Protein AF-0000000086508430 (afdb_homodimer)

pLDDT: mean 85.25, std 16.96, range [27.61, 98.75]

Organism: NCBI:txid100452

Nearest PDB structures (foldseek):
  7bp3-assembly1_B  TM=2.097E-01  e=1.192E+00  Homo sapiens
  8xb3-assembly1_A  TM=1.435E-01  e=2.704E-01  Homo sapiens
  8fef-assembly1_J  TM=2.565E-01  e=6.456E+00  Mycolicibacterium smegmatis MC2 155
  8dl7-assembly1_A  TM=1.609E-01  e=4.455E+00  Homo sapiens
  8xb3-assembly1_A  TM=1.435E-01  e=3.016E-01  Homo sapiens

Foldseek 3Di:
DVVQVLLPCVLVVVPVPPPPDPAQPQRVQQVVLSVCVVVVNPLSVLQSQQKFHDDDCVVLLQAETLGHFPSQQPRKDPDDPVGHIFGKWKKKWKKAFLVDPQDQFLLCNVSRIHIIIHIGTPSDDFVNVQVVSVVSCVVVVVPNTIHTDGMGIFDPDFDQDPLQVVLVVVVVVLVVLQVQLQVLVVVVVVVVPDVPVVVVVVPDDDPDPPVVCPVVVLVVVLPPPCVPDPPVNNLSNLQHLVSLVCVLQDLDDDPLDQLLVLLLLLVLLLLLLLLVLQVCLSNAFFRSNSVCVVVCQPPLVNLLSNVSLLSLLLVLLQLLQVLLLVCLVVCLVQQPPPLVVLLLVVVLLQAQQLLLSLLSNLLNCLSVLFDASRLPSVDCLLVQLCVVAVVVLSVLCQCPPPLQLSSHNLSLCLSVSLSSVLSVCCSQLRNLVSVPVVRNVVSLVVLLVQLLVVLLVVCVVVVDFLAPSRPHSVCSRPARRHNSNSNNSSSVSSVLSVVCVVVPNADDDDPVRLVVLLVLLVVLCSCLSSPHSGPPDSDPVVSNCSSCNSVSSSSSSSSCSRCLRNPNNPVSNVSSSPSVSNSSSLLSSVLSSCLVSLLSSVSSHPNHRDHDDPVSSVVSSVVSSVVSSVVSSVCCSSPNSSSSSCCCVPSVVSVPPD/DVVQVLLPPCLVVVPVPPPDDPDQPQRVQQVVLSVCVVVVNPLSVLQSQQKFHDDDCVVLLQAETLGHFPSQQPRKDPQDPVGHIFGKWKKKWKKAFLVDPQDQFLLCNVSRIHIIIHIGTPSADFVNVQVVSVVSCVVVVVVNTIHTDGMGIFDPDFDQDPLQVVLVVVVVVLVVLQVQLQVLVVVVVVVVPDVVVVVVVVPDDDPDPPVVCPVVVLVVVLVPPCVPDPPVNNLSNLQHLVSLVCVLQDLDDDPLDQLLVLLLLLVLLLLLLLLVLQVCLSNAFFRSNSVCVVVCQPPLVNLLSNVSLLSLLLVLLQLLQVLLLVCLVVCLVQQPPRLVVLLLVVVLLQAQQLLLSLLSNLLNCLSVLFDASRLVSPPPLLNQLCVVAVVCLSVLCQCPPPLQLSSHNLSLCLSVSLSSVLSVCCSQLRNLVNVPVVRNVVSLVVLLVQLLVVLLVVCVVVVDFQAPSRPHSVCSRPARSHNSNSNNSSSVSSVLSVVCVVVPNADDDDPVVLVVLLVLLVVLCSCLSSPHSGPPDSDPVVSNCSSCNSVSSSSSSSSCSRCLRNPNNPVSNVSSSPSVSNSSSLLSSVLSSCLVSLLSSVSSHPNHRDHDDPVSSVVSSVVSSVVSSVVSSVCCSSPNSSSSSCCCVPSVVSVPPD

Sequence (1316 aa):
MSLQLLVSTWNDVGTWPKRTQASSSCELDVERAIIGYQSDELWALQLFDAWATPGPSLLQGRSMFAGSYSQCKETRAPDTADRAGFKGNYCVVVLLNLTHPVPRTMILMTTHLINVGVCLPDTCTGEDITRLFQERIQSLIFSSIFAVASVDCRSEEKEYDIFTKLAIAISAVILILTAAGSTLDVCMVDCASSPHQAQQNNKLTPVTHQESNQTQKANSITAVSAKENGVLITFLLSFSAWTNGKRLLSTSQTRDNIAVISGIRFLSMAWIVTGHTLSFLLMSFSDNVEQALPDIYNWHAYRIILNLHYAVDTFFTLSGFLVAHKWLKPVMEKGWAFNWRYFFLHRYWRLTPPLMIAVVLVQGYQGLLVSGAIAATMQPSDKFSCQKNWWQLPLYVNNIVTTDILQQCMGQTWSLAVDMQFYLLSPLMLIPFYYHRLAGVFSCLLFVVAQWTYVGWLYHHYQWTDDFLSITTEWMAYYYIHCYTRVAPFAMGILTAYILSAKGGRVKMSRNQVIIGWTLATVAVYTVACSHPGHGTNSSLTTLYSVTERSIWAAAVLWIIVACVSGYGGPVNAILSWTPFTVLSRITYMGYLVHICIMNVIFANLERYVYINLWSTAAFAAASLFYTCVVAGVLAVLVEFPLLSLEKIFVGQTKKVKMSLQLLVSTWNDVGTWPKRTQASSSCELDVERAIIGYQSDELWALQLFDAWATPGPSLLQGRSMFAGSYSQCKETRAPDTADRAGFKGNYCVVVLLNLTHPVPRTMILMTTHLINVGVCLPDTCTGEDITRLFQERIQSLIFSSIFAVASVDCRSEEKEYDIFTKLAIAISAVILILTAAGSTLDVCMVDCASSPHQAQQNNKLTPVTHQESNQTQKANSITAVSAKENGVLITFLLSFSAWTNGKRLLSTSQTRDNIAVISGIRFLSMAWIVTGHTLSFLLMSFSDNVEQALPDIYNWHAYRIILNLHYAVDTFFTLSGFLVAHKWLKPVMEKGWAFNWRYFFLHRYWRLTPPLMIAVVLVQGYQGLLVSGAIAATMQPSDKFSCQKNWWQLPLYVNNIVTTDILQQCMGQTWSLAVDMQFYLLSPLMLIPFYYHRLAGVFSCLLFVVAQWTYVGWLYHHYQWTDDFLSITTEWMAYYYIHCYTRVAPFAMGILTAYILSAKGGRVKMSRNQVIIGWTLATVAVYTVACSHPGHGTNSSLTTLYSVTERSIWAAAVLWIIVACVSGYGGPVNAILSWTPFTVLSRITYMGYLVHICIMNVIFANLERYVYINLWSTAAFAAASLFYTCVVAGVLAVLVEFPLLSLEKIFVGQTKKVK

Secondary structure (DSSP, 8-state):
-HHHHHHS-GGGGGGS----SS--HHHHHHHHHHHHHHTT-HHHHHHHHTS----S-TTTT--EE---HHHHHH-BPPP-SSS---BEEEEEEEEEETTS---SSTTTHHHHEEEEEEEEETT--HHHHHHHHHHHHHHTT-TTTEEEEEEEE--SPPP--HHHHHHHHHHHHHHHHHHHHHHHHHHHHHHHTSHHHHHHHTTSS-----GGGHHHHHHHHSSS-TTTS-HHHHHHHTT-HHHHHHHHH--PPPTT--HHHHHHHHHHHHHHHHHHHHHHIIIIIBS-HHHHHHHHHH-HHHHHHHTTHHHHHHHHHHHHHHHHHHHHHHHHHHGGGS-HHHHHHHHHHHHHHHHHHHHHHHHHHHHHH--SSSGGGS-THHHHHHHHHTTHHHHT-HHHH---GGGSTTGGGHHHHHHHHHHHHHHHHHTHHHH-HHHHHHHHHHHHHHHHHHHHHHHHHH-----GGG--HHHIIIIIS-GGGTHHHHHHHHHHHHHHHHTTT-----HHHHHHHHHHHHHHHHHHHT--TT--S--HHHHHHHHHHHHHHHHHHHHHHHHHHTT--HHHHHHHT-THHHHHHHTHHHHHHHHHHHHHHHHHTSSSPBPPSHHHHHHHHHHHHHHHHHHHHHHIIIIIHHHHHHHHHHTHHHHS--/-HHHHHHS-GGGGGGS----SS--HHHHHHHHHHHHHHTT-HHHHHHHHTS----S-TTTT--EE---HHHHHH-BPPP-SSS---BEEEEEEEEEETTS---SSTTTHHHHEEEEEEEEETT--HHHHHHHHHHHHHHTT-TTTEEEEEEEE--SPPP--HHHHHHHHHHHHHHHHHHHHHHHHHHHHHHHTSHHHHHHHTTSS-----GGGHHHHHHHHHSS-TTTS-HHHHHHHTT-HHHHHHHHH--PPPTT--HHHHHHHHHHHHHHHHHHHHHHIIIIIBS-HHHHHHHHHH-HHHHHHHTTHHHHHHHHHHHHHHHHHHHHHHHHHHGGGS-HHHHHHHHHHHHHHHHHHHHHHHHHHHHHH--SSSGGGS-HHHHHHHHHHTTHHHHT-HHHH---GGGSTTGGGHHHHHHHHHHHHHHHHHTHHHH-HHHHHHHHHHHHHHHHHHHHHHHHHH-----GGG--HHHIIIIIS-GGGTHHHHHHHHHHHHHHHHTTT-----HHHHHHHHHHHHHHHHHHHT--TT-----HHHHHHHHHHHHHHHHHHHHHHHHHHTT--HHHHHHHT-THHHHHHHTHHHHHHHHHHHHHHHHHTSSSPBPPSHHHHHHHHHHHHHHHHHHHHHHIIIIIHHHHHHHHHHTHHHHS--

Solvent-accessible surface area (backbone atoms only — not comparable to full-atom values): 67486 Å² total; per-residue (Å²): 106,68,64,43,59,70,60,39,71,67,68,60,43,75,64,48,65,83,75,73,71,96,64,52,72,30,53,53,48,48,52,48,39,50,52,30,38,76,67,66,33,64,47,30,44,44,26,57,33,10,20,25,44,74,51,39,36,51,90,48,49,38,30,59,31,51,33,30,43,68,53,6,60,70,25,54,47,69,69,51,100,90,41,79,45,47,39,33,28,31,28,35,41,30,29,34,43,62,79,52,82,82,50,90,22,72,64,47,42,54,62,42,37,31,37,37,18,38,36,41,49,54,67,42,47,52,66,50,51,49,50,54,51,48,50,49,32,51,74,69,67,32,62,74,42,44,44,80,70,49,55,50,66,62,69,88,77,72,83,80,48,72,42,27,53,48,26,53,50,51,50,51,51,47,51,50,41,24,51,53,5,31,51,51,52,53,50,52,54,55,61,62,66,37,67,76,63,50,61,67,63,59,73,57,79,84,81,69,80,71,73,77,52,63,72,58,46,60,67,45,58,71,60,50,55,66,79,77,52,53,67,62,55,58,55,35,47,36,28,9,47,62,63,32,43,50,59,48,69,42,61,80,76,57,93,84,57,63,50,49,54,25,22,52,50,33,55,29,49,50,38,37,46,37,16,49,44,49,50,44,35,55,63,62,42,37,35,37,52,65,63,34,45,64,54,45,71,68,36,55,70,46,27,38,36,68,44,26,65,56,36,54,42,46,51,39,17,49,50,21,21,49,52,31,63,70,42,40,65,60,26,39,73,43,32,87,74,38,66,56,67,45,57,52,49,50,55,48,58,69,49,40,60,54,48,54,52,46,49,32,41,48,64,21,43,52,68,70,65,36,49,56,53,39,31,70,63,57,58,58,42,43,54,58,15,30,74,73,39,46,76,30,57,83,67,40,39,39,40,73,74,38,45,51,53,76,53,21,41,57,51,76,48,27,60,55,20,31,51,52,50,48,60,71,48,39,57,71,41,46,39,37,36,35,78,34,68,65,48,16,54,48,41,29,48,48,49,34,51,49,20,33,52,49,43,42,47,50,42,67,70,68,61,62,52,46,27,74,67,54,57,41,71,61,51,44,44,69,46,65,47,38,47,70,58,55,43,31,20,22,34,51,16,28,52,50,31,48,54,34,54,75,52,73,57,38,64,90,70,52,72,66,55,50,52,52,50,54,50,51,30,50,51,46,50,50,52,63,38,46,40,68,45,32,71,70,63,82,36,75,62,53,46,53,42,68,38,39,49,60,47,51,49,30,50,30,54,50,46,54,51,50,32,33,65,40,70,68,28,66,70,58,32,56,60,24,39,33,52,64,27,51,35,49,33,69,25,41,65,52,20,64,73,42,34,65,57,51,41,48,40,52,57,14,45,37,48,55,69,43,60,69,46,72,57,42,45,50,34,52,20,41,18,39,48,51,54,21,50,52,54,10,47,53,42,34,30,66,45,45,48,22,54,57,52,46,39,55,69,72,52,44,65,56,68,67,71,123,105,68,63,44,60,69,56,36,74,67,68,69,35,79,63,50,65,82,75,71,89,91,59,53,71,31,53,52,48,48,50,47,39,51,51,30,39,76,67,65,32,64,46,30,43,44,26,57,33,8,20,24,41,76,52,39,36,51,90,49,49,37,30,58,32,51,33,30,43,71,53,5,60,70,23,53,48,70,68,50,100,89,41,78,45,46,39,36,29,31,27,34,41,30,29,35,43,62,80,53,80,81,51,90,22,71,62,47,42,53,64,42,37,31,37,37,16,36,35,42,46,54,67,43,47,51,67,51,50,50,51,54,50,49,51,49,32,53,75,68,67,31,63,75,44,45,44,80,70,48,54,50,65,60,68,88,75,71,83,80,49,70,42,28,53,48,26,52,51,51,50,50,51,46,52,52,41,25,52,54,6,31,51,52,52,52,49,52,53,53,60,62,66,36,69,75,64,49,62,68,64,60,72,58,78,85,80,68,81,71,73,76,51,63,71,60,47,61,68,45,58,71,61,49,54,66,78,79,53,54,68,63,55,58,55,33,48,36,28,10,46,62,64,33,44,50,58,50,71,42,63,80,75,57,92,84,57,62,49,49,54,24,22,52,51,34,54,28,50,50,40,38,45,36,16,48,44,48,51,44,34,53,62,64,42,37,33,37,53,63,64,33,45,63,55,46,72,68,35,54,68,46,26,39,37,68,44,27,66,57,36,54,43,46,52,40,16,48,50,21,21,48,51,32,62,71,43,40,65,59,26,41,73,43,31,86,74,38,67,56,67,46,57,54,50,50,53,48,58,70,49,39,59,54,49,53,52,48,50,33,42,48,63,22,43,51,68,71,66,35,50,55,55,38,30,72,71,47,62,62,44,40,54,56,14,30,73,74,40,46,76,30,58,84,66,40,39,40,41,71,75,38,45,51,54,75,53,22,40,58,50,76,49,27,59,56,20,32,52,51,50,49,58,71,48,38,58,70,40,46,40,36,37,34,78,34,68,64,48,15,54,48,41,28,48,49,50,34,51,49,21,32,51,51,42,41,47,51,44,65,72,68,60,62,51,46,25,74,66,54,57,40,71,61,52,42,43,69,45,65,45,36,48,70,59,55,44,31,20,22,32,50,16,27,52,49,30,49,52,34,54,74,51,73,58,37,63,89,73,55,71,64,55,49,52,50,49,52,51,51,28,51,51,44,49,51,51,64,36,47,42,69,46,30,74,68,64,81,37,77,61,53,46,53,42,69,40,40,49,60,46,50,49,31,51,32,54,50,47,53,51,51,32,34,65,39,71,68,27,64,71,59,32,56,59,25,39,32,51,63,27,50,34,50,32,68,25,42,65,51,20,64,73,42,34,64,58,49,40,49,39,50,56,14,43,36,48,54,68,43,59,68,46,72,56,42,45,50,34,52,21,41,17,39,47,52,54,22,51,54,54,11,48,53,42,34,30,67,44,44,48,20,53,58,52,44,38,54,70,72,51,43,64,57,66,69,71,123

Structure (mmCIF, N/CA/C/O backbone):
data_AF-0000000086508430-model_v1
#
loop_
_entity.id
_entity.type
_entity.pdbx_description
1 polymer 'Nose resistant-to-fluoxetine protein N-terminal domain-containing protein'
#
loop_
_atom_site.group_PDB
_atom_site.id
_atom_site.type_symbol
_atom_site.label_atom_id
_atom_site.label_alt_id
_atom_site.label_comp_id
_atom_site.label_asym_id
_atom_site.label_entity_id
_atom_site.label_seq_id
_atom_site.pdbx_PDB_ins_code
_atom_site.Cartn_x
_atom_site.Cartn_y
_atom_site.Cartn_z
_atom_site.occupancy
_atom_site.B_iso_or_equiv
_atom_site.auth_seq_id
_atom_site.auth_comp_id
_atom_site.auth_asym_id
_atom_site.auth_atom_id
_atom_site.pdbx_PDB_model_num
ATOM 1 N N . MET A 1 1 ? -5.941 -36.5 -9.078 1 67.5 1 MET A N 1
ATOM 2 C CA . MET A 1 1 ? -5.449 -37.188 -10.258 1 67.5 1 MET A CA 1
ATOM 3 C C . MET A 1 1 ? -6.418 -37.031 -11.422 1 67.5 1 MET A C 1
ATOM 5 O O . MET A 1 1 ? -6.004 -36.75 -12.547 1 67.5 1 MET A O 1
ATOM 9 N N . SER A 1 2 ? -7.676 -37.125 -11.094 1 71.5 2 SER A N 1
ATOM 10 C CA . SER A 1 2 ? -8.68 -37.031 -12.148 1 71.5 2 SER A CA 1
ATOM 11 C C . SER A 1 2 ? -8.656 -35.625 -12.781 1 71.5 2 SER A C 1
ATOM 13 O O . SER A 1 2 ? -8.797 -35.5 -14 1 71.5 2 SER A O 1
ATOM 15 N N . LEU A 1 3 ? -8.422 -34.688 -11.977 1 75 3 LEU A N 1
ATOM 16 C CA . LEU A 1 3 ? -8.391 -33.344 -12.5 1 75 3 LEU A CA 1
ATOM 17 C C . LEU A 1 3 ? -7.176 -33.125 -13.398 1 75 3 LEU A C 1
ATOM 19 O O . LEU A 1 3 ? -7.277 -32.5 -14.461 1 75 3 LEU A O 1
ATOM 23 N N . GLN A 1 4 ? -6.066 -33.594 -12.969 1 74.12 4 GLN A N 1
ATOM 24 C CA . GLN A 1 4 ? -4.84 -33.5 -13.75 1 74.12 4 GLN A CA 1
ATOM 25 C C . GLN A 1 4 ? -4.977 -34.219 -15.094 1 74.12 4 GLN A C 1
ATOM 27 O O . GLN A 1 4 ? -4.531 -33.688 -16.125 1 74.12 4 GLN A O 1
ATOM 32 N N . LEU A 1 5 ? -5.625 -35.344 -15 1 70.19 5 LEU A N 1
ATOM 33 C CA . LEU A 1 5 ? -5.836 -36.094 -16.234 1 70.19 5 LEU A CA 1
ATOM 34 C C . LEU A 1 5 ? -6.812 -35.375 -17.156 1 70.19 5 LEU A C 1
ATOM 36 O O . LEU A 1 5 ? -6.656 -35.406 -18.375 1 70.19 5 LEU A O 1
ATOM 40 N N . LEU A 1 6 ? -7.762 -34.781 -16.531 1 74.06 6 LEU A N 1
ATOM 41 C CA . LEU A 1 6 ? -8.781 -34.094 -17.297 1 74.06 6 LEU A CA 1
ATOM 42 C C . LEU A 1 6 ? -8.188 -32.906 -18.047 1 74.06 6 LEU A C 1
ATOM 44 O O . LEU A 1 6 ? -8.594 -32.625 -19.188 1 74.06 6 LEU A O 1
ATOM 48 N N . VAL A 1 7 ? -7.16 -32.25 -17.375 1 68.31 7 VAL A N 1
ATOM 49 C CA . VAL A 1 7 ? -6.641 -31.016 -17.969 1 68.31 7 VAL A CA 1
ATOM 50 C C . VAL A 1 7 ? -5.332 -31.312 -18.703 1 68.31 7 VAL A C 1
ATOM 52 O O . VAL A 1 7 ? -4.832 -30.469 -19.453 1 68.31 7 VAL A O 1
ATOM 55 N N . SER A 1 8 ? -4.664 -32.344 -18.234 1 59.78 8 SER A N 1
ATOM 56 C CA . SER A 1 8 ? -3.4 -32.656 -18.891 1 59.78 8 SER A CA 1
ATOM 57 C C . SER A 1 8 ? -3.6 -32.906 -20.375 1 59.78 8 SER A C 1
ATOM 59 O O . SER A 1 8 ? -4.711 -32.781 -20.891 1 59.78 8 SER A O 1
ATOM 61 N N . THR A 1 9 ? -2.707 -33.938 -20.969 1 52.62 9 THR A N 1
ATOM 62 C CA . THR A 1 9 ? -2.379 -34.094 -22.375 1 52.62 9 THR A CA 1
ATOM 63 C C . THR A 1 9 ? -3.641 -34.312 -23.203 1 52.62 9 THR A C 1
ATOM 65 O O . THR A 1 9 ? -4.301 -35.375 -23.062 1 52.62 9 THR A O 1
ATOM 68 N N . TRP A 1 10 ? -4.434 -33.25 -23.344 1 45.69 10 TRP A N 1
ATOM 69 C CA . TRP A 1 10 ? -5.32 -33.344 -24.5 1 45.69 10 TRP A CA 1
ATOM 70 C C . TRP A 1 10 ? -4.605 -33.969 -25.688 1 45.69 10 TRP A C 1
ATOM 72 O O . TRP A 1 10 ? -5.105 -33.938 -26.812 1 45.69 10 TRP A O 1
ATOM 82 N N . ASN A 1 11 ? -3.369 -34.156 -25.469 1 44.28 11 ASN A N 1
ATOM 83 C CA . ASN A 1 11 ? -2.645 -34.875 -26.531 1 44.28 11 ASN A CA 1
ATOM 84 C C . ASN A 1 11 ? -3.141 -36.281 -26.703 1 44.28 11 ASN A C 1
ATOM 86 O O . ASN A 1 11 ? -2.754 -36.969 -27.641 1 44.28 11 ASN A O 1
ATOM 90 N N . ASP A 1 12 ? -3.52 -36.812 -25.562 1 42.44 12 ASP A N 1
ATOM 91 C CA . ASP A 1 12 ? -4.078 -38.125 -25.859 1 42.44 12 ASP A CA 1
ATOM 92 C C . ASP A 1 12 ? -5.27 -38 -26.812 1 42.44 12 ASP A C 1
ATOM 94 O O . ASP A 1 12 ? -6.055 -38.938 -26.938 1 42.44 12 ASP A O 1
ATOM 98 N N . VAL A 1 13 ? -5.602 -36.969 -27.047 1 40 13 VAL A N 1
ATOM 99 C CA . VAL A 1 13 ? -6.703 -36.688 -27.953 1 40 13 VAL A CA 1
ATOM 100 C C . VAL A 1 13 ? -6.543 -37.469 -29.234 1 40 13 VAL A C 1
ATOM 102 O O . VAL A 1 13 ? -7.133 -37.156 -30.266 1 40 13 VAL A O 1
ATOM 105 N N . GLY A 1 14 ? -5.457 -38 -29.391 1 39.78 14 GLY A N 1
ATOM 106 C CA . GLY A 1 14 ? -5.715 -39 -30.406 1 39.78 14 GLY A CA 1
ATOM 107 C C . GLY A 1 14 ? -7.062 -39.688 -30.234 1 39.78 14 GLY A C 1
ATOM 108 O O . GLY A 1 14 ? -7.512 -40.406 -31.125 1 39.78 14 GLY A O 1
ATOM 109 N N . THR A 1 15 ? -7.328 -39.781 -29.047 1 41.06 15 THR A N 1
ATOM 110 C CA . THR A 1 15 ? -8.562 -40.531 -28.844 1 41.06 15 THR A CA 1
ATOM 111 C C . THR A 1 15 ? -9.781 -39.688 -29.141 1 41.06 15 THR A C 1
ATOM 113 O O . THR A 1 15 ? -10.898 -40.031 -28.75 1 41.06 15 THR A O 1
ATOM 116 N N . TRP A 1 16 ? -9.469 -38.375 -29.375 1 44.66 16 TRP A N 1
ATOM 117 C CA . TRP A 1 16 ? -10.727 -37.75 -29.734 1 44.66 16 TRP A CA 1
ATOM 118 C C . TRP A 1 16 ? -11.367 -38.438 -30.938 1 44.66 16 TRP A C 1
ATOM 120 O O . TRP A 1 16 ? -10.695 -38.719 -31.938 1 44.66 16 TRP A O 1
ATOM 130 N N . PRO A 1 17 ? -12.312 -39.156 -30.766 1 44.34 17 PRO A N 1
ATOM 131 C CA . PRO A 1 17 ? -12.945 -39.875 -31.875 1 44.34 17 PRO A CA 1
ATOM 132 C C . PRO A 1 17 ? -12.82 -39.156 -33.219 1 44.34 17 PRO A C 1
ATOM 134 O O . PRO A 1 17 ? -12.82 -37.906 -33.25 1 44.34 17 PRO A O 1
ATOM 137 N N . LYS A 1 18 ? -12.086 -39.781 -34.094 1 45.88 18 LYS A N 1
ATOM 138 C CA . LYS A 1 18 ? -12.164 -39.344 -35.5 1 45.88 18 LYS A CA 1
ATOM 139 C C . LYS A 1 18 ? -13.5 -38.656 -35.781 1 45.88 18 LYS A C 1
ATOM 141 O O . LYS A 1 18 ? -14.539 -39.312 -35.812 1 45.88 18 LYS A O 1
ATOM 146 N N . ARG A 1 19 ? -13.711 -37.469 -35.312 1 46.03 19 ARG A N 1
ATOM 147 C CA . ARG A 1 19 ? -14.914 -36.688 -35.562 1 46.03 19 ARG A CA 1
ATOM 148 C C . ARG A 1 19 ? -15.281 -36.688 -37.062 1 46.03 19 ARG A C 1
ATOM 150 O O . ARG A 1 19 ? -14.688 -35.938 -37.844 1 46.03 19 ARG A O 1
ATOM 157 N N . THR A 1 20 ? -15.492 -37.75 -37.656 1 40.94 20 THR A N 1
ATOM 158 C CA . THR A 1 20 ? -15.906 -37.875 -39.031 1 40.94 20 THR A CA 1
ATOM 159 C C . THR A 1 20 ? -16.891 -36.781 -39.438 1 40.94 20 THR A C 1
ATOM 161 O O . THR A 1 20 ? -16.875 -36.312 -40.562 1 40.94 20 THR A O 1
ATOM 164 N N . GLN A 1 21 ? -18.266 -36.781 -38.969 1 41.81 21 GLN A N 1
ATOM 165 C CA . GLN A 1 21 ? -19.359 -36.125 -39.688 1 41.81 21 GLN A CA 1
ATOM 166 C C . GLN A 1 21 ? -19.203 -34.625 -39.625 1 41.81 21 GLN A C 1
ATOM 168 O O . GLN A 1 21 ? -18.297 -34.094 -38.969 1 41.81 21 GLN A O 1
ATOM 173 N N . ALA A 1 22 ? -20.516 -33.625 -39.625 1 47.09 22 ALA A N 1
ATOM 174 C CA . ALA A 1 22 ? -20.844 -32.219 -39.812 1 47.09 22 ALA A CA 1
ATOM 175 C C . ALA A 1 22 ? -20.109 -31.344 -38.781 1 47.09 22 ALA A C 1
ATOM 177 O O . ALA A 1 22 ? -20.672 -31 -37.75 1 47.09 22 ALA A O 1
ATOM 178 N N . SER A 1 23 ? -18.812 -31.25 -38.688 1 60.31 23 SER A N 1
ATOM 179 C CA . SER A 1 23 ? -17.984 -30.75 -37.594 1 60.31 23 SER A CA 1
ATOM 180 C C . SER A 1 23 ? -17.969 -29.219 -37.594 1 60.31 23 SER A C 1
ATOM 182 O O . SER A 1 23 ? -17.906 -28.594 -38.656 1 60.31 23 SER A O 1
ATOM 184 N N . SER A 1 24 ? -18.578 -28.5 -36.5 1 81.44 24 SER A N 1
ATOM 185 C CA . SER A 1 24 ? -18.562 -27.047 -36.281 1 81.44 24 SER A CA 1
ATOM 186 C C . SER A 1 24 ? -17.156 -26.484 -36.5 1 81.44 24 SER A C 1
ATOM 188 O O . SER A 1 24 ? -16.188 -27.234 -36.594 1 81.44 24 SER A O 1
ATOM 190 N N . SER A 1 25 ? -17.141 -25.281 -37.031 1 88.88 25 SER A N 1
ATOM 191 C CA . SER A 1 25 ? -15.867 -24.594 -37.219 1 88.88 25 SER A CA 1
ATOM 192 C C . SER A 1 25 ? -14.969 -24.766 -36 1 88.88 25 SER A C 1
ATOM 194 O O . SER A 1 25 ? -13.75 -24.906 -36.125 1 88.88 25 SER A O 1
ATOM 196 N N . CYS A 1 26 ? -15.562 -24.891 -34.906 1 91.69 26 CYS A N 1
ATOM 197 C CA . CYS A 1 26 ? -14.812 -25.078 -33.656 1 91.69 26 CYS A CA 1
ATOM 198 C C . CYS A 1 26 ? -14.125 -26.438 -33.656 1 91.69 26 CYS A C 1
ATOM 200 O O . CYS A 1 26 ? -12.93 -26.531 -33.375 1 91.69 26 CYS A O 1
ATOM 202 N N . GLU A 1 27 ? -14.828 -27.438 -33.969 1 87.06 27 GLU A N 1
ATOM 203 C CA . GLU A 1 27 ? -14.289 -28.797 -33.938 1 87.06 27 GLU A CA 1
ATOM 204 C C . GLU A 1 27 ? -13.141 -28.969 -34.938 1 87.06 27 GLU A C 1
ATOM 206 O O . GLU A 1 27 ? -12.141 -29.625 -34.625 1 87.06 27 GLU A O 1
ATOM 211 N N . LEU A 1 28 ? -13.375 -28.359 -36.062 1 87.44 28 LEU A N 1
ATOM 212 C CA . LEU A 1 28 ? -12.328 -28.438 -37.094 1 87.44 28 LEU A CA 1
ATOM 213 C C . LEU A 1 28 ? -11.062 -27.719 -36.625 1 87.44 28 LEU A C 1
ATOM 215 O O . LEU A 1 28 ? -9.953 -28.219 -36.844 1 87.44 28 LEU A O 1
ATOM 219 N N . ASP A 1 29 ? -11.219 -26.625 -36.031 1 91.38 29 ASP A N 1
ATOM 220 C CA . ASP A 1 29 ? -10.07 -25.844 -35.562 1 91.38 29 ASP A CA 1
ATOM 221 C C . ASP A 1 29 ? -9.391 -26.516 -34.375 1 91.38 29 ASP A C 1
ATOM 223 O O . ASP A 1 29 ? -8.164 -26.438 -34.25 1 91.38 29 ASP A O 1
ATOM 227 N N . VAL A 1 30 ? -10.18 -27.125 -33.531 1 89.94 30 VAL A N 1
ATOM 228 C CA . VAL A 1 30 ? -9.609 -27.859 -32.438 1 89.94 30 VAL A CA 1
ATOM 229 C C . VAL A 1 30 ? -8.805 -29.047 -32.938 1 89.94 30 VAL A C 1
ATOM 231 O O . VAL A 1 30 ? -7.715 -29.328 -32.438 1 89.94 30 VAL A O 1
ATOM 234 N N . GLU A 1 31 ? -9.352 -29.734 -33.875 1 84.69 31 GLU A N 1
ATOM 235 C CA . GLU A 1 31 ? -8.617 -30.828 -34.5 1 84.69 31 GLU A CA 1
ATOM 236 C C . GLU A 1 31 ? -7.309 -30.344 -35.125 1 84.69 31 GLU A C 1
ATOM 238 O O . GLU A 1 31 ? -6.273 -31 -34.969 1 84.69 31 GLU A O 1
ATOM 243 N N . ARG A 1 32 ? -7.453 -29.266 -35.781 1 87.94 32 ARG A N 1
ATOM 244 C CA . ARG A 1 32 ? -6.246 -28.688 -36.344 1 87.94 32 ARG A CA 1
ATOM 245 C C . ARG A 1 32 ? -5.219 -28.391 -35.25 1 87.94 32 ARG A C 1
ATOM 247 O O . ARG A 1 32 ? -4.02 -28.594 -35.469 1 87.94 32 ARG A O 1
ATOM 254 N N . ALA A 1 33 ? -5.648 -27.812 -34.188 1 89.88 33 ALA A N 1
ATOM 255 C CA . ALA A 1 33 ? -4.754 -27.5 -33.094 1 89.88 33 ALA A CA 1
ATOM 256 C C . ALA A 1 33 ? -4.105 -28.766 -32.531 1 89.88 33 ALA A C 1
ATOM 258 O O . ALA A 1 33 ? -2.92 -28.766 -32.188 1 89.88 33 ALA A O 1
ATOM 259 N N . ILE A 1 34 ? -4.863 -29.812 -32.469 1 85.06 34 ILE A N 1
ATOM 260 C CA . ILE A 1 34 ? -4.352 -31.078 -31.953 1 85.06 34 ILE A CA 1
ATOM 261 C C . ILE A 1 34 ? -3.303 -31.641 -32.906 1 85.06 34 ILE A C 1
ATOM 263 O O . ILE A 1 34 ? -2.244 -32.094 -32.469 1 85.06 34 ILE A O 1
ATOM 267 N N . ILE A 1 35 ? -3.605 -31.594 -34.156 1 83.94 35 ILE A N 1
ATOM 268 C CA . ILE A 1 35 ? -2.66 -32.062 -35.156 1 83.94 35 ILE A CA 1
ATOM 269 C C . ILE A 1 35 ? -1.389 -31.219 -35.125 1 83.94 35 ILE A C 1
ATOM 271 O O . ILE A 1 35 ? -0.279 -31.766 -35.188 1 83.94 35 ILE A O 1
ATOM 275 N N . GLY A 1 36 ? -1.581 -29.938 -35.062 1 86 36 GLY A N 1
ATOM 276 C CA . GLY A 1 36 ? -0.433 -29.062 -34.938 1 86 36 GLY A CA 1
ATOM 277 C C . GLY A 1 36 ? 0.411 -29.344 -33.719 1 86 36 GLY A C 1
ATOM 278 O O . GLY A 1 36 ? 1.64 -29.266 -33.75 1 86 36 GLY A O 1
ATOM 279 N N . TYR A 1 37 ? -0.194 -29.641 -32.594 1 86.5 37 TYR A N 1
ATOM 280 C CA . TYR A 1 37 ? 0.507 -29.969 -31.359 1 86.5 37 TYR A CA 1
ATOM 281 C C . TYR A 1 37 ? 1.324 -31.25 -31.531 1 86.5 37 TYR A C 1
ATOM 283 O O . TYR A 1 37 ? 2.477 -31.312 -31.094 1 86.5 37 TYR A O 1
ATOM 291 N N . GLN A 1 38 ? 0.757 -32.219 -32.156 1 81.31 38 GLN A N 1
ATOM 292 C CA . GLN A 1 38 ? 1.423 -33.5 -32.375 1 81.31 38 GLN A CA 1
ATOM 293 C C . GLN A 1 38 ? 2.6 -33.375 -33.344 1 81.31 38 GLN A C 1
ATOM 295 O O . GLN A 1 38 ? 3.578 -34.125 -33.25 1 81.31 38 GLN A O 1
ATOM 300 N N . SER A 1 39 ? 2.477 -32.375 -34.219 1 84.81 39 SER A N 1
ATOM 301 C CA . SER A 1 39 ? 3.537 -32.156 -35.188 1 84.81 39 SER A CA 1
ATOM 302 C C . SER A 1 39 ? 4.555 -31.141 -34.656 1 84.81 39 SER A C 1
ATOM 304 O O . SER A 1 39 ? 5.406 -30.656 -35.406 1 84.81 39 SER A O 1
ATOM 306 N N . ASP A 1 40 ? 4.371 -30.672 -33.469 1 86.88 40 ASP A N 1
ATOM 307 C CA . ASP A 1 40 ? 5.293 -29.766 -32.781 1 86.88 40 ASP A CA 1
ATOM 308 C C . ASP A 1 40 ? 5.32 -28.391 -33.469 1 86.88 40 ASP A C 1
ATOM 310 O O . ASP A 1 40 ? 6.387 -27.797 -33.625 1 86.88 40 ASP A O 1
ATOM 314 N N . GLU A 1 41 ? 4.156 -28.078 -33.938 1 89.62 41 GLU A N 1
ATOM 315 C CA . GLU A 1 41 ? 4.066 -26.719 -34.438 1 89.62 41 GLU A CA 1
ATOM 316 C C . GLU A 1 41 ? 4.039 -25.703 -33.312 1 89.62 41 GLU A C 1
ATOM 318 O O . GLU A 1 41 ? 3.291 -25.875 -32.344 1 89.62 41 GLU A O 1
ATOM 323 N N . LEU A 1 42 ? 4.781 -24.672 -33.438 1 91 42 LEU A N 1
ATOM 324 C CA . LEU A 1 42 ? 4.992 -23.734 -32.344 1 91 42 LEU A CA 1
ATOM 325 C C . LEU A 1 42 ? 3.674 -23.109 -31.891 1 91 42 LEU A C 1
ATOM 327 O O . LEU A 1 42 ? 3.4 -23 -30.703 1 91 42 LEU A O 1
ATOM 331 N N . TRP A 1 43 ? 2.85 -22.609 -32.844 1 92.81 43 TRP A N 1
ATOM 332 C CA . TRP A 1 43 ? 1.594 -21.953 -32.5 1 92.81 43 TRP A CA 1
ATOM 333 C C . TRP A 1 43 ? 0.684 -22.891 -31.719 1 92.81 43 TRP A C 1
ATOM 335 O O . TRP A 1 43 ? -0.002 -22.469 -30.781 1 92.81 43 TRP A O 1
ATOM 345 N N . ALA A 1 44 ? 0.65 -24.141 -32.062 1 90.62 44 ALA A N 1
ATOM 346 C CA . ALA A 1 44 ? -0.189 -25.125 -31.391 1 90.62 44 ALA A CA 1
ATOM 347 C C . ALA A 1 44 ? 0.352 -25.453 -30 1 90.62 44 ALA A C 1
ATOM 349 O O . ALA A 1 44 ? -0.417 -25.625 -29.047 1 90.62 44 ALA A O 1
ATOM 350 N N . LEU A 1 45 ? 1.679 -25.516 -29.922 1 89 45 LEU A N 1
ATOM 351 C CA . LEU A 1 45 ? 2.299 -25.734 -28.625 1 89 45 LEU A CA 1
ATOM 352 C C . LEU A 1 45 ? 1.986 -24.562 -27.672 1 89 45 LEU A C 1
ATOM 354 O O . LEU A 1 45 ? 1.707 -24.781 -26.5 1 89 45 LEU A O 1
ATOM 358 N N . GLN A 1 46 ? 2.057 -23.375 -28.219 1 91.31 46 GLN A N 1
ATOM 359 C CA . GLN A 1 46 ? 1.786 -22.188 -27.422 1 91.31 46 GLN A CA 1
ATOM 360 C C . GLN A 1 46 ? 0.329 -22.141 -26.969 1 91.31 46 GLN A C 1
ATOM 362 O O . GLN A 1 46 ? 0.03 -21.703 -25.859 1 91.31 46 GLN A O 1
ATOM 367 N N . LEU A 1 47 ? -0.542 -22.531 -27.828 1 92.38 47 LEU A N 1
ATOM 368 C CA . LEU A 1 47 ? -1.965 -22.562 -27.516 1 92.38 47 LEU A CA 1
ATOM 369 C C . LEU A 1 47 ? -2.227 -23.438 -26.281 1 92.38 47 LEU A C 1
ATOM 371 O O . LEU A 1 47 ? -2.916 -23.016 -25.359 1 92.38 47 LEU A O 1
ATOM 375 N N . PHE A 1 48 ? -1.618 -24.609 -26.25 1 89 48 PHE A N 1
ATOM 376 C CA . PHE A 1 48 ? -1.859 -25.531 -25.156 1 89 48 PHE A CA 1
ATOM 377 C C . PHE A 1 48 ? -0.999 -25.188 -23.938 1 89 48 PHE A C 1
ATOM 379 O O . PHE A 1 48 ? -1.364 -25.5 -22.812 1 89 48 PHE A O 1
ATOM 386 N N . ASP A 1 49 ? 0.152 -24.547 -24.188 1 89.94 49 ASP A N 1
ATOM 387 C CA . ASP A 1 49 ? 1.014 -24.094 -23.109 1 89.94 49 ASP A CA 1
ATOM 388 C C . ASP A 1 49 ? 0.314 -23.047 -22.266 1 89.94 49 ASP A C 1
ATOM 390 O O . ASP A 1 49 ? 0.7 -22.797 -21.109 1 89.94 49 ASP A O 1
ATOM 394 N N . ALA A 1 50 ? -0.736 -22.422 -22.781 1 92.56 50 ALA A N 1
ATOM 395 C CA . ALA A 1 50 ? -1.478 -21.375 -22.078 1 92.56 50 ALA A CA 1
ATOM 396 C C . ALA A 1 50 ? -2.506 -21.984 -21.125 1 92.56 50 ALA A C 1
ATOM 398 O O . ALA A 1 50 ? -3.053 -21.281 -20.266 1 92.56 50 ALA A O 1
ATOM 399 N N . TRP A 1 51 ? -2.764 -23.281 -21.203 1 91.31 51 TRP A N 1
ATOM 400 C CA . TRP A 1 51 ? -3.762 -23.922 -20.359 1 91.31 51 TRP A CA 1
ATOM 401 C C . TRP A 1 51 ? -3.316 -23.953 -18.891 1 91.31 51 TRP A C 1
ATOM 403 O O . TRP A 1 51 ? -2.117 -24 -18.609 1 91.31 51 TRP A O 1
ATOM 413 N N . ALA A 1 52 ? -4.309 -23.922 -18.047 1 91.75 52 ALA A N 1
ATOM 414 C CA . ALA A 1 52 ? -4.031 -24.078 -16.625 1 91.75 52 ALA A CA 1
ATOM 415 C C . ALA A 1 52 ? -3.406 -25.453 -16.344 1 91.75 52 ALA A C 1
ATOM 417 O O . ALA A 1 52 ? -3.764 -26.438 -16.969 1 91.75 52 ALA A O 1
ATOM 418 N N . THR A 1 53 ? -2.441 -25.453 -15.492 1 87.44 53 THR A N 1
ATOM 419 C CA . THR A 1 53 ? -1.826 -26.688 -15.008 1 87.44 53 THR A CA 1
ATOM 420 C C . THR A 1 53 ? -2.211 -26.938 -13.547 1 87.44 53 THR A C 1
ATOM 422 O O . THR A 1 53 ? -1.717 -26.266 -12.641 1 87.44 53 THR A O 1
ATOM 425 N N . PRO A 1 54 ? -3.092 -27.953 -13.383 1 87.25 54 PRO A N 1
ATOM 426 C CA . PRO A 1 54 ? -3.543 -28.188 -12.008 1 87.25 54 PRO A CA 1
ATOM 427 C C . PRO A 1 54 ? -2.402 -28.594 -11.078 1 87.25 54 PRO A C 1
ATOM 429 O O . PRO A 1 54 ? -1.531 -29.375 -11.461 1 87.25 54 PRO A O 1
ATOM 432 N N . GLY A 1 55 ? -2.408 -28.141 -9.82 1 82.75 55 GLY A N 1
ATOM 433 C CA . GLY A 1 55 ? -1.391 -28.328 -8.797 1 82.75 55 GLY A CA 1
ATOM 434 C C . GLY A 1 55 ? -0.469 -27.125 -8.641 1 82.75 55 GLY A C 1
ATOM 435 O O . GLY A 1 55 ? -0.496 -26.203 -9.461 1 82.75 55 GLY A O 1
ATOM 436 N N . PRO A 1 56 ? 0.284 -27.109 -7.609 1 89.06 56 PRO A N 1
ATOM 437 C CA . PRO A 1 56 ? 0.298 -28.031 -6.465 1 89.06 56 PRO A CA 1
ATOM 438 C C . PRO A 1 56 ? -0.882 -27.797 -5.52 1 89.06 56 PRO A C 1
ATOM 440 O O . PRO A 1 56 ? -1.73 -26.953 -5.777 1 89.06 56 PRO A O 1
ATOM 443 N N . SER A 1 57 ? -1.005 -28.641 -4.402 1 90.12 57 SER A N 1
ATOM 444 C CA . SER A 1 57 ? -1.893 -28.469 -3.258 1 90.12 57 SER A CA 1
ATOM 445 C C . SER A 1 57 ? -3.338 -28.781 -3.627 1 90.12 57 SER A C 1
ATOM 447 O O . SER A 1 57 ? -4.262 -28.094 -3.195 1 90.12 57 SER A O 1
ATOM 449 N N . LEU A 1 58 ? -3.492 -29.766 -4.496 1 87.5 58 LEU A N 1
ATOM 450 C CA . LEU A 1 58 ? -4.84 -30.219 -4.828 1 87.5 58 LEU A CA 1
ATOM 451 C C . LEU A 1 58 ? -5.527 -30.812 -3.611 1 87.5 58 LEU A C 1
ATOM 453 O O . LEU A 1 58 ? -6.719 -30.594 -3.391 1 87.5 58 LEU A O 1
ATOM 457 N N . LEU A 1 59 ? -4.758 -31.484 -2.844 1 87.56 59 LEU A N 1
ATOM 458 C CA . LEU A 1 59 ? -5.312 -32.188 -1.692 1 87.56 59 LEU A CA 1
ATOM 459 C C . LEU A 1 59 ? -5.598 -31.219 -0.548 1 87.56 59 LEU A C 1
ATOM 461 O O . LEU A 1 59 ? -6.277 -31.578 0.416 1 87.56 59 LEU A O 1
ATOM 465 N N . GLN A 1 60 ? -5.133 -30.047 -0.73 1 88 60 GLN A N 1
ATOM 466 C CA . GLN A 1 60 ? -5.438 -29.016 0.268 1 88 60 GLN A CA 1
ATOM 467 C C . GLN A 1 60 ? -6.586 -28.125 -0.192 1 88 60 GLN A C 1
ATOM 469 O O . GLN A 1 60 ? -6.812 -27.062 0.371 1 88 60 GLN A O 1
ATOM 474 N N . GLY A 1 61 ? -7.199 -28.5 -1.231 1 82.62 61 GLY A N 1
ATOM 475 C CA . GLY A 1 61 ? -8.43 -27.844 -1.636 1 82.62 61 GLY A CA 1
ATOM 476 C C . GLY A 1 61 ? -8.219 -26.75 -2.678 1 82.62 61 GLY A C 1
ATOM 477 O O . GLY A 1 61 ? -9.109 -25.938 -2.926 1 82.62 61 GLY A O 1
ATOM 478 N N . ARG A 1 62 ? -7.035 -26.672 -3.246 1 88.06 62 ARG A N 1
ATOM 479 C CA . ARG A 1 62 ? -6.84 -25.703 -4.324 1 88.06 62 ARG A CA 1
ATOM 480 C C . ARG A 1 62 ? -7.719 -26.031 -5.527 1 88.06 62 ARG A C 1
ATOM 482 O O . ARG A 1 62 ? -7.703 -27.172 -6.016 1 88.06 62 ARG A O 1
ATOM 489 N N . SER A 1 63 ? -8.508 -25.047 -5.988 1 85.56 63 SER A N 1
ATOM 490 C CA . SER A 1 63 ? -9.5 -25.391 -7.004 1 85.56 63 SER A CA 1
ATOM 491 C C . SER A 1 63 ? -9.531 -24.359 -8.125 1 85.56 63 SER A C 1
ATOM 493 O O . SER A 1 63 ? -10.312 -24.484 -9.07 1 85.56 63 SER A O 1
ATOM 495 N N . MET A 1 64 ? -8.75 -23.406 -8.086 1 89.69 64 MET A N 1
ATOM 496 C CA . MET A 1 64 ? -8.742 -22.375 -9.125 1 89.69 64 MET A CA 1
ATOM 497 C C . MET A 1 64 ? -7.395 -22.312 -9.828 1 89.69 64 MET A C 1
ATOM 499 O O . MET A 1 64 ? -6.359 -22.141 -9.18 1 89.69 64 MET A O 1
ATOM 503 N N . PHE A 1 65 ? -7.441 -22.453 -11.102 1 91.5 65 PHE A N 1
ATOM 504 C CA . PHE A 1 65 ? -6.238 -22.453 -11.922 1 91.5 65 PHE A CA 1
ATOM 505 C C . PHE A 1 65 ? -6.406 -21.531 -13.133 1 91.5 65 PHE A C 1
ATOM 507 O O . PHE A 1 65 ? -7.141 -21.875 -14.07 1 91.5 65 PHE A O 1
ATOM 514 N N . ALA A 1 66 ? -5.746 -20.469 -13.203 1 91.25 66 ALA A N 1
ATOM 515 C CA . ALA A 1 66 ? -6.02 -19.406 -14.164 1 91.25 66 ALA A CA 1
ATOM 516 C C . ALA A 1 66 ? -5.387 -19.703 -15.516 1 91.25 66 ALA A C 1
ATOM 518 O O . ALA A 1 66 ? -5.895 -19.281 -16.562 1 91.25 66 ALA A O 1
ATOM 519 N N . GLY A 1 67 ? -4.324 -20.5 -15.57 1 92.06 67 GLY A N 1
ATOM 520 C CA . GLY A 1 67 ? -3.582 -20.578 -16.828 1 92.06 67 GLY A CA 1
ATOM 521 C C . GLY A 1 67 ? -2.943 -19.266 -17.219 1 92.06 67 GLY A C 1
ATOM 522 O O . GLY A 1 67 ? -2.479 -18.516 -16.359 1 92.06 67 GLY A O 1
ATOM 523 N N . SER A 1 68 ? -2.797 -19.062 -18.625 1 92.88 68 SER A N 1
ATOM 524 C CA . SER A 1 68 ? -2.172 -17.828 -19.094 1 92.88 68 SER A CA 1
ATOM 525 C C . SER A 1 68 ? -3.057 -17.094 -20.094 1 92.88 68 SER A C 1
ATOM 527 O O . SER A 1 68 ? -3.049 -17.422 -21.281 1 92.88 68 SER A O 1
ATOM 529 N N . TYR A 1 69 ? -3.715 -16.078 -19.641 1 92.69 69 TYR A N 1
ATOM 530 C CA . TYR A 1 69 ? -4.586 -15.281 -20.5 1 92.69 69 TYR A CA 1
ATOM 531 C C . TYR A 1 69 ? -3.781 -14.555 -21.562 1 92.69 69 TYR A C 1
ATOM 533 O O . TYR A 1 69 ? -4.156 -14.555 -22.75 1 92.69 69 TYR A O 1
ATOM 541 N N . SER A 1 70 ? -2.668 -13.969 -21.203 1 90.38 70 SER A N 1
ATOM 542 C CA . SER A 1 70 ? -1.858 -13.164 -22.109 1 90.38 70 SER A CA 1
ATOM 543 C C . SER A 1 70 ? -1.258 -14.016 -23.219 1 90.38 70 SER A C 1
ATOM 545 O O . SER A 1 70 ? -1.247 -13.609 -24.375 1 90.38 70 SER A O 1
ATOM 547 N N . GLN A 1 71 ? -0.779 -15.195 -22.859 1 92.31 71 GLN A N 1
ATOM 548 C CA . GLN A 1 71 ? -0.225 -16.094 -23.875 1 92.31 71 GLN A CA 1
ATOM 549 C C . GLN A 1 71 ? -1.301 -16.547 -24.859 1 92.31 71 GLN A C 1
ATOM 551 O O . GLN A 1 71 ? -1.049 -16.641 -26.062 1 92.31 71 GLN A O 1
ATOM 556 N N . CYS A 1 72 ? -2.438 -16.844 -24.344 1 94.06 72 CYS A N 1
ATOM 557 C CA . CYS A 1 72 ? -3.551 -17.281 -25.172 1 94.06 72 CYS A CA 1
ATOM 558 C C . CYS A 1 72 ? -3.914 -16.219 -26.203 1 94.06 72 CYS A C 1
ATOM 560 O O . CYS A 1 72 ? -4.102 -16.516 -27.375 1 94.06 72 CYS A O 1
ATOM 562 N N . LYS A 1 73 ? -3.953 -15.039 -25.812 1 91.69 73 LYS A N 1
ATOM 563 C CA . LYS A 1 73 ? -4.355 -13.93 -26.672 1 91.69 73 LYS A CA 1
ATOM 564 C C . LYS A 1 73 ? -3.334 -13.695 -27.781 1 91.69 73 LYS A C 1
ATOM 566 O O . LYS A 1 73 ? -3.684 -13.242 -28.875 1 91.69 73 LYS A O 1
ATOM 571 N N . GLU A 1 74 ? -2.141 -14.008 -27.531 1 91.38 74 GLU A N 1
ATOM 572 C CA . GLU A 1 74 ? -1.067 -13.75 -28.484 1 91.38 74 GLU A CA 1
ATOM 573 C C . GLU A 1 74 ? -0.931 -14.898 -29.484 1 91.38 74 GLU A C 1
ATOM 575 O O . GLU A 1 74 ? -0.285 -14.75 -30.531 1 91.38 74 GLU A O 1
ATOM 580 N N . THR A 1 75 ? -1.558 -16.016 -29.219 1 94.19 75 THR A N 1
ATOM 581 C CA . THR A 1 75 ? -1.412 -17.203 -30.062 1 94.19 75 THR A CA 1
ATOM 582 C C . THR A 1 75 ? -2.303 -17.094 -31.297 1 94.19 75 THR A C 1
ATOM 584 O O . THR A 1 75 ? -3.479 -16.734 -31.203 1 94.19 75 THR A O 1
ATOM 587 N N . ARG A 1 76 ? -1.721 -17.375 -32.531 1 95.5 76 ARG A N 1
ATOM 588 C CA . ARG A 1 76 ? -2.432 -17.328 -33.781 1 95.5 76 ARG A CA 1
ATOM 589 C C . ARG A 1 76 ? -2.021 -18.5 -34.688 1 95.5 76 ARG A C 1
ATOM 591 O O . ARG A 1 76 ? -0.83 -18.766 -34.875 1 95.5 76 ARG A O 1
ATOM 598 N N . ALA A 1 77 ? -3.035 -19.234 -35.125 1 95.56 77 ALA A N 1
ATOM 599 C CA . ALA A 1 77 ? -2.787 -20.266 -36.125 1 95.56 77 ALA A CA 1
ATOM 600 C C . ALA A 1 77 ? -2.693 -19.672 -37.531 1 95.56 77 ALA A C 1
ATOM 602 O O . ALA A 1 77 ? -3.475 -18.781 -37.875 1 95.56 77 ALA A O 1
ATOM 603 N N . PRO A 1 78 ? -1.741 -20.125 -38.25 1 94.81 78 PRO A N 1
ATOM 604 C CA . PRO A 1 78 ? -1.571 -19.578 -39.594 1 94.81 78 PRO A CA 1
ATOM 605 C C . PRO A 1 78 ? -2.701 -19.969 -40.531 1 94.81 78 PRO A C 1
ATOM 607 O O . PRO A 1 78 ? -3.41 -20.938 -40.281 1 94.81 78 PRO A O 1
ATOM 610 N N . ASP A 1 79 ? -2.791 -19.172 -41.625 1 93.56 79 ASP A N 1
ATOM 611 C CA . ASP A 1 79 ? -3.727 -19.5 -42.688 1 93.56 79 ASP A CA 1
ATOM 612 C C . ASP A 1 79 ? -3.238 -20.703 -43.5 1 93.56 79 ASP A C 1
ATOM 614 O O . ASP A 1 79 ? -2.037 -20.875 -43.719 1 93.56 79 ASP A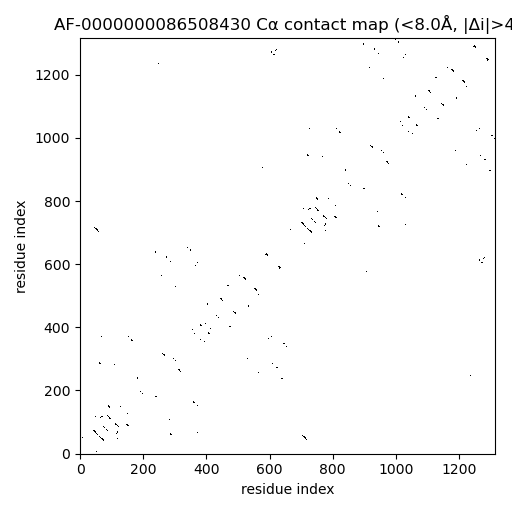 O 1
ATOM 618 N N . THR A 1 80 ? -4.191 -21.609 -43.719 1 88.62 80 THR A N 1
ATOM 619 C CA . THR A 1 80 ? -3.891 -22.688 -44.656 1 88.62 80 THR A CA 1
ATOM 620 C C . THR A 1 80 ? -4.602 -22.469 -45.969 1 88.62 80 THR A C 1
ATOM 622 O O . THR A 1 80 ? -5.387 -21.531 -46.125 1 88.62 80 THR A O 1
ATOM 625 N N . ALA A 1 81 ? -4.234 -23.25 -47 1 85.75 81 ALA A N 1
ATOM 626 C CA . ALA A 1 81 ? -4.828 -23.141 -48.344 1 85.75 81 ALA A CA 1
ATOM 627 C C . ALA A 1 81 ? -6.348 -23.281 -48.281 1 85.75 81 ALA A C 1
ATOM 629 O O . ALA A 1 81 ? -7.066 -22.609 -49.031 1 85.75 81 ALA A O 1
ATOM 630 N N . ASP A 1 82 ? -6.852 -24.031 -47.312 1 84.69 82 ASP A N 1
ATOM 631 C CA . ASP A 1 82 ? -8.266 -24.406 -47.312 1 84.69 82 ASP A CA 1
ATOM 632 C C . ASP A 1 82 ? -9.023 -23.688 -46.219 1 84.69 82 ASP A C 1
ATOM 634 O O . ASP A 1 82 ? -10.25 -23.672 -46.188 1 84.69 82 ASP A O 1
ATOM 638 N N . ARG A 1 83 ? -8.172 -23.078 -45.25 1 87.88 83 ARG A N 1
ATOM 639 C CA . ARG A 1 83 ? -8.891 -22.531 -44.094 1 87.88 83 ARG A CA 1
ATOM 640 C C . ARG A 1 83 ? -8.148 -21.359 -43.5 1 87.88 83 ARG A C 1
ATOM 642 O O . ARG A 1 83 ? -6.918 -21.375 -43.406 1 87.88 83 ARG A O 1
ATOM 649 N N . ALA A 1 84 ? -8.961 -20.391 -43.156 1 92.75 84 ALA A N 1
ATOM 650 C CA . ALA A 1 84 ? -8.391 -19.219 -42.469 1 92.75 84 ALA A CA 1
ATOM 651 C C . ALA A 1 84 ? -7.852 -19.578 -41.094 1 92.75 84 ALA A C 1
ATOM 653 O O . ALA A 1 84 ? -8.367 -20.484 -40.438 1 92.75 84 ALA A O 1
ATOM 654 N N . GLY A 1 85 ? -6.836 -18.953 -40.656 1 94.5 85 GLY A N 1
ATOM 655 C CA . GLY A 1 85 ? -6.305 -19.141 -39.312 1 94.5 85 GLY A CA 1
ATOM 656 C C . GLY A 1 85 ? -7.25 -18.672 -38.219 1 94.5 85 GLY A C 1
ATOM 657 O O . GLY A 1 85 ? -8.305 -18.094 -38.531 1 94.5 85 GLY A O 1
ATOM 658 N N . PHE A 1 86 ? -6.945 -19.031 -37 1 95.25 86 PHE A N 1
ATOM 659 C CA . PHE A 1 86 ? -7.742 -18.594 -35.875 1 95.25 86 PHE A CA 1
ATOM 660 C C . PHE A 1 86 ? -6.852 -18.047 -34.75 1 95.25 86 PHE A C 1
ATOM 662 O O . PHE A 1 86 ? -5.633 -18.219 -34.781 1 95.25 86 PHE A O 1
ATOM 669 N N . LYS A 1 87 ? -7.461 -17.297 -33.875 1 95 87 LYS A N 1
ATOM 670 C CA . LYS A 1 87 ? -6.777 -16.766 -32.688 1 95 87 LYS A CA 1
ATOM 671 C C . LYS A 1 87 ? -7.164 -17.547 -31.453 1 95 87 LYS A C 1
ATOM 673 O O . LYS A 1 87 ? -8.172 -18.25 -31.438 1 95 87 LYS A O 1
ATOM 678 N N . GLY A 1 88 ? -6.266 -17.484 -30.438 1 95.06 88 GLY A N 1
ATOM 679 C CA . GLY A 1 88 ? -6.598 -18.078 -29.156 1 95.06 88 GLY A CA 1
ATOM 680 C C . GLY A 1 88 ? -7.742 -17.375 -28.453 1 95.06 88 GLY A C 1
ATOM 681 O O . GLY A 1 88 ? -7.844 -16.156 -28.5 1 95.06 88 GLY A O 1
ATOM 682 N N . ASN A 1 89 ? -8.602 -18.172 -27.891 1 94.25 89 ASN A N 1
ATOM 683 C CA . ASN A 1 89 ? -9.711 -17.719 -27.062 1 94.25 89 ASN A CA 1
ATOM 684 C C . ASN A 1 89 ? -9.602 -18.25 -25.625 1 94.25 89 ASN A C 1
ATOM 686 O O . ASN A 1 89 ? -9.727 -19.453 -25.406 1 94.25 89 ASN A O 1
ATOM 690 N N . TYR A 1 90 ? -9.328 -17.297 -24.766 1 94.12 90 TYR A N 1
ATOM 691 C CA . TYR A 1 90 ? -9.18 -17.703 -23.375 1 94.12 90 TYR A CA 1
ATOM 692 C C . TYR A 1 90 ? -10.539 -17.859 -22.703 1 94.12 90 TYR A C 1
ATOM 694 O O . TYR A 1 90 ? -11.344 -16.922 -22.688 1 94.12 90 TYR A O 1
ATOM 702 N N . CYS A 1 91 ? -10.812 -19.031 -22.125 1 93.19 91 CYS A N 1
ATOM 703 C CA . CYS A 1 91 ? -12.055 -19.312 -21.422 1 93.19 91 CYS A CA 1
ATOM 704 C C . CYS A 1 91 ? -11.789 -20 -20.094 1 93.19 91 CYS A C 1
ATOM 706 O O . CYS A 1 91 ? -10.758 -20.656 -19.922 1 93.19 91 CYS A O 1
ATOM 708 N N . VAL A 1 92 ? -12.656 -19.812 -19.125 1 92.38 92 VAL A N 1
ATOM 709 C CA . VAL A 1 92 ? -12.602 -20.516 -17.859 1 92.38 92 VAL A CA 1
ATOM 710 C C . VAL A 1 92 ? -13.719 -21.547 -17.781 1 92.38 92 VAL A C 1
ATOM 712 O O . VAL A 1 92 ? -14.906 -21.203 -17.875 1 92.38 92 VAL A O 1
ATOM 715 N N . VAL A 1 93 ? -13.336 -22.766 -17.672 1 91.94 93 VAL A N 1
ATOM 716 C CA . VAL A 1 93 ? -14.297 -23.859 -17.5 1 91.94 93 VAL A CA 1
ATOM 717 C C . VAL A 1 93 ? -14.523 -24.125 -16.016 1 91.94 93 VAL A C 1
ATOM 719 O O . VAL A 1 93 ? -13.578 -24.422 -15.281 1 91.94 93 VAL A O 1
ATOM 722 N N . VAL A 1 94 ? -15.727 -23.984 -15.641 1 90.38 94 VAL A N 1
ATOM 723 C CA . VAL A 1 94 ? -16.094 -24.219 -14.25 1 90.38 94 VAL A CA 1
ATOM 724 C C . VAL A 1 94 ? -16.656 -25.641 -14.102 1 90.38 94 VAL A C 1
ATOM 726 O O . VAL A 1 94 ? -17.672 -25.969 -14.695 1 90.38 94 VAL A O 1
ATOM 729 N N . LEU A 1 95 ? -15.938 -26.438 -13.305 1 89.75 95 LEU A N 1
ATOM 730 C CA . LEU A 1 95 ? -16.328 -27.828 -13.086 1 89.75 95 LEU A CA 1
ATOM 731 C C . LEU A 1 95 ? -16.938 -28 -11.703 1 89.75 95 LEU A C 1
ATOM 733 O O . LEU A 1 95 ? -16.484 -27.406 -10.727 1 89.75 95 LEU A O 1
ATOM 737 N N . LEU A 1 96 ? -17.984 -28.688 -11.703 1 87.25 96 LEU A N 1
ATOM 738 C CA . LEU A 1 96 ? -18.594 -29.094 -10.438 1 87.25 96 LEU A CA 1
ATOM 739 C C . LEU A 1 96 ? -17.953 -30.391 -9.93 1 87.25 96 LEU A C 1
ATOM 741 O O . LEU A 1 96 ? -17.812 -31.359 -10.68 1 87.25 96 LEU A O 1
ATOM 745 N N . ASN A 1 97 ? -17.469 -30.281 -8.734 1 83.31 97 ASN A N 1
ATOM 746 C CA . ASN A 1 97 ? -17.016 -31.516 -8.086 1 83.31 97 ASN A CA 1
ATOM 747 C C . ASN A 1 97 ? -18.172 -32.281 -7.438 1 83.31 97 ASN A C 1
ATOM 749 O O . ASN A 1 97 ? -18.672 -31.859 -6.383 1 83.31 97 ASN A O 1
ATOM 753 N N . LEU A 1 98 ? -18.547 -33.375 -7.941 1 80.38 98 LEU A N 1
ATOM 754 C CA . LEU A 1 98 ? -19.75 -34.094 -7.543 1 80.38 98 LEU A CA 1
ATOM 755 C C . LEU A 1 98 ? -19.469 -35 -6.348 1 80.38 98 LEU A C 1
ATOM 757 O O . LEU A 1 98 ? -20.391 -35.531 -5.738 1 80.38 98 LEU A O 1
ATOM 761 N N . THR A 1 99 ? -18.219 -35.094 -5.953 1 75 99 THR A N 1
ATOM 762 C CA . THR A 1 99 ? -17.859 -35.969 -4.855 1 75 99 THR A CA 1
ATOM 763 C C . THR A 1 99 ? -18.047 -35.281 -3.512 1 75 99 THR A C 1
ATOM 765 O O . THR A 1 99 ? -18.062 -35.938 -2.465 1 75 99 THR A O 1
ATOM 768 N N . HIS A 1 100 ? -18.125 -34.031 -3.506 1 68.38 100 HIS A N 1
ATOM 769 C CA . HIS A 1 100 ? -18.234 -33.281 -2.262 1 68.38 100 HIS A CA 1
ATOM 770 C C . HIS A 1 100 ? -19.609 -32.594 -2.146 1 68.38 100 HIS A C 1
ATOM 772 O O . HIS A 1 100 ? -20.172 -32.156 -3.146 1 68.38 100 HIS A O 1
ATOM 778 N N . PRO A 1 101 ? -20.203 -32.812 -0.95 1 63.03 101 PRO A N 1
ATOM 779 C CA . PRO A 1 101 ? -21.484 -32.094 -0.793 1 63.03 101 PRO A CA 1
ATOM 780 C C . PRO A 1 101 ? -21.344 -30.594 -0.923 1 63.03 101 PRO A C 1
ATOM 782 O O . PRO A 1 101 ? -20.297 -30.031 -0.594 1 63.03 101 PRO A O 1
ATOM 785 N N . VAL A 1 102 ? -22.375 -29.938 -1.526 1 60.56 102 VAL A N 1
ATOM 786 C CA . VAL A 1 102 ? -22.391 -28.484 -1.727 1 60.56 102 VAL A CA 1
ATOM 787 C C . VAL A 1 102 ? -22.422 -27.781 -0.375 1 60.56 102 VAL A C 1
ATOM 789 O O . VAL A 1 102 ? -23.328 -28 0.427 1 60.56 102 VAL A O 1
ATOM 792 N N . PRO A 1 103 ? -21.266 -27.062 -0.136 1 61.56 103 PRO A N 1
ATOM 793 C CA . PRO A 1 103 ? -21.266 -26.359 1.155 1 61.56 103 PRO A CA 1
ATOM 794 C C . PRO A 1 103 ? -22.328 -25.281 1.241 1 61.56 103 PRO A C 1
ATOM 796 O O . PRO A 1 103 ? -22.703 -24.688 0.222 1 61.56 103 PRO A O 1
ATOM 799 N N . ARG A 1 104 ? -22.953 -25.109 2.428 1 53.88 104 ARG A N 1
ATOM 800 C CA . ARG A 1 104 ? -24.016 -24.141 2.699 1 53.88 104 ARG A CA 1
ATOM 801 C C . ARG A 1 104 ? -23.422 -22.766 3.023 1 53.88 104 ARG A C 1
ATOM 803 O O . ARG A 1 104 ? -24.156 -21.781 3.102 1 53.88 104 ARG A O 1
ATOM 810 N N . THR A 1 105 ? -22.078 -22.672 3.191 1 58.97 105 THR A N 1
ATOM 811 C CA . THR A 1 105 ? -21.531 -21.375 3.562 1 58.97 105 THR A CA 1
ATOM 812 C C . THR A 1 105 ? -20.969 -20.656 2.342 1 58.97 105 THR A C 1
ATOM 814 O O . THR A 1 105 ? -20.469 -21.297 1.415 1 58.97 105 THR A O 1
ATOM 817 N N . MET A 1 106 ? -21.172 -19.375 2.258 1 55.44 106 MET A N 1
ATOM 818 C CA . MET A 1 106 ? -20.75 -18.531 1.137 1 55.44 106 MET A CA 1
ATOM 819 C C . MET A 1 106 ? -19.266 -18.75 0.836 1 55.44 106 MET A C 1
ATOM 821 O O . MET A 1 106 ? -18.875 -18.812 -0.329 1 55.44 106 MET A O 1
ATOM 825 N N . ILE A 1 107 ? -18.5 -18.875 1.822 1 58.25 107 ILE A N 1
ATOM 826 C CA . ILE A 1 107 ? -17.047 -18.969 1.644 1 58.25 107 ILE A CA 1
ATOM 827 C C . ILE A 1 107 ? -16.688 -20.359 1.099 1 58.25 107 ILE A C 1
ATOM 829 O O . ILE A 1 107 ? -15.812 -20.484 0.243 1 58.25 107 ILE A O 1
ATOM 833 N N . LEU A 1 108 ? -17.391 -21.375 1.482 1 60.69 108 LEU A N 1
ATOM 834 C CA . LEU A 1 108 ? -17.031 -22.734 1.104 1 60.69 108 LEU A CA 1
ATOM 835 C C . LEU A 1 108 ? -17.656 -23.109 -0.237 1 60.69 108 LEU A C 1
ATOM 837 O O . LEU A 1 108 ? -17.281 -24.109 -0.847 1 60.69 108 LEU A O 1
ATOM 841 N N . MET A 1 109 ? -18.578 -22.344 -0.693 1 59 109 MET A N 1
ATOM 842 C CA . MET A 1 109 ? -19.156 -22.594 -2.008 1 59 109 MET A CA 1
ATOM 843 C C . MET A 1 109 ? -18.078 -22.562 -3.092 1 59 109 MET A C 1
ATOM 845 O O . MET A 1 109 ? -18.188 -23.281 -4.094 1 59 109 MET A O 1
ATOM 849 N N . THR A 1 110 ? -17.078 -21.859 -2.807 1 59.84 110 THR A N 1
ATOM 850 C CA . THR A 1 110 ? -16.047 -21.688 -3.822 1 59.84 110 THR A CA 1
ATOM 851 C C . THR A 1 110 ? -15.156 -22.922 -3.896 1 59.84 110 THR A C 1
ATOM 853 O O . THR A 1 110 ? -14.555 -23.188 -4.934 1 59.84 110 THR A O 1
ATOM 856 N N . THR A 1 111 ? -15.25 -23.719 -2.873 1 61.78 111 THR A N 1
ATOM 857 C CA . THR A 1 111 ? -14.367 -24.875 -2.875 1 61.78 111 THR A CA 1
ATOM 858 C C . THR A 1 111 ? -14.992 -26.031 -3.648 1 61.78 111 THR A C 1
ATOM 860 O O . THR A 1 111 ? -14.305 -26.969 -4.031 1 61.78 111 THR A O 1
ATOM 863 N N . HIS A 1 112 ? -16.234 -25.812 -4.031 1 73.81 112 HIS A N 1
ATOM 864 C CA . HIS A 1 112 ? -16.938 -26.859 -4.77 1 73.81 112 HIS A CA 1
ATOM 865 C C . HIS A 1 112 ? -16.781 -26.672 -6.277 1 73.81 112 HIS A C 1
ATOM 867 O O . HIS A 1 112 ? -17 -27.594 -7.051 1 73.81 112 HIS A O 1
ATOM 873 N N . LEU A 1 113 ? -16.359 -25.578 -6.586 1 81.94 113 LEU A N 1
ATOM 874 C CA . LEU A 1 113 ? -16.172 -25.25 -7.996 1 81.94 113 LEU A CA 1
ATOM 875 C C . LEU A 1 113 ? -14.695 -25.234 -8.367 1 81.94 113 LEU A C 1
ATOM 877 O O . LEU A 1 113 ? -13.875 -24.703 -7.621 1 81.94 113 LEU A O 1
ATOM 881 N N . ILE A 1 114 ? -14.406 -25.969 -9.367 1 87.5 114 ILE A N 1
ATOM 882 C CA . ILE A 1 114 ? -13.047 -25.984 -9.883 1 87.5 114 ILE A CA 1
ATOM 883 C C . ILE A 1 114 ? -12.969 -25.125 -11.148 1 87.5 114 ILE A C 1
ATOM 885 O O . ILE A 1 114 ? -13.695 -25.359 -12.109 1 87.5 114 ILE A O 1
ATOM 889 N N . ASN A 1 115 ? -12.234 -24.109 -11.125 1 89.5 115 ASN A N 1
ATOM 890 C CA . ASN A 1 115 ? -12.047 -23.234 -12.273 1 89.5 115 ASN A CA 1
ATOM 891 C C . ASN A 1 115 ? -10.75 -23.562 -13.016 1 89.5 115 ASN A C 1
ATOM 893 O O . ASN A 1 115 ? -9.68 -23.609 -12.414 1 89.5 115 ASN A O 1
ATOM 897 N N . VAL A 1 116 ? -10.844 -23.797 -14.289 1 91.62 116 VAL A N 1
ATOM 898 C CA . VAL A 1 116 ? -9.68 -24.109 -15.109 1 91.62 116 VAL A CA 1
ATOM 899 C C . VAL A 1 116 ? -9.625 -23.203 -16.328 1 91.62 116 VAL A C 1
ATOM 901 O O . VAL A 1 116 ? -10.547 -23.188 -17.141 1 91.62 116 VAL A O 1
ATOM 904 N N . GLY A 1 117 ? -8.523 -22.438 -16.406 1 92.31 117 GLY A N 1
ATOM 905 C CA . GLY A 1 117 ? -8.328 -21.609 -17.594 1 92.31 117 GLY A CA 1
ATOM 906 C C . GLY A 1 117 ? -7.828 -22.406 -18.781 1 92.31 117 GLY A C 1
ATOM 907 O O . GLY A 1 117 ? -6.891 -23.188 -18.672 1 92.31 117 GLY A O 1
ATOM 908 N N . VAL A 1 118 ? -8.523 -22.234 -19.953 1 92.56 118 VAL A N 1
ATOM 909 C CA . VAL A 1 118 ? -8.141 -22.953 -21.172 1 92.56 118 VAL A CA 1
ATOM 910 C C . VAL A 1 118 ? -8.023 -21.969 -22.328 1 92.56 118 VAL A C 1
ATOM 912 O O . VAL A 1 118 ? -8.562 -20.859 -22.281 1 92.56 118 VAL A O 1
ATOM 915 N N . CYS A 1 119 ? -7.262 -22.359 -23.281 1 93.94 119 CYS A N 1
ATOM 916 C CA . CYS A 1 119 ? -7.086 -21.609 -24.5 1 93.94 119 CYS A CA 1
ATOM 917 C C . CYS A 1 119 ? -7.492 -22.422 -25.719 1 93.94 119 CYS A C 1
ATOM 919 O O . CYS A 1 119 ? -6.863 -23.438 -26.031 1 93.94 119 CYS A O 1
ATOM 921 N N . LEU A 1 120 ? -8.562 -22.047 -26.375 1 93.12 120 LEU A N 1
ATOM 922 C CA . LEU A 1 120 ? -9.086 -22.719 -27.562 1 93.12 120 LEU A CA 1
ATOM 923 C C . LEU A 1 120 ? -9.273 -21.734 -28.703 1 93.12 120 LEU A C 1
ATOM 925 O O . LEU A 1 120 ? -9.141 -20.531 -28.516 1 93.12 120 LEU A O 1
ATOM 929 N N . PRO A 1 121 ? -9.508 -22.281 -29.891 1 93.81 121 PRO A N 1
ATOM 930 C CA . PRO A 1 121 ? -9.711 -21.375 -31.016 1 93.81 121 PRO A CA 1
ATOM 931 C C . PRO A 1 121 ? -10.883 -20.422 -30.812 1 93.81 121 PRO A C 1
ATOM 933 O O . PRO A 1 121 ? -11.883 -20.797 -30.203 1 93.81 121 PRO A O 1
ATOM 936 N N . ASP A 1 122 ? -10.727 -19.25 -31.328 1 94.62 122 ASP A N 1
ATOM 937 C CA . ASP A 1 122 ? -11.75 -18.219 -31.109 1 94.62 122 ASP A CA 1
ATOM 938 C C . ASP A 1 122 ? -13.023 -18.547 -31.891 1 94.62 122 ASP A C 1
ATOM 940 O O . ASP A 1 122 ? -14.055 -17.906 -31.688 1 94.62 122 ASP A O 1
ATOM 944 N N . THR A 1 123 ? -13 -19.609 -32.688 1 93.56 123 THR A N 1
ATOM 945 C CA . THR A 1 123 ? -14.203 -20.094 -33.344 1 93.56 123 THR A CA 1
ATOM 946 C C . THR A 1 123 ? -15.078 -20.875 -32.375 1 93.56 123 THR A C 1
ATOM 948 O O . THR A 1 123 ? -16.25 -21.156 -32.688 1 93.56 123 THR A O 1
ATOM 951 N N . CYS A 1 124 ? -14.484 -21.219 -31.328 1 92.69 124 CYS A N 1
ATOM 952 C CA . CYS A 1 124 ? -15.234 -21.984 -30.344 1 92.69 124 CYS A CA 1
ATOM 953 C C . CYS A 1 124 ? -16.047 -21.078 -29.422 1 92.69 124 CYS A C 1
ATOM 955 O O . CYS A 1 124 ? -15.484 -20.219 -28.75 1 92.69 124 CYS A O 1
ATOM 957 N N . THR A 1 125 ? -17.297 -21.391 -29.391 1 91.5 125 THR A N 1
ATOM 958 C CA . THR A 1 125 ? -18.172 -20.672 -28.469 1 91.5 125 THR A CA 1
ATOM 959 C C . THR A 1 125 ? -18.203 -21.375 -27.109 1 91.5 125 THR A C 1
ATOM 961 O O . THR A 1 125 ? -17.672 -22.484 -26.953 1 91.5 125 THR A O 1
ATOM 964 N N . GLY A 1 126 ? -18.812 -20.75 -26.172 1 91.12 126 GLY A N 1
ATOM 965 C CA . GLY A 1 126 ? -18.969 -21.359 -24.859 1 91.12 126 GLY A CA 1
ATOM 966 C C . GLY A 1 126 ? -19.688 -22.688 -24.891 1 91.12 126 GLY A C 1
ATOM 967 O O . GLY A 1 126 ? -19.344 -23.609 -24.141 1 91.12 126 GLY A O 1
ATOM 968 N N . GLU A 1 127 ? -20.656 -22.719 -25.734 1 91.38 127 GLU A N 1
ATOM 969 C CA . GLU A 1 127 ? -21.422 -23.953 -25.875 1 91.38 127 GLU A CA 1
ATOM 970 C C . GLU A 1 127 ? -20.578 -25.062 -26.484 1 91.38 127 GLU A C 1
ATOM 972 O O . GLU A 1 127 ? -20.688 -26.234 -26.078 1 91.38 127 GLU A O 1
ATOM 977 N N . ASP A 1 128 ? -19.781 -24.641 -27.359 1 91.25 128 ASP A N 1
ATOM 978 C CA . ASP A 1 128 ? -18.891 -25.625 -27.984 1 91.25 128 ASP A CA 1
ATOM 979 C C . ASP A 1 128 ? -17.938 -26.219 -26.953 1 91.25 128 ASP A C 1
ATOM 981 O O . ASP A 1 128 ? -17.719 -27.438 -26.922 1 91.25 128 ASP A O 1
ATOM 985 N N . ILE A 1 129 ? -17.438 -25.359 -26.203 1 91.75 129 ILE A N 1
ATOM 986 C CA . ILE A 1 129 ? -16.438 -25.781 -25.219 1 91.75 129 ILE A CA 1
ATOM 987 C C . ILE A 1 129 ? -17.109 -26.656 -24.156 1 91.75 129 ILE A C 1
ATOM 989 O O . ILE A 1 129 ? -16.516 -27.641 -23.703 1 91.75 129 ILE A O 1
ATOM 993 N N . THR A 1 130 ? -18.297 -26.266 -23.766 1 92.12 130 THR A N 1
ATOM 994 C CA . THR A 1 130 ? -19.047 -27.094 -22.828 1 92.12 130 THR A CA 1
ATOM 995 C C . THR A 1 130 ? -19.219 -28.516 -23.375 1 92.12 130 THR A C 1
ATOM 997 O O . THR A 1 130 ? -19 -29.484 -22.656 1 92.12 130 THR A O 1
ATOM 1000 N N . ARG A 1 131 ? -19.562 -28.578 -24.594 1 88.81 131 ARG A N 1
ATOM 1001 C CA . ARG A 1 131 ? -19.781 -29.875 -25.234 1 88.81 131 ARG A CA 1
ATOM 1002 C C . ARG A 1 131 ? -18.484 -30.672 -25.312 1 88.81 131 ARG A C 1
ATOM 1004 O O . ARG A 1 131 ? -18.453 -31.859 -25.031 1 88.81 131 ARG A O 1
ATOM 1011 N N . LEU A 1 132 ? -17.469 -30 -25.703 1 86 132 LEU A N 1
ATOM 1012 C CA . LEU A 1 132 ? -16.172 -30.641 -25.828 1 86 132 LEU A CA 1
ATOM 1013 C C . LEU A 1 132 ? -15.727 -31.219 -24.484 1 86 132 LEU A C 1
ATOM 1015 O O . LEU A 1 132 ? -15.234 -32.344 -24.422 1 86 132 LEU A O 1
ATOM 1019 N N . PHE A 1 133 ? -15.883 -30.531 -23.422 1 89.06 133 PHE A N 1
ATOM 1020 C CA . PHE A 1 133 ? -15.445 -30.969 -22.109 1 89.06 133 PHE A CA 1
ATOM 1021 C C . PHE A 1 133 ? -16.344 -32.062 -21.578 1 89.06 133 PHE A C 1
ATOM 1023 O O . PHE A 1 133 ? -15.891 -33 -20.891 1 89.06 133 PHE A O 1
ATOM 1030 N N . GLN A 1 134 ? -17.625 -31.969 -21.906 1 87.44 134 GLN A N 1
ATOM 1031 C CA . GLN A 1 134 ? -18.531 -33.031 -21.5 1 87.44 134 GLN A CA 1
ATOM 1032 C C . GLN A 1 134 ? -18.188 -34.344 -22.172 1 87.44 134 GLN A C 1
ATOM 1034 O O . GLN A 1 134 ? -18.234 -35.406 -21.547 1 87.44 134 GLN A O 1
ATOM 1039 N N . GLU A 1 135 ? -17.875 -34.219 -23.375 1 83.5 135 GLU A N 1
ATOM 1040 C CA . GLU A 1 135 ? -17.469 -35.406 -24.109 1 83.5 135 GLU A CA 1
ATOM 1041 C C . GLU A 1 135 ? -16.188 -36 -23.531 1 83.5 135 GLU A C 1
ATOM 1043 O O . GLU A 1 135 ? -16.047 -37.219 -23.453 1 83.5 135 GLU A O 1
ATOM 1048 N N . ARG A 1 136 ? -15.328 -35.156 -23.172 1 83.62 136 ARG A N 1
ATOM 1049 C CA . ARG A 1 136 ? -14.078 -35.625 -22.578 1 83.62 136 ARG A CA 1
ATOM 1050 C C . ARG A 1 136 ? -14.32 -36.281 -21.219 1 83.62 136 ARG A C 1
ATOM 1052 O O . ARG A 1 136 ? -13.734 -37.312 -20.906 1 83.62 136 ARG A O 1
ATOM 1059 N N . ILE A 1 137 ? -15.164 -35.75 -20.453 1 86.88 137 ILE A N 1
ATOM 1060 C CA . ILE A 1 137 ? -15.5 -36.281 -19.141 1 86.88 137 ILE A CA 1
ATOM 1061 C C . ILE A 1 137 ? -16.141 -37.656 -19.281 1 86.88 137 ILE A C 1
ATOM 1063 O O . ILE A 1 137 ? -15.828 -38.562 -18.531 1 86.88 137 ILE A O 1
ATOM 1067 N N . GLN A 1 138 ? -16.938 -37.75 -20.297 1 83.38 138 GLN A N 1
ATOM 1068 C CA . GLN A 1 138 ? -17.594 -39.031 -20.547 1 83.38 138 GLN A CA 1
ATOM 1069 C C . GLN A 1 138 ? -16.609 -40.094 -21.047 1 83.38 138 GLN A C 1
ATOM 1071 O O . GLN A 1 138 ? -16.641 -41.25 -20.625 1 83.38 138 GLN A O 1
ATOM 1076 N N . SER A 1 139 ? -15.727 -39.656 -21.859 1 79.56 139 SER A N 1
ATOM 1077 C CA . SER A 1 139 ? -14.758 -40.594 -22.438 1 79.56 139 SER A CA 1
ATOM 1078 C C . SER A 1 139 ? -13.789 -41.125 -21.391 1 79.56 139 SER A C 1
ATOM 1080 O O . SER A 1 139 ? -13.312 -42.25 -21.484 1 79.56 139 SER A O 1
ATOM 1082 N N . LEU A 1 140 ? -13.539 -40.281 -20.375 1 81.06 140 LEU A N 1
ATOM 1083 C CA . LEU A 1 140 ? -12.602 -40.688 -19.328 1 81.06 140 LEU A CA 1
ATOM 1084 C C . LEU A 1 140 ? -13.336 -41.344 -18.172 1 81.06 140 LEU A C 1
ATOM 1086 O O . LEU A 1 140 ? -12.711 -41.719 -17.172 1 81.06 140 LEU A O 1
ATOM 1090 N N . ILE A 1 141 ? -14.664 -41.438 -18.266 1 80.25 141 ILE A N 1
ATOM 1091 C CA . ILE A 1 141 ? -15.523 -42.062 -17.266 1 80.25 141 ILE A CA 1
ATOM 1092 C C . ILE A 1 141 ? -15.453 -41.281 -15.961 1 80.25 141 ILE A C 1
ATOM 1094 O O . ILE A 1 141 ? -15.336 -41.875 -14.883 1 80.25 141 ILE A O 1
ATOM 1098 N N . PHE A 1 142 ? -15.422 -40 -16.156 1 84.75 142 PHE A N 1
ATOM 1099 C CA . PHE A 1 142 ? -15.367 -39.125 -14.992 1 84.75 142 PHE A CA 1
ATOM 1100 C C . PHE A 1 142 ? -16.719 -38.469 -14.727 1 84.75 142 PHE A C 1
ATOM 1102 O O . PHE A 1 142 ? -16.812 -37.5 -13.984 1 84.75 142 PHE A O 1
ATOM 1109 N N . SER A 1 143 ? -17.766 -39 -15.242 1 84.69 143 SER A N 1
ATOM 1110 C CA . SER A 1 143 ? -19.078 -38.375 -15.141 1 84.69 143 SER A CA 1
ATOM 1111 C C . SER A 1 143 ? -19.594 -38.406 -13.703 1 84.69 143 SER A C 1
ATOM 1113 O O . SER A 1 143 ? -20.469 -37.625 -13.344 1 84.69 143 SER A O 1
ATOM 1115 N N . SER A 1 144 ? -18.984 -39.25 -12.961 1 83.38 144 SER A N 1
ATOM 1116 C CA . SER A 1 144 ? -19.391 -39.344 -11.562 1 83.38 144 SER A CA 1
ATOM 1117 C C . SER A 1 144 ? -18.594 -38.375 -10.695 1 83.38 144 SER A C 1
ATOM 1119 O O . SER A 1 144 ? -18.938 -38.125 -9.539 1 83.38 144 SER A O 1
ATOM 1121 N N . ILE A 1 145 ? -17.625 -37.812 -11.297 1 85 145 ILE A N 1
ATOM 1122 C CA . ILE A 1 145 ? -16.719 -37 -10.516 1 85 145 ILE A CA 1
ATOM 1123 C C . ILE A 1 145 ? -16.906 -35.531 -10.867 1 85 145 ILE A C 1
ATOM 1125 O O . ILE A 1 145 ? -16.969 -34.656 -9.984 1 85 145 ILE A O 1
ATOM 1129 N N . PHE A 1 146 ? -17 -35.312 -12.188 1 87.94 146 PHE A N 1
ATOM 1130 C CA . PHE A 1 146 ? -17.047 -33.938 -12.625 1 87.94 146 PHE A CA 1
ATOM 1131 C C . PHE A 1 146 ? -18.25 -33.688 -13.531 1 87.94 146 PHE A C 1
ATOM 1133 O O . PHE A 1 146 ? -18.703 -34.594 -14.219 1 87.94 146 PHE A O 1
ATOM 1140 N N . ALA A 1 147 ? -18.75 -32.469 -13.508 1 87.88 147 ALA A N 1
ATOM 1141 C CA . ALA A 1 147 ? -19.703 -31.953 -14.477 1 87.88 147 ALA A CA 1
ATOM 1142 C C . ALA A 1 147 ? -19.375 -30.5 -14.836 1 87.88 147 ALA A C 1
ATOM 1144 O O . ALA A 1 147 ? -18.844 -29.75 -14.008 1 87.88 147 ALA A O 1
ATOM 1145 N N . VAL A 1 148 ? -19.578 -30.234 -16.078 1 90.69 148 VAL A N 1
ATOM 1146 C CA . VAL A 1 148 ? -19.344 -28.844 -16.484 1 90.69 148 VAL A CA 1
ATOM 1147 C C . VAL A 1 148 ? -20.484 -27.953 -16.016 1 90.69 148 VAL A C 1
ATOM 1149 O O . VAL A 1 148 ? -21.641 -28.172 -16.406 1 90.69 148 VAL A O 1
ATOM 1152 N N . ALA A 1 149 ? -20.156 -27.047 -15.195 1 87.19 149 ALA A N 1
ATOM 1153 C CA . ALA A 1 149 ? -21.172 -26.125 -14.68 1 87.19 149 ALA A CA 1
ATOM 1154 C C . ALA A 1 149 ? -21.359 -24.953 -15.617 1 87.19 149 ALA A C 1
ATOM 1156 O O . ALA A 1 149 ? -22.5 -24.594 -15.953 1 87.19 149 ALA A O 1
ATOM 1157 N N . SER A 1 150 ? -20.297 -24.328 -16.016 1 89.69 150 SER A N 1
ATOM 1158 C CA . SER A 1 150 ? -20.375 -23.172 -16.922 1 89.69 150 SER A CA 1
ATOM 1159 C C . SER A 1 150 ? -19.031 -22.922 -17.594 1 89.69 150 SER A C 1
ATOM 1161 O O . SER A 1 150 ? -18 -23.422 -17.156 1 89.69 150 SER A O 1
ATOM 1163 N N . VAL A 1 151 ? -19.078 -22.25 -18.688 1 92 151 VAL A N 1
ATOM 1164 C CA . VAL A 1 151 ? -17.891 -21.781 -19.406 1 92 151 VAL A CA 1
ATOM 1165 C C . VAL A 1 151 ? -17.984 -20.281 -19.625 1 92 151 VAL A C 1
ATOM 1167 O O . VAL A 1 151 ? -19 -19.766 -20.109 1 92 151 VAL A O 1
ATOM 1170 N N . ASP A 1 152 ? -16.953 -19.594 -19.188 1 89 152 ASP A N 1
ATOM 1171 C CA . ASP A 1 152 ? -16.891 -18.141 -19.328 1 89 152 ASP A CA 1
ATOM 1172 C C . ASP A 1 152 ? -15.695 -17.703 -20.172 1 89 152 ASP A C 1
ATOM 1174 O O . ASP A 1 152 ? -14.555 -17.766 -19.703 1 89 152 ASP A O 1
ATOM 1178 N N . CYS A 1 153 ? -15.953 -17.297 -21.359 1 90.44 153 CYS A N 1
ATOM 1179 C CA . CYS A 1 153 ? -14.883 -16.859 -22.234 1 90.44 153 CYS A CA 1
ATOM 1180 C C . CYS A 1 153 ? -14.625 -15.359 -22.062 1 90.44 153 CYS A C 1
ATOM 1182 O O . CYS A 1 153 ? -15.562 -14.578 -21.953 1 90.44 153 CYS A O 1
ATOM 1184 N N . ARG A 1 154 ? -13.375 -15.047 -21.953 1 86.12 154 ARG A N 1
ATOM 1185 C CA . ARG A 1 154 ? -12.984 -13.664 -21.719 1 86.12 154 ARG A CA 1
ATOM 1186 C C . ARG A 1 154 ? -12.656 -12.945 -23.016 1 86.12 154 ARG A C 1
ATOM 1188 O O . ARG A 1 154 ? -11.852 -13.43 -23.812 1 86.12 154 ARG A O 1
ATOM 1195 N N . SER A 1 155 ? -13.414 -12 -23.312 1 77.12 155 SER A N 1
ATOM 1196 C CA . SER A 1 155 ? -13.148 -11.219 -24.516 1 77.12 155 SER A CA 1
ATOM 1197 C C . SER A 1 155 ? -12.469 -9.898 -24.188 1 77.12 155 SER A C 1
ATOM 1199 O O . SER A 1 155 ? -12.648 -9.359 -23.094 1 77.12 155 SER A O 1
ATOM 1201 N N . GLU A 1 156 ? -11.648 -9.414 -25.062 1 76.12 156 GLU A N 1
ATOM 1202 C CA . GLU A 1 156 ? -10.984 -8.125 -24.906 1 76.12 156 GLU A CA 1
ATOM 1203 C C . GLU A 1 156 ? -11.938 -6.973 -25.219 1 76.12 156 GLU A C 1
ATOM 1205 O O . GLU A 1 156 ? -11.688 -5.828 -24.828 1 76.12 156 GLU A O 1
ATOM 1210 N N . GLU A 1 157 ? -12.977 -7.324 -25.797 1 78.81 157 GLU A N 1
ATOM 1211 C CA . GLU A 1 157 ? -13.891 -6.262 -26.219 1 78.81 157 GLU A CA 1
ATOM 1212 C C . GLU A 1 157 ? -14.641 -5.688 -25.016 1 78.81 157 GLU A C 1
ATOM 1214 O O . GLU A 1 157 ? -15.188 -6.438 -24.203 1 78.81 157 GLU A O 1
ATOM 1219 N N . LYS A 1 158 ? -14.516 -4.398 -24.891 1 83.25 158 LYS A N 1
ATOM 1220 C CA . LYS A 1 158 ? -15.172 -3.689 -23.797 1 83.25 158 LYS A CA 1
ATOM 1221 C C . LYS A 1 158 ? -16.531 -3.145 -24.234 1 83.25 158 LYS A C 1
ATOM 1223 O O . LYS A 1 158 ? -16.672 -2.66 -25.359 1 83.25 158 LYS A O 1
ATOM 1228 N N . GLU A 1 159 ? -17.516 -3.463 -23.484 1 79.12 159 GLU A N 1
ATOM 1229 C CA . GLU A 1 159 ? -18.859 -2.988 -23.766 1 79.12 159 GLU A CA 1
ATOM 1230 C C . GLU A 1 159 ? -19.078 -1.573 -23.25 1 79.12 159 GLU A C 1
ATOM 1232 O O . GLU A 1 159 ? -18.703 -1.264 -22.109 1 79.12 159 GLU A O 1
ATOM 1237 N N . TYR A 1 160 ? -19.594 -0.705 -24.094 1 88.94 160 TYR A N 1
ATOM 1238 C CA . TYR A 1 160 ? -19.969 0.646 -23.688 1 88.94 160 TYR A CA 1
ATOM 1239 C C . TYR A 1 160 ? -21.469 0.739 -23.406 1 88.94 160 TYR A C 1
ATOM 1241 O O . TYR A 1 160 ? -22.234 1.188 -24.266 1 88.94 160 TYR A O 1
ATOM 1249 N N . ASP A 1 161 ? -21.891 0.421 -22.203 1 88.5 161 ASP A N 1
ATOM 1250 C CA . ASP A 1 161 ? -23.297 0.443 -21.812 1 88.5 161 ASP A CA 1
ATOM 1251 C C . ASP A 1 161 ? -23.719 1.849 -21.391 1 88.5 161 ASP A C 1
ATOM 1253 O O . ASP A 1 161 ? -22.984 2.814 -21.594 1 88.5 161 ASP A O 1
ATOM 1257 N N . ILE A 1 162 ? -24.906 1.955 -20.906 1 91.56 162 ILE A N 1
ATOM 1258 C CA . ILE A 1 162 ? -25.484 3.252 -20.562 1 91.56 162 ILE A CA 1
ATOM 1259 C C . ILE A 1 162 ? -24.656 3.9 -19.453 1 91.56 162 ILE A C 1
ATOM 1261 O O . ILE A 1 162 ? -24.438 5.113 -19.469 1 91.56 162 ILE A O 1
ATOM 1265 N N . PHE A 1 163 ? -24.219 3.113 -18.5 1 92.75 163 PHE A N 1
ATOM 1266 C CA . PHE A 1 163 ? -23.422 3.662 -17.406 1 92.75 163 PHE A CA 1
ATOM 1267 C C . PHE A 1 163 ? -22.094 4.195 -17.922 1 92.75 163 PHE A C 1
ATOM 1269 O O . PHE A 1 163 ? -21.609 5.227 -17.453 1 92.75 163 PHE A O 1
ATOM 1276 N N . THR A 1 164 ? -21.516 3.502 -18.844 1 94.25 164 THR A N 1
ATOM 1277 C CA . THR A 1 164 ? -20.234 3.928 -19.406 1 94.25 164 THR A CA 1
ATOM 1278 C C . THR A 1 164 ? -20.391 5.246 -20.156 1 94.25 164 THR A C 1
ATOM 1280 O O . THR A 1 164 ? -19.578 6.156 -20 1 94.25 164 THR A O 1
ATOM 1283 N N . LYS A 1 165 ? -21.453 5.32 -20.953 1 96.31 165 LYS A N 1
ATOM 1284 C CA . LYS A 1 165 ? -21.703 6.543 -21.719 1 96.31 165 LYS A CA 1
ATOM 1285 C C . LYS A 1 165 ? -21.969 7.723 -20.781 1 96.31 165 LYS A C 1
ATOM 1287 O O . LYS A 1 165 ? -21.453 8.82 -21 1 96.31 165 LYS A O 1
ATOM 1292 N N . LEU A 1 166 ? -22.734 7.453 -19.812 1 96.56 166 LEU A N 1
ATOM 1293 C CA . LEU A 1 166 ? -23.031 8.5 -18.828 1 96.56 166 LEU A CA 1
ATOM 1294 C C . LEU A 1 166 ? -21.781 8.906 -18.078 1 96.56 166 LEU A C 1
ATOM 1296 O O . LEU A 1 166 ? -21.578 10.086 -17.781 1 96.56 166 LEU A O 1
ATOM 1300 N N . ALA A 1 167 ? -21.016 7.914 -17.703 1 96.62 167 ALA A N 1
ATOM 1301 C CA . ALA A 1 167 ? -19.766 8.203 -16.984 1 96.62 167 ALA A CA 1
ATOM 1302 C C . ALA A 1 167 ? -18.844 9.094 -17.812 1 96.62 167 ALA A C 1
ATOM 1304 O O . ALA A 1 167 ? -18.266 10.055 -17.281 1 96.62 167 ALA A O 1
ATOM 1305 N N . ILE A 1 168 ? -18.688 8.828 -19.047 1 97.38 168 ILE A N 1
ATOM 1306 C CA . ILE A 1 168 ? -17.844 9.609 -19.938 1 97.38 168 ILE A CA 1
ATOM 1307 C C . ILE A 1 168 ? -18.406 11.023 -20.062 1 97.38 168 ILE A C 1
ATOM 1309 O O . ILE A 1 168 ? -17.672 12.008 -19.984 1 97.38 168 ILE A O 1
ATOM 1313 N N . ALA A 1 169 ? -19.719 11.109 -20.219 1 97.88 169 ALA A N 1
ATOM 1314 C CA . ALA A 1 169 ? -20.375 12.414 -20.359 1 97.88 169 ALA A CA 1
ATOM 1315 C C . ALA A 1 169 ? -20.203 13.25 -19.094 1 97.88 169 ALA A C 1
ATOM 1317 O O . ALA A 1 169 ? -19.828 14.422 -19.172 1 97.88 169 ALA A O 1
ATOM 1318 N N . ILE A 1 170 ? -20.453 12.656 -18 1 97.75 170 ILE A N 1
ATOM 1319 C CA . ILE A 1 170 ? -20.375 13.352 -16.719 1 97.75 170 ILE A CA 1
ATOM 1320 C C . ILE A 1 170 ? -18.938 13.766 -16.453 1 97.75 170 ILE A C 1
ATOM 1322 O O . ILE A 1 170 ? -18.672 14.867 -15.969 1 97.75 170 ILE A O 1
ATOM 1326 N N . SER A 1 171 ? -18.016 12.844 -16.719 1 97.94 171 SER A N 1
ATOM 1327 C CA . SER A 1 171 ? -16.594 13.172 -16.547 1 97.94 171 SER A CA 1
ATOM 1328 C C . SER A 1 171 ? -16.188 14.352 -17.422 1 97.94 171 SER A C 1
ATOM 1330 O O . SER A 1 171 ? -15.453 15.234 -16.984 1 97.94 171 SER A O 1
ATOM 1332 N N . ALA A 1 172 ? -16.672 14.383 -18.625 1 98 172 ALA A N 1
ATOM 1333 C CA . ALA A 1 172 ? -16.359 15.477 -19.547 1 98 172 ALA A CA 1
ATOM 1334 C C . ALA A 1 172 ? -16.906 16.797 -19.031 1 98 172 ALA A C 1
ATOM 1336 O O . ALA A 1 172 ? -16.219 17.828 -19.062 1 98 172 ALA A O 1
ATOM 1337 N N . VAL A 1 173 ? -18.094 16.75 -18.562 1 97.75 173 VAL A N 1
ATOM 1338 C CA . VAL A 1 173 ? -18.734 17.953 -18.047 1 97.75 173 VAL A CA 1
ATOM 1339 C C . VAL A 1 173 ? -17.969 18.469 -16.828 1 97.75 173 VAL A C 1
ATOM 1341 O O . VAL A 1 173 ? -17.688 19.656 -16.719 1 97.75 173 VAL A O 1
ATOM 1344 N N . ILE A 1 174 ? -17.625 17.594 -15.938 1 97.75 174 ILE A N 1
ATOM 1345 C CA . ILE A 1 174 ? -16.922 17.953 -14.719 1 97.75 174 ILE A CA 1
ATOM 1346 C C . ILE A 1 174 ? -15.555 18.547 -15.078 1 97.75 174 ILE A C 1
ATOM 1348 O O . ILE A 1 174 ? -15.133 19.547 -14.508 1 97.75 174 ILE A O 1
ATOM 1352 N N . LEU A 1 175 ? -14.883 17.922 -16.047 1 97.62 175 LEU A N 1
ATOM 1353 C CA . LEU A 1 175 ? -13.555 18.391 -16.422 1 97.62 175 LEU A CA 1
ATOM 1354 C C . LEU A 1 175 ? -13.633 19.766 -17.109 1 97.62 175 LEU A C 1
ATOM 1356 O O . LEU A 1 175 ? -12.773 20.609 -16.891 1 97.62 175 LEU A O 1
ATOM 1360 N N . ILE A 1 176 ? -14.656 20 -17.906 1 97.5 176 ILE A N 1
ATOM 1361 C CA . ILE A 1 176 ? -14.852 21.297 -18.562 1 97.5 176 ILE A CA 1
ATOM 1362 C C . ILE A 1 176 ? -15.148 22.375 -17.516 1 97.5 176 ILE A C 1
ATOM 1364 O O . ILE A 1 176 ? -14.586 23.469 -17.562 1 97.5 176 ILE A O 1
ATOM 1368 N N . LEU A 1 177 ? -16 22.016 -16.578 1 97.31 177 LEU A N 1
ATOM 1369 C CA . LEU A 1 177 ? -16.344 22.969 -15.523 1 97.31 177 LEU A CA 1
ATOM 1370 C C . LEU A 1 177 ? -15.133 23.266 -14.648 1 97.31 177 LEU A C 1
ATOM 1372 O O . LEU A 1 177 ? -14.922 24.406 -14.234 1 97.31 177 LEU A O 1
ATOM 1376 N N . THR A 1 178 ? -14.383 22.25 -14.344 1 97.31 178 THR A N 1
ATOM 1377 C CA . THR A 1 178 ? -13.188 22.406 -13.523 1 97.31 178 THR A CA 1
ATOM 1378 C C . THR A 1 178 ? -12.164 23.281 -14.234 1 97.31 178 THR A C 1
ATOM 1380 O O . THR A 1 178 ? -11.547 24.156 -13.609 1 97.31 178 THR A O 1
ATOM 1383 N N . ALA A 1 179 ? -12 23.062 -15.555 1 96.31 179 ALA A N 1
ATOM 1384 C CA . ALA A 1 179 ? -11.078 23.875 -16.328 1 96.31 179 ALA A CA 1
ATOM 1385 C C . ALA A 1 179 ? -11.539 25.328 -16.391 1 96.31 179 ALA A C 1
ATOM 1387 O O . ALA A 1 179 ? -10.742 26.25 -16.203 1 96.31 179 ALA A O 1
ATOM 1388 N N . ALA A 1 180 ? -12.797 25.547 -16.641 1 96.06 180 ALA A N 1
ATOM 1389 C CA . ALA A 1 180 ? -13.367 26.891 -16.703 1 96.06 180 ALA A CA 1
ATOM 1390 C C . ALA A 1 180 ? -13.281 27.594 -15.352 1 96.06 180 ALA A C 1
ATOM 1392 O O . ALA A 1 180 ? -12.891 28.766 -15.281 1 96.06 180 ALA A O 1
ATOM 1393 N N . GLY A 1 181 ? -13.641 26.812 -14.32 1 95.56 181 GLY A N 1
ATOM 1394 C CA . GLY A 1 181 ? -13.57 27.391 -12.984 1 95.56 181 GLY A CA 1
ATOM 1395 C C . GLY A 1 181 ? -12.156 27.719 -12.555 1 95.56 181 GLY A C 1
ATOM 1396 O O . GLY A 1 181 ? -11.914 28.75 -11.93 1 95.56 181 GLY A O 1
ATOM 1397 N N . SER A 1 182 ? -11.234 26.891 -12.836 1 94.12 182 SER A N 1
ATOM 1398 C CA . SER A 1 182 ? -9.836 27.109 -12.461 1 94.12 182 SER A CA 1
ATOM 1399 C C . SER A 1 182 ? -9.234 28.281 -13.227 1 94.12 182 SER A C 1
ATOM 1401 O O . SER A 1 182 ? -8.469 29.062 -12.664 1 94.12 182 SER A O 1
ATOM 1403 N N . THR A 1 183 ? -9.547 28.422 -14.516 1 92.19 183 THR A N 1
ATOM 1404 C CA . THR A 1 183 ? -9.062 29.531 -15.328 1 92.19 183 THR A CA 1
ATOM 1405 C C . THR A 1 183 ? -9.617 30.859 -14.812 1 92.19 183 THR A C 1
ATOM 1407 O O . THR A 1 183 ? -8.891 31.844 -14.703 1 92.19 183 THR A O 1
ATOM 1410 N N . LEU A 1 184 ? -10.875 30.859 -14.508 1 91.44 184 LEU A N 1
ATOM 1411 C CA . LEU A 1 184 ? -11.508 32.062 -13.961 1 91.44 184 LEU A CA 1
ATOM 1412 C C . LEU A 1 184 ? -10.867 32.469 -12.641 1 91.44 184 LEU A C 1
ATOM 1414 O O . LEU A 1 184 ? -10.648 33.656 -12.375 1 91.44 184 LEU A O 1
ATOM 1418 N N . ASP A 1 185 ? -10.633 31.438 -11.812 1 90 185 ASP A N 1
ATOM 1419 C CA . ASP A 1 185 ? -10.008 31.656 -10.508 1 90 185 ASP A CA 1
ATOM 1420 C C . ASP A 1 185 ? -8.633 32.312 -10.656 1 90 185 ASP A C 1
ATOM 1422 O O . ASP A 1 185 ? -8.312 33.281 -9.961 1 90 185 ASP A O 1
ATOM 1426 N N . VAL A 1 186 ? -7.797 31.859 -11.555 1 82.56 186 VAL A N 1
ATOM 1427 C CA . VAL A 1 186 ? -6.449 32.375 -11.781 1 82.56 186 VAL A CA 1
ATOM 1428 C C . VAL A 1 186 ? -6.523 33.781 -12.367 1 82.56 186 VAL A C 1
ATOM 1430 O O . VAL A 1 186 ? -5.73 34.656 -12.008 1 82.56 186 VAL A O 1
ATOM 1433 N N . CYS A 1 187 ? -7.469 34.031 -13.234 1 83.44 187 CYS A N 1
ATOM 1434 C CA . CYS A 1 187 ? -7.629 35.344 -13.867 1 83.44 187 CYS A CA 1
ATOM 1435 C C . CYS A 1 187 ? -8.078 36.375 -12.852 1 83.44 187 CYS A C 1
ATOM 1437 O O . CYS A 1 187 ? -7.656 37.531 -12.914 1 83.44 187 CYS A O 1
ATOM 1439 N N . MET A 1 188 ? -8.836 35.969 -12.008 1 83.38 188 MET A N 1
ATOM 1440 C CA . MET A 1 188 ? -9.328 36.875 -10.992 1 83.38 188 MET A CA 1
ATOM 1441 C C . MET A 1 188 ? -8.219 37.25 -10.016 1 83.38 188 MET A C 1
ATOM 1443 O O . MET A 1 188 ? -8.156 38.406 -9.539 1 83.38 188 MET A O 1
ATOM 1447 N N . VAL A 1 189 ? -7.391 36.344 -9.711 1 73.19 189 VAL A N 1
ATOM 1448 C CA . VAL A 1 189 ? -6.266 36.625 -8.828 1 73.19 189 VAL A CA 1
ATOM 1449 C C . VAL A 1 189 ? -5.262 37.531 -9.531 1 73.19 189 VAL A C 1
ATOM 1451 O O . VAL A 1 189 ? -4.715 38.438 -8.922 1 73.19 189 VAL A O 1
ATOM 1454 N N . ASP A 1 190 ? -4.973 37.312 -10.781 1 64.5 190 ASP A N 1
ATOM 1455 C CA . ASP A 1 190 ? -4.047 38.125 -11.57 1 64.5 190 ASP A CA 1
ATOM 1456 C C . ASP A 1 190 ? -4.598 39.531 -11.797 1 64.5 190 ASP A C 1
ATOM 1458 O O . ASP A 1 190 ? -3.844 40.5 -11.789 1 64.5 190 ASP A O 1
ATOM 1462 N N . CYS A 1 191 ? -5.848 39.625 -12.055 1 55.59 191 CYS A N 1
ATOM 1463 C CA . CYS A 1 191 ? -6.449 40.938 -12.266 1 55.59 191 CYS A CA 1
ATOM 1464 C C . CYS A 1 191 ? -6.438 41.75 -10.9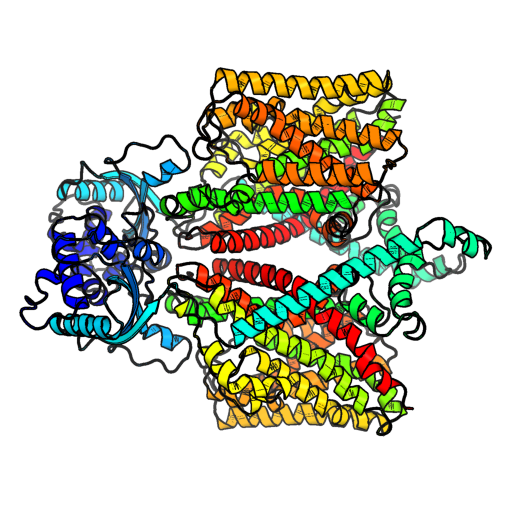77 1 55.59 191 CYS A C 1
ATOM 1466 O O . CYS A 1 191 ? -6.281 42.969 -11.008 1 55.59 191 CYS A O 1
ATOM 1468 N N . ALA A 1 192 ? -6.566 41.094 -9.867 1 53.81 192 ALA A N 1
ATOM 1469 C CA . ALA A 1 192 ? -6.527 41.812 -8.594 1 53.81 192 ALA A CA 1
ATOM 1470 C C . ALA A 1 192 ? -5.121 42.312 -8.289 1 53.81 192 ALA A C 1
ATOM 1472 O O . ALA A 1 192 ? -4.953 43.344 -7.605 1 53.81 192 ALA A O 1
ATOM 1473 N N . SER A 1 193 ? -4.117 41.656 -8.695 1 51.12 193 SER A N 1
ATOM 1474 C CA . SER A 1 193 ? -2.744 42.094 -8.422 1 51.12 193 SER A CA 1
ATOM 1475 C C . SER A 1 193 ? -2.26 43.094 -9.445 1 51.12 193 SER A C 1
ATOM 1477 O O . SER A 1 193 ? -1.115 43.562 -9.391 1 51.12 193 SER A O 1
ATOM 1479 N N . SER A 1 194 ? -3.07 43.5 -10.359 1 45.78 194 SER A N 1
ATOM 1480 C CA . SER A 1 194 ? -2.609 44.531 -11.281 1 45.78 194 SER A CA 1
ATOM 1481 C C . SER A 1 194 ? -2.482 45.875 -10.586 1 45.78 194 SER A C 1
ATOM 1483 O O . SER A 1 194 ? -3.309 46.219 -9.742 1 45.78 194 SER A O 1
ATOM 1485 N N . PRO A 1 195 ? -1.305 46.562 -10.609 1 43.38 195 PRO A N 1
ATOM 1486 C CA . PRO A 1 195 ? -0.971 47.812 -9.953 1 43.38 195 PRO A CA 1
ATOM 1487 C C . PRO A 1 195 ? -2.088 48.844 -10.062 1 43.38 195 PRO A C 1
ATOM 1489 O O . PRO A 1 195 ? -2.104 49.844 -9.312 1 43.38 195 PRO A O 1
ATOM 1492 N N . HIS A 1 196 ? -2.844 48.875 -11.039 1 41.53 196 HIS A N 1
ATOM 1493 C CA . HIS A 1 196 ? -3.758 50.031 -11.156 1 41.53 196 HIS A CA 1
ATOM 1494 C C . HIS A 1 196 ? -4.793 50 -10.039 1 41.53 196 HIS A C 1
ATOM 1496 O O . HIS A 1 196 ? -5.219 51.062 -9.578 1 41.53 196 HIS A O 1
ATOM 1502 N N . GLN A 1 197 ? -5.309 48.875 -9.625 1 39.06 197 GLN A N 1
ATOM 1503 C CA . GLN A 1 197 ? -6.316 48.938 -8.57 1 39.06 197 GLN A CA 1
ATOM 1504 C C . GLN A 1 197 ? -5.668 48.906 -7.191 1 39.06 197 GLN A C 1
ATOM 1506 O O . GLN A 1 197 ? -6.328 49.156 -6.184 1 39.06 197 GLN A O 1
ATOM 1511 N N . ALA A 1 198 ? -4.445 48.562 -6.949 1 41.19 198 ALA A N 1
ATOM 1512 C CA . ALA A 1 198 ? -3.725 48.656 -5.684 1 41.19 198 ALA A CA 1
ATOM 1513 C C . ALA A 1 198 ? -3.568 50.125 -5.27 1 41.19 198 ALA A C 1
ATOM 1515 O O . ALA A 1 198 ? -3.447 50.438 -4.082 1 41.19 198 ALA A O 1
ATOM 1516 N N . GLN A 1 199 ? -3.461 51.031 -6.199 1 37.53 199 GLN A N 1
ATOM 1517 C CA . GLN A 1 199 ? -3.342 52.438 -5.84 1 37.53 199 GLN A CA 1
ATOM 1518 C C . GLN A 1 199 ? -4.609 52.938 -5.152 1 37.53 199 GLN A C 1
ATOM 1520 O O . GLN A 1 199 ? -4.566 53.906 -4.395 1 37.53 199 GLN A O 1
ATOM 1525 N N . GLN A 1 200 ? -5.766 52.469 -5.641 1 37 200 GLN A N 1
ATOM 1526 C CA . GLN A 1 200 ? -6.918 53.094 -5.02 1 37 200 GLN A CA 1
ATOM 1527 C C . GLN A 1 200 ? -7.105 52.625 -3.58 1 37 200 GLN A C 1
ATOM 1529 O O . GLN A 1 200 ? -7.68 53.344 -2.756 1 37 200 GLN A O 1
ATOM 1534 N N . ASN A 1 201 ? -6.805 51.344 -3.307 1 35.91 201 ASN A N 1
ATOM 1535 C CA . ASN A 1 201 ? -7.113 50.875 -1.957 1 35.91 201 ASN A CA 1
ATOM 1536 C C . ASN A 1 201 ? -6 51.25 -0.976 1 35.91 201 ASN A C 1
ATOM 1538 O O . ASN A 1 201 ? -6.027 50.812 0.181 1 35.91 201 ASN A O 1
ATOM 1542 N N . ASN A 1 202 ? -4.82 51.625 -1.428 1 35.34 202 ASN A N 1
ATOM 1543 C CA . ASN A 1 202 ? -3.738 51.938 -0.5 1 35.34 202 ASN A CA 1
ATOM 1544 C C . ASN A 1 202 ? -4.059 53.188 0.33 1 35.34 202 ASN A C 1
ATOM 1546 O O . ASN A 1 202 ? -3.207 53.688 1.07 1 35.34 202 ASN A O 1
ATOM 1550 N N . LYS A 1 203 ? -4.984 54.031 -0.111 1 37.12 203 LYS A N 1
ATOM 1551 C CA . LYS A 1 203 ? -5.043 55.156 0.792 1 37.12 203 LYS A CA 1
ATOM 1552 C C . LYS A 1 203 ? -5.566 54.75 2.166 1 37.12 203 LYS A C 1
ATOM 1554 O O . LYS A 1 203 ? -5.805 55.625 3.023 1 37.12 203 LYS A O 1
ATOM 1559 N N . LEU A 1 204 ? -6.371 53.531 2.213 1 32.22 204 LEU A N 1
ATOM 1560 C CA . LEU A 1 204 ? -6.852 53.5 3.59 1 32.22 204 LEU A CA 1
ATOM 1561 C C . LEU A 1 204 ? -5.719 53.125 4.547 1 32.22 204 LEU A C 1
ATOM 1563 O O . LEU A 1 204 ? -4.648 52.688 4.117 1 32.22 204 LEU A O 1
ATOM 1567 N N . THR A 1 205 ? -6.074 52.5 5.844 1 30.25 205 THR A N 1
ATOM 1568 C CA . THR A 1 205 ? -5.395 52.5 7.137 1 30.25 205 THR A CA 1
ATOM 1569 C C . THR A 1 205 ? -4.113 51.688 7.066 1 30.25 205 THR A C 1
ATOM 1571 O O . THR A 1 205 ? -4.031 50.719 6.293 1 30.25 205 THR A O 1
ATOM 1574 N N . PRO A 1 206 ? -2.963 52.125 7.699 1 29.91 206 PRO A N 1
ATOM 1575 C CA . PRO A 1 206 ? -1.664 51.469 7.887 1 29.91 206 PRO A CA 1
ATOM 1576 C C . PRO A 1 206 ? -1.791 49.969 8.188 1 29.91 206 PRO A C 1
ATOM 1578 O O . PRO A 1 206 ? -2.572 49.594 9.055 1 29.91 206 PRO A O 1
ATOM 1581 N N . VAL A 1 207 ? -1.588 49.094 7.164 1 30 207 VAL A N 1
ATOM 1582 C CA . VAL A 1 207 ? -1.6 47.625 7.215 1 30 207 VAL A CA 1
ATOM 1583 C C . VAL A 1 207 ? -0.755 47.125 8.391 1 30 207 VAL A C 1
ATOM 1585 O O . VAL A 1 207 ? 0.463 47.344 8.406 1 30 207 VAL A O 1
ATOM 1588 N N . THR A 1 208 ? -1.235 47.312 9.672 1 27.61 208 THR A N 1
ATOM 1589 C CA . THR A 1 208 ? -0.582 46.531 10.711 1 27.61 208 THR A CA 1
ATOM 1590 C C . THR A 1 208 ? -0.382 45.062 10.242 1 27.61 208 THR A C 1
ATOM 1592 O O . THR A 1 208 ? -1.206 44.531 9.508 1 27.61 208 THR A O 1
ATOM 1595 N N . HIS A 1 209 ? 0.874 44.469 10.453 1 28.2 209 HIS A N 1
ATOM 1596 C CA . HIS A 1 209 ? 1.53 43.188 10.18 1 28.2 209 HIS A CA 1
ATOM 1597 C C . HIS A 1 209 ? 0.604 42 10.484 1 28.2 209 HIS A C 1
ATOM 1599 O O . HIS A 1 209 ? 1.062 40.875 10.641 1 28.2 209 HIS A O 1
ATOM 1605 N N . GLN A 1 210 ? -0.75 42.188 10.75 1 27.77 210 GLN A N 1
ATOM 1606 C CA . GLN A 1 210 ? -1.313 40.906 11.156 1 27.77 210 GLN A CA 1
ATOM 1607 C C . GLN A 1 210 ? -1.342 39.938 9.992 1 27.77 210 GLN A C 1
ATOM 1609 O O . GLN A 1 210 ? -2.098 40.094 9.031 1 27.77 210 GLN A O 1
ATOM 1614 N N . GLU A 1 211 ? -0.198 39.219 9.609 1 31.78 211 GLU A N 1
ATOM 1615 C CA . GLU A 1 211 ? 0.025 38.094 8.719 1 31.78 211 GLU A CA 1
ATOM 1616 C C . GLU A 1 211 ? -1.085 37.031 8.859 1 31.78 211 GLU A C 1
ATOM 1618 O O . GLU A 1 211 ? -1.213 36.156 8.023 1 31.78 211 GLU A O 1
ATOM 1623 N N . SER A 1 212 ? -1.738 36.906 10.062 1 32.94 212 SER A N 1
ATOM 1624 C CA . SER A 1 212 ? -2.617 35.781 10.281 1 32.94 212 SER A CA 1
ATOM 1625 C C . SER A 1 212 ? -3.814 35.812 9.336 1 32.94 212 SER A C 1
ATOM 1627 O O . SER A 1 212 ? -4.57 34.844 9.25 1 32.94 212 SER A O 1
ATOM 1629 N N . ASN A 1 213 ? -4.141 36.938 8.688 1 30.7 213 ASN A N 1
ATOM 1630 C CA . ASN A 1 213 ? -5.469 37.125 8.117 1 30.7 213 ASN A CA 1
ATOM 1631 C C . ASN A 1 213 ? -5.547 36.562 6.695 1 30.7 213 ASN A C 1
ATOM 1633 O O . ASN A 1 213 ? -6.547 36.75 6 1 30.7 213 ASN A O 1
ATOM 1637 N N . GLN A 1 214 ? -4.422 36.156 6.168 1 32.22 214 GLN A N 1
ATOM 1638 C CA . GLN A 1 214 ? -4.578 35.781 4.762 1 32.22 214 GLN A CA 1
ATOM 1639 C C . GLN A 1 214 ? -5.406 34.531 4.617 1 32.22 214 GLN A C 1
ATOM 1641 O O . GLN A 1 214 ? -6.043 34.312 3.582 1 32.22 214 GLN A O 1
ATOM 1646 N N . THR A 1 215 ? -5.266 33.531 5.555 1 34.5 215 THR A N 1
ATOM 1647 C CA . THR A 1 215 ? -6.047 32.312 5.406 1 34.5 215 THR A CA 1
ATOM 1648 C C . THR A 1 215 ? -7.535 32.625 5.586 1 34.5 215 THR A C 1
ATOM 1650 O O . THR A 1 215 ? -8.383 31.875 5.066 1 34.5 215 THR A O 1
ATOM 1653 N N . GLN A 1 216 ? -7.973 33.625 6.477 1 34.09 216 GLN A N 1
ATOM 1654 C CA . GLN A 1 216 ? -9.375 33.969 6.684 1 34.09 216 GLN A CA 1
ATOM 1655 C C . GLN A 1 216 ? -9.969 34.625 5.445 1 34.09 216 GLN A C 1
ATOM 1657 O O . GLN A 1 216 ? -11.188 34.688 5.289 1 34.09 216 GLN A O 1
ATOM 1662 N N . LYS A 1 217 ? -9.234 35.312 4.613 1 35.81 217 LYS A N 1
ATOM 1663 C CA . LYS A 1 217 ? -9.781 36.031 3.453 1 35.81 217 LYS A CA 1
ATOM 1664 C C . LYS A 1 217 ? -10.227 35.031 2.373 1 35.81 217 LYS A C 1
ATOM 1666 O O . LYS A 1 217 ? -11.07 35.375 1.538 1 35.81 217 LYS A O 1
ATOM 1671 N N . ALA A 1 218 ? -9.656 33.906 2.346 1 36.34 218 ALA A N 1
ATOM 1672 C CA . ALA A 1 218 ? -10.062 32.938 1.322 1 36.34 218 ALA A CA 1
ATOM 1673 C C . ALA A 1 218 ? -11.469 32.406 1.592 1 36.34 218 ALA A C 1
ATOM 1675 O O . ALA A 1 218 ? -12.234 32.156 0.659 1 36.34 218 ALA A O 1
ATOM 1676 N N . ASN A 1 219 ? -11.828 32.062 2.865 1 35.66 219 ASN A N 1
ATOM 1677 C CA . ASN A 1 219 ? -13.219 31.734 3.148 1 35.66 219 ASN A CA 1
ATOM 1678 C C . ASN A 1 219 ? -14.148 32.906 2.887 1 35.66 219 ASN A C 1
ATOM 1680 O O . ASN A 1 219 ? -15.359 32.719 2.721 1 35.66 219 ASN A O 1
ATOM 1684 N N . SER A 1 220 ? -13.734 34.25 3.166 1 33.31 220 SER A N 1
ATOM 1685 C CA . SER A 1 220 ? -14.547 35.438 3.02 1 33.31 220 SER A CA 1
ATOM 1686 C C . SER A 1 220 ? -14.758 35.781 1.552 1 33.31 220 SER A C 1
ATOM 1688 O O . SER A 1 220 ? -15.68 36.531 1.211 1 33.31 220 SER A O 1
ATOM 1690 N N . ILE A 1 221 ? -13.828 35.5 0.71 1 35.5 221 ILE A N 1
ATOM 1691 C CA . ILE A 1 221 ? -14.047 35.875 -0.677 1 35.5 221 ILE A CA 1
ATOM 1692 C C . ILE A 1 221 ? -15.242 35.125 -1.245 1 35.5 221 ILE A C 1
ATOM 1694 O O . ILE A 1 221 ? -15.938 35.594 -2.137 1 35.5 221 ILE A O 1
ATOM 1698 N N . THR A 1 222 ? -15.367 33.875 -0.787 1 37.88 222 THR A N 1
ATOM 1699 C CA . THR A 1 222 ? -16.562 33.188 -1.308 1 37.88 222 THR A CA 1
ATOM 1700 C C . THR A 1 222 ? -17.828 33.844 -0.757 1 37.88 222 THR A C 1
ATOM 1702 O O . THR A 1 222 ? -18.922 33.625 -1.287 1 37.88 222 THR A O 1
ATOM 1705 N N . ALA A 1 223 ? -17.797 34.312 0.584 1 35.84 223 ALA A N 1
ATOM 1706 C CA . ALA A 1 223 ? -19 35.031 1.029 1 35.84 223 ALA A CA 1
ATOM 1707 C C . ALA A 1 223 ? -19.047 36.438 0.421 1 35.84 223 ALA A C 1
ATOM 1709 O O . ALA A 1 223 ? -19.797 37.312 0.886 1 35.84 223 ALA A O 1
ATOM 1710 N N . VAL A 1 224 ? -18.078 36.969 -0.095 1 36.62 224 VAL A N 1
ATOM 1711 C CA . VAL A 1 224 ? -18.453 38.188 -0.79 1 36.62 224 VAL A CA 1
ATOM 1712 C C . VAL A 1 224 ? -19.734 37.969 -1.585 1 36.62 224 VAL A C 1
ATOM 1714 O O . VAL A 1 224 ? -19.859 36.969 -2.316 1 36.62 224 VAL A O 1
ATOM 1717 N N . SER A 1 225 ? -20.859 38.562 -1.268 1 38.41 225 SER A N 1
ATOM 1718 C CA . SER A 1 225 ? -22.281 38.469 -1.613 1 38.41 225 SER A CA 1
ATOM 1719 C C . SER A 1 225 ? -22.469 38.094 -3.076 1 38.41 225 SER A C 1
ATOM 1721 O O . SER A 1 225 ? -21.812 38.656 -3.959 1 38.41 225 SER A O 1
ATOM 1723 N N . ALA A 1 226 ? -22.906 37 -3.484 1 43.69 226 ALA A N 1
ATOM 1724 C CA . ALA A 1 226 ? -23.672 36.719 -4.691 1 43.69 226 ALA A CA 1
ATOM 1725 C C . ALA A 1 226 ? -24.219 38 -5.32 1 43.69 226 ALA A C 1
ATOM 1727 O O . ALA A 1 226 ? -24.781 37.969 -6.41 1 43.69 226 ALA A O 1
ATOM 1728 N N . LYS A 1 227 ? -24.422 39 -4.562 1 45.25 227 LYS A N 1
ATOM 1729 C CA . LYS A 1 227 ? -25.031 40.188 -5.129 1 45.25 227 LYS A CA 1
ATOM 1730 C C . LYS A 1 227 ? -24.109 40.844 -6.168 1 45.25 227 LYS A C 1
ATOM 1732 O O . LYS A 1 227 ? -24.594 41.344 -7.191 1 45.25 227 LYS A O 1
ATOM 1737 N N . GLU A 1 228 ? -22.734 40.844 -5.797 1 51.41 228 GLU A N 1
ATOM 1738 C CA . GLU A 1 228 ? -22 41.625 -6.781 1 51.41 228 GLU A CA 1
ATOM 1739 C C . GLU A 1 228 ? -21.453 40.75 -7.898 1 51.41 228 GLU A C 1
ATOM 1741 O O . GLU A 1 228 ? -21.312 41.219 -9.039 1 51.41 228 GLU A O 1
ATOM 1746 N N . ASN A 1 229 ? -20.891 39.469 -7.59 1 60.72 229 ASN A N 1
ATOM 1747 C CA . ASN A 1 229 ? -20.516 38.688 -8.75 1 60.72 229 ASN A CA 1
ATOM 1748 C C . ASN A 1 229 ? -21.641 37.75 -9.172 1 60.72 229 ASN A C 1
ATOM 1750 O O . ASN A 1 229 ? -22.375 37.219 -8.328 1 60.72 229 ASN A O 1
ATOM 1754 N N . GLY A 1 230 ? -22.219 37.875 -10.281 1 75.62 230 GLY A N 1
ATOM 1755 C CA . GLY A 1 230 ? -23.25 37.125 -10.969 1 75.62 230 GLY A CA 1
ATOM 1756 C C . GLY A 1 230 ? -23.266 35.656 -10.586 1 75.62 230 GLY A C 1
ATOM 1757 O O . GLY A 1 230 ? -22.25 35.125 -10.18 1 75.62 230 GLY A O 1
ATOM 1758 N N . VAL A 1 231 ? -24.375 34.938 -10.266 1 82.5 231 VAL A N 1
ATOM 1759 C CA . VAL A 1 231 ? -24.672 33.562 -9.953 1 82.5 231 VAL A CA 1
ATOM 1760 C C . VAL A 1 231 ? -23.812 32.625 -10.82 1 82.5 231 VAL A C 1
ATOM 1762 O O . VAL A 1 231 ? -23.328 31.609 -10.352 1 82.5 231 VAL A O 1
ATOM 1765 N N . LEU A 1 232 ? -23.484 33.062 -11.914 1 87.75 232 LEU A N 1
ATOM 1766 C CA . LEU A 1 232 ? -22.719 32.219 -12.852 1 87.75 232 LEU A CA 1
ATOM 1767 C C . LEU A 1 232 ? -21.25 32.156 -12.445 1 87.75 232 LEU A C 1
ATOM 1769 O O . LEU A 1 232 ? -20.625 31.109 -12.555 1 87.75 232 LEU A O 1
ATOM 1773 N N . ILE A 1 233 ? -20.812 33.219 -11.969 1 89.5 233 ILE A N 1
ATOM 1774 C CA . ILE A 1 233 ? -19.422 33.25 -11.57 1 89.5 233 ILE A CA 1
ATOM 1775 C C . ILE A 1 233 ? -19.203 32.406 -10.328 1 89.5 233 ILE A C 1
ATOM 1777 O O . ILE A 1 233 ? -18.219 31.672 -10.234 1 89.5 233 ILE A O 1
ATOM 1781 N N . THR A 1 234 ? -20.125 32.5 -9.469 1 89.06 234 THR A N 1
ATOM 1782 C CA . THR A 1 234 ? -20.031 31.703 -8.25 1 89.06 234 THR A CA 1
ATOM 1783 C C . THR A 1 234 ? -20.141 30.219 -8.555 1 89.06 234 THR A C 1
ATOM 1785 O O . THR A 1 234 ? -19.469 29.391 -7.93 1 89.06 234 THR A O 1
ATOM 1788 N N . PHE A 1 235 ? -20.938 29.984 -9.484 1 93.12 235 PHE A N 1
ATOM 1789 C CA . PHE A 1 235 ? -21.141 28.609 -9.93 1 93.12 235 PHE A CA 1
ATOM 1790 C C . PHE A 1 235 ? -19.844 28.047 -10.516 1 93.12 235 PHE A C 1
ATOM 1792 O O . PHE A 1 235 ? -19.406 26.953 -10.141 1 93.12 235 PHE A O 1
ATOM 1799 N N . LEU A 1 236 ? -19.234 28.75 -11.328 1 93.44 236 LEU A N 1
ATOM 1800 C CA . LEU A 1 236 ? -18.031 28.281 -11.984 1 93.44 236 LEU A CA 1
ATOM 1801 C C . LEU A 1 236 ? -16.859 28.188 -11 1 93.44 236 LEU A C 1
ATOM 1803 O O . LEU A 1 236 ? -16.047 27.281 -11.07 1 93.44 236 LEU A O 1
ATOM 1807 N N . LEU A 1 237 ? -16.828 29.094 -10.094 1 93 237 LEU A N 1
ATOM 1808 C CA . LEU A 1 237 ? -15.742 29.125 -9.125 1 93 237 LEU A CA 1
ATOM 1809 C C . LEU A 1 237 ? -15.836 27.938 -8.164 1 93 237 LEU A C 1
ATOM 1811 O O . LEU A 1 237 ? -14.82 27.516 -7.598 1 93 237 LEU A O 1
ATOM 1815 N N . SER A 1 238 ? -17.016 27.453 -7.992 1 94.88 238 SER A N 1
ATOM 1816 C CA . SER A 1 238 ? -17.203 26.297 -7.121 1 94.88 238 SER A CA 1
ATOM 1817 C C . SER A 1 238 ? -16.453 25.078 -7.66 1 94.88 238 SER A C 1
ATOM 1819 O O . SER A 1 238 ? -16.109 24.172 -6.902 1 94.88 238 SER A O 1
ATOM 1821 N N . PHE A 1 239 ? -16.125 25.109 -8.961 1 96.62 239 PHE A N 1
ATOM 1822 C CA . PHE A 1 239 ? -15.492 23.953 -9.594 1 96.62 239 PHE A CA 1
ATOM 1823 C C . PHE A 1 239 ? -14 24.188 -9.766 1 96.62 239 PHE A C 1
ATOM 1825 O O . PHE A 1 239 ? -13.305 23.375 -10.391 1 96.62 239 PHE A O 1
ATOM 1832 N N . SER A 1 240 ? -13.5 25.281 -9.219 1 95.88 240 SER A N 1
ATOM 1833 C CA . SER A 1 240 ? -12.078 25.578 -9.359 1 95.88 240 SER A CA 1
ATOM 1834 C C . SER A 1 240 ? -11.227 24.547 -8.633 1 95.88 240 SER A C 1
ATOM 1836 O O . SER A 1 240 ? -11.344 24.375 -7.418 1 95.88 240 SER A O 1
ATOM 1838 N N . ALA A 1 241 ? -10.32 23.891 -9.352 1 94 241 ALA A N 1
ATOM 1839 C CA . ALA A 1 241 ? -9.43 22.891 -8.766 1 94 241 ALA A CA 1
ATOM 1840 C C . ALA A 1 241 ? -8.414 23.547 -7.828 1 94 241 ALA A C 1
ATOM 1842 O O . ALA A 1 241 ? -7.949 22.906 -6.871 1 94 241 ALA A O 1
ATOM 1843 N N . TRP A 1 242 ? -8.141 24.734 -8.062 1 90.38 242 TRP A N 1
ATOM 1844 C CA . TRP A 1 242 ? -7.184 25.453 -7.227 1 90.38 242 TRP A CA 1
ATOM 1845 C C . TRP A 1 242 ? -7.75 25.703 -5.832 1 90.38 242 TRP A C 1
ATOM 1847 O O . TRP A 1 242 ? -7.121 25.359 -4.832 1 90.38 242 TRP A O 1
ATOM 1857 N N . THR A 1 243 ? -8.867 26.266 -5.797 1 91.75 243 THR A N 1
ATOM 1858 C CA . THR A 1 243 ? -9.508 26.578 -4.527 1 91.75 243 THR A CA 1
ATOM 1859 C C . THR A 1 243 ? -9.859 25.297 -3.77 1 91.75 243 THR A C 1
ATOM 1861 O O . THR A 1 243 ? -9.617 25.203 -2.564 1 91.75 243 THR A O 1
ATOM 1864 N N . ASN A 1 244 ? -10.367 24.344 -4.508 1 95.06 244 ASN A N 1
ATOM 1865 C CA . ASN A 1 244 ? -10.758 23.094 -3.873 1 95.06 244 ASN A CA 1
ATOM 1866 C C . ASN A 1 244 ? -9.539 22.281 -3.432 1 95.06 244 ASN A C 1
ATOM 1868 O O . ASN A 1 244 ? -9.594 21.562 -2.434 1 95.06 244 ASN A O 1
ATOM 1872 N N . GLY A 1 245 ? -8.531 22.344 -4.242 1 93.06 245 GLY A N 1
ATOM 1873 C CA . GLY A 1 245 ? -7.297 21.688 -3.846 1 93.06 245 GLY A CA 1
ATOM 1874 C C . GLY A 1 245 ? -6.707 22.25 -2.564 1 93.06 245 GLY A C 1
ATOM 1875 O O . GLY A 1 245 ? -6.258 21.484 -1.7 1 93.06 245 GLY A O 1
ATOM 1876 N N . LYS A 1 246 ? -6.742 23.562 -2.441 1 89.12 246 LYS A N 1
ATOM 1877 C CA . LYS A 1 246 ? -6.27 24.219 -1.227 1 89.12 246 LYS A CA 1
ATOM 1878 C C . LYS A 1 246 ? -7.137 23.844 -0.028 1 89.12 246 LYS A C 1
ATOM 1880 O O . LYS A 1 246 ? -6.629 23.656 1.079 1 89.12 246 LYS A O 1
ATOM 1885 N N . ARG A 1 247 ? -8.352 23.766 -0.337 1 90.94 247 ARG A N 1
ATOM 1886 C CA . ARG A 1 247 ? -9.289 23.359 0.707 1 90.94 247 ARG A CA 1
ATOM 1887 C C . ARG A 1 247 ? -8.984 21.953 1.195 1 90.94 247 ARG A C 1
ATOM 1889 O O . ARG A 1 247 ? -9.031 21.688 2.398 1 90.94 247 ARG A O 1
ATOM 1896 N N . LEU A 1 248 ? -8.727 21.094 0.309 1 93.19 248 LEU A N 1
ATOM 1897 C CA . LEU A 1 248 ? -8.438 19.703 0.651 1 93.19 248 LEU A CA 1
ATOM 1898 C C . LEU A 1 248 ? -7.176 19.609 1.496 1 93.19 248 LEU A C 1
ATOM 1900 O O . LEU A 1 248 ? -7.141 18.859 2.482 1 93.19 248 LEU A O 1
ATOM 1904 N N . LEU A 1 249 ? -6.152 20.359 1.132 1 89.12 249 LEU A N 1
ATOM 1905 C CA . LEU A 1 249 ? -4.832 20.203 1.734 1 89.12 249 LEU A CA 1
ATOM 1906 C C . LEU A 1 249 ? -4.699 21.062 2.986 1 89.12 249 LEU A C 1
ATOM 1908 O O . LEU A 1 249 ? -3.713 20.953 3.719 1 89.12 249 LEU A O 1
ATOM 1912 N N . SER A 1 250 ? -5.727 21.797 3.287 1 87.62 250 SER A N 1
ATOM 1913 C CA . SER A 1 250 ? -5.672 22.656 4.457 1 87.62 250 SER A CA 1
ATOM 1914 C C . SER A 1 250 ? -5.711 21.859 5.75 1 87.62 250 SER A C 1
ATOM 1916 O O . SER A 1 250 ? -6.465 20.875 5.859 1 87.62 250 SER A O 1
ATOM 1918 N N . THR A 1 251 ? -4.883 22.188 6.684 1 84.25 251 THR A N 1
ATOM 1919 C CA . THR A 1 251 ? -4.848 21.5 7.969 1 84.25 251 THR A CA 1
ATOM 1920 C C . THR A 1 251 ? -5.379 22.406 9.078 1 84.25 251 THR A C 1
ATOM 1922 O O . THR A 1 251 ? -5.27 22.078 10.258 1 84.25 251 THR A O 1
ATOM 1925 N N . SER A 1 252 ? -6.016 23.5 8.672 1 79.94 252 SER A N 1
ATOM 1926 C CA . SER A 1 252 ? -6.578 24.422 9.648 1 79.94 252 SER A CA 1
ATOM 1927 C C . SER A 1 252 ? -7.855 23.859 10.266 1 79.94 252 SER A C 1
ATOM 1929 O O . SER A 1 252 ? -8.648 23.219 9.578 1 79.94 252 SER A O 1
ATOM 1931 N N . GLN A 1 253 ? -7.883 23.844 11.586 1 73.88 253 GLN A N 1
ATOM 1932 C CA . GLN A 1 253 ? -9.062 23.344 12.273 1 73.88 253 GLN A CA 1
ATOM 1933 C C . GLN A 1 253 ? -9.945 24.484 12.758 1 73.88 253 GLN A C 1
ATOM 1935 O O . GLN A 1 253 ? -9.445 25.516 13.211 1 73.88 253 GLN A O 1
ATOM 1940 N N . THR A 1 254 ? -11.156 24.375 12.32 1 68.62 254 THR A N 1
ATOM 1941 C CA . THR A 1 254 ? -12.102 25.359 12.836 1 68.62 254 THR A CA 1
ATOM 1942 C C . THR A 1 254 ? -12.438 25.062 14.297 1 68.62 254 THR A C 1
ATOM 1944 O O . THR A 1 254 ? -12.219 23.938 14.781 1 68.62 254 THR A O 1
ATOM 1947 N N . ARG A 1 255 ? -12.852 26.062 15.031 1 61.03 255 ARG A N 1
ATOM 1948 C CA . ARG A 1 255 ? -13.18 25.984 16.453 1 61.03 255 ARG A CA 1
ATOM 1949 C C . ARG A 1 255 ? -14.211 24.891 16.719 1 61.03 255 ARG A C 1
ATOM 1951 O O . ARG A 1 255 ? -14.195 24.25 17.781 1 61.03 255 ARG A O 1
ATOM 1958 N N . ASP A 1 256 ? -14.977 24.578 15.781 1 67.44 256 ASP A N 1
ATOM 1959 C CA . ASP A 1 256 ? -16.078 23.656 16.016 1 67.44 256 ASP A CA 1
ATOM 1960 C C . ASP A 1 256 ? -15.68 22.219 15.703 1 67.44 256 ASP A C 1
ATOM 1962 O O . ASP A 1 256 ? -16.391 21.281 16.047 1 67.44 256 ASP A O 1
ATOM 1966 N N . ASN A 1 257 ? -14.539 22.062 15.227 1 78.69 257 ASN A N 1
ATOM 1967 C CA . ASN A 1 257 ? -14.148 20.719 14.812 1 78.69 257 ASN A CA 1
ATOM 1968 C C . ASN A 1 257 ? -13.438 19.969 15.938 1 78.69 257 ASN A C 1
ATOM 1970 O O . ASN A 1 257 ? -12.578 20.531 16.609 1 78.69 257 ASN A O 1
ATOM 1974 N N . ILE A 1 258 ? -14 18.891 16.25 1 89.38 258 ILE A N 1
ATOM 1975 C CA . ILE A 1 258 ? -13.367 18 17.219 1 89.38 258 ILE A CA 1
ATOM 1976 C C . ILE A 1 258 ? -12.281 17.172 16.531 1 89.38 258 ILE A C 1
ATOM 1978 O O . ILE A 1 258 ? -12.578 16.203 15.836 1 89.38 258 ILE A O 1
ATOM 1982 N N . ALA A 1 259 ? -11.141 17.469 16.766 1 91.06 259 ALA A N 1
ATOM 1983 C CA . ALA A 1 259 ? -9.977 16.953 16.031 1 91.06 259 ALA A CA 1
ATOM 1984 C C . ALA A 1 259 ? -9.875 15.438 16.172 1 91.06 259 ALA A C 1
ATOM 1986 O O . ALA A 1 259 ? -9.531 14.742 15.211 1 91.06 259 ALA A O 1
ATOM 1987 N N . VAL A 1 260 ? -10.203 14.898 17.328 1 95.69 260 VAL A N 1
ATOM 1988 C CA . VAL A 1 260 ? -10.062 13.477 17.609 1 95.69 260 VAL A CA 1
ATOM 1989 C C . VAL A 1 260 ? -10.953 12.664 16.672 1 95.69 260 VAL A C 1
ATOM 1991 O O . VAL A 1 260 ? -10.602 11.547 16.297 1 95.69 260 VAL A O 1
ATOM 1994 N N . ILE A 1 261 ? -12.016 13.195 16.234 1 96.69 261 ILE A N 1
ATOM 1995 C CA . ILE A 1 261 ? -12.984 12.492 15.391 1 96.69 261 ILE A CA 1
ATOM 1996 C C . ILE A 1 261 ? -12.383 12.25 14.008 1 96.69 261 ILE A C 1
ATOM 1998 O O . ILE A 1 261 ? -12.664 11.234 13.367 1 96.69 261 ILE A O 1
ATOM 2002 N N . SER A 1 262 ? -11.492 13.164 13.562 1 95.75 262 SER A N 1
ATOM 2003 C CA . SER A 1 262 ? -10.852 12.992 12.266 1 95.75 262 SER A CA 1
ATOM 2004 C C . SER A 1 262 ? -10 11.727 12.234 1 95.75 262 SER A C 1
ATOM 2006 O O . SER A 1 262 ? -10.023 10.984 11.258 1 95.75 262 SER A O 1
ATOM 2008 N N . GLY A 1 263 ? -9.312 11.523 13.297 1 97.12 263 GLY A N 1
ATOM 2009 C CA . GLY A 1 263 ? -8.516 10.312 13.383 1 97.12 263 GLY A CA 1
ATOM 2010 C C . GLY A 1 263 ? -9.359 9.047 13.445 1 97.12 263 GLY A C 1
ATOM 2011 O O . GLY A 1 263 ? -9.047 8.055 12.789 1 97.12 263 GLY A O 1
ATOM 2012 N N . ILE A 1 264 ? -10.422 9.062 14.188 1 98.06 264 ILE A N 1
ATOM 2013 C CA . ILE A 1 264 ? -11.305 7.91 14.336 1 98.06 264 ILE A CA 1
ATOM 2014 C C . ILE A 1 264 ? -11.938 7.562 12.992 1 98.06 264 ILE A C 1
ATOM 2016 O O . ILE A 1 264 ? -12.008 6.391 12.617 1 98.06 264 ILE A O 1
ATOM 2020 N N . ARG A 1 265 ? -12.336 8.57 12.273 1 97.44 265 ARG A N 1
ATOM 2021 C CA . ARG A 1 265 ? -12.969 8.367 10.977 1 97.44 265 ARG A CA 1
ATOM 2022 C C . ARG A 1 265 ? -12.016 7.664 10.008 1 97.44 265 ARG A C 1
ATOM 2024 O O . ARG A 1 265 ? -12.383 6.664 9.391 1 97.44 265 ARG A O 1
ATOM 2031 N N . PHE A 1 266 ? -10.82 8.219 9.914 1 97.62 266 PHE A N 1
ATOM 2032 C CA . PHE A 1 266 ? -9.906 7.668 8.922 1 97.62 266 PHE A CA 1
ATOM 2033 C C . PHE A 1 266 ? -9.477 6.258 9.297 1 97.62 266 PHE A C 1
ATOM 2035 O O . PHE A 1 266 ? -9.391 5.375 8.438 1 97.62 266 PHE A O 1
ATOM 2042 N N . LEU A 1 267 ? -9.148 6.023 10.57 1 97.81 267 LEU A N 1
ATOM 2043 C CA . LEU A 1 267 ? -8.703 4.699 11 1 97.81 267 LEU A CA 1
ATOM 2044 C C . LEU A 1 267 ? -9.82 3.674 10.836 1 97.81 267 LEU A C 1
ATOM 2046 O O . LEU A 1 267 ? -9.562 2.506 10.539 1 97.81 267 LEU A O 1
ATOM 2050 N N . SER A 1 268 ? -11.047 4.109 11.023 1 98.06 268 SER A N 1
ATOM 2051 C CA . SER A 1 268 ? -12.18 3.225 10.773 1 98.06 268 SER A CA 1
ATOM 2052 C C . SER A 1 268 ? -12.305 2.893 9.289 1 98.06 268 SER A C 1
ATOM 2054 O O . SER A 1 268 ? -12.594 1.749 8.93 1 98.06 268 SER A O 1
ATOM 2056 N N . MET A 1 269 ? -12.109 3.877 8.461 1 97.88 269 MET A N 1
ATOM 2057 C CA . MET A 1 269 ? -12.133 3.635 7.02 1 97.88 269 MET A CA 1
ATOM 2058 C C . MET A 1 269 ? -11.008 2.68 6.613 1 97.88 269 MET A C 1
ATOM 2060 O O . MET A 1 269 ? -11.219 1.785 5.793 1 97.88 269 MET A O 1
ATOM 2064 N N . ALA A 1 270 ? -9.867 2.889 7.176 1 98.06 270 ALA A N 1
ATOM 2065 C CA . ALA A 1 270 ? -8.742 1.999 6.906 1 98.06 270 ALA A CA 1
ATOM 2066 C C . ALA A 1 270 ? -9.07 0.563 7.305 1 98.06 270 ALA A C 1
ATOM 2068 O O . ALA A 1 270 ? -8.688 -0.383 6.609 1 98.06 270 ALA A O 1
ATOM 2069 N N . TRP A 1 271 ? -9.742 0.448 8.398 1 97.94 271 TRP A N 1
ATOM 2070 C CA . TRP A 1 271 ? -10.172 -0.867 8.875 1 97.94 271 TRP A CA 1
ATOM 2071 C C . TRP A 1 271 ? -11.164 -1.495 7.902 1 97.94 271 TRP A C 1
ATOM 2073 O O . TRP A 1 271 ? -11.07 -2.686 7.59 1 97.94 271 TRP A O 1
ATOM 2083 N N . ILE A 1 272 ? -12.047 -0.738 7.398 1 97.88 272 ILE A N 1
ATOM 2084 C CA . ILE A 1 272 ? -13.039 -1.211 6.434 1 97.88 272 ILE A CA 1
ATOM 2085 C C . ILE A 1 272 ? -12.336 -1.69 5.168 1 97.88 272 ILE A C 1
ATOM 2087 O O . ILE A 1 272 ? -12.617 -2.783 4.668 1 97.88 272 ILE A O 1
ATOM 2091 N N . VAL A 1 273 ? -11.406 -0.945 4.684 1 98.12 273 VAL A N 1
ATOM 2092 C CA . VAL A 1 273 ? -10.68 -1.31 3.471 1 98.12 273 VAL A CA 1
ATOM 2093 C C . VAL A 1 273 ? -9.891 -2.592 3.709 1 98.12 273 VAL A C 1
ATOM 2095 O O . VAL A 1 273 ? -9.875 -3.486 2.859 1 98.12 273 VAL A O 1
ATOM 2098 N N . THR A 1 274 ? -9.289 -2.703 4.875 1 97.88 274 THR A N 1
ATOM 2099 C CA . THR A 1 274 ? -8.5 -3.883 5.219 1 97.88 274 THR A CA 1
ATOM 2100 C C . THR A 1 274 ? -9.391 -5.117 5.324 1 97.88 274 THR A C 1
ATOM 2102 O O . THR A 1 274 ? -9.055 -6.18 4.793 1 97.88 274 THR A O 1
ATOM 2105 N N . GLY A 1 275 ? -10.477 -4.926 6.012 1 96.25 275 GLY A N 1
ATOM 2106 C CA . GLY A 1 275 ? -11.414 -6.027 6.145 1 96.25 275 GLY A CA 1
ATOM 2107 C C . GLY A 1 275 ? -11.992 -6.488 4.82 1 96.25 275 GLY A C 1
ATOM 2108 O O . GLY A 1 275 ? -12.086 -7.691 4.562 1 96.25 275 GLY A O 1
ATOM 2109 N N . HIS A 1 276 ? -12.344 -5.574 3.977 1 95.88 276 HIS A N 1
ATOM 2110 C CA . HIS A 1 276 ? -12.875 -5.926 2.668 1 95.88 276 HIS A CA 1
ATOM 2111 C C . HIS A 1 276 ? -11.812 -6.566 1.788 1 95.88 276 HIS A C 1
ATOM 2113 O O . HIS A 1 276 ? -12.109 -7.445 0.976 1 95.88 276 HIS A O 1
ATOM 2119 N N . THR A 1 277 ? -10.617 -6.125 1.945 1 96.44 277 THR A N 1
ATOM 2120 C CA . THR A 1 277 ? -9.531 -6.762 1.205 1 96.44 277 THR A CA 1
ATOM 2121 C C . THR A 1 277 ? -9.469 -8.25 1.526 1 96.44 277 THR A C 1
ATOM 2123 O O . THR A 1 277 ? -9.438 -9.086 0.619 1 96.44 277 THR A O 1
ATOM 2126 N N . LEU A 1 278 ? -9.469 -8.555 2.795 1 94.75 278 LEU A N 1
ATOM 2127 C CA . LEU A 1 278 ? -9.414 -9.953 3.197 1 94.75 278 LEU A CA 1
ATOM 2128 C C . LEU A 1 278 ? -10.68 -10.688 2.777 1 94.75 278 LEU A C 1
ATOM 2130 O O . LEU A 1 278 ? -10.617 -11.82 2.289 1 94.75 278 LEU A O 1
ATOM 2134 N N . SER A 1 279 ? -11.812 -10.062 2.889 1 90.44 279 SER A N 1
ATOM 2135 C CA . SER A 1 279 ? -13.078 -10.695 2.529 1 90.44 279 SER A CA 1
ATOM 2136 C C . SER A 1 279 ? -13.133 -11.023 1.041 1 90.44 279 SER A C 1
ATOM 2138 O O . SER A 1 279 ? -13.57 -12.109 0.655 1 90.44 279 SER A O 1
ATOM 2140 N N . PHE A 1 280 ? -12.68 -10.148 0.251 1 89.75 280 PHE A N 1
ATOM 2141 C CA . PHE A 1 280 ? -12.734 -10.367 -1.189 1 89.75 280 PHE A CA 1
ATOM 2142 C C . PHE A 1 280 ? -11.695 -11.391 -1.621 1 89.75 280 PHE A C 1
ATOM 2144 O O . PHE A 1 280 ? -11.922 -12.164 -2.559 1 89.75 280 PHE A O 1
ATOM 2151 N N . LEU A 1 281 ? -10.594 -11.391 -0.962 1 91.12 281 LEU A N 1
ATOM 2152 C CA . LEU A 1 281 ? -9.625 -12.453 -1.223 1 91.12 281 LEU A CA 1
ATOM 2153 C C . LEU A 1 281 ? -10.227 -13.82 -0.908 1 91.12 281 LEU A C 1
ATOM 2155 O O . LEU A 1 281 ? -10.086 -14.766 -1.695 1 91.12 281 LEU A O 1
ATOM 2159 N N . LEU A 1 282 ? -10.93 -13.898 0.145 1 87.12 282 LEU A N 1
ATOM 2160 C CA . LEU A 1 282 ? -11.516 -15.156 0.581 1 87.12 282 LEU A CA 1
ATOM 2161 C C . LEU A 1 282 ? -12.648 -15.578 -0.348 1 87.12 282 LEU A C 1
ATOM 2163 O O . LEU A 1 282 ? -12.844 -16.766 -0.599 1 87.12 282 LEU A O 1
ATOM 2167 N N . MET A 1 283 ? -13.25 -14.609 -0.919 1 82.38 283 MET A N 1
ATOM 2168 C CA . MET A 1 283 ? -14.461 -14.922 -1.671 1 82.38 283 MET A CA 1
ATOM 2169 C C . MET A 1 283 ? -14.148 -15.141 -3.146 1 82.38 283 MET A C 1
ATOM 2171 O O . MET A 1 283 ? -14.781 -15.961 -3.807 1 82.38 283 MET A O 1
ATOM 2175 N N . SER A 1 284 ? -13.133 -14.375 -3.631 1 83.75 284 SER A N 1
ATOM 2176 C CA . SER A 1 284 ? -13.141 -14.359 -5.09 1 83.75 284 SER A CA 1
ATOM 2177 C C . SER A 1 284 ? -11.719 -14.398 -5.648 1 83.75 284 SER A C 1
ATOM 2179 O O . SER A 1 284 ? -11.516 -14.758 -6.812 1 83.75 284 SER A O 1
ATOM 2181 N N . PHE A 1 285 ? -10.734 -14.016 -4.93 1 90.19 285 PHE A N 1
ATOM 2182 C CA . PHE A 1 285 ? -9.492 -13.703 -5.617 1 90.19 285 PHE A CA 1
ATOM 2183 C C . PHE A 1 285 ? -8.352 -14.578 -5.102 1 90.19 285 PHE A C 1
ATOM 2185 O O . PHE A 1 285 ? -7.184 -14.297 -5.355 1 90.19 285 PHE A O 1
ATOM 2192 N N . SER A 1 286 ? -8.688 -15.602 -4.375 1 90.75 286 SER A N 1
ATOM 2193 C CA . SER A 1 286 ? -7.656 -16.516 -3.887 1 90.75 286 SER A CA 1
ATOM 2194 C C . SER A 1 286 ? -8.008 -17.969 -4.199 1 90.75 286 SER A C 1
ATOM 2196 O O . SER A 1 286 ? -9.18 -18.297 -4.391 1 90.75 286 SER A O 1
ATOM 2198 N N . ASP A 1 287 ? -7.016 -18.781 -4.27 1 89.88 287 ASP A N 1
ATOM 2199 C CA . ASP A 1 287 ? -7.238 -20.188 -4.621 1 89.88 287 ASP A CA 1
ATOM 2200 C C . ASP A 1 287 ? -6.805 -21.109 -3.488 1 89.88 287 ASP A C 1
ATOM 2202 O O . ASP A 1 287 ? -6.762 -22.328 -3.658 1 89.88 287 ASP A O 1
ATOM 2206 N N . ASN A 1 288 ? -6.414 -20.578 -2.309 1 90.25 288 ASN A N 1
ATOM 2207 C CA . ASN A 1 288 ? -5.984 -21.406 -1.182 1 90.25 288 ASN A CA 1
ATOM 2208 C C . ASN A 1 288 ? -6.836 -21.141 0.057 1 90.25 288 ASN A C 1
ATOM 2210 O O . ASN A 1 288 ? -6.328 -21.141 1.179 1 90.25 288 ASN A O 1
ATOM 2214 N N . VAL A 1 289 ? -8.062 -20.875 -0.098 1 87.56 289 VAL A N 1
ATOM 2215 C CA . VAL A 1 289 ? -8.961 -20.484 0.985 1 87.56 289 VAL A CA 1
ATOM 2216 C C . VAL A 1 289 ? -9 -21.594 2.041 1 87.56 289 VAL A C 1
ATOM 2218 O O . VAL A 1 289 ? -8.859 -21.312 3.236 1 87.56 289 VAL A O 1
ATOM 2221 N N . GLU A 1 290 ? -9.148 -22.812 1.615 1 84.25 290 GLU A N 1
ATOM 2222 C CA . GLU A 1 290 ? -9.234 -23.922 2.557 1 84.25 290 GLU A CA 1
ATOM 2223 C C . GLU A 1 290 ? -7.953 -24.047 3.377 1 84.25 290 GLU A C 1
ATOM 2225 O O . GLU A 1 290 ? -8 -24.375 4.566 1 84.25 290 GLU A O 1
ATOM 2230 N N . GLN A 1 291 ? -6.902 -23.828 2.738 1 85.62 291 GLN A N 1
ATOM 2231 C CA . GLN A 1 291 ? -5.609 -23.922 3.412 1 85.62 291 GLN A CA 1
ATOM 2232 C C . GLN A 1 291 ? -5.445 -22.797 4.438 1 85.62 291 GLN A C 1
ATOM 2234 O O . GLN A 1 291 ? -4.754 -22.984 5.445 1 85.62 291 GLN A O 1
ATOM 2239 N N . ALA A 1 292 ? -6.086 -21.734 4.223 1 88.44 292 ALA A N 1
ATOM 2240 C CA . ALA A 1 292 ? -5.898 -20.547 5.051 1 88.44 292 ALA A CA 1
ATOM 2241 C C . ALA A 1 292 ? -6.855 -20.547 6.242 1 88.44 292 ALA A C 1
ATOM 2243 O O . ALA A 1 292 ? -6.648 -19.812 7.215 1 88.44 292 ALA A O 1
ATOM 2244 N N . LEU A 1 293 ? -7.902 -21.328 6.242 1 85.5 293 LEU A N 1
ATOM 2245 C CA . LEU A 1 293 ? -8.992 -21.281 7.203 1 85.5 293 LEU A CA 1
ATOM 2246 C C . LEU A 1 293 ? -8.484 -21.547 8.617 1 85.5 293 LEU A C 1
ATOM 2248 O O . LEU A 1 293 ? -8.859 -20.844 9.562 1 85.5 293 LEU A O 1
ATOM 2252 N N . PRO A 1 294 ? -7.578 -22.531 8.805 1 84.31 294 PRO A N 1
ATOM 2253 C CA . PRO A 1 294 ? -7.105 -22.766 10.172 1 84.31 294 PRO A CA 1
ATOM 2254 C C . PRO A 1 294 ? -6.406 -21.547 10.773 1 84.31 294 PRO A C 1
ATOM 2256 O O . PRO A 1 294 ? -6.617 -21.219 11.945 1 84.31 294 PRO A O 1
ATOM 2259 N N . ASP A 1 295 ? -5.613 -20.906 10.016 1 86.25 295 ASP A N 1
ATOM 2260 C CA . ASP A 1 295 ? -4.938 -19.703 10.5 1 86.25 295 ASP A CA 1
ATOM 2261 C C . ASP A 1 295 ? -5.938 -18.578 10.766 1 86.25 295 ASP A C 1
ATOM 2263 O O . ASP A 1 295 ? -5.789 -17.828 11.727 1 86.25 295 ASP A O 1
ATOM 2267 N N . ILE A 1 296 ? -6.883 -18.5 9.938 1 84.56 296 ILE A N 1
ATOM 2268 C CA . ILE A 1 296 ? -7.895 -17.469 10.062 1 84.56 296 ILE A CA 1
ATOM 2269 C C . ILE A 1 296 ? -8.68 -17.656 11.359 1 84.56 296 ILE A C 1
ATOM 2271 O O . ILE A 1 296 ? -8.992 -16.688 12.047 1 84.56 296 ILE A O 1
ATOM 2275 N N . TYR A 1 297 ? -8.828 -18.859 11.742 1 80.62 297 TYR A N 1
ATOM 2276 C CA . TYR A 1 297 ? -9.57 -19.172 12.961 1 80.62 297 TYR A CA 1
ATOM 2277 C C . TYR A 1 297 ? -8.703 -18.969 14.195 1 80.62 297 TYR A C 1
ATOM 2279 O O . TYR A 1 297 ? -9.203 -18.578 15.258 1 80.62 297 TYR A O 1
ATOM 2287 N N . ASN A 1 298 ? -7.488 -19.125 14.031 1 84 298 ASN A N 1
ATOM 2288 C CA . ASN A 1 298 ? -6.656 -19.234 15.219 1 84 298 ASN A CA 1
ATOM 2289 C C . ASN A 1 298 ? -5.93 -17.938 15.523 1 84 298 ASN A C 1
ATOM 2291 O O . ASN A 1 298 ? -5.609 -17.641 16.672 1 84 298 ASN A O 1
ATOM 2295 N N . TRP A 1 299 ? -5.727 -17.219 14.547 1 84.81 299 TRP A N 1
ATOM 2296 C CA . TRP A 1 299 ? -4.934 -16.016 14.773 1 84.81 299 TRP A CA 1
ATOM 2297 C C . TRP A 1 299 ? -5.828 -14.797 14.977 1 84.81 299 TRP A C 1
ATOM 2299 O O . TRP A 1 299 ? -6.691 -14.5 14.148 1 84.81 299 TRP A O 1
ATOM 2309 N N . HIS A 1 300 ? -5.535 -14.062 15.992 1 87.06 300 HIS A N 1
ATOM 2310 C CA . HIS A 1 300 ? -6.328 -12.898 16.391 1 87.06 300 HIS A CA 1
ATOM 2311 C C . HIS A 1 300 ? -6.254 -11.797 15.336 1 87.06 300 HIS A C 1
ATOM 2313 O O . HIS A 1 300 ? -7.219 -11.055 15.141 1 87.06 300 HIS A O 1
ATOM 2319 N N . ALA A 1 301 ? -5.172 -11.75 14.688 1 89.94 301 ALA A N 1
ATOM 2320 C CA . ALA A 1 301 ? -5.004 -10.711 13.68 1 89.94 301 ALA A CA 1
ATOM 2321 C C . ALA A 1 301 ? -6.07 -10.828 12.594 1 89.94 301 ALA A C 1
ATOM 2323 O O . ALA A 1 301 ? -6.633 -9.82 12.156 1 89.94 301 ALA A O 1
ATOM 2324 N N . TYR A 1 302 ? -6.371 -12.047 12.148 1 90.75 302 TYR A N 1
ATOM 2325 C CA . TYR A 1 302 ? -7.395 -12.258 11.133 1 90.75 302 TYR A CA 1
ATOM 2326 C C . TYR A 1 302 ? -8.773 -11.906 11.664 1 90.75 302 TYR A C 1
ATOM 2328 O O . TYR A 1 302 ? -9.602 -11.344 10.945 1 90.75 302 TYR A O 1
ATOM 2336 N N . ARG A 1 303 ? -8.961 -12.188 12.93 1 88.56 303 ARG A N 1
ATOM 2337 C CA . ARG A 1 303 ? -10.258 -11.898 13.539 1 88.56 303 ARG A CA 1
ATOM 2338 C C . ARG A 1 303 ? -10.5 -10.391 13.609 1 88.56 303 ARG A C 1
ATOM 2340 O O . ARG A 1 303 ? -11.602 -9.922 13.328 1 88.56 303 ARG A O 1
ATOM 2347 N N . ILE A 1 304 ? -9.531 -9.727 13.992 1 92.62 304 ILE A N 1
ATOM 2348 C CA . ILE A 1 304 ? -9.633 -8.273 14.062 1 92.62 304 ILE A CA 1
ATOM 2349 C C . ILE A 1 304 ? -9.945 -7.707 12.68 1 92.62 304 ILE A C 1
ATOM 2351 O O . ILE A 1 304 ? -10.82 -6.852 12.531 1 92.62 304 ILE A O 1
ATOM 2355 N N . ILE A 1 305 ? -9.266 -8.219 11.703 1 93.5 305 ILE A N 1
ATOM 2356 C CA . ILE A 1 305 ? -9.461 -7.734 10.336 1 93.5 305 ILE A CA 1
ATOM 2357 C C . ILE A 1 305 ? -10.883 -8.031 9.883 1 93.5 305 ILE A C 1
ATOM 2359 O O . ILE A 1 305 ? -11.547 -7.168 9.305 1 93.5 305 ILE A O 1
ATOM 2363 N N . LEU A 1 306 ? -11.406 -9.188 10.195 1 90.12 306 LEU A N 1
ATOM 2364 C CA . LEU A 1 306 ? -12.688 -9.648 9.664 1 90.12 306 LEU A CA 1
ATOM 2365 C C . LEU A 1 306 ? -13.844 -9.047 10.461 1 90.12 306 LEU A C 1
ATOM 2367 O O . LEU A 1 306 ? -14.992 -9.094 10.023 1 90.12 306 LEU A O 1
ATOM 2371 N N . ASN A 1 307 ? -13.539 -8.445 11.609 1 90.5 307 ASN A N 1
ATOM 2372 C CA . ASN A 1 307 ? -14.57 -7.766 12.383 1 90.5 307 ASN A CA 1
ATOM 2373 C C . ASN A 1 307 ? -14.68 -6.293 11.992 1 90.5 307 ASN A C 1
ATOM 2375 O O . ASN A 1 307 ? -14.883 -5.434 12.852 1 90.5 307 ASN A O 1
ATOM 2379 N N . LEU A 1 308 ? -14.586 -6.035 10.742 1 90.88 308 LEU A N 1
ATOM 2380 C CA . LEU A 1 308 ? -14.633 -4.691 10.18 1 90.88 308 LEU A CA 1
ATOM 2381 C C . LEU A 1 308 ? -16 -4.062 10.391 1 90.88 308 LEU A C 1
ATOM 2383 O O . LEU A 1 308 ? -16.172 -2.85 10.227 1 90.88 308 LEU A O 1
ATOM 2387 N N . HIS A 1 309 ? -17.047 -4.812 10.727 1 90.44 309 HIS A N 1
ATOM 2388 C CA . HIS A 1 309 ? -18.391 -4.266 10.898 1 90.44 309 HIS A CA 1
ATOM 2389 C C . HIS A 1 309 ? -18.453 -3.297 12.07 1 90.44 309 HIS A C 1
ATOM 2391 O O . HIS A 1 309 ? -19.297 -2.393 12.094 1 90.44 309 HIS A O 1
ATOM 2397 N N . TYR A 1 310 ? -17.547 -3.412 13.008 1 94.75 310 TYR A N 1
ATOM 2398 C CA . TYR A 1 310 ? -17.5 -2.463 14.117 1 94.75 310 TYR A CA 1
ATOM 2399 C C . TYR A 1 310 ? -17.047 -1.088 13.641 1 94.75 310 TYR A C 1
ATOM 2401 O O . TYR A 1 310 ? -17.375 -0.072 14.258 1 94.75 310 TYR A O 1
ATOM 2409 N N . ALA A 1 311 ? -16.281 -1.104 12.602 1 96.94 311 ALA A N 1
ATOM 2410 C CA . ALA A 1 311 ? -15.938 0.183 12 1 96.94 311 ALA A CA 1
ATOM 2411 C C . ALA A 1 311 ? -17.188 0.9 11.492 1 96.94 311 ALA A C 1
ATOM 2413 O O . ALA A 1 311 ? -17.281 2.125 11.586 1 96.94 311 ALA A O 1
ATOM 2414 N N . VAL A 1 312 ? -18.125 0.184 10.945 1 96.88 312 VAL A N 1
ATOM 2415 C CA . VAL A 1 312 ? -19.375 0.754 10.484 1 96.88 312 VAL A CA 1
ATOM 2416 C C . VAL A 1 312 ? -20.156 1.303 11.68 1 96.88 312 VAL A C 1
ATOM 2418 O O . VAL A 1 312 ? -20.703 2.41 11.617 1 96.88 312 VAL A O 1
ATOM 2421 N N . ASP A 1 313 ? -20.172 0.575 12.727 1 97.5 313 ASP A N 1
ATOM 2422 C CA . ASP A 1 313 ? -20.875 1.021 13.938 1 97.5 313 ASP A CA 1
ATOM 2423 C C . ASP A 1 313 ? -20.203 2.266 14.523 1 97.5 313 ASP A C 1
ATOM 2425 O O . ASP A 1 313 ? -20.875 3.096 15.141 1 97.5 313 ASP A O 1
ATOM 2429 N N . THR A 1 314 ? -18.922 2.307 14.336 1 98.44 314 THR A N 1
ATOM 2430 C CA . THR A 1 314 ? -18.234 3.535 14.727 1 98.44 314 THR A CA 1
ATOM 2431 C C . THR A 1 314 ? -18.797 4.734 13.969 1 98.44 314 THR A C 1
ATOM 2433 O O . THR A 1 314 ? -19.031 5.789 14.555 1 98.44 314 THR A O 1
ATOM 2436 N N . PHE A 1 315 ? -19.031 4.59 12.727 1 98.25 315 PHE A N 1
ATOM 2437 C CA . PHE A 1 315 ? -19.562 5.684 11.922 1 98.25 315 PHE A CA 1
ATOM 2438 C C . PHE A 1 315 ? -20.984 6.031 12.359 1 98.25 315 PHE A C 1
ATOM 2440 O O . PHE A 1 315 ? -21.375 7.203 12.352 1 98.25 315 PHE A O 1
ATOM 2447 N N . PHE A 1 316 ? -21.797 5.035 12.734 1 98.5 316 PHE A N 1
ATOM 2448 C CA . PHE A 1 316 ? -23.141 5.309 13.266 1 98.5 316 PHE A CA 1
ATOM 2449 C C . PHE A 1 316 ? -23.047 6.082 14.57 1 98.5 316 PHE A C 1
ATOM 2451 O O . PHE A 1 316 ? -23.828 7.012 14.797 1 98.5 316 PHE A O 1
ATOM 2458 N N . THR A 1 317 ? -22.125 5.648 15.375 1 98.62 317 THR A N 1
ATOM 2459 C CA . THR A 1 317 ? -21.906 6.32 16.656 1 98.62 317 THR A CA 1
ATOM 2460 C C . THR A 1 317 ? -21.531 7.785 16.438 1 98.62 317 THR A C 1
ATOM 2462 O O . THR A 1 317 ? -22.094 8.672 17.078 1 98.62 317 THR A O 1
ATOM 2465 N N . LEU A 1 318 ? -20.641 8 15.5 1 98.19 318 LEU A N 1
ATOM 2466 C CA . LEU A 1 318 ? -20.203 9.352 15.188 1 98.19 318 LEU A CA 1
ATOM 2467 C C . LEU A 1 318 ? -21.344 10.18 14.602 1 98.19 318 LEU A C 1
ATOM 2469 O O . LEU A 1 318 ? -21.453 11.375 14.891 1 98.19 318 LEU A O 1
ATOM 2473 N N . SER A 1 319 ? -22.141 9.594 13.766 1 97.94 319 SER A N 1
ATOM 2474 C CA . SER A 1 319 ? -23.281 10.281 13.172 1 97.94 319 SER A CA 1
ATOM 2475 C C . SER A 1 319 ? -24.234 10.781 14.242 1 97.94 319 SER A C 1
ATOM 2477 O O . SER A 1 319 ? -24.703 11.914 14.188 1 97.94 319 SER A O 1
ATOM 2479 N N . GLY A 1 320 ? -24.531 9.93 15.219 1 98.38 320 GLY A N 1
ATOM 2480 C CA . GLY A 1 320 ? -25.375 10.344 16.328 1 98.38 320 GLY A CA 1
ATOM 2481 C C . GLY A 1 320 ? -24.766 11.469 17.141 1 98.38 320 GLY A C 1
ATOM 2482 O O . GLY A 1 320 ? -25.438 12.453 17.453 1 98.38 320 GLY A O 1
ATOM 2483 N N . PHE A 1 321 ? -23.531 11.297 17.438 1 97.94 321 PHE A N 1
ATOM 2484 C CA . PHE A 1 321 ? -22.828 12.297 18.234 1 97.94 321 PHE A CA 1
ATOM 2485 C C . PHE A 1 321 ? -22.828 13.648 17.516 1 97.94 321 PHE A C 1
ATOM 2487 O O . PHE A 1 321 ? -23.109 14.68 18.125 1 97.94 321 PHE A O 1
ATOM 2494 N N . LEU A 1 322 ? -22.547 13.68 16.25 1 96.06 322 LEU A N 1
ATOM 2495 C CA . LEU A 1 322 ? -22.359 14.906 15.484 1 96.06 322 LEU A CA 1
ATOM 2496 C C . LEU A 1 322 ? -23.703 15.586 15.211 1 96.06 322 LEU A C 1
ATOM 2498 O O . LEU A 1 322 ? -23.781 16.812 15.172 1 96.06 322 LEU A O 1
ATOM 2502 N N . VAL A 1 323 ? -24.719 14.828 14.953 1 96.81 323 VAL A N 1
ATOM 2503 C CA . VAL A 1 323 ? -26.031 15.422 14.742 1 96.81 323 VAL A CA 1
ATOM 2504 C C . VAL A 1 323 ? -26.484 16.172 16 1 96.81 323 VAL A C 1
ATOM 2506 O O . VAL A 1 323 ? -26.969 17.297 15.93 1 96.81 323 VAL A O 1
ATOM 2509 N N . ALA A 1 324 ? -26.266 15.539 17.109 1 96.56 324 ALA A N 1
ATOM 2510 C CA . ALA A 1 324 ? -26.609 16.188 18.375 1 96.56 324 ALA A CA 1
ATOM 2511 C C . ALA A 1 324 ? -25.688 17.359 18.672 1 96.56 324 ALA A C 1
ATOM 2513 O O . ALA A 1 324 ? -26.141 18.406 19.141 1 96.56 324 ALA A O 1
ATOM 2514 N N . HIS A 1 325 ? -24.469 17.188 18.406 1 93.38 325 HIS A N 1
ATOM 2515 C CA . HIS A 1 325 ? -23.484 18.234 18.656 1 93.38 325 HIS A CA 1
ATOM 2516 C C . HIS A 1 325 ? -23.812 19.484 17.859 1 93.38 325 HIS A C 1
ATOM 2518 O O . HIS A 1 325 ? -23.625 20.609 18.359 1 93.38 325 HIS A O 1
ATOM 2524 N N . LYS A 1 326 ? -24.297 19.328 16.734 1 91.5 326 LYS A N 1
ATOM 2525 C CA . LYS A 1 326 ? -24.547 20.438 15.828 1 91.5 326 LYS A CA 1
ATOM 2526 C C . LYS A 1 326 ? -25.938 21.031 16.047 1 91.5 326 LYS A C 1
ATOM 2528 O O . LYS A 1 326 ? -26.109 22.25 16 1 91.5 326 LYS A O 1
ATOM 2533 N N . TRP A 1 327 ? -26.969 20.203 16.344 1 93.88 327 TRP A N 1
ATOM 2534 C CA . TRP A 1 327 ? -28.328 20.688 16.188 1 93.88 327 TRP A CA 1
ATOM 2535 C C . TRP A 1 327 ? -29.078 20.641 17.516 1 93.88 327 TRP A C 1
ATOM 2537 O O . TRP A 1 327 ? -30.188 21.172 17.625 1 93.88 327 TRP A O 1
ATOM 2547 N N . LEU A 1 328 ? -28.531 20.047 18.531 1 93 328 LEU A N 1
ATOM 2548 C CA . LEU A 1 328 ? -29.281 19.844 19.766 1 93 328 LEU A CA 1
ATOM 2549 C C . LEU A 1 328 ? -29.656 21.172 20.391 1 93 328 LEU A C 1
ATOM 2551 O O . LEU A 1 328 ? -30.797 21.359 20.844 1 93 328 LEU A O 1
ATOM 2555 N N . LYS A 1 329 ? -28.781 22.109 20.406 1 90.62 329 LYS A N 1
ATOM 2556 C CA . LYS A 1 329 ? -29.031 23.391 21.047 1 90.62 329 LYS A CA 1
ATOM 2557 C C . LYS A 1 329 ? -30.172 24.141 20.328 1 90.62 329 LYS A C 1
ATOM 2559 O O . LYS A 1 329 ? -31.141 24.531 20.969 1 90.62 329 LYS A O 1
ATOM 2564 N N . PRO A 1 330 ? -30.031 24.297 19.062 1 93.25 330 PRO A N 1
ATOM 2565 C CA . PRO A 1 330 ? -31.141 24.953 18.359 1 93.25 330 PRO A CA 1
ATOM 2566 C C . PRO A 1 330 ? -32.469 24.203 18.531 1 93.25 330 PRO A C 1
ATOM 2568 O O . PRO A 1 330 ? -33.531 24.828 18.609 1 93.25 330 PRO A O 1
ATOM 2571 N N . VAL A 1 331 ? -32.469 22.969 18.594 1 94.5 331 VAL A N 1
ATOM 2572 C CA . VAL A 1 331 ? -33.688 22.172 18.734 1 94.5 331 VAL A CA 1
ATOM 2573 C C . VAL A 1 331 ? -34.281 22.328 20.141 1 94.5 331 VAL A C 1
ATOM 2575 O O . VAL A 1 331 ? -35.5 22.391 20.328 1 94.5 331 VAL A O 1
ATOM 2578 N N . MET A 1 332 ? -33.438 22.359 21.109 1 92.81 332 MET A N 1
ATOM 2579 C CA . MET A 1 332 ? -33.875 22.547 22.484 1 92.81 332 MET A CA 1
ATOM 2580 C C . MET A 1 332 ? -34.531 23.922 22.672 1 92.81 332 MET A C 1
ATOM 2582 O O . MET A 1 332 ? -35.375 24.094 23.547 1 92.81 332 MET A O 1
ATOM 2586 N N . GLU A 1 333 ? -34.188 24.875 21.859 1 92.56 333 GLU A N 1
ATOM 2587 C CA . GLU A 1 333 ? -34.719 26.234 21.938 1 92.56 333 GLU A CA 1
ATOM 2588 C C . GLU A 1 333 ? -36.031 26.375 21.188 1 92.56 333 GLU A C 1
ATOM 2590 O O . GLU A 1 333 ? -36.969 27.047 21.641 1 92.56 333 GLU A O 1
ATOM 2595 N N . LYS A 1 334 ? -36.156 25.703 20.078 1 93.25 334 LYS A N 1
ATOM 2596 C CA . LYS A 1 334 ? -37.25 25.969 19.172 1 93.25 334 LYS A CA 1
ATOM 2597 C C . LYS A 1 334 ? -38.219 24.797 19.125 1 93.25 334 LYS A C 1
ATOM 2599 O O . LYS A 1 334 ? -39.375 24.922 18.688 1 93.25 334 LYS A O 1
ATOM 2604 N N . GLY A 1 335 ? -37.688 23.656 19.5 1 89.5 335 GLY A N 1
ATOM 2605 C CA . GLY A 1 335 ? -38.531 22.469 19.469 1 89.5 335 GLY A CA 1
ATOM 2606 C C . GLY A 1 335 ? -39 22.125 18.062 1 89.5 335 GLY A C 1
ATOM 2607 O O . GLY A 1 335 ? -38.188 22.016 17.141 1 89.5 335 GLY A O 1
ATOM 2608 N N . TRP A 1 336 ? -40.281 22.047 17.859 1 88.94 336 TRP A N 1
ATOM 2609 C CA . TRP A 1 336 ? -40.875 21.672 16.594 1 88.94 336 TRP A CA 1
ATOM 2610 C C . TRP A 1 336 ? -40.812 22.828 15.602 1 88.94 336 TRP A C 1
ATOM 2612 O O . TRP A 1 336 ? -41 22.641 14.398 1 88.94 336 TRP A O 1
ATOM 2622 N N . ALA A 1 337 ? -40.531 24.062 16.047 1 90.44 337 ALA A N 1
ATOM 2623 C CA . ALA A 1 337 ? -40.438 25.25 15.195 1 90.44 337 ALA A CA 1
ATOM 2624 C C . ALA A 1 337 ? -39.062 25.312 14.523 1 90.44 337 ALA A C 1
ATOM 2626 O O . ALA A 1 337 ? -38.812 26.188 13.68 1 90.44 337 ALA A O 1
ATOM 2627 N N . PHE A 1 338 ? -38.281 24.328 14.961 1 93.06 338 PHE A N 1
ATOM 2628 C CA . PHE A 1 338 ? -36.969 24.203 14.328 1 93.06 338 PHE A CA 1
ATOM 2629 C C . PHE A 1 338 ? -37.125 24 12.82 1 93.06 338 PHE A C 1
ATOM 2631 O O . PHE A 1 338 ? -38.125 23.453 12.359 1 93.06 338 PHE A O 1
ATOM 2638 N N . ASN A 1 339 ? -36.25 24.516 11.969 1 93.25 339 ASN A N 1
ATOM 2639 C CA . ASN A 1 339 ? -36.312 24.375 10.516 1 93.25 339 ASN A CA 1
ATOM 2640 C C . ASN A 1 339 ? -35.938 22.969 10.062 1 93.25 339 ASN A C 1
ATOM 2642 O O . ASN A 1 339 ? -34.844 22.75 9.508 1 93.25 339 ASN A O 1
ATOM 2646 N N . TRP A 1 340 ? -36.812 22.094 10.125 1 94.31 340 TRP A N 1
ATOM 2647 C CA . TRP A 1 340 ? -36.594 20.688 9.797 1 94.31 340 TRP A CA 1
ATOM 2648 C C . TRP A 1 340 ? -36.406 20.5 8.297 1 94.31 340 TRP A C 1
ATOM 2650 O O . TRP A 1 340 ? -35.75 19.562 7.863 1 94.31 340 TRP A O 1
ATOM 2660 N N . ARG A 1 341 ? -37 21.359 7.484 1 93.38 341 ARG A N 1
ATOM 2661 C CA . ARG A 1 341 ? -36.812 21.281 6.039 1 93.38 341 ARG A CA 1
ATOM 2662 C C . ARG A 1 341 ? -35.344 21.438 5.676 1 93.38 341 ARG A C 1
ATOM 2664 O O . ARG A 1 341 ? -34.812 20.656 4.895 1 93.38 341 ARG A O 1
ATOM 2671 N N . TYR A 1 342 ? -34.75 22.422 6.223 1 93.06 342 TYR A N 1
ATOM 2672 C CA . TYR A 1 342 ? -33.312 22.625 5.98 1 93.06 342 TYR A CA 1
ATOM 2673 C C . TYR A 1 342 ? -32.5 21.469 6.547 1 93.06 342 TYR A C 1
ATOM 2675 O O . TYR A 1 342 ? -31.547 21.016 5.926 1 93.06 342 TYR A O 1
ATOM 2683 N N . PHE A 1 343 ? -32.969 21.047 7.742 1 94.62 343 PHE A N 1
ATOM 2684 C CA . PHE A 1 343 ? -32.312 19.953 8.422 1 94.62 343 PHE A CA 1
ATOM 2685 C C . PHE A 1 343 ? -32.188 18.734 7.516 1 94.62 343 PHE A C 1
ATOM 2687 O O . PHE A 1 343 ? -31.109 18.188 7.324 1 94.62 343 PHE A O 1
ATOM 2694 N N . PHE A 1 344 ? -33.219 18.312 6.867 1 95.81 344 PHE A N 1
ATOM 2695 C CA . PHE A 1 344 ? -33.281 17.109 6.043 1 95.81 344 PHE A CA 1
ATOM 2696 C C . PHE A 1 344 ? -32.656 17.375 4.672 1 95.81 344 PHE A C 1
ATOM 2698 O O . PHE A 1 344 ? -31.953 16.516 4.137 1 95.81 344 PHE A O 1
ATOM 2705 N N . LEU A 1 345 ? -32.875 18.5 4.105 1 94.62 345 LEU A N 1
ATOM 2706 C CA . LEU A 1 345 ? -32.375 18.812 2.77 1 94.62 345 LEU A CA 1
ATOM 2707 C C . LEU A 1 345 ? -30.859 18.969 2.779 1 94.62 345 LEU A C 1
ATOM 2709 O O . LEU A 1 345 ? -30.188 18.609 1.809 1 94.62 345 LEU A O 1
ATOM 2713 N N . HIS A 1 346 ? -30.375 19.516 3.812 1 92.69 346 HIS A N 1
ATOM 2714 C CA . HIS A 1 346 ? -28.938 19.688 3.967 1 92.69 346 HIS A CA 1
ATOM 2715 C C . HIS A 1 346 ? -28.219 18.344 3.938 1 92.69 346 HIS A C 1
ATOM 2717 O O . HIS A 1 346 ? -27.266 18.156 3.191 1 92.69 346 HIS A O 1
ATOM 2723 N N . ARG A 1 347 ? -28.703 17.453 4.691 1 94.56 347 ARG A N 1
ATOM 2724 C CA . ARG A 1 347 ? -28.109 16.125 4.762 1 94.56 347 ARG A CA 1
ATOM 2725 C C . ARG A 1 347 ? -28.25 15.391 3.436 1 94.56 347 ARG A C 1
ATOM 2727 O O . ARG A 1 347 ? -27.312 14.734 2.977 1 94.56 347 ARG A O 1
ATOM 2734 N N . TYR A 1 348 ? -29.422 15.469 2.879 1 96.38 348 TYR A N 1
ATOM 2735 C CA . TYR A 1 348 ? -29.688 14.812 1.604 1 96.38 348 TYR A CA 1
ATOM 2736 C C . TYR A 1 348 ? -28.75 15.32 0.52 1 96.38 348 TYR A C 1
ATOM 2738 O O . TYR A 1 348 ? -28.203 14.531 -0.253 1 96.38 348 TYR A O 1
ATOM 2746 N N . TRP A 1 349 ? -28.531 16.609 0.472 1 95.81 349 TRP A N 1
ATOM 2747 C CA . TRP A 1 349 ? -27.672 17.203 -0.532 1 95.81 349 TRP A CA 1
ATOM 2748 C C . TRP A 1 349 ? -26.219 16.797 -0.312 1 95.81 349 TRP A C 1
ATOM 2750 O O . TRP A 1 349 ? -25.469 16.578 -1.272 1 95.81 349 TRP A O 1
ATOM 2760 N N . ARG A 1 350 ? -25.875 16.719 0.893 1 94 350 ARG A N 1
ATOM 2761 C CA . ARG A 1 350 ? -24.5 16.406 1.239 1 94 350 ARG A CA 1
ATOM 2762 C C . ARG A 1 350 ? -24.141 14.984 0.809 1 94 350 ARG A C 1
ATOM 2764 O O . ARG A 1 350 ? -23 14.719 0.415 1 94 350 ARG A O 1
ATOM 2771 N N . LEU A 1 351 ? -25.047 14.086 0.741 1 97 351 LEU A N 1
ATOM 2772 C CA . LEU A 1 351 ? -24.719 12.672 0.562 1 97 351 LEU A CA 1
ATOM 2773 C C . LEU A 1 351 ? -25.109 12.195 -0.833 1 97 351 LEU A C 1
ATOM 2775 O O . LEU A 1 351 ? -24.391 11.43 -1.462 1 97 351 LEU A O 1
ATOM 2779 N N . THR A 1 352 ? -26.203 12.664 -1.369 1 97.75 352 THR A N 1
ATOM 2780 C CA . THR A 1 352 ? -26.875 12 -2.482 1 97.75 352 THR A CA 1
ATOM 2781 C C . THR A 1 352 ? -26.188 12.336 -3.803 1 97.75 352 THR A C 1
ATOM 2783 O O . THR A 1 352 ? -25.891 11.438 -4.602 1 97.75 352 THR A O 1
ATOM 2786 N N . PRO A 1 353 ? -25.938 13.602 -4.105 1 97 353 PRO A N 1
ATOM 2787 C CA . PRO A 1 353 ? -25.312 13.875 -5.406 1 97 353 PRO A CA 1
ATOM 2788 C C . PRO A 1 353 ? -23.953 13.195 -5.566 1 97 353 PRO A C 1
ATOM 2790 O O . PRO A 1 353 ? -23.703 12.539 -6.582 1 97 353 PRO A O 1
ATOM 2793 N N . PRO A 1 354 ? -23.078 13.258 -4.578 1 97.62 354 PRO A N 1
ATOM 2794 C CA . PRO A 1 354 ? -21.812 12.523 -4.723 1 97.62 354 PRO A CA 1
ATOM 2795 C C . PRO A 1 354 ? -22.016 11.016 -4.863 1 97.62 354 PRO A C 1
ATOM 2797 O O . PRO A 1 354 ? -21.297 10.359 -5.613 1 97.62 354 PRO A O 1
ATOM 2800 N N . LEU A 1 355 ? -22.969 10.492 -4.172 1 98.12 355 LEU A N 1
ATOM 2801 C CA . LEU A 1 355 ? -23.281 9.07 -4.258 1 98.12 355 LEU A CA 1
ATOM 2802 C C . LEU A 1 355 ? -23.688 8.688 -5.676 1 98.12 355 LEU A C 1
ATOM 2804 O O . LEU A 1 355 ? -23.156 7.723 -6.234 1 98.12 355 LEU A O 1
ATOM 2808 N N . MET A 1 356 ? -24.531 9.445 -6.23 1 97.81 356 MET A N 1
ATOM 2809 C CA . MET A 1 356 ? -25.062 9.117 -7.555 1 97.81 356 MET A CA 1
ATOM 2810 C C . MET A 1 356 ? -23.969 9.266 -8.617 1 97.81 356 MET A C 1
ATOM 2812 O O . MET A 1 356 ? -23.906 8.461 -9.547 1 97.81 356 MET A O 1
ATOM 2816 N N . ILE A 1 357 ? -23.203 10.258 -8.508 1 97.81 357 ILE A N 1
ATOM 2817 C CA . ILE A 1 357 ? -22.094 10.43 -9.445 1 97.81 357 ILE A CA 1
ATOM 2818 C C . ILE A 1 357 ? -21.109 9.273 -9.289 1 97.81 357 ILE A C 1
ATOM 2820 O O . ILE A 1 357 ? -20.609 8.742 -10.281 1 97.81 357 ILE A O 1
ATOM 2824 N N . ALA A 1 358 ? -20.828 8.883 -8.078 1 96.88 358 ALA A N 1
ATOM 2825 C CA . ALA A 1 358 ? -19.906 7.77 -7.828 1 96.88 358 ALA A CA 1
ATOM 2826 C C . ALA A 1 358 ? -20.438 6.473 -8.43 1 96.88 358 ALA A C 1
ATOM 2828 O O . ALA A 1 358 ? -19.672 5.676 -8.977 1 96.88 358 ALA A O 1
ATOM 2829 N N . VAL A 1 359 ? -21.75 6.266 -8.312 1 95.88 359 VAL A N 1
ATOM 2830 C CA . VAL A 1 359 ? -22.359 5.059 -8.867 1 95.88 359 VAL A CA 1
ATOM 2831 C C . VAL A 1 359 ? -22.141 5.012 -10.375 1 95.88 359 VAL A C 1
ATOM 2833 O O . VAL A 1 359 ? -21.734 3.979 -10.914 1 95.88 359 VAL A O 1
ATOM 2836 N N . VAL A 1 360 ? -22.344 6.113 -10.992 1 96.12 360 VAL A N 1
ATOM 2837 C CA . VAL A 1 360 ? -22.203 6.184 -12.445 1 96.12 360 VAL A CA 1
ATOM 2838 C C . VAL A 1 360 ? -20.734 5.977 -12.82 1 96.12 360 VAL A C 1
ATOM 2840 O O . VAL A 1 360 ? -20.422 5.227 -13.758 1 96.12 360 VAL A O 1
ATOM 2843 N N . LEU A 1 361 ? -19.844 6.562 -12.141 1 96.19 361 LEU A N 1
ATOM 2844 C CA . LEU A 1 361 ? -18.422 6.449 -12.453 1 96.19 361 LEU A CA 1
ATOM 2845 C C . LEU A 1 361 ? -17.922 5.031 -12.203 1 96.19 361 LEU A C 1
ATOM 2847 O O . LEU A 1 361 ? -17.172 4.48 -13.008 1 96.19 361 LEU A O 1
ATOM 2851 N N . VAL A 1 362 ? -18.312 4.461 -11.055 1 95.19 362 VAL A N 1
ATOM 2852 C CA . VAL A 1 362 ? -17.875 3.123 -10.68 1 95.19 362 VAL A CA 1
ATOM 2853 C C . VAL A 1 362 ? -18.406 2.102 -11.688 1 95.19 362 VAL A C 1
ATOM 2855 O O . VAL A 1 362 ? -17.641 1.297 -12.227 1 95.19 362 VAL A O 1
ATOM 2858 N N . GLN A 1 363 ? -19.688 2.172 -11.969 1 93.12 363 GLN A N 1
ATOM 2859 C CA . GLN A 1 363 ? -20.297 1.21 -12.875 1 93.12 363 GLN A CA 1
ATOM 2860 C C . GLN A 1 363 ? -19.844 1.448 -14.312 1 93.12 363 GLN A C 1
ATOM 2862 O O . GLN A 1 363 ? -19.75 0.508 -15.102 1 93.12 363 GLN A O 1
ATOM 2867 N N . GLY A 1 364 ? -19.578 2.645 -14.625 1 93.5 364 GLY A N 1
ATOM 2868 C CA . GLY A 1 364 ? -19.188 2.982 -15.984 1 93.5 364 GLY A CA 1
ATOM 2869 C C . GLY A 1 364 ? -17.75 2.637 -16.297 1 93.5 364 GLY A C 1
ATOM 2870 O O . GLY A 1 364 ? -17.438 2.188 -17.406 1 93.5 364 GLY A O 1
ATOM 2871 N N . TYR A 1 365 ? -16.828 2.791 -15.32 1 93.19 365 TYR A N 1
ATOM 2872 C CA . TYR A 1 365 ? -15.406 2.686 -15.641 1 93.19 365 TYR A CA 1
ATOM 2873 C C . TYR A 1 365 ? -14.836 1.356 -15.164 1 93.19 365 TYR A C 1
ATOM 2875 O O . TYR A 1 365 ? -13.789 0.915 -15.641 1 93.19 365 TYR A O 1
ATOM 2883 N N . GLN A 1 366 ? -15.352 0.738 -14.188 1 91 366 GLN A N 1
ATOM 2884 C CA . GLN A 1 366 ? -14.781 -0.472 -13.609 1 91 366 GLN A CA 1
ATOM 2885 C C . GLN A 1 366 ? -14.523 -1.528 -14.68 1 91 366 GLN A C 1
ATOM 2887 O O . GLN A 1 366 ? -13.438 -2.113 -14.734 1 91 366 GLN A O 1
ATOM 2892 N N . GLY A 1 367 ? -15.547 -1.799 -15.594 1 86.94 367 GLY A N 1
ATOM 2893 C CA . GLY A 1 367 ? -15.406 -2.797 -16.641 1 86.94 367 GLY A CA 1
ATOM 2894 C C . GLY A 1 367 ? -14.344 -2.438 -17.672 1 86.94 367 GLY A C 1
ATOM 2895 O O . GLY A 1 367 ? -13.727 -3.322 -18.266 1 86.94 367 GLY A O 1
ATOM 2896 N N . LEU A 1 368 ? -14.086 -1.139 -17.812 1 89.19 368 LEU A N 1
ATOM 2897 C CA . LEU A 1 368 ? -13.109 -0.673 -18.797 1 89.19 368 LEU A CA 1
ATOM 2898 C C . LEU A 1 368 ? -11.688 -0.808 -18.266 1 89.19 368 LEU A C 1
ATOM 2900 O O . LEU A 1 368 ? -10.734 -0.911 -19.031 1 89.19 368 LEU A O 1
ATOM 2904 N N . LEU A 1 369 ? -11.578 -0.884 -17 1 90.19 369 LEU A N 1
ATOM 2905 C CA . LEU A 1 369 ? -10.258 -0.836 -16.391 1 90.19 369 LEU A CA 1
ATOM 2906 C C . LEU A 1 369 ? -9.758 -2.24 -16.062 1 90.19 369 LEU A C 1
ATOM 2908 O O . LEU A 1 369 ? -8.617 -2.412 -15.617 1 90.19 369 LEU A O 1
ATOM 2912 N N . VAL A 1 370 ? -10.508 -3.26 -16.25 1 89 370 VAL A N 1
ATOM 2913 C CA . VAL A 1 370 ? -10.109 -4.609 -15.875 1 89 370 VAL A CA 1
ATOM 2914 C C . VAL A 1 370 ? -9.945 -5.473 -17.125 1 89 370 VAL A C 1
ATOM 2916 O O . VAL A 1 370 ? -10.656 -5.289 -18.109 1 89 370 VAL A O 1
ATOM 2919 N N . SER A 1 371 ? -8.969 -6.309 -17.062 1 85.62 371 SER A N 1
ATOM 2920 C CA . SER A 1 371 ? -8.695 -7.289 -18.109 1 85.62 371 SER A CA 1
ATOM 2921 C C . SER A 1 371 ? -7.902 -8.469 -17.578 1 85.62 371 SER A C 1
ATOM 2923 O O . SER A 1 371 ? -7.234 -8.359 -16.547 1 85.62 371 SER A O 1
ATOM 2925 N N . GLY A 1 372 ? -8.141 -9.602 -18.234 1 86.38 372 GLY A N 1
ATOM 2926 C CA . GLY A 1 372 ? -7.305 -10.734 -17.875 1 86.38 372 GLY A CA 1
ATOM 2927 C C . GLY A 1 372 ? -8.094 -11.914 -17.344 1 86.38 372 GLY A C 1
ATOM 2928 O O . GLY A 1 372 ? -9.328 -11.93 -17.438 1 86.38 372 GLY A O 1
ATOM 2929 N N . ALA A 1 373 ? -7.375 -12.875 -16.859 1 86.25 373 ALA A N 1
ATOM 2930 C CA . ALA A 1 373 ? -7.918 -14.18 -16.484 1 86.25 373 ALA A CA 1
ATOM 2931 C C . ALA A 1 373 ? -8.891 -14.055 -15.312 1 86.25 373 ALA A C 1
ATOM 2933 O O . ALA A 1 373 ? -9.898 -14.766 -15.258 1 86.25 373 ALA A O 1
ATOM 2934 N N . ILE A 1 374 ? -8.656 -13.078 -14.453 1 84.75 374 ILE A N 1
ATOM 2935 C CA . ILE A 1 374 ? -9.398 -13.016 -13.203 1 84.75 374 ILE A CA 1
ATOM 2936 C C . ILE A 1 374 ? -10.531 -12 -13.328 1 84.75 374 ILE A C 1
ATOM 2938 O O . ILE A 1 374 ? -11.414 -11.938 -12.469 1 84.75 374 ILE A O 1
ATOM 2942 N N . ALA A 1 375 ? -10.57 -11.203 -14.312 1 76 375 ALA A N 1
ATOM 2943 C CA . ALA A 1 375 ? -11.492 -10.086 -14.469 1 76 375 ALA A CA 1
ATOM 2944 C C . ALA A 1 375 ? -12.945 -10.562 -14.414 1 76 375 ALA A C 1
ATOM 2946 O O . ALA A 1 375 ? -13.82 -9.867 -13.898 1 76 375 ALA A O 1
ATOM 2947 N N . ALA A 1 376 ? -13.125 -11.75 -14.906 1 62.88 376 ALA A N 1
ATOM 2948 C CA . ALA A 1 376 ? -14.508 -12.211 -15 1 62.88 376 ALA A CA 1
ATOM 2949 C C . ALA A 1 376 ? -15.047 -12.617 -13.633 1 62.88 376 ALA A C 1
ATOM 2951 O O . ALA A 1 376 ? -16.266 -12.734 -13.445 1 62.88 376 ALA A O 1
ATOM 2952 N N . THR A 1 377 ? -14.062 -12.922 -12.742 1 57.41 377 THR A N 1
ATOM 2953 C CA . THR A 1 377 ? -14.516 -13.352 -11.422 1 57.41 377 THR A CA 1
ATOM 2954 C C . THR A 1 377 ? -15.203 -12.203 -10.688 1 57.41 377 THR A C 1
ATOM 2956 O O . THR A 1 377 ? -15.883 -12.422 -9.68 1 57.41 377 THR A O 1
ATOM 2959 N N . MET A 1 378 ? -14.828 -11 -11.094 1 57.47 378 MET A N 1
ATOM 2960 C CA . MET A 1 378 ? -15.438 -9.82 -10.492 1 57.47 378 MET A CA 1
ATOM 2961 C C . MET A 1 378 ? -16.906 -9.695 -10.898 1 57.47 378 MET A C 1
ATOM 2963 O O . MET A 1 378 ? -17.219 -9.625 -12.086 1 57.47 378 MET A O 1
ATOM 2967 N N . GLN A 1 379 ? -17.672 -10.547 -10.461 1 52.06 379 GLN A N 1
ATOM 2968 C CA . GLN A 1 379 ? -19.062 -10.688 -10.898 1 52.06 379 GLN A CA 1
ATOM 2969 C C . GLN A 1 379 ? -19.672 -9.328 -11.219 1 52.06 379 GLN A C 1
ATOM 2971 O O . GLN A 1 379 ? -19.547 -8.383 -10.438 1 52.06 379 GLN A O 1
ATOM 2976 N N . PRO A 1 380 ? -19.984 -9.148 -12.523 1 54.38 380 PRO A N 1
ATOM 2977 C CA . PRO A 1 380 ? -21.094 -8.469 -13.18 1 54.38 380 PRO A CA 1
ATOM 2978 C C . PRO A 1 380 ? -22.297 -8.289 -12.25 1 54.38 380 PRO A C 1
ATOM 2980 O O . PRO A 1 380 ? -23.203 -7.5 -12.547 1 54.38 380 PRO A O 1
ATOM 2983 N N . SER A 1 381 ? -22.016 -8.914 -11.102 1 55.69 381 SER A N 1
ATOM 2984 C CA . SER A 1 381 ? -23.234 -8.898 -10.305 1 55.69 381 SER A CA 1
ATOM 2985 C C . SER A 1 381 ? -23.594 -7.48 -9.875 1 55.69 381 SER A C 1
ATOM 2987 O O . SER A 1 381 ? -24.766 -7.09 -9.906 1 55.69 381 SER A O 1
ATOM 2989 N N . ASP A 1 382 ? -22.469 -6.77 -9.703 1 74.94 382 ASP A N 1
ATOM 2990 C CA . ASP A 1 382 ? -22.781 -5.41 -9.281 1 74.94 382 ASP A CA 1
ATOM 2991 C C . ASP A 1 382 ? -23.344 -4.594 -10.445 1 74.94 382 ASP A C 1
ATOM 2993 O O . ASP A 1 382 ? -24.25 -3.777 -10.258 1 74.94 382 ASP A O 1
ATOM 2997 N N . LYS A 1 383 ? -22.828 -5.047 -11.625 1 78 383 LYS A N 1
ATOM 2998 C CA . LYS A 1 383 ? -23.344 -4.332 -12.789 1 78 383 LYS A CA 1
ATOM 2999 C C . LYS A 1 383 ? -24.828 -4.641 -13.016 1 78 383 LYS A C 1
ATOM 3001 O O . LYS A 1 383 ? -25.641 -3.727 -13.172 1 78 383 LYS A O 1
ATOM 3006 N N . PHE A 1 384 ? -25.156 -5.898 -12.938 1 82.31 384 PHE A N 1
ATOM 3007 C CA . PHE A 1 384 ? -26.547 -6.301 -13.133 1 82.31 384 PHE A CA 1
ATOM 3008 C C . PHE A 1 384 ? -27.422 -5.762 -12.016 1 82.31 384 PHE A C 1
ATOM 3010 O O . PHE A 1 384 ? -28.531 -5.277 -12.273 1 82.31 384 PHE A O 1
ATOM 3017 N N . SER A 1 385 ? -26.922 -5.816 -10.875 1 88.88 385 SER A N 1
ATOM 3018 C CA . SER A 1 385 ? -27.672 -5.336 -9.727 1 88.88 385 SER A CA 1
ATOM 3019 C C . SER A 1 385 ? -27.891 -3.83 -9.797 1 88.88 385 SER A C 1
ATOM 3021 O O . SER A 1 385 ? -28.969 -3.336 -9.438 1 88.88 385 SER A O 1
ATOM 3023 N N . CYS A 1 386 ? -26.969 -3.123 -10.273 1 91.25 386 CYS A N 1
ATOM 3024 C CA . CYS A 1 386 ? -27.094 -1.671 -10.32 1 91.25 386 CYS A CA 1
ATOM 3025 C C . CYS A 1 386 ? -27.984 -1.239 -11.484 1 91.25 386 CYS A C 1
ATOM 3027 O O . CYS A 1 386 ? -28.672 -0.223 -11.398 1 91.25 386 CYS A O 1
ATOM 3029 N N . GLN A 1 387 ? -27.984 -1.979 -12.539 1 89.81 387 GLN A N 1
ATOM 3030 C CA . GLN A 1 387 ? -28.891 -1.679 -13.641 1 89.81 387 GLN A CA 1
ATOM 3031 C C . GLN A 1 387 ? -30.344 -1.835 -13.211 1 89.81 387 GLN A C 1
ATOM 3033 O O . GLN A 1 387 ? -31.203 -1.041 -13.609 1 89.81 387 GLN A O 1
ATOM 3038 N N . LYS A 1 388 ? -30.531 -2.75 -12.398 1 91.94 388 LYS A N 1
ATOM 3039 C CA . LYS A 1 388 ? -31.906 -3.066 -11.977 1 91.94 388 LYS A CA 1
ATOM 3040 C C . LYS A 1 388 ? -32.312 -2.223 -10.781 1 91.94 388 LYS A C 1
ATOM 3042 O O . LYS A 1 388 ? -33.469 -1.794 -10.688 1 91.94 388 LYS A O 1
ATOM 3047 N N . ASN A 1 389 ? -31.375 -1.933 -9.867 1 94.75 389 ASN A N 1
ATOM 3048 C CA . ASN A 1 389 ? -31.812 -1.475 -8.555 1 94.75 389 ASN A CA 1
ATOM 3049 C C . ASN A 1 389 ? -31.188 -0.134 -8.188 1 94.75 389 ASN A C 1
ATOM 3051 O O . ASN A 1 389 ? -31.266 0.308 -7.039 1 94.75 389 ASN A O 1
ATOM 3055 N N . TRP A 1 390 ? -30.578 0.594 -9.102 1 94.5 390 TRP A N 1
ATOM 3056 C CA . TRP A 1 390 ? -29.891 1.846 -8.797 1 94.5 390 TRP A CA 1
ATOM 3057 C C . TRP A 1 390 ? -30.859 2.863 -8.195 1 94.5 390 TRP A C 1
ATOM 3059 O O . TRP A 1 390 ? -30.453 3.721 -7.41 1 94.5 390 TRP A O 1
ATOM 3069 N N . TRP A 1 391 ? -32.188 2.838 -8.523 1 95.88 391 TRP A N 1
ATOM 3070 C CA . TRP A 1 391 ? -33.188 3.824 -8.125 1 95.88 391 TRP A CA 1
ATOM 3071 C C . TRP A 1 391 ? -33.406 3.801 -6.617 1 95.88 391 TRP A C 1
ATOM 3073 O O . TRP A 1 391 ? -33.938 4.762 -6.043 1 95.88 391 TRP A O 1
ATOM 3083 N N . GLN A 1 392 ? -33.031 2.752 -5.957 1 97.81 392 GLN A N 1
ATOM 3084 C CA . GLN A 1 392 ? -33.219 2.615 -4.516 1 97.81 392 GLN A CA 1
ATOM 3085 C C . GLN A 1 392 ? -32.188 3.471 -3.748 1 97.81 392 GLN A C 1
ATOM 3087 O O . GLN A 1 392 ? -32.438 3.818 -2.588 1 97.81 392 GLN A O 1
ATOM 3092 N N . LEU A 1 393 ? -31.078 3.805 -4.391 1 97.62 393 LEU A N 1
ATOM 3093 C CA . LEU A 1 393 ? -29.969 4.449 -3.701 1 97.62 393 LEU A CA 1
ATOM 3094 C C . LEU A 1 393 ? -30.328 5.883 -3.311 1 97.62 393 LEU A C 1
ATOM 3096 O O . LEU A 1 393 ? -30.172 6.273 -2.152 1 97.62 393 LEU A O 1
ATOM 3100 N N . PRO A 1 394 ? -30.875 6.699 -4.242 1 97.69 394 PRO A N 1
ATOM 3101 C CA . PRO A 1 394 ? -31.219 8.062 -3.836 1 97.69 394 PRO A CA 1
ATOM 3102 C C . PRO A 1 394 ? -32.375 8.102 -2.824 1 97.69 394 PRO A C 1
ATOM 3104 O O . PRO A 1 394 ? -32.531 9.102 -2.117 1 97.69 394 PRO A O 1
ATOM 3107 N N . LEU A 1 395 ? -33.062 7.047 -2.701 1 97.81 395 LEU A N 1
ATOM 3108 C CA . LEU A 1 395 ? -34.156 6.969 -1.744 1 97.81 395 LEU A CA 1
ATOM 3109 C C . LEU A 1 395 ? -33.688 6.352 -0.43 1 97.81 395 LEU A C 1
ATOM 3111 O O . LEU A 1 395 ? -34.406 6.406 0.575 1 97.81 395 LEU A O 1
ATOM 3115 N N . TYR A 1 396 ? -32.562 5.809 -0.43 1 97.81 396 TYR A N 1
ATOM 3116 C CA . TYR A 1 396 ? -31.938 5.191 0.741 1 97.81 396 TYR A CA 1
ATOM 3117 C C . TYR A 1 396 ? -32.812 4.078 1.293 1 97.81 396 TYR A C 1
ATOM 3119 O O . TYR A 1 396 ? -33.094 4.02 2.498 1 97.81 396 TYR A O 1
ATOM 3127 N N . VAL A 1 397 ? -33.312 3.174 0.374 1 97.38 397 VAL A N 1
ATOM 3128 C CA . VAL A 1 397 ? -34.188 2.082 0.791 1 97.38 397 VAL A CA 1
ATOM 3129 C C . VAL A 1 397 ? -33.625 0.754 0.272 1 97.38 397 VAL A C 1
ATOM 3131 O O . VAL A 1 397 ? -34.312 -0.261 0.282 1 97.38 397 VAL A O 1
ATOM 3134 N N . ASN A 1 398 ? -32.375 0.726 -0.225 1 95.31 398 ASN A N 1
ATOM 3135 C CA . ASN A 1 398 ? -31.812 -0.479 -0.82 1 95.31 398 ASN A CA 1
ATOM 3136 C C . ASN A 1 398 ? -31.719 -1.612 0.197 1 95.31 398 ASN A C 1
ATOM 3138 O O . ASN A 1 398 ? -31.875 -2.783 -0.154 1 95.31 398 ASN A O 1
ATOM 3142 N N . ASN A 1 399 ? -31.484 -1.327 1.489 1 94.56 399 ASN A N 1
ATOM 3143 C CA . ASN A 1 399 ? -31.359 -2.352 2.52 1 94.56 399 ASN A CA 1
ATOM 3144 C C . ASN A 1 399 ? -32.719 -2.906 2.93 1 94.56 399 ASN A C 1
ATOM 3146 O O . ASN A 1 399 ? -32.812 -3.971 3.543 1 94.56 399 ASN A O 1
ATOM 3150 N N . ILE A 1 400 ? -33.812 -2.166 2.602 1 94.38 400 ILE A N 1
ATOM 3151 C CA . ILE A 1 400 ? -35.156 -2.572 2.986 1 94.38 400 ILE A CA 1
ATOM 3152 C C . ILE A 1 400 ? -35.844 -3.266 1.811 1 94.38 400 ILE A C 1
ATOM 3154 O O . ILE A 1 400 ? -36.5 -4.285 1.989 1 94.38 400 ILE A O 1
ATOM 3158 N N . VAL A 1 401 ? -35.594 -2.787 0.629 1 94.69 401 VAL A N 1
ATOM 3159 C CA . VAL A 1 401 ? -36.312 -3.285 -0.552 1 94.69 401 VAL A CA 1
ATOM 3160 C C . VAL A 1 401 ? -35.594 -4.52 -1.095 1 94.69 401 VAL A C 1
ATOM 3162 O O . VAL A 1 401 ? -36.219 -5.488 -1.502 1 94.69 401 VAL A O 1
ATOM 3165 N N . THR A 1 402 ? -34.312 -4.508 -1.167 1 92.62 402 THR A N 1
ATOM 3166 C CA . THR A 1 402 ? -33.469 -5.617 -1.612 1 92.62 402 THR A CA 1
ATOM 3167 C C . THR A 1 402 ? -32.625 -6.172 -0.454 1 92.62 402 THR A C 1
ATOM 3169 O O . THR A 1 402 ? -31.5 -5.746 -0.231 1 92.62 402 THR A O 1
ATOM 3172 N N . THR A 1 403 ? -33.156 -7.203 0.132 1 88.19 403 THR A N 1
ATOM 3173 C CA . THR A 1 403 ? -32.562 -7.699 1.369 1 88.19 403 THR A CA 1
ATOM 3174 C C . THR A 1 403 ? -31.359 -8.586 1.074 1 88.19 403 THR A C 1
ATOM 3176 O O . THR A 1 403 ? -30.547 -8.852 1.962 1 88.19 403 THR A O 1
ATOM 3179 N N . ASP A 1 404 ? -31.281 -9.055 -0.176 1 85.75 404 ASP A N 1
ATOM 3180 C CA . ASP A 1 404 ? -30.078 -9.781 -0.583 1 85.75 404 ASP A CA 1
ATOM 3181 C C . ASP A 1 404 ? -28.953 -8.82 -0.956 1 85.75 404 ASP A C 1
ATOM 3183 O O . ASP A 1 404 ? -29 -8.18 -2.004 1 85.75 404 ASP A O 1
ATOM 3187 N N . ILE A 1 405 ? -27.969 -8.805 -0.137 1 83.69 405 ILE A N 1
ATOM 3188 C CA . ILE A 1 405 ? -26.875 -7.848 -0.283 1 83.69 405 ILE A CA 1
ATOM 3189 C C . ILE A 1 405 ? -26.219 -8.023 -1.649 1 83.69 405 ILE A C 1
ATOM 3191 O O . ILE A 1 405 ? -25.734 -7.055 -2.244 1 83.69 405 ILE A O 1
ATOM 3195 N N . LEU A 1 406 ? -26.188 -9.219 -2.221 1 79.44 406 LEU A N 1
ATOM 3196 C CA . LEU A 1 406 ? -25.562 -9.508 -3.5 1 79.44 406 LEU A CA 1
ATOM 3197 C C . LEU A 1 406 ? -26.375 -8.93 -4.656 1 79.44 406 LEU A C 1
ATOM 3199 O O . LEU A 1 406 ? -25.859 -8.789 -5.77 1 79.44 406 LEU A O 1
ATOM 3203 N N . GLN A 1 407 ? -27.594 -8.547 -4.32 1 87.75 407 GLN A N 1
ATOM 3204 C CA . GLN A 1 407 ? -28.469 -8 -5.355 1 87.75 407 GLN A CA 1
ATOM 3205 C C . GLN A 1 407 ? -28.594 -6.484 -5.223 1 87.75 407 GLN A C 1
ATOM 3207 O O . GLN A 1 407 ? -29.25 -5.836 -6.031 1 87.75 407 GLN A O 1
ATOM 3212 N N . GLN A 1 408 ? -27.922 -6.004 -4.27 1 91.44 408 GLN A N 1
ATOM 3213 C CA . GLN A 1 408 ? -27.953 -4.555 -4.098 1 91.44 408 GLN A CA 1
ATOM 3214 C C . GLN A 1 408 ? -26.938 -3.873 -5.008 1 91.44 408 GLN A C 1
ATOM 3216 O O . GLN A 1 408 ? -25.891 -4.445 -5.324 1 91.44 408 GLN A O 1
ATOM 3221 N N . CYS A 1 409 ? -27.344 -2.701 -5.453 1 93.31 409 CYS A N 1
ATOM 3222 C CA . CYS A 1 409 ? -26.375 -1.884 -6.184 1 93.31 409 CYS A CA 1
ATOM 3223 C C . CYS A 1 409 ? -25.312 -1.324 -5.242 1 93.31 409 CYS A C 1
ATOM 3225 O O . CYS A 1 409 ? -25.625 -0.555 -4.332 1 93.31 409 CYS A O 1
ATOM 3227 N N . MET A 1 410 ? -24.047 -1.679 -5.531 1 92.44 410 MET A N 1
ATOM 3228 C CA . MET A 1 410 ? -22.969 -1.277 -4.629 1 92.44 410 MET A CA 1
ATOM 3229 C C . MET A 1 410 ? -23.266 -1.72 -3.199 1 92.44 410 MET A C 1
ATOM 3231 O O . MET A 1 410 ? -23.531 -0.889 -2.33 1 92.44 410 MET A O 1
ATOM 3235 N N . GLY A 1 411 ? -23.141 -2.971 -2.947 1 90.5 411 GLY A N 1
ATOM 3236 C CA . GLY A 1 411 ? -23.578 -3.664 -1.74 1 90.5 411 GLY A CA 1
ATOM 3237 C C . GLY A 1 411 ? -23.141 -2.957 -0.467 1 90.5 411 GLY A C 1
ATOM 3238 O O . GLY A 1 411 ? -23.844 -3.018 0.545 1 90.5 411 GLY A O 1
ATOM 3239 N N . GLN A 1 412 ? -22.078 -2.178 -0.453 1 92.31 412 GLN A N 1
ATOM 3240 C CA . GLN A 1 412 ? -21.594 -1.523 0.76 1 92.31 412 GLN A CA 1
ATOM 3241 C C . GLN A 1 412 ? -22.484 -0.348 1.142 1 92.31 412 GLN A C 1
ATOM 3243 O O . GLN A 1 412 ? -22.438 0.137 2.273 1 92.31 412 GLN A O 1
ATOM 3248 N N . THR A 1 413 ? -23.359 0.099 0.282 1 95.44 413 THR A N 1
ATOM 3249 C CA . THR A 1 413 ? -24.156 1.305 0.51 1 95.44 413 THR A CA 1
ATOM 3250 C C . THR A 1 413 ? -25.328 1.016 1.441 1 95.44 413 THR A C 1
ATOM 3252 O O . THR A 1 413 ? -26.062 1.927 1.815 1 95.44 413 THR A O 1
ATOM 3255 N N . TRP A 1 414 ? -25.516 -0.243 1.839 1 95.69 414 TRP A N 1
ATOM 3256 C CA . TRP A 1 414 ? -26.531 -0.51 2.857 1 95.69 414 TRP A CA 1
ATOM 3257 C C . TRP A 1 414 ? -26.297 0.356 4.094 1 95.69 414 TRP A C 1
ATOM 3259 O O . TRP A 1 414 ? -27.25 0.819 4.719 1 95.69 414 TRP A O 1
ATOM 3269 N N . SER A 1 415 ? -25.062 0.528 4.465 1 96.44 415 SER A N 1
ATOM 3270 C CA . SER A 1 415 ? -24.75 1.295 5.664 1 96.44 415 SER A CA 1
ATOM 3271 C C . SER A 1 415 ? -25.109 2.766 5.496 1 96.44 415 SER A C 1
ATOM 3273 O O . SER A 1 415 ? -25.469 3.438 6.465 1 96.44 415 SER A O 1
ATOM 3275 N N . LEU A 1 416 ? -24.969 3.277 4.285 1 96.88 416 LEU A N 1
ATOM 3276 C CA . LEU A 1 416 ? -25.391 4.648 4.004 1 96.88 416 LEU A CA 1
ATOM 3277 C C . LEU A 1 416 ? -26.906 4.793 4.141 1 96.88 416 LEU A C 1
ATOM 3279 O O . LEU A 1 416 ? -27.391 5.824 4.613 1 96.88 416 LEU A O 1
ATOM 3283 N N . ALA A 1 417 ? -27.625 3.797 3.641 1 97.81 417 ALA A N 1
ATOM 3284 C CA . ALA A 1 417 ? -29.078 3.789 3.805 1 97.81 417 ALA A CA 1
ATOM 3285 C C . ALA A 1 417 ? -29.453 3.82 5.281 1 97.81 417 ALA A C 1
ATOM 3287 O O . ALA A 1 417 ? -30.328 4.598 5.688 1 97.81 417 ALA A O 1
ATOM 3288 N N . VAL A 1 418 ? -28.828 3.074 6.055 1 97.62 418 VAL A N 1
ATOM 3289 C CA . VAL A 1 418 ? -29.094 3.01 7.488 1 97.62 418 VAL A CA 1
ATOM 3290 C C . VAL A 1 418 ? -28.781 4.359 8.133 1 97.62 418 VAL A C 1
ATOM 3292 O O . VAL A 1 418 ? -29.547 4.844 8.969 1 97.62 418 VAL A O 1
ATOM 3295 N N . ASP A 1 419 ? -27.688 4.926 7.773 1 97.56 419 ASP A N 1
ATOM 3296 C CA . ASP A 1 419 ? -27.297 6.223 8.312 1 97.56 419 ASP A CA 1
ATOM 3297 C C . ASP A 1 419 ? -28.344 7.285 8.023 1 97.56 419 ASP A C 1
ATOM 3299 O O . ASP A 1 419 ? -28.703 8.07 8.906 1 97.56 419 ASP A O 1
ATOM 3303 N N . MET A 1 420 ? -28.797 7.336 6.801 1 97.81 420 MET A N 1
ATOM 3304 C CA . MET A 1 420 ? -29.844 8.289 6.43 1 97.81 420 MET A CA 1
ATOM 3305 C C . MET A 1 420 ? -31.125 8.008 7.195 1 97.81 420 MET A C 1
ATOM 3307 O O . MET A 1 420 ? -31.812 8.938 7.621 1 97.81 420 MET A O 1
ATOM 3311 N N . GLN A 1 421 ? -31.453 6.793 7.34 1 97.88 421 GLN A N 1
ATOM 3312 C CA . GLN A 1 421 ? -32.625 6.414 8.094 1 97.88 421 GLN A CA 1
ATOM 3313 C C . GLN A 1 421 ? -32.531 6.859 9.555 1 97.88 421 GLN A C 1
ATOM 3315 O O . GLN A 1 421 ? -33.5 7.352 10.133 1 97.88 421 GLN A O 1
ATOM 3320 N N . PHE A 1 422 ? -31.375 6.68 10.156 1 97.94 422 PHE A N 1
ATOM 3321 C CA . PHE A 1 422 ? -31.141 7.188 11.5 1 97.94 422 PHE A CA 1
ATOM 3322 C C . PHE A 1 422 ? -31.312 8.703 11.547 1 97.94 422 PHE A C 1
ATOM 3324 O O . PHE A 1 422 ? -31.922 9.227 12.484 1 97.94 422 PHE A O 1
ATOM 3331 N N . TYR A 1 423 ? -30.766 9.344 10.562 1 97.19 423 TYR A N 1
ATOM 3332 C CA . TYR A 1 423 ? -30.875 10.797 10.508 1 97.19 423 TYR A CA 1
ATOM 3333 C C . TYR A 1 423 ? -32.344 11.242 10.406 1 97.19 423 TYR A C 1
ATOM 3335 O O . TYR A 1 423 ? -32.75 12.203 11.055 1 97.19 423 TYR A O 1
ATOM 3343 N N . LEU A 1 424 ? -33.094 10.531 9.641 1 96.62 424 LEU A N 1
ATOM 3344 C CA . LEU A 1 424 ? -34.5 10.82 9.477 1 96.62 424 LEU A CA 1
ATOM 3345 C C . LEU A 1 424 ? -35.25 10.57 10.781 1 96.62 424 LEU A C 1
ATOM 3347 O O . LEU A 1 424 ? -36.25 11.258 11.078 1 96.62 424 LEU A O 1
ATOM 3351 N N . LEU A 1 425 ? -34.781 9.688 11.562 1 95.44 425 LEU A N 1
ATOM 3352 C CA . LEU A 1 425 ? -35.406 9.328 12.82 1 95.44 425 LEU A CA 1
ATOM 3353 C C . LEU A 1 425 ? -34.906 10.203 13.961 1 95.44 425 LEU A C 1
ATOM 3355 O O . LEU A 1 425 ? -35.531 10.242 15.031 1 95.44 425 LEU A O 1
ATOM 3359 N N . SER A 1 426 ? -33.938 10.945 13.758 1 96.88 426 SER A N 1
ATOM 3360 C CA . SER A 1 426 ? -33.219 11.656 14.82 1 96.88 426 SER A CA 1
ATOM 3361 C C . SER A 1 426 ? -34.156 12.664 15.508 1 96.88 426 SER A C 1
ATOM 3363 O O . SER A 1 426 ? -34 12.938 16.703 1 96.88 426 SER A O 1
ATOM 3365 N N . PRO A 1 427 ? -35.188 13.312 14.828 1 96.38 427 PRO A N 1
ATOM 3366 C CA . PRO A 1 427 ? -36.094 14.227 15.531 1 96.38 427 PRO A CA 1
ATOM 3367 C C . PRO A 1 427 ? -36.812 13.57 16.703 1 96.38 427 PRO A C 1
ATOM 3369 O O . PRO A 1 427 ? -37.062 14.227 17.719 1 96.38 427 PRO A O 1
ATOM 3372 N N . LEU A 1 428 ? -37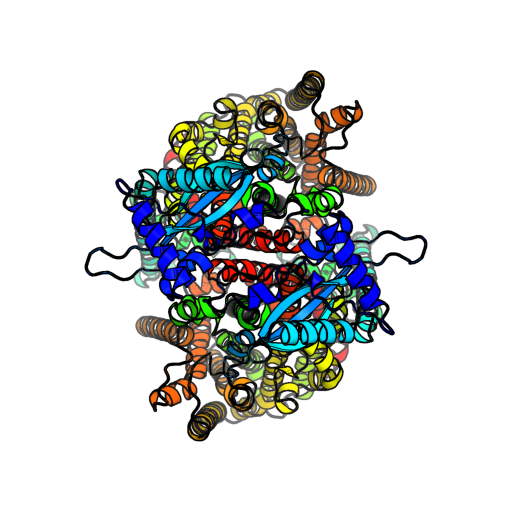.062 12.305 16.594 1 96.25 428 LEU A N 1
ATOM 3373 C CA . LEU A 1 428 ? -37.719 11.578 17.656 1 96.25 428 LEU A CA 1
ATOM 3374 C C . LEU A 1 428 ? -36.844 11.492 18.891 1 96.25 428 LEU A C 1
ATOM 3376 O O . LEU A 1 428 ? -37.344 11.312 20.016 1 96.25 428 LEU A O 1
ATOM 3380 N N . MET A 1 429 ? -35.594 11.656 18.75 1 97.31 429 MET A N 1
ATOM 3381 C CA . MET A 1 429 ? -34.656 11.586 19.859 1 97.31 429 MET A CA 1
ATOM 3382 C C . MET A 1 429 ? -34.219 12.984 20.312 1 97.31 429 MET A C 1
ATOM 3384 O O . MET A 1 429 ? -33.906 13.195 21.484 1 97.31 429 MET A O 1
ATOM 3388 N N . LEU A 1 430 ? -34.281 13.977 19.438 1 97.38 430 LEU A N 1
ATOM 3389 C CA . LEU A 1 430 ? -33.812 15.32 19.719 1 97.38 430 LEU A CA 1
ATOM 3390 C C . LEU A 1 430 ? -34.906 16.188 20.328 1 97.38 430 LEU A C 1
ATOM 3392 O O . LEU A 1 430 ? -34.688 16.922 21.281 1 97.38 430 LEU A O 1
ATOM 3396 N N . ILE A 1 431 ? -36.156 16.078 19.828 1 96.31 431 ILE A N 1
ATOM 3397 C CA . ILE A 1 431 ? -37.25 16.953 20.203 1 96.31 431 ILE A CA 1
ATOM 3398 C C . ILE A 1 431 ? -37.594 16.781 21.688 1 96.31 431 ILE A C 1
ATOM 3400 O O . ILE A 1 431 ? -37.875 17.75 22.391 1 96.31 431 ILE A O 1
ATOM 3404 N N . PRO A 1 432 ? -37.562 15.547 22.156 1 96.94 432 PRO A N 1
ATOM 3405 C CA . PRO A 1 432 ? -37.906 15.359 23.562 1 96.94 432 PRO A CA 1
ATOM 3406 C C . PRO A 1 432 ? -37.031 16.188 24.5 1 96.94 432 PRO A C 1
ATOM 3408 O O . PRO A 1 432 ? -37.438 16.531 25.594 1 96.94 432 PRO A O 1
ATOM 3411 N N . PHE A 1 433 ? -35.812 16.5 24.141 1 96.12 433 PHE A N 1
ATOM 3412 C CA . PHE A 1 433 ? -34.938 17.312 24.953 1 96.12 433 PHE A CA 1
ATOM 3413 C C . PHE A 1 433 ? -35.5 18.734 25.094 1 96.12 433 PHE A C 1
ATOM 3415 O O . PHE A 1 433 ? -35.094 19.469 26 1 96.12 433 PHE A O 1
ATOM 3422 N N . TYR A 1 434 ? -36.281 19.172 24.062 1 94.5 434 TYR A N 1
ATOM 3423 C CA . TYR A 1 434 ? -36.969 20.469 24.109 1 94.5 434 TYR A CA 1
ATOM 3424 C C . TYR A 1 434 ? -37.906 20.547 25.312 1 94.5 434 TYR A C 1
ATOM 3426 O O . TYR A 1 434 ? -38 21.609 25.953 1 94.5 434 TYR A O 1
ATOM 3434 N N . TYR A 1 435 ? -38.562 19.5 25.578 1 95.56 435 TYR A N 1
ATOM 3435 C CA . TYR A 1 435 ? -39.562 19.5 26.641 1 95.56 435 TYR A CA 1
ATOM 3436 C C . TYR A 1 435 ? -38.906 19.312 28 1 95.56 435 TYR A C 1
ATOM 3438 O O . TYR A 1 435 ? -39.344 19.938 28.984 1 95.56 435 TYR A O 1
ATOM 3446 N N . HIS A 1 436 ? -38.062 18.328 28.109 1 95.06 436 HIS A N 1
ATOM 3447 C CA . HIS A 1 436 ? -37.375 18.062 29.375 1 95.06 436 HIS A CA 1
ATOM 3448 C C . HIS A 1 436 ? -36.094 17.25 29.141 1 95.06 436 HIS A C 1
ATOM 3450 O O . HIS A 1 436 ? -36.062 16.391 28.266 1 95.06 436 HIS A O 1
ATOM 3456 N N . ARG A 1 437 ? -35.125 17.547 29.922 1 93.62 437 ARG A N 1
ATOM 3457 C CA . ARG A 1 437 ? -33.844 16.844 29.797 1 93.62 437 ARG A CA 1
ATOM 3458 C C . ARG A 1 437 ? -34.031 15.336 29.953 1 93.62 437 ARG A C 1
ATOM 3460 O O . ARG A 1 437 ? -33.438 14.555 29.219 1 93.62 437 ARG A O 1
ATOM 3467 N N . LEU A 1 438 ? -34.812 14.891 30.875 1 96.69 438 LEU A N 1
ATOM 3468 C CA . LEU A 1 438 ? -35.031 13.469 31.141 1 96.69 438 LEU A CA 1
ATOM 3469 C C . LEU A 1 438 ? -35.844 12.82 30.031 1 96.69 438 LEU A C 1
ATOM 3471 O O . LEU A 1 438 ? -35.656 11.633 29.75 1 96.69 438 LEU A O 1
ATOM 3475 N N . ALA A 1 439 ? -36.719 13.539 29.453 1 96.94 439 ALA A N 1
ATOM 3476 C CA . ALA A 1 439 ? -37.5 13.016 28.328 1 96.94 439 ALA A CA 1
ATOM 3477 C C . ALA A 1 439 ? -36.562 12.648 27.156 1 96.94 439 ALA A C 1
ATOM 3479 O O . ALA A 1 439 ? -36.781 11.633 26.484 1 96.94 439 ALA A O 1
ATOM 3480 N N . GLY A 1 440 ? -35.656 13.562 26.891 1 96.94 440 GLY A N 1
ATOM 3481 C CA . GLY A 1 440 ? -34.688 13.273 25.859 1 96.94 440 GLY A CA 1
ATOM 3482 C C . GLY A 1 440 ? -33.844 12.039 26.156 1 96.94 440 GLY A C 1
ATOM 3483 O O . GLY A 1 440 ? -33.656 11.188 25.281 1 96.94 440 GLY A O 1
ATOM 3484 N N . VAL A 1 441 ? -33.344 11.906 27.359 1 97.56 441 VAL A N 1
ATOM 3485 C CA . VAL A 1 441 ? -32.531 10.766 27.781 1 97.56 441 VAL A CA 1
ATOM 3486 C C . VAL A 1 441 ? -33.344 9.484 27.656 1 97.56 441 VAL A C 1
ATOM 3488 O O . VAL A 1 441 ? -32.875 8.477 27.141 1 97.56 441 VAL A O 1
ATOM 3491 N N . PHE A 1 442 ? -34.562 9.539 28.094 1 97.62 442 PHE A N 1
ATOM 3492 C CA . PHE A 1 442 ? -35.438 8.375 28.062 1 97.62 442 PHE A CA 1
ATOM 3493 C C . PHE A 1 442 ? -35.719 7.945 26.625 1 97.62 442 PHE A C 1
ATOM 3495 O O . PHE A 1 442 ? -35.812 6.754 26.328 1 97.62 442 PHE A O 1
ATOM 3502 N N . SER A 1 443 ? -35.969 8.875 25.812 1 97.69 443 SER A N 1
ATOM 3503 C 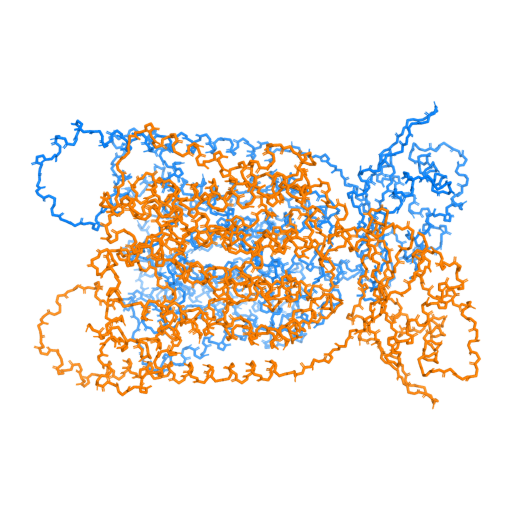CA . SER A 1 443 ? -36.219 8.555 24.406 1 97.69 443 SER A CA 1
ATOM 3504 C C . SER A 1 443 ? -35.031 7.812 23.797 1 97.69 443 SER A C 1
ATOM 3506 O O . SER A 1 443 ? -35.219 6.809 23.109 1 97.69 443 SER A O 1
ATOM 3508 N N . CYS A 1 444 ? -33.844 8.305 23.953 1 98 444 CYS A N 1
ATOM 3509 C CA . CYS A 1 444 ? -32.656 7.641 23.438 1 98 444 CYS A CA 1
ATOM 3510 C C . CYS A 1 444 ? -32.5 6.234 24.016 1 98 444 CYS A C 1
ATOM 3512 O O . CYS A 1 444 ? -32.188 5.289 23.297 1 98 444 CYS A O 1
ATOM 3514 N N . LEU A 1 445 ? -32.719 6.082 25.312 1 97.94 445 LEU A N 1
ATOM 3515 C CA . LEU A 1 445 ? -32.625 4.785 25.969 1 97.94 445 LEU A CA 1
ATOM 3516 C C . LEU A 1 445 ? -33.656 3.812 25.438 1 97.94 445 LEU A C 1
ATOM 3518 O O . LEU A 1 445 ? -33.406 2.609 25.344 1 97.94 445 LEU A O 1
ATOM 3522 N N . LEU A 1 446 ? -34.781 4.316 25.125 1 97.69 446 LEU A N 1
ATOM 3523 C CA . LEU A 1 446 ? -35.844 3.484 24.547 1 97.69 446 LEU A CA 1
ATOM 3524 C C . LEU A 1 446 ? -35.375 2.863 23.234 1 97.69 446 LEU A C 1
ATOM 3526 O O . LEU A 1 446 ? -35.656 1.696 22.969 1 97.69 446 LEU A O 1
ATOM 3530 N N . PHE A 1 447 ? -34.75 3.646 22.391 1 97.69 447 PHE A N 1
ATOM 3531 C CA . PHE A 1 447 ? -34.219 3.119 21.141 1 97.69 447 PHE A CA 1
ATOM 3532 C C . PHE A 1 447 ? -33.156 2.053 21.406 1 97.69 447 PHE A C 1
ATOM 3534 O O . PHE A 1 447 ? -33.094 1.041 20.703 1 97.69 447 PHE A O 1
ATOM 3541 N N . VAL A 1 448 ? -32.25 2.23 22.406 1 97.81 448 VAL A N 1
ATOM 3542 C CA . VAL A 1 448 ? -31.219 1.266 22.75 1 97.81 448 VAL A CA 1
ATOM 3543 C C . VAL A 1 448 ? -31.859 -0.039 23.219 1 97.81 448 VAL A C 1
ATOM 3545 O O . VAL A 1 448 ? -31.516 -1.118 22.734 1 97.81 448 VAL A O 1
ATOM 3548 N N . VAL A 1 449 ? -32.812 0.077 24.109 1 97.19 449 VAL A N 1
ATOM 3549 C CA . VAL A 1 449 ? -33.469 -1.099 24.672 1 97.19 449 VAL A CA 1
ATOM 3550 C C . VAL A 1 449 ? -34.281 -1.803 23.594 1 97.19 449 VAL A C 1
ATOM 3552 O O . VAL A 1 449 ? -34.375 -3.033 23.562 1 97.19 449 VAL A O 1
ATOM 3555 N N . ALA A 1 450 ? -34.938 -1.021 22.781 1 96.62 450 ALA A N 1
ATOM 3556 C CA . ALA A 1 450 ? -35.688 -1.607 21.672 1 96.62 450 ALA A CA 1
ATOM 3557 C C . ALA A 1 450 ? -34.781 -2.445 20.781 1 96.62 450 ALA A C 1
ATOM 3559 O O . ALA A 1 450 ? -35.156 -3.531 20.344 1 96.62 450 ALA A O 1
ATOM 3560 N N . GLN A 1 451 ? -33.625 -1.96 20.406 1 96.38 451 GLN A N 1
ATOM 3561 C CA . GLN A 1 451 ? -32.656 -2.719 19.609 1 96.38 451 GLN A CA 1
ATOM 3562 C C . GLN A 1 451 ? -32.25 -3.998 20.328 1 96.38 451 GLN A C 1
ATOM 3564 O O . GLN A 1 451 ? -32.188 -5.066 19.719 1 96.38 451 GLN A O 1
ATOM 3569 N N . TRP A 1 452 ? -31.922 -3.871 21.656 1 96.44 452 TRP A N 1
ATOM 3570 C CA . TRP A 1 452 ? -31.5 -5.023 22.438 1 96.44 452 TRP A CA 1
ATOM 3571 C C . TRP A 1 452 ? -32.562 -6.109 22.453 1 96.44 452 TRP A C 1
ATOM 3573 O O . TRP A 1 452 ? -32.25 -7.289 22.266 1 96.44 452 TRP A O 1
ATOM 3583 N N . THR A 1 453 ? -33.75 -5.652 22.625 1 95.75 453 THR A N 1
ATOM 3584 C CA . THR A 1 453 ? -34.875 -6.586 22.703 1 95.75 453 THR A CA 1
ATOM 3585 C C . THR A 1 453 ? -35.125 -7.262 21.359 1 95.75 453 THR A C 1
ATOM 3587 O O . THR A 1 453 ? -35.344 -8.469 21.297 1 95.75 453 THR A O 1
ATOM 3590 N N . TYR A 1 454 ? -35.094 -6.52 20.344 1 95.06 454 TYR A N 1
ATOM 3591 C CA . TYR A 1 454 ? -35.312 -7.07 19.016 1 95.06 454 TYR A CA 1
ATOM 3592 C C . TYR A 1 454 ? -34.219 -8.039 18.625 1 95.06 454 TYR A C 1
ATOM 3594 O O . TYR A 1 454 ? -34.5 -9.117 18.078 1 95.06 454 TYR A O 1
ATOM 3602 N N . VAL A 1 455 ? -32.969 -7.715 18.812 1 93.12 455 VAL A N 1
ATOM 3603 C CA . VAL A 1 455 ? -31.844 -8.578 18.5 1 93.12 455 VAL A CA 1
ATOM 3604 C C . VAL A 1 455 ? -31.906 -9.852 19.328 1 93.12 455 VAL A C 1
ATOM 3606 O O . VAL A 1 455 ? -31.641 -10.945 18.828 1 93.12 455 VAL A O 1
ATOM 3609 N N . GLY A 1 456 ? -32.219 -9.656 20.641 1 91.31 456 GLY A N 1
ATOM 3610 C CA . GLY A 1 456 ? -32.438 -10.828 21.484 1 91.31 456 GLY A CA 1
ATOM 3611 C C . GLY A 1 456 ? -33.469 -11.773 20.938 1 91.31 456 GLY A C 1
ATOM 3612 O O . GLY A 1 456 ? -33.281 -12.992 20.953 1 91.31 456 GLY A O 1
ATOM 3613 N N . TRP A 1 457 ? -34.5 -11.188 20.5 1 92 457 TRP A N 1
ATOM 3614 C CA . TRP A 1 457 ? -35.594 -11.984 19.922 1 92 457 TRP A CA 1
ATOM 3615 C C . TRP A 1 457 ? -35.094 -12.703 18.656 1 92 457 TRP A C 1
ATOM 3617 O O . TRP A 1 457 ? -35.406 -13.883 18.453 1 92 457 TRP A O 1
ATOM 3627 N N . LEU A 1 458 ? -34.438 -12.07 17.734 1 89.25 458 LEU A N 1
ATOM 3628 C CA . LEU A 1 458 ? -33.906 -12.656 16.5 1 89.25 458 LEU A CA 1
ATOM 3629 C C . LEU A 1 458 ? -33.031 -13.859 16.797 1 89.25 458 LEU A C 1
ATOM 3631 O O . LEU A 1 458 ? -33.156 -14.906 16.172 1 89.25 458 LEU A O 1
ATOM 3635 N N . TYR A 1 459 ? -32.094 -13.688 17.719 1 85.5 459 TYR A N 1
ATOM 3636 C CA . TYR A 1 459 ? -31.141 -14.758 18.062 1 85.5 459 TYR A CA 1
ATOM 3637 C C . TYR A 1 459 ? -31.859 -15.938 18.703 1 85.5 459 TYR A C 1
ATOM 3639 O O . TYR A 1 459 ? -31.484 -17.094 18.516 1 85.5 459 TYR A O 1
ATOM 3647 N N . HIS A 1 460 ? -32.875 -15.594 19.5 1 84.62 460 HIS A N 1
ATOM 3648 C CA . HIS A 1 460 ? -33.656 -16.656 20.109 1 84.62 460 HIS A CA 1
ATOM 3649 C C . HIS A 1 460 ? -34.469 -17.391 19.047 1 84.62 460 HIS A C 1
ATOM 3651 O O . HIS A 1 460 ? -34.594 -18.625 19.094 1 84.62 460 HIS A O 1
ATOM 3657 N N . HIS A 1 461 ? -34.969 -16.688 18.156 1 86.5 461 HIS A N 1
ATOM 3658 C CA . HIS A 1 461 ? -35.844 -17.25 17.156 1 86.5 461 HIS A CA 1
ATOM 3659 C C . HIS A 1 461 ? -35.094 -18.062 16.125 1 86.5 461 HIS A C 1
ATOM 3661 O O . HIS A 1 461 ? -35.5 -19.172 15.766 1 86.5 461 HIS A O 1
ATOM 3667 N N . TYR A 1 462 ? -34.031 -17.578 15.555 1 82.38 462 TYR A N 1
ATOM 3668 C CA . TYR A 1 462 ? -33.312 -18.203 14.445 1 82.38 462 TYR A CA 1
ATOM 3669 C C . TYR A 1 462 ? -32.156 -19.078 14.961 1 82.38 462 TYR A C 1
ATOM 3671 O O . TYR A 1 462 ? -31.578 -19.859 14.203 1 82.38 462 TYR A O 1
ATOM 3679 N N . GLN A 1 463 ? -31.797 -19 16.188 1 80.5 463 GLN A N 1
ATOM 3680 C CA . GLN A 1 463 ? -30.734 -19.797 16.797 1 80.5 463 GLN A CA 1
ATOM 3681 C C . GLN A 1 463 ? -29.438 -19.688 16.031 1 80.5 463 GLN A C 1
ATOM 3683 O O . GLN A 1 463 ? -28.828 -20.703 15.68 1 80.5 463 GLN A O 1
ATOM 3688 N N . TRP A 1 464 ? -29.109 -18.484 15.672 1 75.75 464 TRP A N 1
ATOM 3689 C CA . TRP A 1 464 ? -27.875 -18.234 14.922 1 75.75 464 TRP A CA 1
ATOM 3690 C C . TRP A 1 464 ? -26.656 -18.547 15.766 1 75.75 464 TRP A C 1
ATOM 3692 O O . TRP A 1 464 ? -26.672 -18.406 16.984 1 75.75 464 TRP A O 1
ATOM 3702 N N . THR A 1 465 ? -25.625 -19.219 14.945 1 67.06 465 THR A N 1
ATOM 3703 C CA . THR A 1 465 ? -24.328 -19.422 15.594 1 67.06 465 THR A CA 1
ATOM 3704 C C . THR A 1 465 ? -23.344 -18.344 15.156 1 67.06 465 THR A C 1
ATOM 3706 O O . THR A 1 465 ? -23.5 -17.75 14.094 1 67.06 465 THR A O 1
ATOM 3709 N N . ASP A 1 466 ? -22.5 -17.844 15.992 1 60.78 466 ASP A N 1
ATOM 3710 C CA . ASP A 1 466 ? -21.578 -16.734 15.719 1 60.78 466 ASP A CA 1
ATOM 3711 C C . ASP A 1 466 ? -20.359 -17.219 14.93 1 60.78 466 ASP A C 1
ATOM 3713 O O . ASP A 1 466 ? -19.234 -16.844 15.242 1 60.78 466 ASP A O 1
ATOM 3717 N N . ASP A 1 467 ? -20.484 -18.109 14 1 61.56 467 ASP A N 1
ATOM 3718 C CA . ASP A 1 467 ? -19.344 -18.547 13.195 1 61.56 467 ASP A CA 1
ATOM 3719 C C . ASP A 1 467 ? -19.266 -17.766 11.883 1 61.56 467 ASP A C 1
ATOM 3721 O O . ASP A 1 467 ? -20.281 -17.609 11.195 1 61.56 467 ASP A O 1
ATOM 3725 N N . PHE A 1 468 ? -18.078 -17.234 11.641 1 62.75 468 PHE A N 1
ATOM 3726 C CA . PHE A 1 468 ? -17.891 -16.438 10.43 1 62.75 468 PHE A CA 1
ATOM 3727 C C . PHE A 1 468 ? -18.234 -17.25 9.188 1 62.75 468 PHE A C 1
ATOM 3729 O O . PHE A 1 468 ? -18.672 -16.688 8.18 1 62.75 468 PHE A O 1
ATOM 3736 N N . LEU A 1 469 ? -18.094 -18.547 9.352 1 61.56 469 LEU A N 1
ATOM 3737 C CA . LEU A 1 469 ? -18.391 -19.422 8.219 1 61.56 469 LEU A CA 1
ATOM 3738 C C . LEU A 1 469 ? -19.891 -19.672 8.117 1 61.56 469 LEU A C 1
ATOM 3740 O O . LEU A 1 469 ? -20.375 -20.125 7.074 1 61.56 469 LEU A O 1
ATOM 3744 N N . SER A 1 470 ? -20.547 -19.141 9.172 1 61.69 470 SER A N 1
ATOM 3745 C CA . SER A 1 470 ? -21.984 -19.438 9.195 1 61.69 470 SER A CA 1
ATOM 3746 C C . SER A 1 470 ?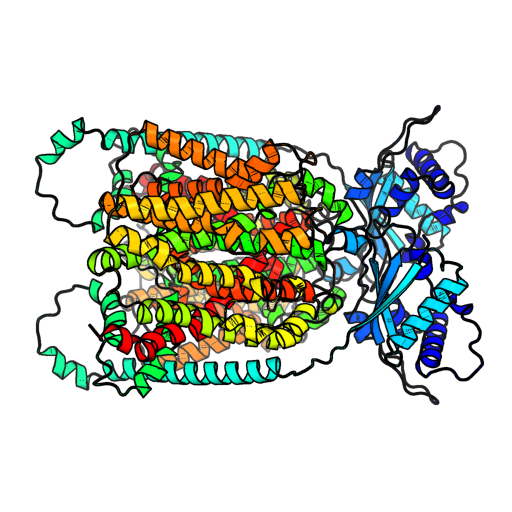 -22.797 -18.219 8.773 1 61.69 470 SER A C 1
ATOM 3748 O O . SER A 1 470 ? -24.016 -18.172 9.023 1 61.69 470 SER A O 1
ATOM 3750 N N . ILE A 1 471 ? -22.078 -17.281 8.312 1 65.44 471 ILE A N 1
ATOM 3751 C CA . ILE A 1 471 ? -22.844 -16.141 7.832 1 65.44 471 ILE A CA 1
ATOM 3752 C C . ILE A 1 471 ? -23.781 -16.578 6.703 1 65.44 471 ILE A C 1
ATOM 3754 O O . ILE A 1 471 ? -23.328 -17 5.645 1 65.44 471 ILE A O 1
ATOM 3758 N N . THR A 1 472 ? -25.078 -16.656 7.152 1 66.06 472 THR A N 1
ATOM 3759 C CA . THR A 1 472 ? -26.125 -17.078 6.219 1 66.06 472 THR A CA 1
ATOM 3760 C C . THR A 1 472 ? -26.766 -15.875 5.539 1 66.06 472 THR A C 1
ATOM 3762 O O . THR A 1 472 ? -26.562 -14.734 5.977 1 66.06 472 THR A O 1
ATOM 3765 N N . THR A 1 473 ? -27.406 -16.141 4.555 1 72.06 473 THR A N 1
ATOM 3766 C CA . THR A 1 473 ? -28.172 -15.109 3.854 1 72.06 473 THR A CA 1
ATOM 3767 C C . THR A 1 473 ? -29.234 -14.508 4.766 1 72.06 473 THR A C 1
ATOM 3769 O O . THR A 1 473 ? -29.516 -13.312 4.695 1 72.06 473 THR A O 1
ATOM 3772 N N . GLU A 1 474 ? -29.75 -15.312 5.672 1 77.12 474 GLU A N 1
ATOM 3773 C CA . GLU A 1 474 ? -30.781 -14.859 6.602 1 77.12 474 GLU A CA 1
ATOM 3774 C C . GLU A 1 474 ? -30.203 -13.922 7.652 1 77.12 474 GLU A C 1
ATOM 3776 O O . GLU A 1 474 ? -30.828 -12.922 8.008 1 77.12 474 GLU A O 1
ATOM 3781 N N . TRP A 1 475 ? -29.094 -14.289 8.125 1 81.81 475 TRP A N 1
ATOM 3782 C CA . TRP A 1 475 ? -28.422 -13.445 9.109 1 81.81 475 TRP A CA 1
ATOM 3783 C C . TRP A 1 475 ? -28.109 -12.07 8.531 1 81.81 475 TRP A C 1
ATOM 3785 O O . TRP A 1 475 ? -28.328 -11.047 9.195 1 81.81 475 TRP A O 1
ATOM 3795 N N . MET A 1 476 ? -27.734 -12.094 7.297 1 83.31 476 MET A N 1
ATOM 3796 C CA . MET A 1 476 ? -27.422 -10.836 6.629 1 83.31 476 MET A CA 1
ATOM 3797 C C . MET A 1 476 ? -28.703 -10.023 6.387 1 83.31 476 MET A C 1
ATOM 3799 O O . MET A 1 476 ? -28.719 -8.812 6.613 1 83.31 476 MET A O 1
ATOM 3803 N N . ALA A 1 477 ? -29.734 -10.68 6.082 1 83.5 477 ALA A N 1
ATOM 3804 C CA . ALA A 1 477 ? -30.984 -10.039 5.656 1 83.5 477 ALA A CA 1
ATOM 3805 C C . ALA A 1 477 ? -31.75 -9.484 6.852 1 83.5 477 ALA A C 1
ATOM 3807 O O . ALA A 1 477 ? -32.406 -8.453 6.746 1 83.5 477 ALA A O 1
ATOM 3808 N N . TYR A 1 478 ? -31.578 -10.102 8.023 1 85.44 478 TYR A N 1
ATOM 3809 C CA . TYR A 1 478 ? -32.469 -9.719 9.117 1 85.44 478 TYR A CA 1
ATOM 3810 C C . TYR A 1 478 ? -31.688 -9.023 10.227 1 85.44 478 TYR A C 1
ATOM 3812 O O . TYR A 1 478 ? -32.25 -8.258 11.016 1 85.44 478 TYR A O 1
ATOM 3820 N N . TYR A 1 479 ? -30.484 -9.234 10.203 1 87.12 479 TYR A N 1
ATOM 3821 C CA . TYR A 1 479 ? -29.719 -8.734 11.352 1 87.12 479 TYR A CA 1
ATOM 3822 C C . TYR A 1 479 ? -28.688 -7.711 10.906 1 87.12 479 TYR A C 1
ATOM 3824 O O . TYR A 1 479 ? -28.609 -6.617 11.477 1 87.12 479 TYR A O 1
ATOM 3832 N N . TYR A 1 480 ? -28.047 -7.945 9.883 1 89 480 TYR A N 1
ATOM 3833 C CA . TYR A 1 480 ? -26.812 -7.223 9.609 1 89 480 TYR A CA 1
ATOM 3834 C C . TYR A 1 480 ? -27.094 -5.898 8.906 1 89 480 TYR A C 1
ATOM 3836 O O . TYR A 1 480 ? -26.516 -4.867 9.266 1 89 480 TYR A O 1
ATOM 3844 N N . ILE A 1 481 ? -27.984 -5.793 7.953 1 92.62 481 ILE A N 1
ATOM 3845 C CA . ILE A 1 481 ? -28.016 -4.645 7.055 1 92.62 481 ILE A CA 1
ATOM 3846 C C . ILE A 1 481 ? -29.188 -3.738 7.422 1 92.62 481 ILE A C 1
ATOM 3848 O O . ILE A 1 481 ? -29.516 -2.809 6.68 1 92.62 481 ILE A O 1
ATOM 3852 N N . HIS A 1 482 ? -29.844 -3.881 8.578 1 92.12 482 HIS A N 1
ATOM 3853 C CA . HIS A 1 482 ? -31.047 -3.104 8.867 1 92.12 482 HIS A CA 1
ATOM 3854 C C . HIS A 1 482 ? -30.797 -2.104 9.992 1 92.12 482 HIS A C 1
ATOM 3856 O O . HIS A 1 482 ? -29.969 -2.352 10.883 1 92.12 482 HIS A O 1
ATOM 3862 N N . CYS A 1 483 ? -31.578 -1.074 9.953 1 92.81 483 CYS A N 1
ATOM 3863 C CA . CYS A 1 483 ? -31.406 0.024 10.906 1 92.81 483 CYS A CA 1
ATOM 3864 C C . CYS A 1 483 ? -31.906 -0.374 12.289 1 92.81 483 CYS A C 1
ATOM 3866 O O . CYS A 1 483 ? -31.344 0.06 13.297 1 92.81 483 CYS A O 1
ATOM 3868 N N . TYR A 1 484 ? -32.906 -1.281 12.398 1 92.19 484 TYR A N 1
ATOM 3869 C CA . TYR A 1 484 ? -33.531 -1.596 13.688 1 92.19 484 TYR A CA 1
ATOM 3870 C C . TYR A 1 484 ? -32.594 -2.486 14.516 1 92.19 484 TYR A C 1
ATOM 3872 O O . TYR A 1 484 ? -32.812 -2.65 15.719 1 92.19 484 TYR A O 1
ATOM 3880 N N . THR A 1 485 ? -31.562 -3.016 13.938 1 94.06 485 THR A N 1
ATOM 3881 C CA . THR A 1 485 ? -30.641 -3.836 14.703 1 94.06 485 THR A CA 1
ATOM 3882 C C . THR A 1 485 ? -29.344 -3.068 14.984 1 94.06 485 THR A C 1
ATOM 3884 O O . THR A 1 485 ? -28.406 -3.613 15.57 1 94.06 485 THR A O 1
ATOM 3887 N N . ARG A 1 486 ? -29.266 -1.786 14.578 1 95.88 486 ARG A N 1
ATOM 3888 C CA . ARG A 1 486 ? -28 -1.069 14.711 1 95.88 486 ARG A CA 1
ATOM 3889 C C . ARG A 1 486 ? -28.219 0.35 15.219 1 95.88 486 ARG A C 1
ATOM 3891 O O . ARG A 1 486 ? -27.328 1.189 15.156 1 95.88 486 ARG A O 1
ATOM 3898 N N . VAL A 1 487 ? -29.359 0.691 15.758 1 97.5 487 VAL A N 1
ATOM 3899 C CA . VAL A 1 487 ? -29.719 2.061 16.109 1 97.5 487 VAL A CA 1
ATOM 3900 C C . VAL A 1 487 ? -29.062 2.438 17.438 1 97.5 487 VAL A C 1
ATOM 3902 O O . VAL A 1 487 ? -28.859 3.621 17.734 1 97.5 487 VAL A O 1
ATOM 3905 N N . ALA A 1 488 ? -28.672 1.467 18.266 1 97.75 488 ALA A N 1
ATOM 3906 C CA . ALA A 1 488 ? -28.156 1.729 19.609 1 97.75 488 ALA A CA 1
ATOM 3907 C C . ALA A 1 488 ? -26.906 2.609 19.562 1 97.75 488 ALA A C 1
ATOM 3909 O O . ALA A 1 488 ? -26.828 3.605 20.281 1 97.75 488 ALA A O 1
ATOM 3910 N N . PRO A 1 489 ? -25.922 2.307 18.719 1 98.38 489 PRO A N 1
ATOM 3911 C CA . PRO A 1 489 ? -24.75 3.176 18.641 1 98.38 489 PRO A CA 1
ATOM 3912 C C . PRO A 1 489 ? -25.094 4.621 18.297 1 98.38 489 PRO A C 1
ATOM 3914 O O . PRO A 1 489 ? -24.531 5.555 18.875 1 98.38 489 PRO A O 1
ATOM 3917 N N . PHE A 1 490 ? -26.047 4.836 17.438 1 98.5 490 PHE A N 1
ATOM 3918 C CA . PHE A 1 490 ? -26.484 6.168 17.047 1 98.5 490 PHE A CA 1
ATOM 3919 C C . PHE A 1 490 ? -27.109 6.906 18.234 1 98.5 490 PHE A C 1
ATOM 3921 O O . PHE A 1 490 ? -26.766 8.055 18.5 1 98.5 490 PHE A O 1
ATOM 3928 N N . ALA A 1 491 ? -27.984 6.23 18.938 1 98.62 491 ALA A N 1
ATOM 3929 C CA . ALA A 1 491 ? -28.656 6.816 20.094 1 98.62 491 ALA A CA 1
ATOM 3930 C C . ALA A 1 491 ? -27.641 7.145 21.188 1 98.62 491 ALA A C 1
ATOM 3932 O O . ALA A 1 491 ? -27.75 8.18 21.859 1 98.62 491 ALA A O 1
ATOM 3933 N N . MET A 1 492 ? -26.734 6.281 21.391 1 98.62 492 MET A N 1
ATOM 3934 C CA . MET A 1 492 ? -25.703 6.512 22.391 1 98.62 492 MET A CA 1
ATOM 3935 C C . MET A 1 492 ? -24.844 7.715 22.016 1 98.62 492 MET A C 1
ATOM 3937 O O . MET A 1 492 ? -24.375 8.445 22.891 1 98.62 492 MET A O 1
ATOM 3941 N N . GLY A 1 493 ? -24.562 7.891 20.75 1 98.75 493 GLY A N 1
ATOM 3942 C CA . GLY A 1 493 ? -23.859 9.078 20.281 1 98.75 493 GLY A CA 1
ATOM 3943 C C . GLY A 1 493 ? -24.578 10.367 20.625 1 98.75 493 GLY A C 1
ATOM 3944 O O . GLY A 1 493 ? -23.969 11.305 21.141 1 98.75 493 GLY A O 1
ATOM 3945 N N . ILE A 1 494 ? -25.875 10.422 20.438 1 98.44 494 ILE A N 1
ATOM 3946 C CA . ILE A 1 494 ? -26.688 11.586 20.766 1 98.44 494 ILE A CA 1
ATOM 3947 C C . ILE A 1 494 ? -26.625 11.867 22.266 1 98.44 494 ILE A C 1
ATOM 3949 O O . ILE A 1 494 ? -26.406 13.008 22.672 1 98.44 494 ILE A O 1
ATOM 3953 N N . LEU A 1 495 ? -26.797 10.812 23.016 1 97.94 495 LEU A N 1
ATOM 3954 C CA . LEU A 1 495 ? -26.797 10.945 24.469 1 97.94 495 LEU A CA 1
ATOM 3955 C C . LEU A 1 495 ? -25.469 11.5 24.969 1 97.94 495 LEU A C 1
ATOM 3957 O O . LEU A 1 495 ? -25.438 12.359 25.859 1 97.94 495 LEU A O 1
ATOM 3961 N N . THR A 1 496 ? -24.438 11.016 24.453 1 97.75 496 THR A N 1
ATOM 3962 C CA . THR A 1 496 ? -23.109 11.453 24.875 1 97.75 496 THR A CA 1
ATOM 3963 C C . THR A 1 496 ? -22.875 12.914 24.516 1 97.75 496 THR A C 1
ATOM 3965 O O . THR A 1 496 ? -22.312 13.68 25.297 1 97.75 496 THR A O 1
ATOM 3968 N N . ALA A 1 497 ? -23.25 13.273 23.297 1 97.25 497 ALA A N 1
ATOM 3969 C CA . ALA A 1 497 ? -23.125 14.672 22.891 1 97.25 497 ALA A CA 1
ATOM 3970 C C . ALA A 1 497 ? -23.922 15.578 23.828 1 97.25 497 ALA A C 1
ATOM 3972 O O . ALA A 1 497 ? -23.484 16.688 24.156 1 97.25 497 ALA A O 1
ATOM 3973 N N . TYR A 1 498 ? -25.109 15.164 24.234 1 96.31 498 TYR A N 1
ATOM 3974 C CA . TYR A 1 498 ? -25.938 15.914 25.172 1 96.31 498 TYR A CA 1
ATOM 3975 C C . TYR A 1 498 ? -25.219 16.078 26.516 1 96.31 498 TYR A C 1
ATOM 3977 O O . TYR A 1 498 ? -25.172 17.188 27.062 1 96.31 498 TYR A O 1
ATOM 3985 N N . ILE A 1 499 ? -24.688 15.031 27 1 94.88 499 ILE A N 1
ATOM 3986 C CA . ILE A 1 499 ? -24.016 15.055 28.297 1 94.88 499 ILE A CA 1
ATOM 3987 C C . ILE A 1 499 ? -22.812 16.016 28.234 1 94.88 499 ILE A C 1
ATOM 3989 O O . ILE A 1 499 ? -22.609 16.812 29.141 1 94.88 499 ILE A O 1
ATOM 3993 N N . LEU A 1 500 ? -22.031 15.938 27.219 1 94.38 500 LEU A N 1
ATOM 3994 C CA . LEU A 1 500 ? -20.875 16.812 27.047 1 94.38 500 LEU A CA 1
ATOM 3995 C C . LEU A 1 500 ? -21.312 18.266 26.969 1 94.38 500 LEU A C 1
ATOM 3997 O O . LEU A 1 500 ? -20.672 19.141 27.594 1 94.38 500 LEU A O 1
ATOM 4001 N N . SER A 1 501 ? -22.328 18.469 26.266 1 92.25 501 SER A N 1
ATOM 4002 C CA . SER A 1 501 ? -22.844 19.844 26.125 1 92.25 501 SER A CA 1
ATOM 4003 C C . SER A 1 501 ? -23.359 20.359 27.469 1 92.25 501 SER A C 1
ATOM 4005 O O . SER A 1 501 ? -23.109 21.516 27.828 1 92.25 501 SER A O 1
ATOM 4007 N N . ALA A 1 502 ? -24.078 19.547 28.156 1 91.44 502 ALA A N 1
ATOM 4008 C CA . ALA A 1 502 ? -24.641 19.922 29.453 1 91.44 502 ALA A CA 1
ATOM 4009 C C . ALA A 1 502 ? -23.547 20.219 30.469 1 91.44 502 ALA A C 1
ATOM 4011 O O . ALA A 1 502 ? -23.734 21.031 31.375 1 91.44 502 ALA A O 1
ATOM 4012 N N . LYS A 1 503 ? -22.453 19.656 30.297 1 93 503 LYS A N 1
ATOM 4013 C CA . LYS A 1 503 ? -21.359 19.828 31.234 1 93 503 LYS A CA 1
ATOM 4014 C C . LYS A 1 503 ? -20.375 20.906 30.766 1 93 503 LYS A C 1
ATOM 4016 O O . LYS A 1 503 ? -19.25 21 31.266 1 93 503 LYS A O 1
ATOM 4021 N N . GLY A 1 504 ? -20.672 21.641 29.734 1 90.25 504 GLY A N 1
ATOM 4022 C CA . GLY A 1 504 ? -19.875 22.75 29.266 1 90.25 504 GLY A CA 1
ATOM 4023 C C . GLY A 1 504 ? -18.766 22.344 28.312 1 90.25 504 GLY A C 1
ATOM 4024 O O . GLY A 1 504 ? -17.75 23.016 28.203 1 90.25 504 GLY A O 1
ATOM 4025 N N . GLY A 1 505 ? -18.906 21.188 27.781 1 90.56 505 GLY A N 1
ATOM 4026 C CA . GLY A 1 505 ? -17.984 20.766 26.734 1 90.56 505 GLY A CA 1
ATOM 4027 C C . GLY A 1 505 ? -16.875 19.875 27.25 1 90.56 505 GLY A C 1
ATOM 4028 O O . GLY A 1 505 ? -16.141 19.266 26.453 1 90.56 505 GLY A O 1
ATOM 4029 N N . ARG A 1 506 ? -16.656 19.812 28.562 1 93.12 506 ARG A N 1
ATOM 4030 C CA . ARG A 1 506 ? -15.656 18.953 29.203 1 93.12 506 ARG A CA 1
ATOM 4031 C C . ARG A 1 506 ? -16.219 18.312 30.453 1 93.12 506 ARG A C 1
ATOM 4033 O O . ARG A 1 506 ? -17 18.922 31.188 1 93.12 506 ARG A O 1
ATOM 4040 N N . VAL A 1 507 ? -15.812 17.125 30.625 1 95.38 507 VAL A N 1
ATOM 4041 C CA . VAL A 1 507 ? -16.219 16.422 31.828 1 95.38 507 VAL A CA 1
ATOM 4042 C C . VAL A 1 507 ? -15.031 16.297 32.781 1 95.38 507 VAL A C 1
ATOM 4044 O O . VAL A 1 507 ? -13.977 15.781 32.406 1 95.38 507 VAL A O 1
ATOM 4047 N N . LYS A 1 508 ? -15.164 16.781 33.938 1 96.06 508 LYS A N 1
ATOM 4048 C CA . LYS A 1 508 ? -14.125 16.656 34.938 1 96.06 508 LYS A CA 1
ATOM 4049 C C . LYS A 1 508 ? -14.148 15.266 35.594 1 96.06 508 LYS A C 1
ATOM 4051 O O . LYS A 1 508 ? -15.18 14.828 36.094 1 96.06 508 LYS A O 1
ATOM 4056 N N . MET A 1 509 ? -13.008 14.656 35.531 1 96.25 509 MET A N 1
ATOM 4057 C CA . MET A 1 509 ? -12.938 13.305 36.062 1 96.25 509 MET A CA 1
ATOM 4058 C C . MET A 1 509 ? -11.742 13.164 37 1 96.25 509 MET A C 1
ATOM 4060 O O . MET A 1 509 ? -10.719 13.812 36.812 1 96.25 509 MET A O 1
ATOM 4064 N N . SER A 1 510 ? -11.898 12.305 38.031 1 95.94 510 SER A N 1
ATOM 4065 C CA . SER A 1 510 ? -10.797 11.969 38.938 1 95.94 510 SER A CA 1
ATOM 4066 C C . SER A 1 510 ? -9.805 11.031 38.25 1 95.94 510 SER A C 1
ATOM 4068 O O . SER A 1 510 ? -10.109 10.438 37.219 1 95.94 510 SER A O 1
ATOM 4070 N N . ARG A 1 511 ? -8.672 10.914 38.812 1 92 511 ARG A N 1
ATOM 4071 C CA . ARG A 1 511 ? -7.629 10.047 38.25 1 92 511 ARG A CA 1
ATOM 4072 C C . ARG A 1 511 ? -8.102 8.602 38.188 1 92 511 ARG A C 1
ATOM 4074 O O . ARG A 1 511 ? -7.82 7.898 37.219 1 92 511 ARG A O 1
ATOM 4081 N N . ASN A 1 512 ? -8.742 8.18 39.188 1 96.12 512 ASN A N 1
ATOM 4082 C CA . ASN A 1 512 ? -9.242 6.809 39.219 1 96.12 512 ASN A CA 1
ATOM 4083 C C . ASN A 1 512 ? -10.297 6.57 38.156 1 96.12 512 ASN A C 1
ATOM 4085 O O . ASN A 1 512 ? -10.336 5.5 37.531 1 96.12 512 ASN A O 1
ATOM 4089 N N . GLN A 1 513 ? -11.125 7.539 38 1 96.69 513 GLN A N 1
ATOM 4090 C CA . GLN A 1 513 ? -12.148 7.426 36.969 1 96.69 513 GLN A CA 1
ATOM 4091 C C . GLN A 1 513 ? -11.516 7.312 35.562 1 96.69 513 GLN A C 1
ATOM 4093 O O . GLN A 1 513 ? -12 6.555 34.719 1 96.69 513 GLN A O 1
ATOM 4098 N N . VAL A 1 514 ? -10.516 8.07 35.375 1 96.88 514 VAL A N 1
ATOM 4099 C CA . VAL A 1 514 ? -9.828 8.062 34.094 1 96.88 514 VAL A CA 1
ATOM 4100 C C . VAL A 1 514 ? -9.172 6.707 33.875 1 96.88 514 VAL A C 1
ATOM 4102 O O . VAL A 1 514 ? -9.289 6.129 32.781 1 96.88 514 VAL A O 1
ATOM 4105 N N . ILE A 1 515 ? -8.516 6.176 34.875 1 96.19 515 ILE A N 1
ATOM 4106 C CA . ILE A 1 515 ? -7.828 4.891 34.75 1 96.19 515 ILE A CA 1
ATOM 4107 C C . ILE A 1 515 ? -8.852 3.783 34.5 1 96.19 515 ILE A C 1
ATOM 4109 O O . ILE A 1 515 ? -8.641 2.93 33.625 1 96.19 515 ILE A O 1
ATOM 4113 N N . ILE A 1 516 ? -9.875 3.809 35.25 1 97.56 516 ILE A N 1
ATOM 4114 C CA . ILE A 1 516 ? -10.922 2.797 35.094 1 97.56 516 ILE A CA 1
ATOM 4115 C C . ILE A 1 516 ? -11.539 2.906 33.688 1 97.56 516 ILE A C 1
ATOM 4117 O O . ILE A 1 516 ? -11.773 1.893 33.031 1 97.56 516 ILE A O 1
ATOM 4121 N N . GLY A 1 517 ? -11.844 4.09 33.281 1 97.81 517 GLY A N 1
ATOM 4122 C CA . GLY A 1 517 ? -12.414 4.301 31.938 1 97.81 517 GLY A CA 1
ATOM 4123 C C . GLY A 1 517 ? -11.539 3.766 30.828 1 97.81 517 GLY A C 1
ATOM 4124 O O . GLY A 1 517 ? -12.016 3.047 29.953 1 97.81 517 GLY A O 1
ATOM 4125 N N . TRP A 1 518 ? -10.289 4.078 30.859 1 97.62 518 TRP A N 1
ATOM 4126 C CA . TRP A 1 518 ? -9.375 3.623 29.828 1 97.62 518 TRP A CA 1
ATOM 4127 C C . TRP A 1 518 ? -9.188 2.109 29.875 1 97.62 518 TRP A C 1
ATOM 4129 O O . TRP A 1 518 ? -9.07 1.453 28.844 1 97.62 518 TRP A O 1
ATOM 4139 N N . THR A 1 519 ? -9.117 1.553 31.078 1 97.75 519 THR A N 1
ATOM 4140 C CA . THR A 1 519 ? -8.984 0.106 31.219 1 97.75 519 THR A CA 1
ATOM 4141 C C . THR A 1 519 ? -10.203 -0.607 30.641 1 97.75 519 THR A C 1
ATOM 4143 O O . THR A 1 519 ? -10.062 -1.557 29.859 1 97.75 519 THR A O 1
ATOM 4146 N N . LEU A 1 520 ? -11.359 -0.118 31 1 97.25 520 LEU A N 1
ATOM 4147 C CA . LEU A 1 520 ? -12.594 -0.721 30.5 1 97.25 520 LEU A CA 1
ATOM 4148 C C . LEU A 1 520 ? -12.688 -0.581 28.984 1 97.25 520 LEU A C 1
ATOM 4150 O O . LEU A 1 520 ? -13.102 -1.517 28.297 1 97.25 520 LEU A O 1
ATOM 4154 N N . ALA A 1 521 ? -12.375 0.566 28.5 1 97.44 521 ALA A N 1
ATOM 4155 C CA . ALA A 1 521 ? -12.414 0.789 27.047 1 97.44 521 ALA A CA 1
ATOM 4156 C C . ALA A 1 521 ? -11.445 -0.133 26.328 1 97.44 521 ALA A C 1
ATOM 4158 O O . ALA A 1 521 ? -11.781 -0.698 25.281 1 97.44 521 ALA A O 1
ATOM 4159 N N . THR A 1 522 ? -10.227 -0.289 26.828 1 96.62 522 THR A N 1
ATOM 4160 C CA . THR A 1 522 ? -9.211 -1.138 26.219 1 96.62 522 THR A CA 1
ATOM 4161 C C . THR A 1 522 ? -9.656 -2.598 26.219 1 96.62 522 THR A C 1
ATOM 4163 O O . THR A 1 522 ? -9.523 -3.291 25.203 1 96.62 522 THR A O 1
ATOM 4166 N N . VAL A 1 523 ? -10.148 -3.025 27.312 1 95.56 523 VAL A N 1
ATOM 4167 C CA . VAL A 1 523 ? -10.625 -4.398 27.422 1 95.56 523 VAL A CA 1
ATOM 4168 C C . VAL A 1 523 ? -11.805 -4.609 26.484 1 95.56 523 VAL A C 1
ATOM 4170 O O . VAL A 1 523 ? -11.891 -5.641 25.812 1 95.56 523 VAL A O 1
ATOM 4173 N N . ALA A 1 524 ? -12.688 -3.674 26.438 1 94.5 524 ALA A N 1
ATOM 4174 C CA . ALA A 1 524 ? -13.844 -3.762 25.547 1 94.5 524 ALA A CA 1
ATOM 4175 C C . ALA A 1 524 ? -13.414 -3.842 24.094 1 94.5 524 ALA A C 1
ATOM 4177 O O . ALA A 1 524 ? -13.898 -4.695 23.344 1 94.5 524 ALA A O 1
ATOM 4178 N N . VAL A 1 525 ? -12.539 -2.979 23.672 1 93.94 525 VAL A N 1
ATOM 4179 C CA . VAL A 1 525 ? -12.078 -2.934 22.297 1 93.94 525 VAL A CA 1
ATOM 4180 C C . VAL A 1 525 ? -11.406 -4.258 21.938 1 93.94 525 VAL A C 1
ATOM 4182 O O . VAL A 1 525 ? -11.688 -4.836 20.875 1 93.94 525 VAL A O 1
ATOM 4185 N N . TYR A 1 526 ? -10.578 -4.734 22.812 1 92.19 526 TYR A N 1
ATOM 4186 C CA . TYR A 1 526 ? -9.852 -5.965 22.516 1 92.19 526 TYR A CA 1
ATOM 4187 C C . TYR A 1 526 ? -10.797 -7.16 22.469 1 92.19 526 TYR A C 1
ATOM 4189 O O . TYR A 1 526 ? -10.719 -7.988 21.562 1 92.19 526 TYR A O 1
ATOM 4197 N N . THR A 1 527 ? -11.664 -7.246 23.422 1 89 527 THR A N 1
ATOM 4198 C CA . THR A 1 527 ? -12.555 -8.398 23.5 1 89 527 THR A CA 1
ATOM 4199 C C . THR A 1 527 ? -13.531 -8.414 22.328 1 89 527 THR A C 1
ATOM 4201 O O . THR A 1 527 ? -13.766 -9.461 21.719 1 89 527 THR A O 1
ATOM 4204 N N . VAL A 1 528 ? -14.039 -7.312 22 1 89.94 528 VAL A N 1
ATOM 4205 C CA . VAL A 1 528 ? -15.023 -7.254 20.922 1 89.94 528 VAL A CA 1
ATOM 4206 C C . VAL A 1 528 ? -14.328 -7.406 19.562 1 89.94 528 VAL A C 1
ATOM 4208 O O . VAL A 1 528 ? -14.797 -8.141 18.703 1 89.94 528 VAL A O 1
ATOM 4211 N N . ALA A 1 529 ? -13.18 -6.781 19.422 1 87.44 529 ALA A N 1
ATOM 4212 C CA . ALA A 1 529 ? -12.453 -6.824 18.156 1 87.44 529 ALA A CA 1
ATOM 4213 C C . ALA A 1 529 ? -11.914 -8.227 17.875 1 87.44 529 ALA A C 1
ATOM 4215 O O . ALA A 1 529 ? -11.805 -8.641 16.734 1 87.44 529 ALA A O 1
ATOM 4216 N N . CYS A 1 530 ? -11.555 -8.977 18.922 1 86.19 530 CYS A N 1
ATOM 4217 C CA . CYS A 1 530 ? -10.93 -10.281 18.75 1 86.19 530 CYS A CA 1
ATOM 4218 C C . CYS A 1 530 ? -11.961 -11.398 18.906 1 86.19 530 CYS A C 1
ATOM 4220 O O . CYS A 1 530 ? -11.609 -12.578 18.922 1 86.19 530 CYS A O 1
ATOM 4222 N N . SER A 1 531 ? -13.117 -11.016 19.109 1 79.25 531 SER A N 1
ATOM 4223 C CA . SER A 1 531 ? -14.133 -12.039 19.344 1 79.25 531 SER A CA 1
ATOM 4224 C C . SER A 1 531 ? -14.266 -12.969 18.156 1 79.25 531 SER A C 1
ATOM 4226 O O . SER A 1 531 ? -13.992 -12.57 17.016 1 79.25 531 SER A O 1
ATOM 4228 N N . HIS A 1 532 ? -14.391 -14.273 18.578 1 67.31 532 HIS A N 1
ATOM 4229 C CA . HIS A 1 532 ? -14.555 -15.289 17.547 1 67.31 532 HIS A CA 1
ATOM 4230 C C . HIS A 1 532 ? -15.961 -15.242 16.938 1 67.31 532 HIS A C 1
ATOM 4232 O O . HIS A 1 532 ? -16.953 -15.211 17.672 1 67.31 532 HIS A O 1
ATOM 4238 N N . PRO A 1 533 ? -16.141 -14.945 15.719 1 52.66 533 PRO A N 1
ATOM 4239 C CA . PRO A 1 533 ? -17.484 -14.992 15.156 1 52.66 533 PRO A CA 1
ATOM 4240 C C . PRO A 1 533 ? -18.203 -16.297 15.469 1 52.66 533 PRO A C 1
ATOM 4242 O O . PRO A 1 533 ? -19.438 -16.344 15.508 1 52.66 533 PRO A O 1
ATOM 4245 N N . GLY A 1 534 ? -17.516 -17.562 16.016 1 48.22 534 GLY A N 1
ATOM 4246 C CA . GLY A 1 534 ? -18.188 -18.844 15.945 1 48.22 534 GLY A CA 1
ATOM 4247 C C . GLY A 1 534 ? -18.125 -19.625 17.25 1 48.22 534 GLY A C 1
ATOM 4248 O O . GLY A 1 534 ? -18.094 -20.859 17.25 1 48.22 534 GLY A O 1
ATOM 4249 N N . HIS A 1 535 ? -17.953 -19.156 18.328 1 44.91 535 HIS A N 1
ATOM 4250 C CA . HIS A 1 535 ? -17.984 -20.312 19.219 1 44.91 535 HIS A CA 1
ATOM 4251 C C . HIS A 1 535 ? -19.359 -20.969 19.234 1 44.91 535 HIS A C 1
ATOM 4253 O O . HIS A 1 535 ? -20.359 -20.312 19.547 1 44.91 535 HIS A O 1
ATOM 4259 N N . GLY A 1 536 ? -19.625 -22.016 18.406 1 48 536 GLY A N 1
ATOM 4260 C CA . GLY A 1 536 ? -20.625 -23.031 18.141 1 48 536 GLY A CA 1
ATOM 4261 C C . GLY A 1 536 ? -21.781 -23.016 19.125 1 48 536 GLY A C 1
ATOM 4262 O O . GLY A 1 536 ? -22.844 -23.578 18.859 1 48 536 GLY A O 1
ATOM 4263 N N . THR A 1 537 ? -21.609 -22.891 20.375 1 52.59 537 THR A N 1
ATOM 4264 C CA . THR A 1 537 ? -22.734 -23.312 21.203 1 52.59 537 THR A CA 1
ATOM 4265 C C . THR A 1 537 ? -23.672 -22.156 21.484 1 52.59 537 THR A C 1
ATOM 4267 O O . THR A 1 537 ? -23.219 -21.047 21.812 1 52.59 537 THR A O 1
ATOM 4270 N N . ASN A 1 538 ? -24.844 -22.172 20.781 1 58.09 538 ASN A N 1
ATOM 4271 C CA . ASN A 1 538 ? -26 -21.328 21.094 1 58.09 538 ASN A CA 1
ATOM 4272 C C . ASN A 1 538 ? -26.203 -21.203 22.594 1 58.09 538 ASN A C 1
ATOM 4274 O O . ASN A 1 538 ? -26.797 -22.078 23.234 1 58.09 538 ASN A O 1
ATOM 4278 N N . SER A 1 539 ? -25.297 -20.469 23.266 1 69 539 SER A N 1
ATOM 4279 C CA . SER A 1 539 ? -25.453 -20.312 24.719 1 69 539 SER A CA 1
ATOM 4280 C C . SER A 1 539 ? -25.984 -18.922 25.062 1 69 539 SER A C 1
ATOM 4282 O O . SER A 1 539 ? -25.984 -18.016 24.219 1 69 539 SER A O 1
ATOM 4284 N N . SER A 1 540 ? -26.781 -18.797 26.125 1 75.94 540 SER A N 1
ATOM 4285 C CA . SER A 1 540 ? -27.266 -17.547 26.703 1 75.94 540 SER A CA 1
ATOM 4286 C C . SER A 1 540 ? -26.172 -16.484 26.688 1 75.94 540 SER A C 1
ATOM 4288 O O . SER A 1 540 ? -26.453 -15.297 26.484 1 75.94 540 SER A O 1
ATOM 4290 N N . LEU A 1 541 ? -25.047 -16.906 26.703 1 75.88 541 LEU A N 1
ATOM 4291 C CA . LEU A 1 541 ? -23.922 -15.969 26.719 1 75.88 541 LEU A CA 1
ATOM 4292 C C . LEU A 1 541 ? -23.672 -15.406 25.328 1 75.88 541 LEU A C 1
ATOM 4294 O O . LEU A 1 541 ? -23.312 -14.234 25.172 1 75.88 541 LEU A O 1
ATOM 4298 N N . THR A 1 542 ? -23.828 -16.234 24.391 1 76.69 542 THR A N 1
ATOM 4299 C CA . THR A 1 542 ? -23.656 -15.773 23.016 1 76.69 542 THR A CA 1
ATOM 4300 C C . THR A 1 542 ? -24.734 -14.773 22.625 1 76.69 542 THR A C 1
ATOM 4302 O O . THR A 1 542 ? -24.469 -13.797 21.922 1 76.69 542 THR A O 1
ATOM 4305 N N . THR A 1 543 ? -25.891 -15.07 23.109 1 81.62 543 THR A N 1
ATOM 4306 C CA . THR A 1 543 ? -27 -14.148 22.844 1 81.62 543 THR A CA 1
ATOM 4307 C C . THR A 1 543 ? -26.766 -12.812 23.531 1 81.62 543 THR A C 1
ATOM 4309 O O . THR A 1 543 ? -26.969 -11.75 22.938 1 81.62 543 THR A O 1
ATOM 4312 N N . LEU A 1 544 ? -26.375 -12.859 24.75 1 84.19 544 LEU A N 1
ATOM 4313 C CA . LEU A 1 544 ? -26.109 -11.633 25.484 1 84.19 544 LEU A CA 1
ATOM 4314 C C . LEU A 1 544 ? -25 -10.828 24.812 1 84.19 544 LEU A C 1
ATOM 4316 O O . LEU A 1 544 ? -25.062 -9.602 24.734 1 84.19 544 LEU A O 1
ATOM 4320 N N . TYR A 1 545 ? -24.078 -11.523 24.391 1 84.88 545 TYR A N 1
ATOM 4321 C CA . TYR A 1 545 ? -22.969 -10.867 23.703 1 84.88 545 TYR A CA 1
ATOM 4322 C C . TYR A 1 545 ? -23.469 -10.203 22.422 1 84.88 545 TYR A C 1
ATOM 4324 O O . TYR A 1 545 ? -23.141 -9.039 22.141 1 84.88 545 TYR A O 1
ATOM 4332 N N . SER A 1 546 ? -24.234 -10.891 21.656 1 83.75 546 SER A N 1
ATOM 4333 C CA . SER A 1 546 ? -24.703 -10.375 20.375 1 83.75 546 SER A CA 1
ATOM 4334 C C . SER A 1 546 ? -25.625 -9.172 20.578 1 83.75 546 SER A C 1
ATOM 4336 O O . SER A 1 546 ? -25.656 -8.266 19.734 1 83.75 546 SER A O 1
ATOM 4338 N N . VAL A 1 547 ? -26.297 -9.164 21.672 1 89.56 547 VAL A N 1
ATOM 4339 C CA . VAL A 1 547 ? -27.219 -8.086 21.984 1 89.56 547 VAL A CA 1
ATOM 4340 C C . VAL A 1 547 ? -26.453 -6.836 22.406 1 89.56 547 VAL A C 1
ATOM 4342 O O . VAL A 1 547 ? -26.844 -5.719 22.078 1 89.56 547 VAL A O 1
ATOM 4345 N N . THR A 1 548 ? -25.297 -7.035 22.984 1 92.12 548 THR A N 1
ATOM 4346 C CA . THR A 1 548 ? -24.656 -5.891 23.641 1 92.12 548 THR A CA 1
ATOM 4347 C C . THR A 1 548 ? -23.375 -5.516 22.922 1 92.12 548 THR A C 1
ATOM 4349 O O . THR A 1 548 ? -22.797 -4.445 23.172 1 92.12 548 THR A O 1
ATOM 4352 N N . GLU A 1 549 ? -22.844 -6.293 22.078 1 92.06 549 GLU A N 1
ATOM 4353 C CA . GLU A 1 549 ? -21.516 -6.098 21.5 1 92.06 549 GLU A CA 1
ATOM 4354 C C . GLU A 1 549 ? -21.406 -4.742 20.812 1 92.06 549 GLU A C 1
ATOM 4356 O O . GLU A 1 549 ? -20.406 -4.027 20.984 1 92.06 549 GLU A O 1
ATOM 4361 N N . ARG A 1 550 ? -22.422 -4.34 20.047 1 94.62 550 ARG A N 1
ATOM 4362 C CA . ARG A 1 550 ? -22.375 -3.074 19.328 1 94.62 550 ARG A CA 1
ATOM 4363 C C . ARG A 1 550 ? -22.422 -1.889 20.281 1 94.62 550 ARG A C 1
ATOM 4365 O O . ARG A 1 550 ? -21.781 -0.863 20.047 1 94.62 550 ARG A O 1
ATOM 4372 N N . SER A 1 551 ? -23.219 -2.043 21.312 1 96.81 551 SER A N 1
ATOM 4373 C CA . SER A 1 551 ? -23.312 -0.999 22.328 1 96.81 551 SER A CA 1
ATOM 4374 C C . SER A 1 551 ? -22 -0.873 23.109 1 96.81 551 SER A C 1
ATOM 4376 O O . SER A 1 551 ? -21.578 0.235 23.438 1 96.81 551 SER A O 1
ATOM 4378 N N . ILE A 1 552 ? -21.438 -1.993 23.391 1 96.69 552 ILE A N 1
ATOM 4379 C CA . ILE A 1 552 ? -20.172 -1.993 24.109 1 96.69 552 ILE A CA 1
ATOM 4380 C C . ILE A 1 552 ? -19.094 -1.308 23.25 1 96.69 552 ILE A C 1
ATOM 4382 O O . ILE A 1 552 ? -18.328 -0.485 23.75 1 96.69 552 ILE A O 1
ATOM 4386 N N . TRP A 1 553 ? -19.047 -1.639 22.016 1 97.31 553 TRP A N 1
ATOM 4387 C CA . TRP A 1 553 ? -18.109 -0.996 21.109 1 97.31 553 TRP A CA 1
ATOM 4388 C C . TRP A 1 553 ? -18.359 0.509 21.047 1 97.31 553 TRP A C 1
ATOM 4390 O O . TRP A 1 553 ? -17.406 1.299 21.156 1 97.31 553 TRP A O 1
ATOM 4400 N N . ALA A 1 554 ? -19.609 0.89 20.875 1 98.31 554 ALA A N 1
ATOM 4401 C CA . ALA A 1 554 ? -19.969 2.305 20.812 1 98.31 554 ALA A CA 1
ATOM 4402 C C . ALA A 1 554 ? -19.531 3.037 22.078 1 98.31 554 ALA A C 1
ATOM 4404 O O . ALA A 1 554 ? -19.031 4.164 22.016 1 98.31 554 ALA A O 1
ATOM 4405 N N . ALA A 1 555 ? -19.734 2.395 23.188 1 98.19 555 ALA A N 1
ATOM 4406 C CA . ALA A 1 555 ? -19.359 2.984 24.469 1 98.19 555 ALA A CA 1
ATOM 4407 C C . ALA A 1 555 ? -17.844 3.227 24.531 1 98.19 555 ALA A C 1
ATOM 4409 O O . ALA A 1 555 ? -17.391 4.242 25.062 1 98.19 555 ALA A O 1
ATOM 4410 N N . ALA A 1 556 ? -17.125 2.293 24.031 1 98.31 556 ALA A N 1
ATOM 4411 C CA . ALA A 1 556 ? -15.664 2.438 24.016 1 98.31 556 ALA A CA 1
ATOM 4412 C C . ALA A 1 556 ? -15.242 3.6 23.109 1 98.31 556 ALA A C 1
ATOM 4414 O O . ALA A 1 556 ? -14.375 4.391 23.484 1 98.31 556 ALA A O 1
ATOM 4415 N N . VAL A 1 557 ? -15.797 3.705 21.953 1 98.25 557 VAL A N 1
ATOM 4416 C CA . VAL A 1 557 ? -15.492 4.789 21.016 1 98.25 557 VAL A CA 1
ATOM 4417 C C . VAL A 1 557 ? -15.859 6.129 21.656 1 98.25 557 VAL A C 1
ATOM 4419 O O . VAL A 1 557 ? -15.094 7.09 21.578 1 98.25 557 VAL A O 1
ATOM 4422 N N . LEU A 1 558 ? -17.016 6.199 22.281 1 98.5 558 LEU A N 1
ATOM 4423 C CA . LEU A 1 558 ? -17.484 7.43 22.906 1 98.5 558 LEU A CA 1
ATOM 4424 C C . LEU A 1 558 ? -16.594 7.809 24.078 1 98.5 558 LEU A C 1
ATOM 4426 O O . LEU A 1 558 ? -16.375 8.992 24.344 1 98.5 558 LEU A O 1
ATOM 4430 N N . TRP A 1 559 ? -16.141 6.801 24.797 1 98.12 559 TRP A N 1
ATOM 4431 C CA . TRP A 1 559 ? -15.172 7.082 25.859 1 98.12 559 TRP A CA 1
ATOM 4432 C C . TRP A 1 559 ? -13.93 7.762 25.297 1 98.12 559 TRP A C 1
ATOM 4434 O O . TRP A 1 559 ? -13.43 8.734 25.875 1 98.12 559 TRP A O 1
ATOM 4444 N N . ILE A 1 560 ? -13.422 7.262 24.203 1 98 560 ILE A N 1
ATOM 4445 C CA . ILE A 1 560 ? -12.242 7.84 23.578 1 98 560 ILE A CA 1
ATOM 4446 C C . ILE A 1 560 ? -12.5 9.305 23.234 1 98 560 ILE A C 1
ATOM 4448 O O . ILE A 1 560 ? -11.672 10.172 23.5 1 98 560 ILE A O 1
ATOM 4452 N N . ILE A 1 561 ? -13.633 9.602 22.719 1 97.94 561 ILE A N 1
ATOM 4453 C CA . ILE A 1 561 ? -13.984 10.969 22.344 1 97.94 561 ILE A CA 1
ATOM 4454 C C . ILE A 1 561 ? -14.055 11.852 23.578 1 97.94 561 ILE A C 1
ATOM 4456 O O . ILE A 1 561 ? -13.422 12.898 23.641 1 97.94 561 ILE A O 1
ATOM 4460 N N . VAL A 1 562 ? -14.781 11.398 24.625 1 97.5 562 VAL A N 1
ATOM 4461 C CA . VAL A 1 562 ? -14.992 12.188 25.844 1 97.5 562 VAL A CA 1
ATOM 4462 C C . VAL A 1 562 ? -13.664 12.398 26.547 1 97.5 562 VAL A C 1
ATOM 4464 O O . VAL A 1 562 ? -13.367 13.508 27 1 97.5 562 VAL A O 1
ATOM 4467 N N . ALA A 1 563 ? -12.898 11.312 26.609 1 97.62 563 ALA A N 1
ATOM 4468 C CA . ALA A 1 563 ? -11.602 11.406 27.281 1 97.62 563 ALA A CA 1
ATOM 4469 C C . ALA A 1 563 ? -10.68 12.391 26.562 1 97.62 563 ALA A C 1
ATOM 4471 O O . ALA A 1 563 ? -10.008 13.203 27.203 1 97.62 563 ALA A O 1
ATOM 4472 N N . CYS A 1 564 ? -10.664 12.375 25.297 1 96.25 564 CYS A N 1
ATOM 4473 C CA . CYS A 1 564 ? -9.789 13.242 24.516 1 96.25 564 CYS A CA 1
ATOM 4474 C C . CYS A 1 564 ? -10.25 14.695 24.594 1 96.25 564 CYS A C 1
ATOM 4476 O O . CYS A 1 564 ? -9.445 15.594 24.828 1 96.25 564 CYS A O 1
ATOM 4478 N N . VAL A 1 565 ? -11.516 14.922 24.453 1 95 565 VAL A N 1
ATOM 4479 C CA . VAL A 1 565 ? -12.055 16.281 24.453 1 95 565 VAL A CA 1
ATOM 4480 C C . VAL A 1 565 ? -11.93 16.891 25.844 1 95 565 VAL A C 1
ATOM 4482 O O . VAL A 1 565 ? -11.742 18.094 25.984 1 95 565 VAL A O 1
ATOM 4485 N N . SER A 1 566 ? -11.938 16.016 26.859 1 96.19 566 SER A N 1
ATOM 4486 C CA . SER A 1 566 ? -11.906 16.484 28.25 1 96.19 566 SER A CA 1
ATOM 4487 C C . SER A 1 566 ? -10.477 16.609 28.75 1 96.19 566 SER A C 1
ATOM 4489 O O . SER A 1 566 ? -10.25 16.891 29.922 1 96.19 566 SER A O 1
ATOM 4491 N N . GLY A 1 567 ? -9.469 16.312 27.906 1 93.25 567 GLY A N 1
ATOM 4492 C CA . GLY A 1 567 ? -8.078 16.531 28.25 1 93.25 567 GLY A CA 1
ATOM 4493 C C . GLY A 1 567 ? -7.406 15.312 28.844 1 93.25 567 GLY A C 1
ATOM 4494 O O . GLY A 1 567 ? -6.285 15.398 29.344 1 93.25 567 GLY A O 1
ATOM 4495 N N . TYR A 1 568 ? -8.023 14.188 28.812 1 95.5 568 TYR A N 1
ATOM 4496 C CA . TYR A 1 568 ? -7.496 12.969 29.422 1 95.5 568 TYR A CA 1
ATOM 4497 C C . TYR A 1 568 ? -7.047 11.977 28.359 1 95.5 568 TYR A C 1
ATOM 4499 O O . TYR A 1 568 ? -6.891 10.781 28.641 1 95.5 568 TYR A O 1
ATOM 4507 N N . GLY A 1 569 ? -6.844 12.352 27.172 1 94.06 569 GLY A N 1
ATOM 4508 C CA . GLY A 1 569 ? -6.582 11.445 26.062 1 94.06 569 GLY A CA 1
ATOM 4509 C C . GLY A 1 569 ? -5.113 11.086 25.922 1 94.06 569 GLY A C 1
ATOM 4510 O O . GLY A 1 569 ? -4.773 10.055 25.328 1 94.06 569 GLY A O 1
ATOM 4511 N N . GLY A 1 570 ? -4.148 11.93 26.391 1 89.06 570 GLY A N 1
ATOM 4512 C CA . GLY A 1 570 ? -2.725 11.656 26.328 1 89.06 570 GLY A CA 1
ATOM 4513 C C . GLY A 1 570 ? -2.242 11.32 24.938 1 89.06 570 GLY A C 1
ATOM 4514 O O . GLY A 1 570 ? -2.484 12.078 23.984 1 89.06 570 GLY A O 1
ATOM 4515 N N . PRO A 1 571 ? -1.555 10.117 24.781 1 86.88 571 PRO A N 1
ATOM 4516 C CA . PRO A 1 571 ? -1.02 9.719 23.469 1 86.88 571 PRO A CA 1
ATOM 4517 C C . PRO A 1 571 ? -2.115 9.406 22.453 1 86.88 571 PRO A C 1
ATOM 4519 O O . PRO A 1 571 ? -1.931 9.625 21.25 1 86.88 571 PRO A O 1
ATOM 4522 N N . VAL A 1 572 ? -3.166 8.922 22.953 1 93.56 572 VAL A N 1
ATOM 4523 C CA . VAL A 1 572 ? -4.27 8.594 22.062 1 93.56 572 VAL A CA 1
ATOM 4524 C C . VAL A 1 572 ? -4.789 9.859 21.391 1 93.56 572 VAL A C 1
ATOM 4526 O O . VAL A 1 572 ? -5.027 9.875 20.172 1 93.56 572 VAL A O 1
ATOM 4529 N N . ASN A 1 573 ? -4.945 10.914 22.141 1 94 573 ASN A N 1
ATOM 4530 C CA . ASN A 1 573 ? -5.387 12.188 21.578 1 94 573 ASN A CA 1
ATOM 4531 C C . ASN A 1 573 ? -4.363 12.75 20.594 1 94 573 ASN A C 1
ATOM 4533 O O . ASN A 1 573 ? -4.73 13.289 19.547 1 94 573 ASN A O 1
ATOM 4537 N N . ALA A 1 574 ? -3.111 12.609 21.016 1 88.62 574 ALA A N 1
ATOM 4538 C CA . ALA A 1 574 ? -2.049 13.125 20.156 1 88.62 574 ALA A CA 1
ATOM 4539 C C . ALA A 1 574 ? -2.064 12.453 18.781 1 88.62 574 ALA A C 1
ATOM 4541 O O . ALA A 1 574 ? -1.87 13.109 17.766 1 88.62 574 ALA A O 1
ATOM 4542 N N . ILE A 1 575 ? -2.324 11.203 18.75 1 91.5 575 ILE A N 1
ATOM 4543 C CA . ILE A 1 575 ? -2.318 10.438 17.5 1 91.5 575 ILE A CA 1
ATOM 4544 C C . ILE A 1 575 ? -3.604 10.711 16.719 1 91.5 575 ILE A C 1
ATOM 4546 O O . ILE A 1 575 ? -3.559 11.047 15.531 1 91.5 575 ILE A O 1
ATOM 4550 N N . LEU A 1 576 ? -4.695 10.641 17.344 1 95.25 576 LEU A N 1
ATOM 4551 C CA . LEU A 1 576 ? -5.98 10.742 16.656 1 95.25 576 LEU A CA 1
ATOM 4552 C C . LEU A 1 576 ? -6.242 12.18 16.203 1 95.25 576 LEU A C 1
ATOM 4554 O O . LEU A 1 576 ? -6.988 12.406 15.25 1 95.25 576 LEU A O 1
ATOM 4558 N N . SER A 1 577 ? -5.645 13.156 16.828 1 92.5 577 SER A N 1
ATOM 4559 C CA . SER A 1 577 ? -5.859 14.555 16.484 1 92.5 577 SER A CA 1
ATOM 4560 C C . SER A 1 577 ? -4.723 15.094 15.617 1 92.5 577 SER A C 1
ATOM 4562 O O . SER A 1 577 ? -4.578 16.312 15.461 1 92.5 577 SER A O 1
ATOM 4564 N N . TRP A 1 578 ? -3.961 14.141 15.102 1 89.38 578 TRP A N 1
ATOM 4565 C CA . TRP A 1 578 ? -2.859 14.539 14.227 1 89.38 578 TRP A CA 1
ATOM 4566 C C . TRP A 1 578 ? -3.373 15.289 13.008 1 89.38 578 TRP A C 1
ATOM 4568 O O . TRP A 1 578 ? -4.352 14.875 12.383 1 89.38 578 TRP A O 1
ATOM 4578 N N . THR A 1 579 ? -2.768 16.359 12.648 1 87.06 579 THR A N 1
ATOM 4579 C CA . THR A 1 579 ? -3.256 17.312 11.672 1 87.06 579 THR A CA 1
ATOM 4580 C C . THR A 1 579 ? -3.463 16.656 10.312 1 87.06 579 THR A C 1
ATOM 4582 O O . THR A 1 579 ? -4.41 16.984 9.594 1 87.06 579 THR A O 1
ATOM 4585 N N . PRO A 1 580 ? -2.625 15.742 9.891 1 87.56 580 PRO A N 1
ATOM 4586 C CA . PRO A 1 580 ? -2.863 15.117 8.586 1 87.56 580 PRO A CA 1
ATOM 4587 C C . PRO A 1 580 ? -4.172 14.328 8.539 1 87.56 580 PRO A C 1
ATOM 4589 O O . PRO A 1 580 ? -4.742 14.141 7.465 1 87.56 580 PRO A O 1
ATOM 4592 N N . PHE A 1 581 ? -4.648 13.906 9.664 1 92.88 581 PHE A N 1
ATOM 4593 C CA . PHE A 1 581 ? -5.902 13.164 9.695 1 92.88 581 PHE A CA 1
ATOM 4594 C C . PHE A 1 581 ? -7.074 14.062 9.328 1 92.88 581 PHE A C 1
ATOM 4596 O O . PHE A 1 581 ? -8.141 13.578 8.945 1 92.88 581 PHE A O 1
ATOM 4603 N N . THR A 1 582 ? -6.867 15.391 9.43 1 91.69 582 THR A N 1
ATOM 4604 C CA . THR A 1 582 ? -7.914 16.312 8.992 1 91.69 582 THR A CA 1
ATOM 4605 C C . THR A 1 582 ? -8.133 16.203 7.488 1 91.69 582 THR A C 1
ATOM 4607 O O . THR A 1 582 ? -9.273 16.172 7.023 1 91.69 582 THR A O 1
ATOM 4610 N N . VAL A 1 583 ? -7.051 16.094 6.758 1 91.69 583 VAL A N 1
ATOM 4611 C CA . VAL A 1 583 ? -7.125 15.961 5.305 1 91.69 583 VAL A CA 1
ATOM 4612 C C . VAL A 1 583 ? -7.68 14.586 4.941 1 91.69 583 VAL A C 1
ATOM 4614 O O . VAL A 1 583 ? -8.578 14.477 4.105 1 91.69 583 VAL A O 1
ATOM 4617 N N . LEU A 1 584 ? -7.191 13.57 5.625 1 94.88 584 LEU A N 1
ATOM 4618 C CA . LEU A 1 584 ? -7.57 12.195 5.312 1 94.88 584 LEU A CA 1
ATOM 4619 C C . LEU A 1 584 ? -9.023 11.938 5.691 1 94.88 584 LEU A C 1
ATOM 4621 O O . LEU A 1 584 ? -9.703 11.133 5.051 1 94.88 584 LEU A O 1
ATOM 4625 N N . SER A 1 585 ? -9.445 12.586 6.707 1 95.31 585 SER A N 1
ATOM 4626 C CA . SER A 1 585 ? -10.836 12.43 7.129 1 95.31 585 SER A CA 1
ATOM 4627 C C . SER A 1 585 ? -11.797 13.016 6.102 1 95.31 585 SER A C 1
ATOM 4629 O O . SER A 1 585 ? -12.914 12.523 5.938 1 95.31 585 SER A O 1
ATOM 4631 N N . ARG A 1 586 ? -11.352 14.023 5.344 1 94.69 586 ARG A N 1
ATOM 4632 C CA . ARG A 1 586 ? -12.195 14.703 4.363 1 94.69 586 ARG A CA 1
ATOM 4633 C C . ARG A 1 586 ? -12.461 13.812 3.158 1 94.69 586 ARG A C 1
ATOM 4635 O O . ARG A 1 586 ? -13.438 14.008 2.436 1 94.69 586 ARG A O 1
ATOM 4642 N N . ILE A 1 587 ? -11.633 12.828 3.02 1 97.12 587 ILE A N 1
ATOM 4643 C CA . ILE A 1 587 ? -11.805 12.023 1.814 1 97.12 587 ILE A CA 1
ATOM 4644 C C . ILE A 1 587 ? -12.422 10.672 2.178 1 97.12 587 ILE A C 1
ATOM 4646 O O . ILE A 1 587 ? -12.555 9.789 1.326 1 97.12 587 ILE A O 1
ATOM 4650 N N . THR A 1 588 ? -12.859 10.5 3.391 1 97.31 588 THR A N 1
ATOM 4651 C CA . THR A 1 588 ? -13.367 9.219 3.869 1 97.31 588 THR A CA 1
ATOM 4652 C C . THR A 1 588 ? -14.664 8.852 3.158 1 97.31 588 THR A C 1
ATOM 4654 O O . THR A 1 588 ? -14.891 7.68 2.84 1 97.31 588 THR A O 1
ATOM 4657 N N . TYR A 1 589 ? -15.555 9.859 2.869 1 97.38 589 TYR A N 1
ATOM 4658 C CA . TYR A 1 589 ? -16.828 9.562 2.236 1 97.38 589 TYR A CA 1
ATOM 4659 C C . TYR A 1 589 ? -16.625 9.07 0.806 1 97.38 589 TYR A C 1
ATOM 4661 O O . TYR A 1 589 ? -17.141 8.008 0.429 1 97.38 589 TYR A O 1
ATOM 4669 N N . MET A 1 590 ? -15.867 9.828 0.024 1 98.38 590 MET A N 1
ATOM 4670 C CA . MET A 1 590 ? -15.594 9.391 -1.342 1 98.38 590 MET A CA 1
ATOM 4671 C C . MET A 1 590 ? -14.812 8.086 -1.35 1 98.38 590 MET A C 1
ATOM 4673 O O . MET A 1 590 ? -15 7.246 -2.232 1 98.38 590 MET A O 1
ATOM 4677 N N . GLY A 1 591 ? -13.875 7.941 -0.411 1 98.31 591 GLY A N 1
ATOM 4678 C CA . GLY A 1 591 ? -13.148 6.688 -0.291 1 98.31 591 GLY A CA 1
ATOM 4679 C C . GLY A 1 591 ? -14.047 5.496 -0.028 1 98.31 591 GLY A C 1
ATOM 4680 O O . GLY A 1 591 ? -13.867 4.434 -0.622 1 98.31 591 GLY A O 1
ATOM 4681 N N . TYR A 1 592 ? -14.977 5.75 0.865 1 97.69 592 TYR A N 1
ATOM 4682 C CA . TYR A 1 592 ? -15.953 4.715 1.175 1 97.69 592 TYR A CA 1
ATOM 4683 C C . TYR A 1 592 ? -16.719 4.297 -0.074 1 97.69 592 TYR A C 1
ATOM 4685 O O . TYR A 1 592 ? -16.938 3.104 -0.312 1 97.69 592 TYR A O 1
ATOM 4693 N N . LEU A 1 593 ? -17.047 5.195 -0.896 1 97.69 593 LEU A N 1
ATOM 4694 C CA . LEU A 1 593 ? -17.875 4.934 -2.064 1 97.69 593 LEU A CA 1
ATOM 4695 C C . LEU A 1 593 ? -17.094 4.191 -3.139 1 97.69 593 LEU A C 1
ATOM 4697 O O . LEU A 1 593 ? -17.641 3.346 -3.848 1 97.69 593 LEU A O 1
ATOM 4701 N N . VAL A 1 594 ? -15.773 4.375 -3.197 1 97.25 594 VAL A N 1
ATOM 4702 C CA . VAL A 1 594 ? -15.094 3.857 -4.383 1 97.25 594 VAL A CA 1
ATOM 4703 C C . VAL A 1 594 ? -14.125 2.748 -3.977 1 97.25 594 VAL A C 1
ATOM 4705 O O . VAL A 1 594 ? -13.531 2.094 -4.836 1 97.25 594 VAL A O 1
ATOM 4708 N N . HIS A 1 595 ? -13.891 2.432 -2.727 1 97.62 595 HIS A N 1
ATOM 4709 C CA . HIS A 1 595 ? -12.805 1.561 -2.293 1 97.62 595 HIS A CA 1
ATOM 4710 C C . HIS A 1 595 ? -12.977 0.149 -2.844 1 97.62 595 HIS A C 1
ATOM 4712 O O . HIS A 1 595 ? -12 -0.493 -3.236 1 97.62 595 HIS A O 1
ATOM 4718 N N . ILE A 1 596 ? -14.188 -0.339 -2.93 1 95.38 596 ILE A N 1
ATOM 4719 C CA . ILE A 1 596 ? -14.398 -1.695 -3.426 1 95.38 596 ILE A CA 1
ATOM 4720 C C . ILE A 1 596 ? -14.062 -1.759 -4.914 1 95.38 596 ILE A C 1
ATOM 4722 O O . ILE A 1 596 ? -13.469 -2.732 -5.379 1 95.38 596 ILE A O 1
ATOM 4726 N N . CYS A 1 597 ? -14.469 -0.722 -5.641 1 94 597 CYS A N 1
ATOM 4727 C CA . CYS A 1 597 ? -14.125 -0.649 -7.055 1 94 597 CYS A CA 1
ATOM 4728 C C . CYS A 1 597 ? -12.609 -0.67 -7.25 1 94 597 CYS A C 1
ATOM 4730 O O . CYS A 1 597 ? -12.102 -1.384 -8.117 1 94 597 CYS A O 1
ATOM 4732 N N . ILE A 1 598 ? -11.914 0.091 -6.445 1 96.12 598 ILE A N 1
ATOM 4733 C CA . ILE A 1 598 ? -10.461 0.172 -6.555 1 96.12 598 ILE A CA 1
ATOM 4734 C C . ILE A 1 598 ? -9.844 -1.19 -6.25 1 96.12 598 ILE A C 1
ATOM 4736 O O . ILE A 1 598 ? -8.938 -1.642 -6.953 1 96.12 598 ILE A O 1
ATOM 4740 N N . MET A 1 599 ? -10.289 -1.853 -5.266 1 94.81 599 MET A N 1
ATOM 4741 C CA . MET A 1 599 ? -9.82 -3.191 -4.918 1 94.81 599 MET A CA 1
ATOM 4742 C C . MET A 1 599 ? -10.062 -4.168 -6.062 1 94.81 599 MET A C 1
ATOM 4744 O O . MET A 1 599 ? -9.172 -4.938 -6.426 1 94.81 599 MET A O 1
ATOM 4748 N N . ASN A 1 600 ? -11.258 -4.117 -6.609 1 92.5 600 ASN A N 1
ATOM 4749 C CA . ASN A 1 600 ? -11.609 -4.996 -7.723 1 92.5 600 ASN A CA 1
ATOM 4750 C C . ASN A 1 600 ? -10.688 -4.773 -8.922 1 92.5 600 ASN A C 1
ATOM 4752 O O . ASN A 1 600 ? -10.258 -5.734 -9.562 1 92.5 600 ASN A O 1
ATOM 4756 N N . VAL A 1 601 ? -10.43 -3.545 -9.18 1 93.38 601 VAL A N 1
ATOM 4757 C CA . VAL A 1 601 ? -9.57 -3.215 -10.312 1 93.38 601 VAL A CA 1
ATOM 4758 C C . VAL A 1 601 ? -8.164 -3.754 -10.062 1 93.38 601 VAL A C 1
ATOM 4760 O O . VAL A 1 601 ? -7.539 -4.305 -10.977 1 93.38 601 VAL A O 1
ATOM 4763 N N . ILE A 1 602 ? -7.676 -3.65 -8.867 1 94.56 602 ILE A N 1
ATOM 4764 C CA . ILE A 1 602 ? -6.348 -4.152 -8.539 1 94.56 602 ILE A CA 1
ATOM 4765 C C . ILE A 1 602 ? -6.316 -5.672 -8.695 1 94.56 602 ILE A C 1
ATOM 4767 O O . ILE A 1 602 ? -5.5 -6.211 -9.438 1 94.56 602 ILE A O 1
ATOM 4771 N N . PHE A 1 603 ? -7.215 -6.375 -8.102 1 93.75 603 PHE A N 1
ATOM 4772 C CA . PHE A 1 603 ? -7.191 -7.832 -8.047 1 93.75 603 PHE A CA 1
ATOM 4773 C C . PHE A 1 603 ? -7.477 -8.43 -9.422 1 93.75 603 PHE A C 1
ATOM 4775 O O . PHE A 1 603 ? -6.863 -9.43 -9.812 1 93.75 603 PHE A O 1
ATOM 4782 N N . ALA A 1 604 ? -8.359 -7.801 -10.125 1 90.94 604 ALA A N 1
ATOM 4783 C CA . ALA A 1 604 ? -8.766 -8.352 -11.422 1 90.94 604 ALA A CA 1
ATOM 4784 C C . ALA A 1 604 ? -7.629 -8.258 -12.43 1 90.94 604 ALA A C 1
ATOM 4786 O O . ALA A 1 604 ? -7.586 -9.031 -13.398 1 90.94 604 ALA A O 1
ATOM 4787 N N . ASN A 1 605 ? -6.719 -7.367 -12.211 1 92.25 605 ASN A N 1
ATOM 4788 C CA . ASN A 1 605 ? -5.664 -7.145 -13.195 1 92.25 605 ASN A CA 1
ATOM 4789 C C . ASN A 1 605 ? -4.383 -7.875 -12.812 1 92.25 605 ASN A C 1
ATOM 4791 O O . ASN A 1 605 ? -3.357 -7.73 -13.484 1 92.25 605 ASN A O 1
ATOM 4795 N N . LEU A 1 606 ? -4.309 -8.656 -11.742 1 91.5 606 LEU A N 1
ATOM 4796 C CA . LEU A 1 606 ? -3.111 -9.359 -11.289 1 91.5 606 LEU A CA 1
ATOM 4797 C C . LEU A 1 606 ? -2.832 -10.578 -12.172 1 91.5 606 LEU A C 1
ATOM 4799 O O . LEU A 1 606 ? -1.717 -11.102 -12.18 1 91.5 606 LEU A O 1
ATOM 4803 N N . GLU A 1 607 ? -3.67 -11.109 -13 1 89 607 GLU A N 1
ATOM 4804 C CA . GLU A 1 607 ? -3.541 -12.242 -13.914 1 89 607 GLU A CA 1
ATOM 4805 C C . GLU A 1 607 ? -3.52 -13.562 -13.164 1 89 607 GLU A C 1
ATOM 4807 O O . GLU A 1 607 ? -3.818 -14.617 -13.734 1 89 607 GLU A O 1
ATOM 4812 N N . ARG A 1 608 ? -3.1 -13.539 -11.883 1 91.38 608 ARG A N 1
ATOM 4813 C CA . ARG A 1 608 ? -3.07 -14.742 -11.047 1 91.38 608 ARG A CA 1
ATOM 4814 C C . ARG A 1 608 ? -3.807 -14.516 -9.734 1 91.38 608 ARG A C 1
ATOM 4816 O O . ARG A 1 608 ? -3.92 -13.383 -9.266 1 91.38 608 ARG A O 1
ATOM 4823 N N . TYR A 1 609 ? -4.293 -15.648 -9.195 1 92.5 609 TYR A N 1
ATOM 4824 C CA . TYR A 1 609 ? -4.945 -15.594 -7.895 1 92.5 609 TYR A CA 1
ATOM 4825 C C . TYR A 1 609 ? -3.932 -15.32 -6.789 1 92.5 609 TYR A C 1
ATOM 4827 O O . TYR A 1 609 ? -2.768 -15.711 -6.895 1 92.5 609 TYR A O 1
ATOM 4835 N N . VAL A 1 610 ? -4.352 -14.695 -5.789 1 93.88 610 VAL A N 1
ATOM 4836 C CA . VAL A 1 610 ? -3.484 -14.312 -4.684 1 93.88 610 VAL A CA 1
ATOM 4837 C C . VAL A 1 610 ? -3.447 -15.43 -3.643 1 93.88 610 VAL A C 1
ATOM 4839 O O . VAL A 1 610 ? -4.48 -16.016 -3.318 1 93.88 610 VAL A O 1
ATOM 4842 N N . TYR A 1 611 ? -2.254 -15.836 -3.203 1 93.38 611 TYR A N 1
ATOM 4843 C CA . TYR A 1 611 ? -2.111 -16.734 -2.057 1 93.38 611 TYR A CA 1
ATOM 4844 C C . TYR A 1 611 ? -2.393 -15.992 -0.753 1 93.38 611 TYR A C 1
ATOM 4846 O O . TYR A 1 611 ? -1.653 -15.078 -0.376 1 93.38 611 TYR A O 1
ATOM 4854 N N . ILE A 1 612 ? -3.367 -16.438 0.001 1 93.5 612 ILE A N 1
ATOM 4855 C CA . ILE A 1 612 ? -3.824 -15.711 1.182 1 93.5 612 ILE A CA 1
ATOM 4856 C C . ILE A 1 612 ? -2.945 -16.062 2.379 1 93.5 612 ILE A C 1
ATOM 4858 O O . ILE A 1 612 ? -2.795 -17.25 2.717 1 93.5 612 ILE A O 1
ATOM 4862 N N . ASN A 1 613 ? -2.406 -15.164 2.986 1 93.81 613 ASN A N 1
ATOM 4863 C CA . ASN A 1 613 ? -1.804 -15.172 4.312 1 93.81 613 ASN A CA 1
ATOM 4864 C C . ASN A 1 613 ? -1.722 -13.766 4.898 1 93.81 613 ASN A C 1
ATOM 4866 O O . ASN A 1 613 ? -2.229 -12.812 4.309 1 93.81 613 ASN A O 1
ATOM 4870 N N . LEU A 1 614 ? -1.204 -13.641 6.043 1 93.94 614 LEU A N 1
ATOM 4871 C CA . LEU A 1 614 ? -1.22 -12.344 6.715 1 93.94 614 LEU A CA 1
ATOM 4872 C C . LEU A 1 614 ? -0.391 -11.32 5.941 1 93.94 614 LEU A C 1
ATOM 4874 O O . LEU A 1 614 ? -0.753 -10.141 5.875 1 93.94 614 LEU A O 1
ATOM 4878 N N . TRP A 1 615 ? 0.732 -11.711 5.328 1 93.56 615 TRP A N 1
ATOM 4879 C CA . TRP A 1 615 ? 1.638 -10.812 4.617 1 93.56 615 TRP A CA 1
ATOM 4880 C C . TRP A 1 615 ? 1.002 -10.312 3.324 1 93.56 615 TRP A C 1
ATOM 4882 O O . TRP A 1 615 ? 1.053 -9.117 3.027 1 93.56 615 TRP A O 1
ATOM 4892 N N . SER A 1 616 ? 0.442 -11.234 2.52 1 95.88 616 SER A N 1
ATOM 4893 C CA . SER A 1 616 ? -0.228 -10.82 1.292 1 95.88 616 SER A CA 1
ATOM 4894 C C . SER A 1 616 ? -1.432 -9.93 1.595 1 95.88 616 SER A C 1
ATOM 4896 O O . SER A 1 616 ? -1.657 -8.93 0.913 1 95.88 616 SER A O 1
ATOM 4898 N N . THR A 1 617 ? -2.197 -10.328 2.664 1 96.88 617 THR A N 1
ATOM 4899 C CA . THR A 1 617 ? -3.352 -9.531 3.064 1 96.88 617 THR A CA 1
ATOM 4900 C C . THR A 1 617 ? -2.924 -8.117 3.447 1 96.88 617 THR A C 1
ATOM 4902 O O . THR A 1 617 ? -3.537 -7.137 3.014 1 96.88 617 THR A O 1
ATOM 4905 N N . ALA A 1 618 ? -1.898 -8.055 4.207 1 97.06 618 ALA A N 1
ATOM 4906 C CA . ALA A 1 618 ? -1.394 -6.754 4.641 1 97.06 618 ALA A CA 1
ATOM 4907 C C . ALA A 1 618 ? -0.911 -5.93 3.449 1 97.06 618 ALA A C 1
ATOM 4909 O O . ALA A 1 618 ? -1.147 -4.723 3.385 1 97.06 618 ALA A O 1
ATOM 4910 N N . ALA A 1 619 ? -0.175 -6.512 2.561 1 97.88 619 ALA A N 1
ATOM 4911 C CA . ALA A 1 619 ? 0.363 -5.809 1.398 1 97.88 619 ALA A CA 1
ATOM 4912 C C . ALA A 1 619 ? -0.759 -5.242 0.534 1 97.88 619 ALA A C 1
ATOM 4914 O O . ALA A 1 619 ? -0.747 -4.055 0.191 1 97.88 619 ALA A O 1
ATOM 4915 N N . PHE A 1 620 ? -1.764 -6.027 0.239 1 98.12 620 PHE A N 1
ATOM 4916 C CA . PHE A 1 620 ? -2.826 -5.578 -0.653 1 98.12 620 PHE A CA 1
ATOM 4917 C C . PHE A 1 620 ? -3.775 -4.633 0.07 1 98.12 620 PHE A C 1
ATOM 4919 O O . PHE A 1 620 ? -4.387 -3.76 -0.554 1 98.12 620 PHE A O 1
ATOM 4926 N N . ALA A 1 621 ? -3.9 -4.812 1.391 1 98.44 621 ALA A N 1
ATOM 4927 C CA . ALA A 1 621 ? -4.668 -3.836 2.156 1 98.44 621 ALA A CA 1
ATOM 4928 C C . ALA A 1 621 ? -4.031 -2.451 2.074 1 98.44 621 ALA A C 1
ATOM 4930 O O . ALA A 1 621 ? -4.727 -1.453 1.866 1 98.44 621 ALA A O 1
ATOM 4931 N N . ALA A 1 622 ? -2.725 -2.41 2.219 1 98.44 622 ALA A N 1
ATOM 4932 C CA . ALA A 1 622 ? -2.002 -1.145 2.123 1 98.44 622 ALA A CA 1
ATOM 4933 C C . ALA A 1 622 ? -2.145 -0.536 0.73 1 98.44 622 ALA A C 1
ATOM 4935 O O . ALA A 1 622 ? -2.344 0.673 0.592 1 98.44 622 ALA A O 1
ATOM 4936 N N . ALA A 1 623 ? -2.006 -1.32 -0.271 1 98.44 623 ALA A N 1
ATOM 4937 C CA . ALA A 1 623 ? -2.15 -0.854 -1.647 1 98.44 623 ALA A CA 1
ATOM 4938 C C . ALA A 1 623 ? -3.553 -0.306 -1.896 1 98.44 623 ALA A C 1
ATOM 4940 O O . ALA A 1 623 ? -3.711 0.779 -2.463 1 98.44 623 ALA A O 1
ATOM 4941 N N . SER A 1 624 ? -4.551 -1.096 -1.467 1 98.38 624 SER A N 1
ATOM 4942 C CA . SER A 1 624 ? -5.938 -0.683 -1.655 1 98.38 624 SER A CA 1
ATOM 4943 C C . SER A 1 624 ? -6.227 0.63 -0.937 1 98.38 624 SER A C 1
ATOM 4945 O O . SER A 1 624 ? -6.902 1.506 -1.48 1 98.38 624 SER A O 1
ATOM 4947 N N . LEU A 1 625 ? -5.766 0.7 0.273 1 98.5 625 LEU A N 1
ATOM 4948 C CA . LEU A 1 625 ? -5.969 1.927 1.036 1 98.5 625 LEU A CA 1
ATOM 4949 C C . LEU A 1 625 ? -5.297 3.111 0.349 1 98.5 625 LEU A C 1
ATOM 4951 O O . LEU A 1 625 ? -5.883 4.191 0.253 1 98.5 625 LEU A O 1
ATOM 4955 N N . PHE A 1 626 ? -4.07 2.947 -0.118 1 97.94 626 PHE A N 1
ATOM 4956 C CA . PHE A 1 626 ? -3.307 4.008 -0.762 1 97.94 626 PHE A CA 1
ATOM 4957 C C . PHE A 1 626 ? -4.035 4.527 -1.996 1 97.94 626 PHE A C 1
ATOM 4959 O O . PHE A 1 626 ? -4.285 5.73 -2.117 1 97.94 626 PHE A O 1
ATOM 4966 N N . TYR A 1 627 ? -4.414 3.695 -2.875 1 98.19 627 TYR A N 1
ATOM 4967 C CA . TYR A 1 627 ? -5.023 4.121 -4.133 1 98.19 627 TYR A CA 1
ATOM 4968 C C . TYR A 1 627 ? -6.453 4.602 -3.91 1 98.19 627 TYR A C 1
ATOM 4970 O O . TYR A 1 627 ? -6.945 5.465 -4.645 1 98.19 627 TYR A O 1
ATOM 4978 N N . THR A 1 628 ? -7.113 4.027 -2.889 1 98.5 628 THR A N 1
ATOM 4979 C CA . THR A 1 628 ? -8.414 4.566 -2.514 1 98.5 628 THR A CA 1
ATOM 4980 C C . THR A 1 628 ? -8.289 6.023 -2.078 1 98.5 628 THR A C 1
ATOM 4982 O O . THR A 1 628 ? -9.086 6.871 -2.486 1 98.5 628 THR A O 1
ATOM 4985 N N . CYS A 1 629 ? -7.293 6.309 -1.279 1 97.81 629 CYS A N 1
ATOM 4986 C CA . CYS A 1 629 ? -7.078 7.676 -0.814 1 97.81 629 CYS A CA 1
ATOM 4987 C C . CYS A 1 629 ? -6.77 8.609 -1.98 1 97.81 629 CYS A C 1
ATOM 4989 O O . CYS A 1 629 ? -7.277 9.727 -2.037 1 97.81 629 CYS A O 1
ATOM 4991 N N . VAL A 1 630 ? -6 8.164 -2.924 1 96.88 630 VAL A N 1
ATOM 4992 C CA . VAL A 1 630 ? -5.613 8.984 -4.066 1 96.88 630 VAL A CA 1
ATOM 4993 C C . VAL A 1 630 ? -6.844 9.305 -4.91 1 96.88 630 VAL A C 1
ATOM 4995 O O . VAL A 1 630 ? -7.117 10.477 -5.199 1 96.88 630 VAL A O 1
ATOM 4998 N N . VAL A 1 631 ? -7.605 8.297 -5.25 1 98 631 VAL A N 1
ATOM 4999 C CA . VAL A 1 631 ? -8.781 8.492 -6.094 1 98 631 VAL A CA 1
ATOM 5000 C C . VAL A 1 631 ? -9.828 9.305 -5.34 1 98 631 VAL A C 1
ATOM 5002 O O . VAL A 1 631 ? -10.484 10.172 -5.918 1 98 631 VAL A O 1
ATOM 5005 N N . ALA A 1 632 ? -9.977 9.008 -4.09 1 98.5 632 ALA A N 1
ATOM 5006 C CA . ALA A 1 632 ? -10.914 9.75 -3.262 1 98.5 632 ALA A CA 1
ATOM 5007 C C . ALA A 1 632 ? -10.539 11.227 -3.195 1 98.5 632 ALA A C 1
ATOM 5009 O O . ALA A 1 632 ? -11.414 12.102 -3.176 1 98.5 632 ALA A O 1
ATOM 5010 N N . GLY A 1 633 ? -9.227 11.539 -3.092 1 97.31 633 GLY A N 1
ATOM 5011 C CA . GLY A 1 633 ? -8.773 12.922 -3.109 1 97.31 633 GLY A CA 1
ATOM 5012 C C . GLY A 1 633 ? -9.133 13.648 -4.391 1 97.31 633 GLY A C 1
ATOM 5013 O O . GLY A 1 633 ? -9.609 14.789 -4.348 1 97.31 633 GLY A O 1
ATOM 5014 N N . VAL A 1 634 ? -8.984 12.992 -5.457 1 97.31 634 VAL A N 1
ATOM 5015 C CA . VAL A 1 634 ? -9.32 13.57 -6.754 1 97.31 634 VAL A CA 1
ATOM 5016 C C . VAL A 1 634 ? -10.828 13.812 -6.84 1 97.31 634 VAL A C 1
ATOM 5018 O O . VAL A 1 634 ? -11.266 14.875 -7.273 1 97.31 634 VAL A O 1
ATOM 5021 N N . LEU A 1 635 ? -11.586 12.891 -6.387 1 98.12 635 LEU A N 1
ATOM 5022 C CA . LEU A 1 635 ? -13.039 12.992 -6.457 1 98.12 635 LEU A CA 1
ATOM 5023 C C . LEU A 1 635 ? -13.555 14.039 -5.473 1 98.12 635 LEU A C 1
ATOM 5025 O O . LEU A 1 635 ? -14.562 14.703 -5.734 1 98.12 635 LEU A O 1
ATOM 5029 N N . ALA A 1 636 ? -12.891 14.164 -4.383 1 97.75 636 ALA A N 1
ATOM 5030 C CA . ALA A 1 636 ? -13.273 15.211 -3.441 1 97.75 636 ALA A CA 1
ATOM 5031 C C . ALA A 1 636 ? -13.148 16.594 -4.078 1 97.75 636 ALA A C 1
ATOM 5033 O O . ALA A 1 636 ? -14.062 17.422 -3.979 1 97.75 636 ALA A O 1
ATOM 5034 N N . VAL A 1 637 ? -12.109 16.828 -4.793 1 97 637 VAL A N 1
ATOM 5035 C CA . VAL A 1 637 ? -11.805 18.125 -5.391 1 97 637 VAL A CA 1
ATOM 5036 C C . VAL A 1 637 ? -12.727 18.359 -6.582 1 97 637 VAL A C 1
ATOM 5038 O O . VAL A 1 637 ? -13.203 19.484 -6.785 1 97 637 VAL A O 1
ATOM 5041 N N . LEU A 1 638 ? -12.992 17.328 -7.316 1 97.69 638 LEU A N 1
ATOM 5042 C CA . LEU A 1 638 ? -13.688 17.5 -8.594 1 97.69 638 LEU A CA 1
ATOM 5043 C C . LEU A 1 638 ? -15.195 17.391 -8.414 1 97.69 638 LEU A C 1
ATOM 5045 O O . LEU A 1 638 ? -15.961 17.938 -9.203 1 97.69 638 LEU A O 1
ATOM 5049 N N . VAL A 1 639 ? -15.609 16.641 -7.398 1 97.62 639 VAL A N 1
ATOM 5050 C CA . VAL A 1 639 ? -17.031 16.312 -7.312 1 97.62 639 VAL A CA 1
ATOM 5051 C C . VAL A 1 639 ? -17.578 16.781 -5.973 1 97.62 639 VAL A C 1
ATOM 5053 O O . VAL A 1 639 ? -18.438 17.672 -5.922 1 97.62 639 VAL A O 1
ATOM 5056 N N . GLU A 1 640 ? -17.062 16.359 -4.918 1 97.31 640 GLU A N 1
ATOM 5057 C CA . GLU A 1 640 ? -17.656 16.547 -3.598 1 97.31 640 GLU A CA 1
ATOM 5058 C C . GLU A 1 640 ? -17.656 18.016 -3.186 1 97.31 640 GLU A C 1
ATOM 5060 O O . GLU A 1 640 ? -18.688 18.547 -2.752 1 97.31 640 GLU A O 1
ATOM 5065 N N . PHE A 1 641 ? -16.531 18.688 -3.262 1 96.56 641 PHE A N 1
ATOM 5066 C CA . PHE A 1 641 ? -16.406 20.062 -2.777 1 96.56 641 PHE A CA 1
ATOM 5067 C C . PHE A 1 641 ? -17.234 21.016 -3.637 1 96.56 641 PHE A C 1
ATOM 5069 O O . PHE A 1 641 ? -17.906 21.891 -3.113 1 96.56 641 PHE A O 1
ATOM 5076 N N . PRO A 1 642 ? -17.141 20.875 -4.949 1 96.69 642 PRO A N 1
ATOM 5077 C CA . PRO A 1 642 ? -18.031 21.734 -5.746 1 96.69 642 PRO A CA 1
ATOM 5078 C C . PRO A 1 642 ? -19.5 21.594 -5.363 1 96.69 642 PRO A C 1
ATOM 5080 O O . PRO A 1 642 ? -20.219 22.578 -5.277 1 96.69 642 PRO A O 1
ATOM 5083 N N . LEU A 1 643 ? -19.938 20.406 -5.164 1 95.5 643 LEU A N 1
ATOM 5084 C CA . LEU A 1 643 ? -21.328 20.156 -4.805 1 95.5 643 LEU A CA 1
ATOM 5085 C C . LEU A 1 643 ? -21.641 20.734 -3.434 1 95.5 643 LEU A C 1
ATOM 5087 O O . LEU A 1 643 ? -22.766 21.203 -3.193 1 95.5 643 LEU A O 1
ATOM 5091 N N . LEU A 1 644 ? -20.703 20.703 -2.537 1 93.19 644 LEU A N 1
ATOM 5092 C CA . LEU A 1 644 ? -20.891 21.328 -1.229 1 93.19 644 LEU A CA 1
ATOM 5093 C C . LEU A 1 644 ? -21.047 22.828 -1.362 1 93.19 644 LEU A C 1
ATOM 5095 O O . LEU A 1 644 ? -21.859 23.438 -0.664 1 93.19 644 LEU A O 1
ATOM 5099 N N . SER A 1 645 ? -20.25 23.359 -2.234 1 92.19 645 SER A N 1
ATOM 5100 C CA . SER A 1 645 ? -20.328 24.797 -2.463 1 92.19 645 SER A CA 1
ATOM 5101 C C . SER A 1 645 ? -21.656 25.172 -3.117 1 92.19 645 SER A C 1
ATOM 5103 O O . SER A 1 645 ? -22.203 26.25 -2.854 1 92.19 645 SER A O 1
ATOM 5105 N N . LEU A 1 646 ? -22.125 24.391 -3.918 1 92.31 646 LEU A N 1
ATOM 5106 C CA . LEU A 1 646 ? -23.375 24.656 -4.625 1 92.31 646 LEU A CA 1
ATOM 5107 C C . LEU A 1 646 ? -24.562 24.562 -3.68 1 92.31 646 LEU A C 1
ATOM 5109 O O . LEU A 1 646 ? -25.641 25.078 -3.973 1 92.31 646 LEU A O 1
ATOM 5113 N N . GLU A 1 647 ? -24.375 23.828 -2.613 1 90.12 647 GLU A N 1
ATOM 5114 C CA . GLU A 1 647 ? -25.453 23.75 -1.623 1 90.12 647 GLU A CA 1
ATOM 5115 C C . GLU A 1 647 ? -25.875 25.141 -1.155 1 90.12 647 GLU A C 1
ATOM 5117 O O . GLU A 1 647 ? -27.062 25.406 -0.964 1 90.12 647 GLU A O 1
ATOM 5122 N N . LYS A 1 648 ? -24.891 25.969 -0.945 1 83.25 648 LYS A N 1
ATOM 5123 C CA . LYS A 1 648 ? -25.141 27.312 -0.458 1 83.25 648 LYS A CA 1
ATOM 5124 C C . LYS A 1 648 ? -25.984 28.109 -1.457 1 83.25 648 LYS A C 1
ATOM 5126 O O . LYS A 1 648 ? -26.75 29 -1.068 1 83.25 648 LYS A O 1
ATOM 5131 N N . ILE A 1 649 ? -25.828 27.781 -2.609 1 81.12 649 ILE A N 1
ATOM 5132 C CA . ILE A 1 649 ? -26.547 28.484 -3.664 1 81.12 649 ILE A CA 1
ATOM 5133 C C . ILE A 1 649 ? -27.984 27.938 -3.758 1 81.12 649 ILE A C 1
ATOM 5135 O O . ILE A 1 649 ? -28.938 28.719 -3.84 1 81.12 649 ILE A O 1
ATOM 5139 N N . PHE A 1 650 ? -28.141 26.688 -3.68 1 80.31 650 PHE A N 1
ATOM 5140 C CA . PHE A 1 650 ? -29.422 26.094 -3.975 1 80.31 650 PHE A CA 1
ATOM 5141 C C . PHE A 1 650 ? -30.25 25.906 -2.701 1 80.31 650 PHE A C 1
ATOM 5143 O O . PHE A 1 650 ? -31.469 26.062 -2.719 1 80.31 650 PHE A O 1
ATOM 5150 N N . VAL A 1 651 ? -29.609 25.625 -1.594 1 75.62 651 VAL A N 1
ATOM 5151 C CA . VAL A 1 651 ? -30.312 25.266 -0.365 1 75.62 651 VAL A CA 1
ATOM 5152 C C . VAL A 1 651 ? -30.188 26.391 0.652 1 75.62 651 VAL A C 1
ATOM 5154 O O . VAL A 1 651 ? -31 26.484 1.58 1 75.62 651 VAL A O 1
ATOM 5157 N N . GLY A 1 652 ? -29.125 27.25 0.475 1 70.19 652 GLY A N 1
ATOM 5158 C CA . GLY A 1 652 ? -28.859 28.328 1.417 1 70.19 652 GLY A CA 1
ATOM 5159 C C . GLY A 1 652 ? -30.031 29.266 1.587 1 70.19 652 GLY A C 1
ATOM 5160 O O . GLY A 1 652 ? -30.219 29.844 2.66 1 70.19 652 GLY A O 1
ATOM 5161 N N . GLN A 1 653 ? -30.844 29.281 0.659 1 65.62 653 GLN A N 1
ATOM 5162 C CA . GLN A 1 653 ? -32 30.172 0.717 1 65.62 653 GLN A CA 1
ATOM 5163 C C . GLN A 1 653 ? -33.062 29.641 1.695 1 65.62 653 GLN A C 1
ATOM 5165 O O . GLN A 1 653 ? -33.844 30.422 2.242 1 65.62 653 GLN A O 1
ATOM 5170 N N . THR A 1 654 ? -33.031 28.406 1.913 1 68.5 654 THR A N 1
ATOM 5171 C CA . THR A 1 654 ? -34 27.812 2.822 1 68.5 654 THR A CA 1
ATOM 5172 C C . THR A 1 654 ? -33.594 28.047 4.277 1 68.5 654 THR A C 1
ATOM 5174 O O . THR A 1 654 ? -34.406 27.891 5.184 1 68.5 654 THR A O 1
ATOM 5177 N N . LYS A 1 655 ? -32.406 28.312 4.492 1 62.81 655 LYS A N 1
ATOM 5178 C CA . LYS A 1 655 ? -31.906 28.594 5.832 1 62.81 655 LYS A CA 1
ATOM 5179 C C . LYS A 1 655 ? -32.5 29.891 6.379 1 62.81 655 LYS A C 1
ATOM 5181 O O . LYS A 1 655 ? -32.75 30.016 7.586 1 62.81 655 LYS A O 1
ATOM 5186 N N . LYS A 1 656 ? -32.812 31.062 5.535 1 55.5 656 LYS A N 1
ATOM 5187 C CA . LYS A 1 656 ? -33.25 32.406 5.902 1 55.5 656 LYS A CA 1
ATOM 5188 C C . LYS A 1 656 ? -34.75 32.438 6.27 1 55.5 656 LYS A C 1
ATOM 5190 O O . LYS A 1 656 ? -35.219 33.375 6.871 1 55.5 656 LYS A O 1
ATOM 5195 N N . VAL A 1 657 ? -35.469 31.547 5.934 1 46.16 657 VAL A N 1
ATOM 5196 C CA . VAL A 1 657 ? -36.875 31.703 6.289 1 46.16 657 VAL A CA 1
ATOM 5197 C C . VAL A 1 657 ? -37.062 31.375 7.766 1 46.16 657 VAL A C 1
ATOM 5199 O O . VAL A 1 657 ? -36.875 30.234 8.188 1 46.16 657 VAL A O 1
ATOM 5202 N N . LYS A 1 658 ? -36.844 32.469 8.727 1 41.53 658 LYS A N 1
ATOM 5203 C CA . LYS A 1 658 ? -37.219 32.5 10.141 1 41.53 658 LYS A CA 1
ATOM 5204 C C . LYS A 1 658 ? -38.719 32.438 10.328 1 41.53 658 LYS A C 1
ATOM 5206 O O . LYS A 1 658 ? -39.469 33.156 9.664 1 41.53 658 LYS A O 1
ATOM 5211 N N . MET B 1 1 ? 8.234 -29.812 -22.438 1 67.44 1 MET B N 1
ATOM 5212 C CA . MET B 1 1 ? 7.816 -31.188 -22.219 1 67.44 1 MET B CA 1
ATOM 5213 C C . MET B 1 1 ? 8.82 -31.938 -21.344 1 67.44 1 MET B C 1
ATOM 5215 O O . MET B 1 1 ? 8.43 -32.625 -20.406 1 67.44 1 MET B O 1
ATOM 5219 N N . SER B 1 2 ? 10.07 -31.672 -21.641 1 71.81 2 SER B N 1
ATOM 5220 C CA . SER B 1 2 ? 11.102 -32.344 -20.859 1 71.81 2 SER B CA 1
ATOM 5221 C C . SER B 1 2 ? 11.039 -31.953 -19.391 1 71.81 2 SER B C 1
ATOM 5223 O O . SER B 1 2 ? 11.203 -32.812 -18.5 1 71.81 2 SER B O 1
ATOM 5225 N N . LEU B 1 3 ? 10.742 -30.766 -19.172 1 75.25 3 LEU B N 1
ATOM 5226 C CA . LEU B 1 3 ? 10.664 -30.297 -17.797 1 75.25 3 LEU B CA 1
ATOM 5227 C C . LEU B 1 3 ? 9.469 -30.922 -17.078 1 75.25 3 LEU B C 1
ATOM 5229 O O . LEU B 1 3 ? 9.578 -31.328 -15.922 1 75.25 3 LEU B O 1
ATOM 5233 N N . GLN B 1 4 ? 8.367 -30.953 -17.734 1 74.44 4 GLN B N 1
ATOM 5234 C CA . GLN B 1 4 ? 7.168 -31.547 -17.156 1 74.44 4 GLN B CA 1
ATOM 5235 C C . GLN B 1 4 ? 7.379 -33.031 -16.859 1 74.44 4 GLN B C 1
ATOM 5237 O O . GLN B 1 4 ? 6.945 -33.531 -15.812 1 74.44 4 GLN B O 1
ATOM 5242 N N . LEU B 1 5 ? 8.086 -33.656 -17.781 1 70.88 5 LEU B N 1
ATOM 5243 C CA . LEU B 1 5 ? 8.375 -35.062 -17.562 1 70.88 5 LEU B CA 1
ATOM 5244 C C . LEU B 1 5 ? 9.344 -35.25 -16.406 1 70.88 5 LEU B C 1
ATOM 5246 O O . LEU B 1 5 ? 9.227 -36.219 -15.648 1 70.88 5 LEU B O 1
ATOM 5250 N N . LEU B 1 6 ? 10.219 -34.344 -16.344 1 74.88 6 LEU B N 1
ATOM 5251 C CA . LEU B 1 6 ? 11.234 -34.406 -15.289 1 74.88 6 LEU B CA 1
ATOM 5252 C C . LEU B 1 6 ? 10.602 -34.281 -13.906 1 74.88 6 LEU B C 1
ATOM 5254 O O . LEU B 1 6 ? 11.039 -34.906 -12.953 1 74.88 6 LEU B O 1
ATOM 5258 N N . VAL B 1 7 ? 9.523 -33.375 -13.883 1 69.44 7 VAL B N 1
ATOM 5259 C CA . VAL B 1 7 ? 8.961 -33.062 -12.578 1 69.44 7 VAL B CA 1
ATOM 5260 C C . VAL B 1 7 ? 7.688 -33.875 -12.352 1 69.44 7 VAL B C 1
ATOM 5262 O O . VAL B 1 7 ? 7.113 -33.844 -11.258 1 69.44 7 VAL B O 1
ATOM 5265 N N . SER B 1 8 ? 7.113 -34.312 -13.422 1 60.5 8 SER B N 1
ATOM 5266 C CA . SER B 1 8 ? 5.93 -35.156 -13.25 1 60.5 8 SER B CA 1
ATOM 5267 C C . SER B 1 8 ? 6.203 -36.312 -12.305 1 60.5 8 SER B C 1
ATOM 5269 O O . SER B 1 8 ? 7.359 -36.688 -12.086 1 60.5 8 SER B O 1
ATOM 5271 N N . THR B 1 9 ? 5.012 -36.531 -11.539 1 54.66 9 THR B N 1
ATOM 5272 C CA . THR B 1 9 ? 5.152 -37.531 -10.477 1 54.66 9 THR B CA 1
ATOM 5273 C C . THR B 1 9 ? 5.957 -38.719 -10.961 1 54.66 9 THR B C 1
ATOM 5275 O O . THR B 1 9 ? 5.895 -39.094 -12.141 1 54.66 9 THR B O 1
ATOM 5278 N N . TRP B 1 10 ? 7.168 -38.719 -10.258 1 47.03 10 TRP B N 1
ATOM 5279 C CA . TRP B 1 10 ? 8.086 -39.844 -10.172 1 47.03 10 TRP B CA 1
ATOM 5280 C C . TRP B 1 10 ? 7.328 -41.188 -10.156 1 47.03 10 TRP B C 1
ATOM 5282 O O . TRP B 1 10 ? 7.855 -42.188 -9.703 1 47.03 10 TRP B O 1
ATOM 5292 N N . ASN B 1 11 ? 6.047 -41.031 -10.266 1 43.88 11 ASN B N 1
ATOM 5293 C CA . ASN B 1 11 ? 5.305 -42.281 -10.266 1 43.88 11 ASN B CA 1
ATOM 5294 C C . ASN B 1 11 ? 5.688 -43.156 -11.453 1 43.88 11 ASN B C 1
ATOM 5296 O O . ASN B 1 11 ? 5.238 -44.312 -11.555 1 43.88 11 ASN B O 1
ATOM 5300 N N . ASP B 1 12 ? 5.965 -42.469 -12.477 1 43.12 12 ASP B N 1
ATOM 5301 C CA . ASP B 1 12 ? 6.453 -43.5 -13.383 1 43.12 12 ASP B CA 1
ATOM 5302 C C . ASP B 1 12 ? 7.602 -44.281 -12.75 1 43.12 12 ASP B C 1
ATOM 5304 O O . ASP B 1 12 ? 8.508 -44.75 -13.453 1 43.12 12 ASP B O 1
ATOM 5308 N N . VAL B 1 13 ? 7.816 -44 -11.672 1 38.69 13 VAL B N 1
ATOM 5309 C CA . VAL B 1 13 ? 8.859 -44.562 -10.82 1 38.69 13 VAL B CA 1
ATOM 5310 C C . VAL B 1 13 ? 8.891 -46.062 -10.977 1 38.69 13 VAL B C 1
ATOM 5312 O O . VAL B 1 13 ? 9.539 -46.75 -10.188 1 38.69 13 VAL B O 1
ATOM 5315 N N . GLY B 1 14 ? 7.898 -46.562 -11.438 1 39.31 14 GLY B N 1
ATOM 5316 C CA . GLY B 1 14 ? 8.312 -47.938 -11.719 1 39.31 14 GLY B CA 1
ATOM 5317 C C . GLY B 1 14 ? 9.734 -48.031 -12.234 1 39.31 14 GLY B C 1
ATOM 5318 O O . GLY B 1 14 ? 10.297 -49.125 -12.336 1 39.31 14 GLY B O 1
ATOM 5319 N N . THR B 1 15 ? 10.031 -46.969 -12.742 1 42.22 15 THR B N 1
ATOM 5320 C CA . THR B 1 15 ? 11.312 -47.094 -13.43 1 42.22 15 THR B CA 1
ATOM 5321 C C . THR B 1 15 ? 12.461 -46.781 -12.477 1 42.22 15 THR B C 1
ATOM 5323 O O . THR B 1 15 ? 13.609 -46.656 -12.898 1 42.22 15 THR B O 1
ATOM 5326 N N . TRP B 1 16 ? 12.086 -46.25 -11.281 1 46.72 16 TRP B N 1
ATOM 5327 C CA . TRP B 1 16 ? 13.305 -46.125 -10.484 1 46.72 16 TRP B CA 1
ATOM 5328 C C . TRP B 1 16 ? 13.914 -47.5 -10.203 1 46.72 16 TRP B C 1
ATOM 5330 O O . TRP B 1 16 ? 13.211 -48.438 -9.766 1 46.72 16 TRP B O 1
ATOM 5340 N N . PRO B 1 17 ? 14.883 -47.844 -10.766 1 47.34 17 PRO B N 1
ATOM 5341 C CA . PRO B 1 17 ? 15.484 -49.125 -10.508 1 47.34 17 PRO B CA 1
ATOM 5342 C C . PRO B 1 17 ? 15.375 -49.562 -9.039 1 47.34 17 PRO B C 1
ATOM 5344 O O . PRO B 1 17 ? 15.461 -48.719 -8.148 1 47.34 17 PRO B O 1
ATOM 5347 N N . LYS B 1 18 ? 14.602 -50.562 -8.836 1 46.41 18 LYS B N 1
ATOM 5348 C CA . LYS B 1 18 ? 14.656 -51.219 -7.531 1 46.41 18 LYS B CA 1
ATOM 5349 C C . LYS B 1 18 ? 16.016 -51 -6.867 1 46.41 18 LYS B C 1
ATOM 5351 O O . LYS B 1 18 ? 17.047 -51.375 -7.422 1 46.41 18 LYS B O 1
ATOM 5356 N N . ARG B 1 19 ? 16.188 -49.844 -6.219 1 48.03 19 ARG B N 1
ATOM 5357 C CA . ARG B 1 19 ? 17.453 -49.562 -5.555 1 48.03 19 ARG B CA 1
ATOM 5358 C C . ARG B 1 19 ? 17.812 -50.656 -4.559 1 48.03 19 ARG B C 1
ATOM 5360 O O . ARG B 1 19 ? 17.016 -50.969 -3.68 1 48.03 19 ARG B O 1
ATOM 5367 N N . THR B 1 20 ? 18.438 -51.719 -4.895 1 43.03 20 THR B N 1
ATOM 5368 C CA . THR B 1 20 ? 18.891 -52.844 -4.078 1 43.03 20 THR B CA 1
ATOM 5369 C C . THR B 1 20 ? 19.422 -52.344 -2.736 1 43.03 20 THR B C 1
ATOM 5371 O O . THR B 1 20 ? 19.25 -51.188 -2.383 1 43.03 20 THR B O 1
ATOM 5374 N N . GLN B 1 21 ? 20.703 -52.938 -2.1 1 43.88 21 GLN B N 1
ATOM 5375 C CA . GLN B 1 21 ? 21.312 -53.219 -0.798 1 43.88 21 GLN B CA 1
ATOM 5376 C C . GLN B 1 21 ? 21.609 -51.906 -0.064 1 43.88 21 GLN B C 1
ATOM 5378 O O . GLN B 1 21 ? 21.344 -51.781 1.135 1 43.88 21 GLN B O 1
ATOM 5383 N N . ALA B 1 22 ? 22.797 -51.125 -0.222 1 47.94 22 ALA B N 1
ATOM 5384 C CA . ALA B 1 22 ? 23.531 -50.125 0.586 1 47.94 22 ALA B CA 1
ATOM 5385 C C . ALA B 1 22 ? 22.844 -48.781 0.564 1 47.94 22 ALA B C 1
ATOM 5387 O O . ALA B 1 22 ? 23.5 -47.75 0.463 1 47.94 22 ALA B O 1
ATOM 5388 N N . SER B 1 23 ? 21.516 -48.656 0.643 1 61.09 23 SER B N 1
ATOM 5389 C CA . SER B 1 23 ? 20.812 -47.406 0.307 1 61.09 23 SER B CA 1
ATOM 5390 C C . SER B 1 23 ? 20.734 -46.469 1.511 1 61.09 23 SER B C 1
ATOM 5392 O O . SER B 1 23 ? 20.609 -46.938 2.65 1 61.09 23 SER B O 1
ATOM 5394 N N . SER B 1 24 ? 21.234 -45.125 1.38 1 81.56 24 SER B N 1
ATOM 5395 C CA . SER B 1 24 ? 21.141 -44.062 2.377 1 81.56 24 SER B CA 1
ATOM 5396 C C . SER B 1 24 ? 19.719 -43.938 2.924 1 81.56 24 SER B C 1
ATOM 5398 O O . SER B 1 24 ? 18.781 -44.531 2.363 1 81.56 24 SER B O 1
ATOM 5400 N N . SER B 1 25 ? 19.609 -43.594 4.195 1 88.88 25 SER B N 1
ATOM 5401 C CA . SER B 1 25 ? 18.312 -43.375 4.816 1 88.88 25 SER B CA 1
ATOM 5402 C C . SER B 1 25 ? 17.391 -42.594 3.887 1 88.88 25 SER B C 1
ATOM 5404 O O . SER B 1 25 ? 16.188 -42.844 3.838 1 88.88 25 SER B O 1
ATOM 5406 N N . CYS B 1 26 ? 17.953 -41.781 3.109 1 91.75 26 CYS B N 1
ATOM 5407 C CA . CYS B 1 26 ? 17.188 -40.969 2.158 1 91.75 26 CYS B CA 1
ATOM 5408 C C . CYS B 1 26 ? 16.578 -41.875 1.081 1 91.75 26 CYS B C 1
ATOM 5410 O O . CYS B 1 26 ? 15.383 -41.781 0.804 1 91.75 26 CYS B O 1
ATOM 5412 N N . GLU B 1 27 ? 17.344 -42.719 0.535 1 87.25 27 GLU B N 1
ATOM 5413 C CA . GLU B 1 27 ? 16.875 -43.594 -0.548 1 87.25 27 GLU B CA 1
ATOM 5414 C C . GLU B 1 27 ? 15.75 -44.5 -0.073 1 87.25 27 GLU B C 1
ATOM 5416 O O . GLU B 1 27 ? 14.781 -44.719 -0.796 1 87.25 27 GLU B O 1
ATOM 5421 N N . LEU B 1 28 ? 15.969 -44.969 1.126 1 87.69 28 LEU B N 1
ATOM 5422 C CA . LEU B 1 28 ? 14.961 -45.875 1.688 1 87.69 28 LEU B CA 1
ATOM 5423 C C . LEU B 1 28 ? 13.648 -45.125 1.913 1 87.69 28 LEU B C 1
ATOM 5425 O O . LEU B 1 28 ? 12.57 -45.656 1.643 1 87.69 28 LEU B O 1
ATOM 5429 N N . ASP B 1 29 ? 13.742 -43.969 2.395 1 91.44 29 ASP B N 1
ATOM 5430 C CA . ASP B 1 29 ? 12.547 -43.156 2.674 1 91.44 29 ASP B CA 1
ATOM 5431 C C . ASP B 1 29 ? 11.867 -42.719 1.38 1 91.44 29 ASP B C 1
ATOM 5433 O O . ASP B 1 29 ? 10.641 -42.625 1.317 1 91.44 29 ASP B O 1
ATOM 5437 N N . VAL B 1 30 ? 12.664 -42.406 0.406 1 90.06 30 VAL B N 1
ATOM 5438 C CA . VAL B 1 30 ? 12.109 -42.031 -0.893 1 90.06 30 VAL B CA 1
ATOM 5439 C C . VAL B 1 30 ? 11.367 -43.25 -1.493 1 90.06 30 VAL B C 1
ATOM 5441 O O . VAL B 1 30 ? 10.289 -43.094 -2.061 1 90.06 30 VAL B O 1
ATOM 5444 N N . GLU B 1 31 ? 11.977 -44.375 -1.398 1 84.94 31 GLU B N 1
ATOM 5445 C CA . GLU B 1 31 ? 11.312 -45.562 -1.874 1 84.94 31 GLU B CA 1
ATOM 5446 C C . GLU B 1 31 ? 9.992 -45.812 -1.144 1 84.94 31 GLU B C 1
ATOM 5448 O O . GLU B 1 31 ? 8.992 -46.156 -1.762 1 84.94 31 GLU B O 1
ATOM 5453 N N . ARG B 1 32 ? 10.102 -45.625 0.102 1 88.12 32 ARG B N 1
ATOM 5454 C CA . ARG B 1 32 ? 8.883 -45.75 0.891 1 88.12 32 ARG B CA 1
ATOM 5455 C C . ARG B 1 32 ? 7.816 -44.781 0.407 1 88.12 32 ARG B C 1
ATOM 5457 O O . ARG B 1 32 ? 6.633 -45.125 0.341 1 88.12 32 ARG B O 1
ATOM 5464 N N . ALA B 1 33 ? 8.188 -43.594 0.184 1 90.12 33 ALA B N 1
ATOM 5465 C CA . ALA B 1 33 ? 7.254 -42.562 -0.3 1 90.12 33 ALA B CA 1
ATOM 5466 C C . ALA B 1 33 ? 6.656 -42.969 -1.645 1 90.12 33 ALA B C 1
ATOM 5468 O O . ALA B 1 33 ? 5.465 -42.75 -1.888 1 90.12 33 ALA B O 1
ATOM 5469 N N . ILE B 1 34 ? 7.469 -43.562 -2.471 1 84.94 34 ILE B N 1
ATOM 5470 C CA . ILE B 1 34 ? 7.008 -43.969 -3.791 1 84.94 34 ILE B CA 1
ATOM 5471 C C . ILE B 1 34 ? 6.004 -45.125 -3.646 1 84.94 34 ILE B C 1
ATOM 5473 O O . ILE B 1 34 ? 4.957 -45.125 -4.297 1 84.94 34 ILE B O 1
ATOM 5477 N N . ILE B 1 35 ? 6.332 -46.031 -2.803 1 84.19 35 ILE B N 1
ATOM 5478 C CA . ILE B 1 35 ? 5.434 -47.156 -2.553 1 84.19 35 ILE B CA 1
ATOM 5479 C C . ILE B 1 35 ? 4.125 -46.656 -1.961 1 84.19 35 ILE B C 1
ATOM 5481 O O . ILE B 1 35 ? 3.043 -47.094 -2.35 1 84.19 35 ILE B O 1
ATOM 5485 N N . GLY B 1 36 ? 4.258 -45.781 -0.996 1 86.38 36 GLY B N 1
ATOM 5486 C CA . GLY B 1 36 ? 3.064 -45.188 -0.418 1 86.38 36 GLY B CA 1
ATOM 5487 C C . GLY B 1 36 ? 2.207 -44.469 -1.439 1 86.38 36 GLY B C 1
ATOM 5488 O O . GLY B 1 36 ? 0.977 -44.5 -1.368 1 86.38 36 GLY B O 1
ATOM 5489 N N . TYR B 1 37 ? 2.787 -43.75 -2.35 1 86.69 37 TYR B N 1
ATOM 5490 C CA . TYR B 1 37 ? 2.072 -43.062 -3.404 1 86.69 37 TYR B CA 1
ATOM 5491 C C . TYR B 1 37 ? 1.321 -44.031 -4.305 1 86.69 37 TYR B C 1
ATOM 5493 O O . TYR B 1 37 ? 0.162 -43.781 -4.652 1 86.69 37 TYR B O 1
ATOM 5501 N N . GLN B 1 38 ? 1.964 -45.125 -4.645 1 81.25 38 GLN B N 1
ATOM 5502 C CA . GLN B 1 38 ? 1.366 -46.125 -5.512 1 81.25 38 GLN B CA 1
ATOM 5503 C C . GLN B 1 38 ? 0.205 -46.844 -4.816 1 81.25 38 GLN B C 1
ATOM 5505 O O . GLN B 1 38 ? -0.74 -47.281 -5.473 1 81.25 38 GLN B O 1
ATOM 5510 N N . SER B 1 39 ? 0.294 -46.875 -3.504 1 85.06 39 SER B N 1
ATOM 5511 C CA . SER B 1 39 ? -0.752 -47.531 -2.729 1 85.06 39 SER B CA 1
ATOM 5512 C C . SER B 1 39 ? -1.83 -46.562 -2.303 1 85.06 39 SER B C 1
ATOM 5514 O O . SER B 1 39 ? -2.686 -46.875 -1.476 1 85.06 39 SER B O 1
ATOM 5516 N N . ASP B 1 40 ? -1.703 -45.312 -2.695 1 87.38 40 ASP B N 1
ATOM 5517 C CA . ASP B 1 40 ? -2.684 -44.281 -2.447 1 87.38 40 ASP B CA 1
ATOM 5518 C C . ASP B 1 40 ? -2.76 -43.938 -0.962 1 87.38 40 ASP B C 1
ATOM 5520 O O . ASP B 1 40 ? -3.85 -43.719 -0.422 1 87.38 40 ASP B O 1
ATOM 5524 N N . GLU B 1 41 ? -1.606 -44.031 -0.396 1 89.75 41 GLU B N 1
ATOM 5525 C CA . GLU B 1 41 ? -1.569 -43.562 0.983 1 89.75 41 GLU B CA 1
ATOM 5526 C C . GLU B 1 41 ? -1.618 -42.031 1.039 1 89.75 41 GLU B C 1
ATOM 5528 O O . GLU B 1 41 ? -0.888 -41.375 0.312 1 89.75 41 GLU B O 1
ATOM 5533 N N . LEU B 1 42 ? -2.404 -41.5 1.892 1 91 42 LEU B N 1
ATOM 5534 C CA . LEU B 1 42 ? -2.688 -40.062 1.918 1 91 42 LEU B CA 1
ATOM 5535 C C . LEU B 1 42 ? -1.411 -39.281 2.152 1 91 42 LEU B C 1
ATOM 5537 O O . LEU B 1 42 ? -1.174 -38.281 1.479 1 91 42 LEU B O 1
ATOM 5541 N N . TRP B 1 43 ? -0.597 -39.656 3.16 1 92.81 43 TRP B N 1
ATOM 5542 C CA . TRP B 1 43 ? 0.618 -38.906 3.477 1 92.81 43 TRP B CA 1
ATOM 5543 C C . TRP B 1 43 ? 1.553 -38.844 2.273 1 92.81 43 TRP B C 1
ATOM 5545 O O . TRP B 1 43 ? 2.197 -37.844 2.023 1 92.81 43 TRP B O 1
ATOM 5555 N N . ALA B 1 44 ? 1.661 -39.906 1.532 1 90.75 44 ALA B N 1
ATOM 5556 C CA . ALA B 1 44 ? 2.531 -39.969 0.36 1 90.75 44 ALA B CA 1
ATOM 5557 C C . ALA B 1 44 ? 1.975 -39.125 -0.781 1 90.75 44 ALA B C 1
ATOM 5559 O O . ALA B 1 44 ? 2.73 -38.469 -1.5 1 90.75 44 ALA B O 1
ATOM 5560 N N . LEU B 1 45 ? 0.652 -39.188 -0.915 1 89.19 45 LEU B N 1
ATOM 5561 C CA . LEU B 1 45 ? 0.013 -38.344 -1.92 1 89.19 45 LEU B CA 1
ATOM 5562 C C . LEU B 1 45 ? 0.247 -36.875 -1.619 1 89.19 45 LEU B C 1
ATOM 5564 O O . LEU B 1 45 ? 0.512 -36.062 -2.529 1 89.19 45 LEU B O 1
ATOM 5568 N N . GLN B 1 46 ? 0.129 -36.531 -0.364 1 91.31 46 GLN B N 1
ATOM 5569 C CA . GLN B 1 46 ? 0.324 -35.125 0.061 1 91.31 46 GLN B CA 1
ATOM 5570 C C . GLN B 1 46 ? 1.767 -34.688 -0.159 1 91.31 46 GLN B C 1
ATOM 5572 O O . GLN B 1 46 ? 2.018 -33.531 -0.52 1 91.31 46 GLN B O 1
ATOM 5577 N N . LEU B 1 47 ? 2.678 -35.562 0.105 1 92.69 47 LEU B N 1
ATOM 5578 C CA . LEU B 1 47 ? 4.094 -35.281 -0.092 1 92.69 47 LEU B CA 1
ATOM 5579 C C . LEU B 1 47 ? 4.367 -34.875 -1.536 1 92.69 47 LEU B C 1
ATOM 5581 O O . LEU B 1 47 ? 5.012 -33.844 -1.787 1 92.69 47 LEU B O 1
ATOM 5585 N N . PHE B 1 48 ? 3.811 -35.594 -2.469 1 89.19 48 PHE B N 1
ATOM 5586 C CA . PHE B 1 48 ? 4.074 -35.344 -3.879 1 89.19 48 PHE B CA 1
ATOM 5587 C C . PHE B 1 48 ? 3.168 -34.25 -4.406 1 89.19 48 PHE B C 1
ATOM 5589 O O . PHE B 1 48 ? 3.523 -33.531 -5.359 1 89.19 48 PHE B O 1
ATOM 5596 N N . ASP B 1 49 ? 1.999 -34.094 -3.785 1 90.12 49 ASP B N 1
ATOM 5597 C CA . ASP B 1 49 ? 1.091 -33 -4.152 1 90.12 49 ASP B CA 1
ATOM 5598 C C . ASP B 1 49 ? 1.716 -31.641 -3.861 1 90.12 49 ASP B C 1
ATOM 5600 O O . ASP B 1 49 ? 1.292 -30.625 -4.422 1 90.12 49 ASP B O 1
ATOM 5604 N N . ALA B 1 50 ? 2.748 -31.594 -3.035 1 92.75 50 ALA B N 1
ATOM 5605 C CA . ALA B 1 50 ? 3.42 -30.359 -2.658 1 92.75 50 ALA B CA 1
ATOM 5606 C C . ALA B 1 50 ? 4.457 -29.953 -3.705 1 92.75 50 ALA B C 1
ATOM 5608 O O . ALA B 1 50 ? 4.945 -28.828 -3.699 1 92.75 50 ALA B O 1
ATOM 5609 N N . TRP B 1 51 ? 4.777 -30.828 -4.656 1 91.5 51 TRP B N 1
ATOM 5610 C CA . TRP B 1 51 ? 5.785 -30.547 -5.672 1 91.5 51 TRP B CA 1
ATOM 5611 C C . TRP B 1 51 ? 5.309 -29.453 -6.629 1 91.5 51 TRP B C 1
ATOM 5613 O O . TRP B 1 51 ? 4.105 -29.312 -6.875 1 91.5 51 TRP B O 1
ATOM 5623 N N . ALA B 1 52 ? 6.273 -28.734 -7.113 1 91.88 52 ALA B N 1
ATOM 5624 C CA . ALA B 1 52 ? 5.973 -27.75 -8.156 1 91.88 52 ALA B CA 1
ATOM 5625 C C . ALA B 1 52 ? 5.414 -28.438 -9.406 1 91.88 52 ALA B C 1
ATOM 5627 O O . ALA B 1 52 ? 5.84 -29.531 -9.758 1 91.88 52 ALA B O 1
ATOM 5628 N N . THR B 1 53 ? 4.438 -27.828 -9.969 1 87.62 53 THR B N 1
ATOM 5629 C CA . THR B 1 53 ? 3.875 -28.266 -11.242 1 87.62 53 THR B CA 1
ATOM 5630 C C . THR B 1 53 ? 4.238 -27.297 -12.359 1 87.62 53 THR B C 1
ATOM 5632 O O . THR B 1 53 ? 3.691 -26.188 -12.43 1 87.62 53 THR B O 1
ATOM 5635 N N . PRO B 1 54 ? 5.16 -27.766 -13.219 1 87.44 54 PRO B N 1
ATOM 5636 C CA . PRO B 1 54 ? 5.594 -26.844 -14.273 1 87.44 54 PRO B CA 1
ATOM 5637 C C . PRO B 1 54 ? 4.449 -26.438 -15.203 1 87.44 54 PRO B C 1
ATOM 5639 O O . PRO B 1 54 ? 3.627 -27.281 -15.578 1 87.44 54 PRO B O 1
ATOM 5642 N N . GLY B 1 55 ? 4.414 -25.172 -15.672 1 82.62 55 GLY B N 1
ATOM 5643 C CA . GLY B 1 55 ? 3.383 -24.562 -16.484 1 82.62 55 GLY B CA 1
ATOM 5644 C C . GLY B 1 55 ? 2.395 -23.734 -15.688 1 82.62 55 GLY B C 1
ATOM 5645 O O . GLY B 1 55 ? 2.4 -23.781 -14.453 1 82.62 55 GLY B O 1
ATOM 5646 N N . PRO B 1 56 ? 1.616 -22.969 -16.344 1 89 56 PRO B N 1
ATOM 5647 C CA . PRO B 1 56 ? 1.622 -22.672 -17.781 1 89 56 PRO B CA 1
ATOM 5648 C C . PRO B 1 56 ? 2.766 -21.734 -18.188 1 89 56 PRO B C 1
ATOM 5650 O O . PRO B 1 56 ? 3.582 -21.359 -17.344 1 89 56 PRO B O 1
ATOM 5653 N N . SER B 1 57 ? 2.895 -21.406 -19.547 1 90.19 57 SER B N 1
ATOM 5654 C CA . SER B 1 57 ? 3.742 -20.375 -20.125 1 90.19 57 SER B CA 1
ATOM 5655 C C . SER B 1 57 ? 5.211 -20.781 -20.094 1 90.19 57 SER B C 1
ATOM 5657 O O . SER B 1 57 ? 6.086 -19.953 -19.828 1 90.19 57 SER B O 1
ATOM 5659 N N . LEU B 1 58 ? 5.441 -22.078 -20.281 1 87.5 58 LEU B N 1
ATOM 5660 C CA . LEU B 1 58 ? 6.82 -22.547 -20.391 1 87.5 58 LEU B CA 1
ATOM 5661 C C . LEU B 1 58 ? 7.508 -21.969 -21.609 1 87.5 58 LEU B C 1
ATOM 5663 O O . LEU B 1 58 ? 8.68 -21.594 -21.547 1 87.5 58 LEU B O 1
ATOM 5667 N N . LEU B 1 59 ? 6.754 -21.828 -22.641 1 87.56 59 LEU B N 1
ATOM 5668 C CA . LEU B 1 59 ? 7.312 -21.359 -23.906 1 87.56 59 LEU B CA 1
ATOM 5669 C C . LEU B 1 59 ? 7.523 -19.859 -23.891 1 87.56 59 LEU B C 1
ATOM 5671 O O . LEU B 1 59 ? 8.195 -19.312 -24.766 1 87.56 59 LEU B O 1
ATOM 5675 N N . GLN B 1 60 ? 7.004 -19.266 -22.875 1 88 60 GLN B N 1
ATOM 5676 C CA . GLN B 1 60 ? 7.238 -17.844 -22.719 1 88 60 GLN B CA 1
ATOM 5677 C C . GLN B 1 60 ? 8.344 -17.562 -21.703 1 88 60 GLN B C 1
ATOM 5679 O O . GLN B 1 60 ? 8.5 -16.438 -21.234 1 88 60 GLN B O 1
ATOM 5684 N N . GLY B 1 61 ? 9 -18.562 -21.312 1 82.69 61 GLY B N 1
ATOM 5685 C CA . GLY B 1 61 ? 10.211 -18.391 -20.516 1 82.69 61 GLY B CA 1
ATOM 5686 C C . GLY B 1 61 ? 9.961 -18.516 -19.016 1 82.69 61 GLY B C 1
ATOM 5687 O O . GLY B 1 61 ? 10.812 -18.141 -18.219 1 82.69 61 GLY B O 1
ATOM 5688 N N . ARG B 1 62 ? 8.789 -18.953 -18.609 1 88.06 62 ARG B N 1
ATOM 5689 C CA . ARG B 1 62 ? 8.57 -19.188 -17.188 1 88.06 62 ARG B CA 1
ATOM 5690 C C . ARG B 1 62 ? 9.492 -20.266 -16.656 1 88.06 62 ARG B C 1
ATOM 5692 O O . ARG B 1 62 ? 9.547 -21.375 -17.219 1 88.06 62 ARG B O 1
ATOM 5699 N N . SER B 1 63 ? 10.25 -19.953 -15.578 1 85.62 63 SER B N 1
ATOM 5700 C CA . SER B 1 63 ? 11.281 -20.906 -15.18 1 85.62 63 SER B CA 1
ATOM 5701 C C . SER B 1 63 ? 11.281 -21.109 -13.664 1 85.62 63 SER B C 1
ATOM 5703 O O . SER B 1 63 ? 12.094 -21.875 -13.141 1 85.62 63 SER B O 1
ATOM 5705 N N . MET B 1 64 ? 10.453 -20.516 -12.977 1 89.75 64 MET B N 1
ATOM 5706 C CA . MET B 1 64 ? 10.422 -20.656 -11.523 1 89.75 64 MET B CA 1
ATOM 5707 C C . MET B 1 64 ? 9.086 -21.219 -11.055 1 89.75 64 MET B C 1
ATOM 5709 O O . MET B 1 64 ? 8.031 -20.672 -11.367 1 89.75 64 MET B O 1
ATOM 5713 N N . PHE B 1 65 ? 9.172 -22.281 -10.344 1 91.5 65 PHE B N 1
ATOM 5714 C CA . PHE B 1 65 ? 7.992 -22.969 -9.844 1 91.5 65 PHE B CA 1
ATOM 5715 C C . PHE B 1 65 ? 8.141 -23.312 -8.367 1 91.5 65 PHE B C 1
ATOM 5717 O O . PHE B 1 65 ? 8.914 -24.219 -8.016 1 91.5 65 PHE B O 1
ATOM 5724 N N . ALA B 1 66 ? 7.43 -22.734 -7.516 1 91.38 66 ALA B N 1
ATOM 5725 C CA . ALA B 1 66 ? 7.672 -22.781 -6.078 1 91.38 66 ALA B CA 1
ATOM 5726 C C . ALA B 1 66 ? 7.082 -24.047 -5.465 1 91.38 66 ALA B C 1
ATOM 5728 O O . ALA B 1 66 ? 7.594 -24.547 -4.461 1 91.38 66 ALA B O 1
ATOM 5729 N N . GLY B 1 67 ? 6.082 -24.656 -6.059 1 92.12 67 GLY B N 1
ATOM 5730 C CA . GLY B 1 67 ? 5.371 -25.703 -5.344 1 92.12 67 GLY B CA 1
ATOM 5731 C C . GLY B 1 67 ? 4.68 -25.203 -4.09 1 92.12 67 GLY B C 1
ATOM 5732 O O . GLY B 1 67 ? 4.156 -24.078 -4.059 1 92.12 67 GLY B O 1
ATOM 5733 N N . SER B 1 68 ? 4.547 -26.156 -3.043 1 92.81 68 SER B N 1
ATOM 5734 C CA . SER B 1 68 ? 3.871 -25.766 -1.811 1 92.81 68 SER B CA 1
ATOM 5735 C C . SER B 1 68 ? 4.746 -26.047 -0.591 1 92.81 68 SER B C 1
ATOM 5737 O O . SER B 1 68 ? 4.781 -27.172 -0.09 1 92.81 68 SER B O 1
ATOM 5739 N N . TYR B 1 69 ? 5.34 -25 -0.077 1 92.75 69 TYR B N 1
ATOM 5740 C CA . TYR B 1 69 ? 6.195 -25.109 1.103 1 92.75 69 TYR B CA 1
ATOM 5741 C C . TYR B 1 69 ? 5.383 -25.516 2.328 1 92.75 69 TYR B C 1
ATOM 5743 O O . TYR B 1 69 ? 5.781 -26.406 3.08 1 92.75 69 TYR B O 1
ATOM 5751 N N . SER B 1 70 ? 4.238 -24.906 2.518 1 90.31 70 SER B N 1
ATOM 5752 C CA . SER B 1 70 ? 3.414 -25.141 3.697 1 90.31 70 SER B CA 1
ATOM 5753 C C . SER B 1 70 ? 2.881 -26.562 3.734 1 90.31 70 SER B C 1
ATOM 5755 O O . SER B 1 70 ? 2.881 -27.203 4.789 1 90.31 70 SER B O 1
ATOM 5757 N N . GLN B 1 71 ? 2.443 -27.062 2.59 1 92.25 71 GLN B N 1
ATOM 5758 C CA . GLN B 1 71 ? 1.958 -28.438 2.527 1 92.25 71 GLN B CA 1
ATOM 5759 C C . GLN B 1 71 ? 3.078 -29.438 2.826 1 92.25 71 GLN B C 1
ATOM 5761 O O . GLN B 1 71 ? 2.859 -30.438 3.508 1 92.25 71 GLN B O 1
ATOM 5766 N N . CYS B 1 72 ? 4.211 -29.172 2.275 1 94.12 72 CYS B N 1
ATOM 5767 C CA . CYS B 1 72 ? 5.367 -30.031 2.496 1 94.12 72 CYS B CA 1
ATOM 5768 C C . CYS B 1 72 ? 5.699 -30.141 3.98 1 94.12 72 CYS B C 1
ATOM 5770 O O . CYS B 1 72 ? 5.934 -31.234 4.5 1 94.12 72 CYS B O 1
ATOM 5772 N N . LYS B 1 73 ? 5.672 -29.078 4.656 1 91.69 73 LYS B N 1
ATOM 5773 C CA . LYS B 1 73 ? 6.047 -29.016 6.066 1 91.69 73 LYS B CA 1
ATOM 5774 C C . LYS B 1 73 ? 5.039 -29.781 6.93 1 91.69 73 LYS B C 1
ATOM 5776 O O . LYS B 1 73 ? 5.395 -30.312 7.984 1 91.69 73 LYS B O 1
ATOM 5781 N N . GLU B 1 74 ? 3.855 -29.844 6.496 1 91.38 74 GLU B N 1
ATOM 5782 C CA . GLU B 1 74 ? 2.795 -30.469 7.281 1 91.38 74 GLU B CA 1
ATOM 5783 C C . GLU B 1 74 ? 2.74 -31.984 7.031 1 91.38 74 GLU B C 1
ATOM 5785 O O . GLU B 1 74 ? 2.111 -32.719 7.793 1 91.38 74 GLU B O 1
ATOM 5790 N N . THR B 1 75 ? 3.408 -32.469 6.012 1 94.12 75 THR B N 1
ATOM 5791 C CA . THR B 1 75 ? 3.346 -33.875 5.641 1 94.12 75 THR B CA 1
ATOM 5792 C C . THR B 1 75 ? 4.254 -34.719 6.535 1 94.12 75 THR B C 1
ATOM 5794 O O . THR B 1 75 ? 5.402 -34.344 6.781 1 94.12 75 THR B O 1
ATOM 5797 N N . ARG B 1 76 ? 3.703 -35.844 7.082 1 95.5 76 ARG B N 1
ATOM 5798 C CA . ARG B 1 76 ? 4.438 -36.781 7.941 1 95.5 76 ARG B CA 1
ATOM 5799 C C . ARG B 1 76 ? 4.109 -38.219 7.598 1 95.5 76 ARG B C 1
ATOM 5801 O O . ARG B 1 76 ? 2.938 -38.594 7.492 1 95.5 76 ARG B O 1
ATOM 5808 N N . ALA B 1 77 ? 5.18 -38.969 7.336 1 95.56 77 ALA B N 1
ATOM 5809 C CA . ALA B 1 77 ? 5.008 -40.406 7.164 1 95.56 77 ALA B CA 1
ATOM 5810 C C . ALA B 1 77 ? 4.922 -41.125 8.516 1 95.56 77 ALA B C 1
ATOM 5812 O O . ALA B 1 77 ? 5.672 -40.781 9.445 1 95.56 77 ALA B O 1
ATOM 5813 N N . PRO B 1 78 ? 4.004 -42 8.609 1 94.81 78 PRO B N 1
ATOM 5814 C CA . PRO B 1 78 ? 3.844 -42.688 9.883 1 94.81 78 PRO B CA 1
ATOM 5815 C C . PRO B 1 78 ? 5.016 -43.625 10.203 1 94.81 78 PRO B C 1
ATOM 5817 O O . PRO B 1 78 ? 5.758 -44.031 9.305 1 94.81 78 PRO B O 1
ATOM 5820 N N . ASP B 1 79 ? 5.102 -43.969 11.5 1 93.56 79 ASP B N 1
ATOM 5821 C CA . ASP B 1 79 ? 6.078 -44.938 11.945 1 93.56 79 ASP B CA 1
ATOM 5822 C C . ASP B 1 79 ? 5.668 -46.344 11.516 1 93.56 79 ASP B C 1
ATOM 5824 O O . ASP B 1 79 ? 4.48 -46.688 11.5 1 93.56 79 ASP B O 1
ATOM 5828 N N . THR B 1 80 ? 6.664 -47.062 10.984 1 88.69 80 THR B N 1
ATOM 5829 C CA . THR B 1 80 ? 6.441 -48.469 10.742 1 88.69 80 THR B CA 1
ATOM 5830 C C . THR B 1 80 ? 7.176 -49.344 11.773 1 88.69 80 THR B C 1
ATOM 5832 O O . THR B 1 80 ? 7.918 -48.812 12.609 1 88.69 80 THR B O 1
ATOM 5835 N N . ALA B 1 81 ? 6.867 -50.656 11.805 1 85.94 81 ALA B N 1
ATOM 5836 C CA . ALA B 1 81 ? 7.488 -51.562 12.75 1 85.94 81 ALA B CA 1
ATOM 5837 C C . ALA B 1 81 ? 9.008 -51.531 12.633 1 85.94 81 ALA B C 1
ATOM 5839 O O . ALA B 1 81 ? 9.719 -51.656 13.633 1 85.94 81 ALA B O 1
ATOM 5840 N N . ASP B 1 82 ? 9.516 -51.25 11.453 1 84.69 82 ASP B N 1
ATOM 5841 C CA . ASP B 1 82 ? 10.945 -51.406 11.188 1 84.69 82 ASP B CA 1
ATOM 5842 C C . ASP B 1 82 ? 11.641 -50.062 11.047 1 84.69 82 ASP B C 1
ATOM 5844 O O . ASP B 1 82 ? 12.867 -49.969 11.07 1 84.69 82 ASP B O 1
ATOM 5848 N N . ARG B 1 83 ? 10.734 -48.969 10.891 1 87.88 83 ARG B N 1
ATOM 5849 C CA . ARG B 1 83 ? 11.406 -47.719 10.602 1 87.88 83 ARG B CA 1
ATOM 5850 C C . ARG B 1 83 ? 10.594 -46.531 11.102 1 87.88 83 ARG B C 1
ATOM 5852 O O . ARG B 1 83 ? 9.359 -46.531 11.008 1 87.88 83 ARG B O 1
ATOM 5859 N N . ALA B 1 84 ? 11.344 -45.594 11.648 1 92.69 84 ALA B N 1
ATOM 5860 C CA . ALA B 1 84 ? 10.703 -44.375 12.125 1 92.69 84 ALA B CA 1
ATOM 5861 C C . ALA B 1 84 ? 10.148 -43.562 10.953 1 92.69 84 ALA B C 1
ATOM 5863 O O . ALA B 1 84 ? 10.68 -43.625 9.844 1 92.69 84 ALA B O 1
ATOM 5864 N N . GLY B 1 85 ? 9.086 -42.875 11.148 1 94.5 85 GLY B N 1
ATOM 5865 C CA . GLY B 1 85 ? 8.531 -42 10.141 1 94.5 85 GLY B CA 1
ATOM 5866 C C . GLY B 1 85 ? 9.43 -40.812 9.828 1 94.5 85 GLY B C 1
ATOM 5867 O O . GLY B 1 85 ? 10.469 -40.625 10.461 1 94.5 85 GLY B O 1
ATOM 5868 N N . PHE B 1 86 ? 9.117 -40.094 8.773 1 95.25 86 PHE B N 1
ATOM 5869 C CA . PHE B 1 86 ? 9.859 -38.906 8.398 1 95.25 86 PHE B CA 1
ATOM 5870 C C . PHE B 1 86 ? 8.922 -37.75 8.109 1 95.25 86 PHE B C 1
ATOM 5872 O O . PHE B 1 86 ? 7.711 -37.938 7.973 1 95.25 86 PHE B O 1
ATOM 5879 N N . LYS B 1 87 ? 9.461 -36.562 8.133 1 95 87 LYS B N 1
ATOM 5880 C CA . LYS B 1 87 ? 8.727 -35.375 7.777 1 95 87 LYS B CA 1
ATOM 5881 C C . LYS B 1 87 ? 9.125 -34.875 6.391 1 95 87 LYS B C 1
ATOM 5883 O O . LYS B 1 87 ? 10.164 -35.25 5.859 1 95 87 LYS B O 1
ATOM 5888 N N . GLY B 1 88 ? 8.203 -34.094 5.773 1 95.06 88 GLY B N 1
ATOM 5889 C CA . GLY B 1 88 ? 8.531 -33.469 4.504 1 95.06 88 GLY B CA 1
ATOM 5890 C C . GLY B 1 88 ? 9.625 -32.406 4.621 1 95.06 88 GLY B C 1
ATOM 5891 O O . GLY B 1 88 ? 9.664 -31.656 5.598 1 95.06 88 GLY B O 1
ATOM 5892 N N . ASN B 1 89 ? 10.516 -32.438 3.676 1 94.19 89 ASN B N 1
ATOM 5893 C CA . ASN B 1 89 ? 11.586 -31.453 3.52 1 94.19 89 ASN B CA 1
ATOM 5894 C C . ASN B 1 89 ? 11.469 -30.703 2.199 1 94.19 89 ASN B C 1
ATOM 5896 O O . ASN B 1 89 ? 11.641 -31.281 1.127 1 94.19 89 ASN B O 1
ATOM 5900 N N . TYR B 1 90 ? 11.125 -29.438 2.365 1 94.19 90 TYR B N 1
ATOM 5901 C CA . TYR B 1 90 ? 10.969 -28.641 1.158 1 94.19 90 TYR B CA 1
ATOM 5902 C C . TYR B 1 90 ? 12.312 -28.156 0.642 1 94.19 90 TYR B C 1
ATOM 5904 O O . TYR B 1 90 ? 13.07 -27.516 1.374 1 94.19 90 TYR B O 1
ATOM 5912 N N . CYS B 1 91 ? 12.633 -28.438 -0.609 1 93.31 91 CYS B N 1
ATOM 5913 C CA . CYS B 1 91 ? 13.875 -28 -1.244 1 93.31 91 CYS B CA 1
ATOM 5914 C C . CYS B 1 91 ? 13.609 -27.438 -2.633 1 93.31 91 CYS B C 1
ATOM 5916 O O . CYS B 1 91 ? 12.602 -27.781 -3.266 1 93.31 91 CYS B O 1
ATOM 5918 N N . VAL B 1 92 ? 14.422 -26.531 -3.072 1 92.38 92 VAL B N 1
ATOM 5919 C CA . VAL B 1 92 ? 14.383 -26 -4.426 1 92.38 92 VAL B CA 1
ATOM 5920 C C . VAL B 1 92 ? 15.547 -26.547 -5.242 1 92.38 92 VAL B C 1
ATOM 5922 O O . VAL B 1 92 ? 16.703 -26.344 -4.891 1 92.38 92 VAL B O 1
ATOM 5925 N N . VAL B 1 93 ? 15.227 -27.25 -6.27 1 91.94 93 VAL B N 1
ATOM 5926 C CA . VAL B 1 93 ? 16.234 -27.781 -7.191 1 91.94 93 VAL B CA 1
ATOM 5927 C C . VAL B 1 93 ? 16.438 -26.797 -8.336 1 91.94 93 VAL B C 1
ATOM 5929 O O . VAL B 1 93 ? 15.492 -26.469 -9.062 1 91.94 93 VAL B O 1
ATOM 5932 N N . VAL B 1 94 ? 17.609 -26.344 -8.445 1 90.44 94 VAL B N 1
ATOM 5933 C CA . VAL B 1 94 ? 17.969 -25.422 -9.516 1 90.44 94 VAL B CA 1
ATOM 5934 C C . VAL B 1 94 ? 18.578 -26.188 -10.68 1 90.44 94 VAL B C 1
ATOM 5936 O O . VAL B 1 94 ? 19.641 -26.797 -10.531 1 90.44 94 VAL B O 1
ATOM 5939 N N . LEU B 1 95 ? 17.891 -26.109 -11.812 1 89.81 95 LEU B N 1
ATOM 5940 C CA . LEU B 1 95 ? 18.344 -26.797 -13.016 1 89.81 95 LEU B CA 1
ATOM 5941 C C . LEU B 1 95 ? 18.938 -25.812 -14.023 1 89.81 95 LEU B C 1
ATOM 5943 O O . LEU B 1 95 ? 18.422 -24.719 -14.195 1 89.81 95 LEU B O 1
ATOM 5947 N N . LEU B 1 96 ? 20.016 -26.203 -14.531 1 87.31 96 LEU B N 1
ATOM 5948 C CA . LEU B 1 96 ? 20.594 -25.469 -15.641 1 87.31 96 LEU B CA 1
ATOM 5949 C C . LEU B 1 96 ? 20.016 -25.922 -16.969 1 87.31 96 LEU B C 1
ATOM 5951 O O . LEU B 1 96 ? 19.938 -27.125 -17.234 1 87.31 96 LEU B O 1
ATOM 5955 N N . ASN B 1 97 ? 19.5 -24.969 -17.672 1 83.31 97 ASN B N 1
ATOM 5956 C CA . ASN B 1 97 ? 19.078 -25.266 -19.031 1 83.31 97 ASN B CA 1
ATOM 5957 C C . ASN B 1 97 ? 20.25 -25.203 -20.016 1 83.31 97 ASN B C 1
ATOM 5959 O O . ASN B 1 97 ? 20.703 -24.109 -20.359 1 83.31 97 ASN B O 1
ATOM 5963 N N . LEU B 1 98 ? 20.703 -26.266 -20.516 1 80.06 98 LEU B N 1
ATOM 5964 C CA . LEU B 1 98 ? 21.922 -26.359 -21.297 1 80.06 98 LEU B CA 1
ATOM 5965 C C . LEU B 1 98 ? 21.656 -26.031 -22.766 1 80.06 98 LEU B C 1
ATOM 5967 O O . LEU B 1 98 ? 22.594 -25.844 -23.547 1 80.06 98 LEU B O 1
ATOM 5971 N N . THR B 1 99 ? 20.391 -25.844 -23.125 1 74.81 99 THR B N 1
ATOM 5972 C CA . THR B 1 99 ? 20.047 -25.594 -24.516 1 74.81 99 THR B CA 1
ATOM 5973 C C . THR B 1 99 ? 20.172 -24.094 -24.844 1 74.81 99 THR B C 1
ATOM 5975 O O . THR B 1 99 ? 20.188 -23.703 -26 1 74.81 99 THR B O 1
ATOM 5978 N N . HIS B 1 100 ? 20.188 -23.281 -23.859 1 68.19 100 HIS B N 1
ATOM 5979 C CA . HIS B 1 100 ? 20.234 -21.844 -24.078 1 68.19 100 HIS B CA 1
ATOM 5980 C C . HIS B 1 100 ? 21.562 -21.266 -23.609 1 68.19 100 HIS B C 1
ATOM 5982 O O . HIS B 1 100 ? 22.141 -21.719 -22.609 1 68.19 100 HIS B O 1
ATOM 5988 N N . PRO B 1 101 ? 22.141 -20.438 -24.516 1 62.97 101 PRO B N 1
ATOM 5989 C CA . PRO B 1 101 ? 23.375 -19.812 -24.062 1 62.97 101 PRO B CA 1
ATOM 5990 C C . PRO B 1 101 ? 23.172 -18.953 -22.812 1 62.97 101 PRO B C 1
ATOM 5992 O O . PRO B 1 101 ? 22.094 -18.391 -22.625 1 62.97 101 PRO B O 1
ATOM 5995 N N . VAL B 1 102 ? 24.172 -18.938 -21.891 1 60.34 102 VAL B N 1
ATOM 5996 C CA . VAL B 1 102 ? 24.125 -18.188 -20.656 1 60.34 102 VAL B CA 1
ATOM 5997 C C . VAL B 1 102 ? 24.094 -16.688 -20.969 1 60.34 102 VAL B C 1
ATOM 5999 O O . VAL B 1 102 ? 25 -16.172 -21.625 1 60.34 102 VAL B O 1
ATOM 6002 N N . PRO B 1 103 ? 22.906 -16.094 -20.594 1 61.56 103 PRO B N 1
ATOM 6003 C CA . PRO B 1 103 ? 22.844 -14.664 -20.875 1 61.56 103 PRO B CA 1
ATOM 6004 C C . PRO B 1 103 ? 23.859 -13.859 -20.062 1 61.56 103 PRO B C 1
ATOM 6006 O O . PRO B 1 103 ? 24.219 -14.258 -18.953 1 61.56 103 PRO B O 1
ATOM 6009 N N . ARG B 1 104 ? 24.438 -12.82 -20.672 1 53.84 104 ARG B N 1
ATOM 6010 C CA . ARG B 1 104 ? 25.438 -11.945 -20.078 1 53.84 104 ARG B CA 1
ATOM 6011 C C . ARG B 1 104 ? 24.797 -10.859 -19.234 1 53.84 104 ARG B C 1
ATOM 6013 O O . ARG B 1 104 ? 25.484 -10.133 -18.516 1 53.84 104 ARG B O 1
ATOM 6020 N N . THR B 1 105 ? 23.438 -10.727 -19.281 1 58.88 105 THR B N 1
ATOM 6021 C CA . THR B 1 105 ? 22.828 -9.641 -18.516 1 58.88 105 THR B CA 1
ATOM 6022 C C . THR B 1 105 ? 22.25 -10.156 -17.203 1 58.88 105 THR B C 1
ATOM 6024 O O . THR B 1 105 ? 21.797 -11.305 -17.125 1 58.88 105 THR B O 1
ATOM 6027 N N . MET B 1 106 ? 22.422 -9.398 -16.156 1 55.47 106 MET B N 1
ATOM 6028 C CA . MET B 1 106 ? 21.969 -9.758 -14.812 1 55.47 106 MET B CA 1
ATOM 6029 C C . MET B 1 106 ? 20.5 -10.188 -14.82 1 55.47 106 MET B C 1
ATOM 6031 O O . MET B 1 106 ? 20.125 -11.141 -14.141 1 55.47 106 MET B O 1
ATOM 6035 N N . ILE B 1 107 ? 19.734 -9.539 -15.57 1 58.06 107 ILE B N 1
ATOM 6036 C CA . ILE B 1 107 ? 18.297 -9.805 -15.562 1 58.06 107 ILE B CA 1
ATOM 6037 C C . ILE B 1 107 ? 18 -11.109 -16.297 1 58.06 107 ILE B C 1
ATOM 6039 O O . ILE B 1 107 ? 17.141 -11.891 -15.875 1 58.06 107 ILE B O 1
ATOM 6043 N N . LEU B 1 108 ? 18.75 -11.422 -17.312 1 60.72 108 LEU B N 1
ATOM 6044 C CA . LEU B 1 108 ? 18.453 -12.594 -18.125 1 60.72 108 LEU B CA 1
ATOM 6045 C C . LEU B 1 108 ? 19.125 -13.844 -17.547 1 60.72 108 LEU B C 1
ATOM 6047 O O . LEU B 1 108 ? 18.797 -14.961 -17.953 1 60.72 108 LEU B O 1
ATOM 6051 N N . MET B 1 109 ? 20 -13.664 -16.641 1 59.09 109 MET B N 1
ATOM 6052 C CA . MET B 1 109 ? 20.609 -14.82 -15.984 1 59.09 109 MET B CA 1
ATOM 6053 C C . MET B 1 109 ? 19.562 -15.688 -15.305 1 59.09 109 MET B C 1
ATOM 6055 O O . MET B 1 109 ? 19.719 -16.906 -15.227 1 59.09 109 MET B O 1
ATOM 6059 N N . THR B 1 110 ? 18.531 -15.062 -14.961 1 59.78 110 THR B N 1
ATOM 6060 C CA . THR B 1 110 ? 17.516 -15.781 -14.211 1 59.78 110 THR B CA 1
ATOM 6061 C C . THR B 1 110 ? 16.688 -16.672 -15.141 1 59.78 110 THR B C 1
ATOM 6063 O O . THR B 1 110 ? 16.125 -17.672 -14.711 1 59.78 110 THR B O 1
ATOM 6066 N N . THR B 1 111 ? 16.797 -16.391 -16.391 1 61.78 111 THR B N 1
ATOM 6067 C CA . THR B 1 111 ? 15.984 -17.172 -17.312 1 61.78 111 THR B CA 1
ATOM 6068 C C . THR B 1 111 ? 16.688 -18.469 -17.688 1 61.78 111 THR B C 1
ATOM 6070 O O . THR B 1 111 ? 16.062 -19.406 -18.203 1 61.78 111 THR B O 1
ATOM 6073 N N . HIS B 1 112 ? 17.938 -18.562 -17.25 1 73.62 112 HIS B N 1
ATOM 6074 C CA . HIS B 1 112 ? 18.703 -19.75 -17.562 1 73.62 112 HIS B CA 1
ATOM 6075 C C . HIS B 1 112 ? 18.578 -20.797 -16.453 1 73.62 112 HIS B C 1
ATOM 6077 O O . HIS B 1 112 ? 18.875 -21.969 -16.672 1 73.62 112 HIS B O 1
ATOM 6083 N N . LEU B 1 113 ? 18.109 -20.359 -15.43 1 81.94 113 LEU B N 1
ATOM 6084 C CA . LEU B 1 113 ? 17.953 -21.25 -14.289 1 81.94 113 LEU B CA 1
ATOM 6085 C C . LEU B 1 113 ? 16.484 -21.594 -14.07 1 81.94 113 LEU B C 1
ATOM 6087 O O . LEU B 1 113 ? 15.609 -20.719 -14.148 1 81.94 113 LEU B O 1
ATOM 6091 N N . ILE B 1 114 ? 16.266 -22.844 -14.008 1 87.62 114 ILE B N 1
ATOM 6092 C CA . ILE B 1 114 ? 14.914 -23.312 -13.711 1 87.62 114 ILE B CA 1
ATOM 6093 C C . ILE B 1 114 ? 14.828 -23.75 -12.25 1 87.62 114 ILE B C 1
ATOM 6095 O O . ILE B 1 114 ? 15.594 -24.609 -11.805 1 87.62 114 ILE B O 1
ATOM 6099 N N . ASN B 1 115 ? 14.039 -23.125 -11.5 1 89.5 115 ASN B N 1
ATOM 6100 C CA . ASN B 1 115 ? 13.836 -23.469 -10.102 1 89.5 115 ASN B CA 1
ATOM 6101 C C . ASN B 1 115 ? 12.578 -24.312 -9.906 1 89.5 115 ASN B C 1
ATOM 6103 O O . ASN B 1 115 ? 11.492 -23.922 -10.352 1 89.5 115 ASN B O 1
ATOM 6107 N N . VAL B 1 116 ? 12.711 -25.422 -9.258 1 91.69 116 VAL B N 1
ATOM 6108 C CA . VAL B 1 116 ? 11.578 -26.312 -9.016 1 91.69 116 VAL B CA 1
ATOM 6109 C C . VAL B 1 116 ? 11.516 -26.672 -7.531 1 91.69 116 VAL B C 1
ATOM 6111 O O . VAL B 1 116 ? 12.453 -27.25 -6.98 1 91.69 116 VAL B O 1
ATOM 6114 N N . GLY B 1 117 ? 10.375 -26.297 -6.926 1 92.44 117 GLY B N 1
ATOM 6115 C CA . GLY B 1 117 ? 10.164 -26.703 -5.543 1 92.44 117 GLY B CA 1
ATOM 6116 C C . GLY B 1 117 ? 9.734 -28.141 -5.398 1 92.44 117 GLY B C 1
ATOM 6117 O O . GLY B 1 117 ? 8.836 -28.609 -6.105 1 92.44 117 GLY B O 1
ATOM 6118 N N . VAL B 1 118 ? 10.453 -28.906 -4.512 1 92.62 118 VAL B N 1
ATOM 6119 C CA . VAL B 1 118 ? 10.133 -30.312 -4.301 1 92.62 118 VAL B CA 1
ATOM 6120 C C . VAL B 1 118 ? 10 -30.594 -2.807 1 92.62 118 VAL B C 1
ATOM 6122 O O . VAL B 1 118 ? 10.477 -29.828 -1.977 1 92.62 118 VAL B O 1
ATOM 6125 N N . CYS B 1 119 ? 9.266 -31.609 -2.531 1 94.19 119 CYS B N 1
ATOM 6126 C CA . CYS B 1 119 ? 9.078 -32.094 -1.165 1 94.19 119 CYS B CA 1
ATOM 6127 C C . CYS B 1 119 ? 9.555 -33.531 -1.02 1 94.19 119 CYS B C 1
ATOM 6129 O O . CYS B 1 119 ? 8.984 -34.438 -1.62 1 94.19 119 CYS B O 1
ATOM 6131 N N . LEU B 1 120 ? 10.625 -33.75 -0.289 1 93.38 120 LEU B N 1
ATOM 6132 C CA . LEU B 1 120 ? 11.211 -35.062 -0.045 1 93.38 120 LEU B CA 1
ATOM 6133 C C . LEU B 1 120 ? 11.375 -35.312 1.45 1 93.38 120 LEU B C 1
ATOM 6135 O O . LEU B 1 120 ? 11.188 -34.406 2.262 1 93.38 120 LEU B O 1
ATOM 6139 N N . PRO B 1 121 ? 11.656 -36.562 1.79 1 94 121 PRO B N 1
ATOM 6140 C CA . PRO B 1 121 ? 11.844 -36.844 3.215 1 94 121 PRO B CA 1
ATOM 6141 C C . PRO B 1 121 ? 12.961 -36 3.842 1 94 121 PRO B C 1
ATOM 6143 O O . PRO B 1 121 ? 13.977 -35.719 3.191 1 94 121 PRO B O 1
ATOM 6146 N N . ASP B 1 122 ? 12.758 -35.688 5.074 1 94.5 122 ASP B N 1
ATOM 6147 C CA . ASP B 1 122 ? 13.727 -34.812 5.754 1 94.5 122 ASP B CA 1
ATOM 6148 C C . ASP B 1 122 ? 15.031 -35.562 6.016 1 94.5 122 ASP B C 1
ATOM 6150 O O . ASP B 1 122 ? 16.031 -34.938 6.418 1 94.5 122 ASP B O 1
ATOM 6154 N N . THR B 1 123 ? 15.078 -36.812 5.711 1 93.62 123 THR B N 1
ATOM 6155 C CA . THR B 1 123 ? 16.312 -37.594 5.789 1 93.62 123 THR B CA 1
ATOM 6156 C C . THR B 1 123 ? 17.219 -37.312 4.59 1 93.62 123 THR B C 1
ATOM 6158 O O . THR B 1 123 ? 18.391 -37.656 4.594 1 93.62 123 THR B O 1
ATOM 6161 N N . CYS B 1 124 ? 16.609 -36.719 3.637 1 92.81 124 CYS B N 1
ATOM 6162 C CA . CYS B 1 124 ? 17.375 -36.438 2.432 1 92.81 124 CYS B CA 1
ATOM 6163 C C . CYS B 1 124 ? 18.125 -35.094 2.572 1 92.81 124 CYS B C 1
ATOM 6165 O O . CYS B 1 124 ? 17.5 -34.062 2.779 1 92.81 124 CYS B O 1
ATOM 6167 N N . THR B 1 125 ? 19.391 -35.219 2.338 1 91.56 125 THR B N 1
ATOM 6168 C CA . THR B 1 125 ? 20.203 -34 2.316 1 91.56 125 THR B CA 1
ATOM 6169 C C . THR B 1 125 ? 20.234 -33.406 0.915 1 91.56 125 THR B C 1
ATOM 6171 O O . THR B 1 125 ? 19.75 -34 -0.043 1 91.56 125 THR B O 1
ATOM 6174 N N . GLY B 1 126 ? 20.797 -32.25 0.814 1 91.19 126 GLY B N 1
ATOM 6175 C CA . GLY B 1 126 ? 20.938 -31.609 -0.487 1 91.19 126 GLY B CA 1
ATOM 6176 C C . GLY B 1 126 ? 21.734 -32.438 -1.473 1 91.19 126 GLY B C 1
ATOM 6177 O O . GLY B 1 126 ? 21.406 -32.469 -2.664 1 91.19 126 GLY B O 1
ATOM 6178 N N . GLU B 1 127 ? 22.719 -33.062 -0.947 1 91.5 127 GLU B N 1
ATOM 6179 C CA . GLU B 1 127 ? 23.547 -33.906 -1.791 1 91.5 127 GLU B CA 1
ATOM 6180 C C . GLU B 1 127 ? 22.781 -35.125 -2.277 1 91.5 127 GLU B C 1
ATOM 6182 O O . GLU B 1 127 ? 22.938 -35.562 -3.424 1 91.5 127 GLU B O 1
ATOM 6187 N N . ASP B 1 128 ? 21.984 -35.594 -1.411 1 91.56 128 ASP B N 1
ATOM 6188 C CA . ASP B 1 128 ? 21.156 -36.75 -1.792 1 91.56 128 ASP B CA 1
ATOM 6189 C C . ASP B 1 128 ? 20.203 -36.375 -2.924 1 91.56 128 ASP B C 1
ATOM 6191 O O . ASP B 1 128 ? 20.047 -37.125 -3.885 1 91.56 128 ASP B O 1
ATOM 6195 N N . ILE B 1 129 ? 19.641 -35.281 -2.754 1 91.88 129 ILE B N 1
ATOM 6196 C CA . ILE B 1 129 ? 18.641 -34.844 -3.723 1 91.88 129 ILE B CA 1
ATOM 6197 C C . ILE B 1 129 ? 19.328 -34.531 -5.062 1 91.88 129 ILE B C 1
ATOM 6199 O O . ILE B 1 129 ? 18.766 -34.844 -6.121 1 91.88 129 ILE B O 1
ATOM 6203 N N . THR B 1 130 ? 20.484 -33.938 -4.98 1 92.25 130 THR B N 1
ATOM 6204 C CA . THR B 1 130 ? 21.25 -33.688 -6.203 1 92.25 130 THR B CA 1
ATOM 6205 C C . THR B 1 130 ? 21.516 -35 -6.938 1 92.25 130 THR B C 1
ATOM 6207 O O . THR B 1 130 ? 21.312 -35.094 -8.156 1 92.25 130 THR B O 1
ATOM 6210 N N . ARG B 1 131 ? 21.891 -36 -6.207 1 88.88 131 ARG B N 1
ATOM 6211 C CA . ARG B 1 131 ? 22.172 -37.281 -6.793 1 88.88 131 ARG B CA 1
ATOM 6212 C C . ARG B 1 131 ? 20.922 -37.906 -7.383 1 88.88 131 ARG B C 1
ATOM 6214 O O . ARG B 1 131 ? 20.953 -38.469 -8.484 1 88.88 131 ARG B O 1
ATOM 6221 N N . LEU B 1 132 ? 19.891 -37.844 -6.641 1 86.25 132 LEU B N 1
ATOM 6222 C CA . LEU B 1 132 ? 18.625 -38.406 -7.09 1 86.25 132 LEU B CA 1
ATOM 6223 C C . LEU B 1 132 ? 18.172 -37.781 -8.398 1 86.25 132 LEU B C 1
ATOM 6225 O O . LEU B 1 132 ? 17.75 -38.469 -9.32 1 86.25 132 LEU B O 1
ATOM 6229 N N . PHE B 1 133 ? 18.266 -36.5 -8.531 1 89.38 133 PHE B N 1
ATOM 6230 C CA . PHE B 1 133 ? 17.828 -35.781 -9.727 1 89.38 133 PHE B CA 1
ATOM 6231 C C . PHE B 1 133 ? 18.766 -36.031 -10.891 1 89.38 133 PHE B C 1
ATOM 6233 O O . PHE B 1 133 ? 18.344 -36.125 -12.039 1 89.38 133 PHE B O 1
ATOM 6240 N N . GLN B 1 134 ? 20.031 -36.156 -10.578 1 87.75 134 GLN B N 1
ATOM 6241 C CA . GLN B 1 134 ? 21 -36.469 -11.633 1 87.75 134 GLN B CA 1
ATOM 6242 C C . GLN B 1 134 ? 20.734 -37.844 -12.227 1 87.75 134 GLN B C 1
ATOM 6244 O O . GLN B 1 134 ? 20.812 -38.031 -13.445 1 87.75 134 GLN B O 1
ATOM 6249 N N . GLU B 1 135 ? 20.438 -38.719 -11.375 1 83.88 135 GLU B N 1
ATOM 6250 C CA . GLU B 1 135 ? 20.109 -40.062 -11.828 1 83.88 135 GLU B CA 1
ATOM 6251 C C . GLU B 1 135 ? 18.844 -40.062 -12.688 1 83.88 135 GLU B C 1
ATOM 6253 O O . GLU B 1 135 ? 18.766 -40.781 -13.68 1 83.88 135 GLU B O 1
ATOM 6258 N N . ARG B 1 136 ? 17.938 -39.281 -12.281 1 83.94 136 ARG B N 1
ATOM 6259 C CA . ARG B 1 136 ? 16.703 -39.188 -13.047 1 83.94 136 ARG B CA 1
ATOM 6260 C C . ARG B 1 136 ? 16.953 -38.531 -14.406 1 83.94 136 ARG B C 1
ATOM 6262 O O . ARG B 1 136 ? 16.406 -39 -15.414 1 83.94 136 ARG B O 1
ATOM 6269 N N . ILE B 1 137 ? 17.734 -37.562 -14.453 1 87.06 137 ILE B N 1
ATOM 6270 C CA . ILE B 1 137 ? 18.062 -36.875 -15.695 1 87.06 137 ILE B CA 1
ATOM 6271 C C . ILE B 1 137 ? 18.781 -37.844 -16.656 1 87.06 137 ILE B C 1
ATOM 6273 O O . ILE B 1 137 ? 18.5 -37.844 -17.859 1 87.06 137 ILE B O 1
ATOM 6277 N N . GLN B 1 138 ? 19.594 -38.656 -16.078 1 83.62 138 GLN B N 1
ATOM 6278 C CA . GLN B 1 138 ? 20.328 -39.625 -16.891 1 83.62 138 GLN B CA 1
ATOM 6279 C C . GLN B 1 138 ? 19.391 -40.719 -17.391 1 83.62 138 GLN B C 1
ATOM 6281 O O . GLN B 1 138 ? 19.484 -41.125 -18.547 1 83.62 138 GLN B O 1
ATOM 6286 N N . SER B 1 139 ? 18.516 -41.125 -16.578 1 79.94 139 SER B N 1
ATOM 6287 C CA . SER B 1 139 ? 17.609 -42.219 -16.938 1 79.94 139 SER B CA 1
ATOM 6288 C C . SER B 1 139 ? 16.641 -41.781 -18.031 1 79.94 139 SER B C 1
ATOM 6290 O O . SER B 1 139 ? 16.219 -42.594 -18.844 1 79.94 139 SER B O 1
ATOM 6292 N N . LEU B 1 140 ? 16.328 -40.469 -18.031 1 81.25 140 LEU B N 1
ATOM 6293 C CA . LEU B 1 140 ? 15.398 -39.969 -19.031 1 81.25 140 LEU B CA 1
ATOM 6294 C C . LEU B 1 140 ? 16.125 -39.469 -20.266 1 81.25 140 LEU B C 1
ATOM 6296 O O . LEU B 1 140 ? 15.508 -38.969 -21.203 1 81.25 140 LEU B O 1
ATOM 6300 N N . ILE B 1 141 ? 17.453 -39.531 -20.25 1 80.25 141 ILE B N 1
ATOM 6301 C CA . ILE B 1 141 ? 18.328 -39.125 -21.344 1 80.25 141 ILE B CA 1
ATOM 6302 C C . ILE B 1 141 ? 18.188 -37.625 -21.578 1 80.25 141 ILE B C 1
ATOM 6304 O O . ILE B 1 141 ? 18.062 -37.188 -22.734 1 80.25 141 ILE B O 1
ATOM 6308 N N . PHE B 1 142 ? 18.094 -36.969 -20.453 1 85.38 142 PHE B N 1
ATOM 6309 C CA . PHE B 1 142 ? 17.969 -35.531 -20.531 1 85.38 142 PHE B CA 1
ATOM 6310 C C . PHE B 1 142 ? 19.281 -34.844 -20.172 1 85.38 142 PHE B C 1
ATOM 6312 O O . PHE B 1 142 ? 19.297 -33.625 -19.875 1 85.38 142 PHE B O 1
ATOM 6319 N N . SER B 1 143 ? 20.359 -35.531 -20.219 1 84.75 143 SER B N 1
ATOM 6320 C CA . SER B 1 143 ? 21.641 -35 -19.781 1 84.75 143 SER B CA 1
ATOM 6321 C C . SER B 1 143 ? 22.125 -33.875 -20.703 1 84.75 143 SER B C 1
ATOM 6323 O O . SER B 1 143 ? 22.938 -33.031 -20.312 1 84.75 143 SER B O 1
ATOM 6325 N N . SER B 1 144 ? 21.531 -33.875 -21.844 1 83.25 144 SER B N 1
ATOM 6326 C CA . SER B 1 144 ? 21.922 -32.812 -22.797 1 83.25 144 SER B CA 1
ATOM 6327 C C . SER B 1 144 ? 21.047 -31.578 -22.625 1 83.25 144 SER B C 1
ATOM 6329 O O . SER B 1 144 ? 21.359 -30.516 -23.172 1 83.25 144 SER B O 1
ATOM 6331 N N . ILE B 1 145 ? 20.078 -31.734 -21.828 1 84.94 145 ILE B N 1
ATOM 6332 C CA . ILE B 1 145 ? 19.109 -30.641 -21.703 1 84.94 145 ILE B CA 1
ATOM 6333 C C . ILE B 1 145 ? 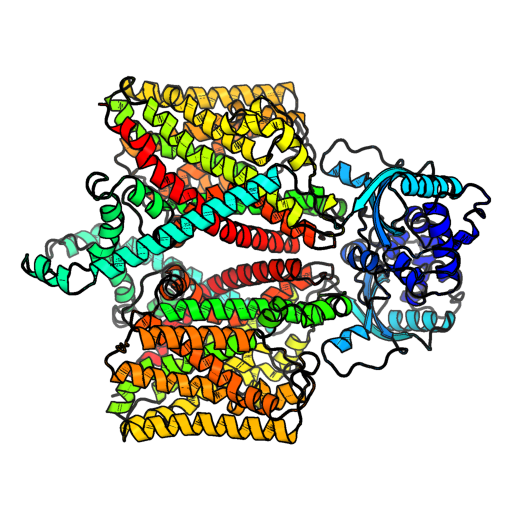19.234 -29.969 -20.344 1 84.94 145 ILE B C 1
ATOM 6335 O O . ILE B 1 145 ? 19.234 -28.75 -20.25 1 84.94 145 ILE B O 1
ATOM 6339 N N . PHE B 1 146 ? 19.359 -30.859 -19.359 1 88 146 PHE B N 1
ATOM 6340 C CA . PHE B 1 146 ? 19.344 -30.312 -18 1 88 146 PHE B CA 1
ATOM 6341 C C . PHE B 1 146 ? 20.547 -30.797 -17.203 1 88 146 PHE B C 1
ATOM 6343 O O . PHE B 1 146 ? 21.078 -31.875 -17.453 1 88 146 PHE B O 1
ATOM 6350 N N . ALA B 1 147 ? 21 -29.984 -16.281 1 88 147 ALA B N 1
ATOM 6351 C CA . ALA B 1 147 ? 21.953 -30.328 -15.234 1 88 147 ALA B CA 1
ATOM 6352 C C . ALA B 1 147 ? 21.562 -29.703 -13.898 1 88 147 ALA B C 1
ATOM 6354 O O . ALA B 1 147 ? 20.953 -28.625 -13.867 1 88 147 ALA B O 1
ATOM 6355 N N . VAL B 1 148 ? 21.766 -30.469 -12.891 1 90.88 148 VAL B N 1
ATOM 6356 C CA . VAL B 1 148 ? 21.469 -29.922 -11.578 1 90.88 148 VAL B CA 1
ATOM 6357 C C . VAL B 1 148 ? 22.562 -28.938 -11.172 1 90.88 148 VAL B C 1
ATOM 6359 O O . VAL B 1 148 ? 23.734 -29.312 -11.062 1 90.88 148 VAL B O 1
ATOM 6362 N N . ALA B 1 149 ? 22.172 -27.734 -10.992 1 87.25 149 ALA B N 1
ATOM 6363 C CA . ALA B 1 149 ? 23.125 -26.703 -10.594 1 87.25 149 ALA B CA 1
ATOM 6364 C C . ALA B 1 149 ? 23.297 -26.672 -9.078 1 87.25 149 ALA B C 1
ATOM 6366 O O . ALA B 1 149 ? 24.422 -26.641 -8.57 1 87.25 149 ALA B O 1
ATOM 6367 N N . SER B 1 150 ? 22.219 -26.641 -8.367 1 89.81 150 SER B N 1
ATOM 6368 C CA . SER B 1 150 ? 22.25 -26.594 -6.91 1 89.81 150 SER B CA 1
ATOM 6369 C C . SER B 1 150 ? 20.922 -27.016 -6.309 1 89.81 150 SER B C 1
ATOM 6371 O O . SER B 1 150 ? 19.891 -27.047 -7.004 1 89.81 150 SER B O 1
ATOM 6373 N N . VAL B 1 151 ? 20.953 -27.422 -5.09 1 92.06 151 VAL B N 1
ATOM 6374 C CA . VAL B 1 151 ? 19.766 -27.734 -4.301 1 92.06 151 VAL B CA 1
ATOM 6375 C C . VAL B 1 151 ? 19.781 -26.938 -2.998 1 92.06 151 VAL B C 1
ATOM 6377 O O . VAL B 1 151 ? 20.797 -26.938 -2.279 1 92.06 151 VAL B O 1
ATOM 6380 N N . ASP B 1 152 ? 18.703 -26.219 -2.77 1 89 152 ASP B N 1
ATOM 6381 C CA . ASP B 1 152 ? 18.594 -25.406 -1.561 1 89 152 ASP B CA 1
ATOM 6382 C C . ASP B 1 152 ? 17.391 -25.844 -0.724 1 89 152 ASP B C 1
ATOM 6384 O O . ASP B 1 152 ? 16.25 -25.578 -1.092 1 89 152 ASP B O 1
ATOM 6388 N N . CYS B 1 153 ? 17.672 -26.484 0.344 1 90.44 153 CYS B N 1
ATOM 6389 C CA . CYS B 1 153 ? 16.594 -26.922 1.221 1 90.44 153 CYS B CA 1
ATOM 6390 C C . CYS B 1 153 ? 16.25 -25.859 2.258 1 90.44 153 CYS B C 1
ATOM 6392 O O . CYS B 1 153 ? 17.156 -25.219 2.811 1 90.44 153 CYS B O 1
ATOM 6394 N N . ARG B 1 154 ? 14.977 -25.656 2.406 1 85.94 154 ARG B N 1
ATOM 6395 C CA . ARG B 1 154 ? 14.508 -24.609 3.309 1 85.94 154 ARG B CA 1
ATOM 6396 C C . ARG B 1 154 ? 14.18 -25.172 4.684 1 85.94 154 ARG B C 1
ATOM 6398 O O . ARG B 1 154 ? 13.438 -26.156 4.797 1 85.94 154 ARG B O 1
ATOM 6405 N N . SER B 1 155 ? 14.898 -24.766 5.625 1 77 155 SER B N 1
ATOM 6406 C CA . SER B 1 155 ? 14.617 -25.219 6.984 1 77 155 SER B CA 1
ATOM 6407 C C . SER B 1 155 ? 13.875 -24.141 7.773 1 77 155 SER B C 1
ATOM 6409 O O . SER B 1 155 ? 14.016 -22.953 7.496 1 77 155 SER B O 1
ATOM 6411 N N . GLU B 1 156 ? 13.039 -24.531 8.672 1 75.88 156 GLU B N 1
ATOM 6412 C CA . GLU B 1 156 ? 12.312 -23.609 9.547 1 75.88 156 GLU B CA 1
ATOM 6413 C C . GLU B 1 156 ? 13.219 -23.078 10.656 1 75.88 156 GLU B C 1
ATOM 6415 O O . GLU B 1 156 ? 12.914 -22.062 11.289 1 75.88 156 GLU B O 1
ATOM 6420 N N . GLU B 1 157 ? 14.281 -23.719 10.797 1 78.56 157 GLU B N 1
ATOM 6421 C CA . GLU B 1 157 ? 15.148 -23.328 11.898 1 78.56 157 GLU B CA 1
ATOM 6422 C C . GLU B 1 157 ? 15.852 -22 11.602 1 78.56 157 GLU B C 1
ATOM 6424 O O . GLU B 1 157 ? 16.422 -21.828 10.523 1 78.56 157 GLU B O 1
ATOM 6429 N N . LYS B 1 158 ? 15.641 -21.094 12.508 1 83 158 LYS B N 1
ATOM 6430 C CA . LYS B 1 158 ? 16.234 -19.781 12.375 1 83 158 LYS B CA 1
ATOM 6431 C C . LYS B 1 158 ? 17.578 -19.703 13.117 1 83 158 LYS B C 1
ATOM 6433 O O . LYS B 1 158 ? 17.719 -20.25 14.203 1 83 158 LYS B O 1
ATOM 6438 N N . GLU B 1 159 ? 18.578 -19.266 12.422 1 78.88 159 GLU B N 1
ATOM 6439 C CA . GLU B 1 159 ? 19.906 -19.125 13.008 1 78.88 159 GLU B CA 1
ATOM 6440 C C . GLU B 1 159 ? 20.031 -17.812 13.766 1 78.88 159 GLU B C 1
ATOM 6442 O O . GLU B 1 159 ? 19.625 -16.766 13.266 1 78.88 159 GLU B O 1
ATOM 6447 N N . TYR B 1 160 ? 20.531 -17.891 14.984 1 88.81 160 TYR B N 1
ATOM 6448 C CA . TYR B 1 160 ? 20.828 -16.703 15.781 1 88.81 160 TYR B CA 1
ATOM 6449 C C . TYR B 1 160 ? 22.312 -16.359 15.703 1 88.81 160 TYR B C 1
ATOM 6451 O O . TYR B 1 160 ? 23.078 -16.703 16.609 1 88.81 160 TYR B O 1
ATOM 6459 N N . ASP B 1 161 ? 22.719 -15.617 14.703 1 88.38 161 ASP B N 1
ATOM 6460 C CA . ASP B 1 161 ? 24.109 -15.227 14.5 1 88.38 161 ASP B CA 1
ATOM 6461 C C . ASP B 1 161 ? 24.453 -13.984 15.32 1 88.38 161 ASP B C 1
ATOM 6463 O O . ASP B 1 161 ? 23.688 -13.562 16.172 1 88.38 161 ASP B O 1
ATOM 6467 N N . ILE B 1 162 ? 25.625 -13.477 15.117 1 91.5 162 ILE B N 1
ATOM 6468 C CA . ILE B 1 162 ? 26.125 -12.359 15.906 1 91.5 162 ILE B CA 1
ATOM 6469 C C . ILE B 1 162 ? 25.25 -11.133 15.672 1 91.5 162 ILE B C 1
ATOM 6471 O O . ILE B 1 162 ? 24.953 -10.383 16.609 1 91.5 162 ILE B O 1
ATOM 6475 N N . PHE B 1 163 ? 24.828 -10.914 14.445 1 92.56 163 PHE B N 1
ATOM 6476 C CA . PHE B 1 163 ? 23.984 -9.766 14.156 1 92.56 163 PHE B CA 1
ATOM 6477 C C . PHE B 1 163 ? 22.641 -9.891 14.859 1 92.56 163 PHE B C 1
ATOM 6479 O O . PHE B 1 163 ? 22.094 -8.898 15.352 1 92.56 163 PHE B O 1
ATOM 6486 N N . THR B 1 164 ? 22.125 -11.055 14.898 1 94.06 164 THR B N 1
ATOM 6487 C CA . THR B 1 164 ? 20.844 -11.281 15.555 1 94.06 164 THR B CA 1
ATOM 6488 C C . THR B 1 164 ? 20.938 -11.016 17.047 1 94.06 164 THR B C 1
ATOM 6490 O O . THR B 1 164 ? 20.078 -10.359 17.641 1 94.06 164 THR B O 1
ATOM 6493 N N . LYS B 1 165 ? 22.016 -11.539 17.656 1 96.25 165 LYS B N 1
ATOM 6494 C CA . LYS B 1 165 ? 22.234 -11.328 19.094 1 96.25 165 LYS B CA 1
ATOM 6495 C C . LYS B 1 165 ? 22.406 -9.852 19.406 1 96.25 165 LYS B C 1
ATOM 6497 O O . LYS B 1 165 ? 21.844 -9.344 20.375 1 96.25 165 LYS B O 1
ATOM 6502 N N . LEU B 1 166 ? 23.172 -9.234 18.594 1 96.5 166 LEU B N 1
ATOM 6503 C CA . LEU B 1 166 ? 23.391 -7.805 18.781 1 96.5 166 LEU B CA 1
ATOM 6504 C C . LEU B 1 166 ? 22.094 -7.023 18.594 1 96.5 166 LEU B C 1
ATOM 6506 O O . LEU B 1 166 ? 21.844 -6.051 19.297 1 96.5 166 LEU B O 1
ATOM 6510 N N . ALA B 1 167 ? 21.375 -7.402 17.562 1 96.5 167 ALA B N 1
ATOM 6511 C CA . ALA B 1 167 ? 20.109 -6.727 17.297 1 96.5 167 ALA B CA 1
ATOM 6512 C C . ALA B 1 167 ? 19.156 -6.836 18.484 1 96.5 167 ALA B C 1
ATOM 6514 O O . ALA B 1 167 ? 18.516 -5.855 18.875 1 96.5 167 ALA B O 1
ATOM 6515 N N . ILE B 1 168 ? 19.047 -7.965 19.062 1 97.31 168 ILE B N 1
ATOM 6516 C CA . ILE B 1 168 ? 18.188 -8.195 20.219 1 97.31 168 ILE B CA 1
ATOM 6517 C C . ILE B 1 168 ? 18.672 -7.367 21.406 1 97.31 168 ILE B C 1
ATOM 6519 O O . ILE B 1 168 ? 17.891 -6.715 22.094 1 97.31 168 ILE B O 1
ATOM 6523 N N . ALA B 1 169 ? 19.984 -7.375 21.609 1 97.88 169 ALA B N 1
ATOM 6524 C CA . ALA B 1 169 ? 20.562 -6.621 22.703 1 97.88 169 ALA B CA 1
ATOM 6525 C C . ALA B 1 169 ? 20.328 -5.125 22.547 1 97.88 169 ALA B C 1
ATOM 6527 O O . ALA B 1 169 ? 19.906 -4.445 23.484 1 97.88 169 ALA B O 1
ATOM 6528 N N . ILE B 1 170 ? 20.594 -4.641 21.391 1 97.75 170 ILE B N 1
ATOM 6529 C CA . ILE B 1 170 ? 20.438 -3.215 21.109 1 97.75 170 ILE B CA 1
ATOM 6530 C C . ILE B 1 170 ? 18.969 -2.816 21.219 1 97.75 170 ILE B C 1
ATOM 6532 O O . ILE B 1 170 ? 18.656 -1.753 21.75 1 97.75 170 ILE B O 1
ATOM 6536 N N . SER B 1 171 ? 18.109 -3.656 20.656 1 97.94 171 SER B N 1
ATOM 6537 C CA . SER B 1 171 ? 16.672 -3.383 20.766 1 97.94 171 SER B CA 1
ATOM 6538 C C . SER B 1 171 ? 16.234 -3.334 22.219 1 97.94 171 SER B C 1
ATOM 6540 O O . SER B 1 171 ? 15.445 -2.467 22.609 1 97.94 171 SER B O 1
ATOM 6542 N N . ALA B 1 172 ? 16.734 -4.211 23.016 1 98 172 ALA B N 1
ATOM 6543 C CA . ALA B 1 172 ? 16.391 -4.242 24.438 1 98 172 ALA B CA 1
ATOM 6544 C C . ALA B 1 172 ? 16.859 -2.977 25.141 1 98 172 ALA B C 1
ATOM 6546 O O . ALA B 1 172 ? 16.125 -2.389 25.938 1 98 172 ALA B O 1
ATOM 6547 N N . VAL B 1 173 ? 18.047 -2.602 24.844 1 97.75 173 VAL B N 1
ATOM 6548 C CA . VAL B 1 173 ? 18.609 -1.403 25.453 1 97.75 173 VAL B CA 1
ATOM 6549 C C . VAL B 1 173 ? 17.797 -0.179 25.062 1 97.75 173 VAL B C 1
ATOM 6551 O O . VAL B 1 173 ? 17.453 0.653 25.906 1 97.75 173 VAL B O 1
ATOM 6554 N N . ILE B 1 174 ? 17.469 -0.063 23.812 1 97.75 174 ILE B N 1
ATOM 6555 C CA . ILE B 1 174 ? 16.719 1.075 23.297 1 97.75 174 ILE B CA 1
ATOM 6556 C C . ILE B 1 174 ? 15.336 1.107 23.953 1 97.75 174 ILE B C 1
ATOM 6558 O O . ILE B 1 174 ? 14.859 2.17 24.344 1 97.75 174 ILE B O 1
ATOM 6562 N N . LEU B 1 175 ? 14.727 -0.055 24.078 1 97.56 175 LEU B N 1
ATOM 6563 C CA . LEU B 1 175 ? 13.383 -0.122 24.641 1 97.56 175 LEU B CA 1
ATOM 6564 C C . LEU B 1 175 ? 13.414 0.231 26.125 1 97.56 175 LEU B C 1
ATOM 6566 O O . LEU B 1 175 ? 12.508 0.898 26.625 1 97.56 175 LEU B O 1
ATOM 6570 N N . ILE B 1 176 ? 14.438 -0.173 26.859 1 97.5 176 ILE B N 1
ATOM 6571 C CA . ILE B 1 176 ? 14.578 0.148 28.266 1 97.5 176 ILE B CA 1
ATOM 6572 C C . ILE B 1 176 ? 14.805 1.649 28.438 1 97.5 176 ILE B C 1
ATOM 6574 O O . ILE B 1 176 ? 14.188 2.283 29.297 1 97.5 176 ILE B O 1
ATOM 6578 N N . LEU B 1 177 ? 15.648 2.189 27.594 1 97.31 177 LEU B N 1
ATOM 6579 C CA . LEU B 1 177 ? 15.914 3.623 27.656 1 97.31 177 LEU B CA 1
ATOM 6580 C C . LEU B 1 177 ? 14.672 4.422 27.297 1 97.31 177 LEU B C 1
ATOM 6582 O O . LEU B 1 177 ? 14.391 5.457 27.906 1 97.31 177 LEU B O 1
ATOM 6586 N N . THR B 1 178 ? 13.961 3.973 26.297 1 97.31 178 THR B N 1
ATOM 6587 C CA . THR B 1 178 ? 12.742 4.652 25.875 1 97.31 178 THR B CA 1
ATOM 6588 C C . THR B 1 178 ? 11.688 4.613 26.984 1 97.31 178 THR B C 1
ATOM 6590 O O . THR B 1 178 ? 11.016 5.613 27.234 1 97.31 178 THR B O 1
ATOM 6593 N N . ALA B 1 179 ? 11.57 3.441 27.641 1 96.31 179 ALA B N 1
ATOM 6594 C CA . ALA B 1 179 ? 10.625 3.314 28.75 1 96.31 179 ALA B CA 1
ATOM 6595 C C . ALA B 1 179 ? 11.016 4.223 29.906 1 96.31 179 ALA B C 1
ATOM 6597 O O . ALA B 1 179 ? 10.164 4.906 30.484 1 96.31 179 ALA B O 1
ATOM 6598 N N . ALA B 1 180 ? 12.266 4.23 30.266 1 96 180 ALA B N 1
ATOM 6599 C CA . ALA B 1 180 ? 12.773 5.066 31.359 1 96 180 ALA B CA 1
ATOM 6600 C C . ALA B 1 180 ? 12.609 6.547 31.031 1 96 180 ALA B C 1
ATOM 6602 O O . ALA B 1 180 ? 12.164 7.328 31.875 1 96 180 ALA B O 1
ATOM 6603 N N . GLY B 1 181 ? 12.992 6.871 29.781 1 95.44 181 GLY B N 1
ATOM 6604 C CA . GLY B 1 181 ? 12.859 8.258 29.359 1 95.44 181 GLY B CA 1
ATOM 6605 C C . GLY B 1 181 ? 11.422 8.734 29.312 1 95.44 181 GLY B C 1
ATOM 6606 O O . GLY B 1 181 ? 11.117 9.859 29.703 1 95.44 181 GLY B O 1
ATOM 6607 N N . SER B 1 182 ? 10.539 7.938 28.844 1 94.12 182 SER B N 1
ATOM 6608 C CA . SER B 1 182 ? 9.133 8.289 28.734 1 94.12 182 SER B CA 1
ATOM 6609 C C . SER B 1 182 ? 8.492 8.422 30.109 1 94.12 182 SER B C 1
ATOM 6611 O O . SER B 1 182 ? 7.668 9.312 30.328 1 94.12 182 SER B O 1
ATOM 6613 N N . THR B 1 183 ? 8.836 7.531 31.047 1 92.12 183 THR B N 1
ATOM 6614 C CA . THR B 1 183 ? 8.312 7.594 32.406 1 92.12 183 THR B CA 1
ATOM 6615 C C . THR B 1 183 ? 8.789 8.859 33.125 1 92.12 183 THR B C 1
ATOM 6617 O O . THR B 1 183 ? 8.008 9.531 33.781 1 92.12 183 THR B O 1
ATOM 6620 N N . LEU B 1 184 ? 10.031 9.156 32.938 1 91.31 184 LEU B N 1
ATOM 6621 C CA . LEU B 1 184 ? 10.586 10.375 33.531 1 91.31 184 LEU B CA 1
ATOM 6622 C C . LEU B 1 184 ? 9.891 11.609 32.969 1 91.31 184 LEU B C 1
ATOM 6624 O O . LEU B 1 184 ? 9.609 12.555 33.719 1 91.31 184 LEU B O 1
ATOM 6628 N N . ASP B 1 185 ? 9.688 11.594 31.656 1 89.88 185 ASP B N 1
ATOM 6629 C CA . ASP B 1 185 ? 9.023 12.703 30.984 1 89.88 185 ASP B CA 1
ATOM 6630 C C . ASP B 1 185 ? 7.621 12.93 31.531 1 89.88 185 ASP B C 1
ATOM 6632 O O . ASP B 1 185 ? 7.234 14.062 31.828 1 89.88 185 ASP B O 1
ATOM 6636 N N . VAL B 1 186 ? 6.836 11.914 31.75 1 82.44 186 VAL B N 1
ATOM 6637 C CA . VAL B 1 186 ? 5.469 12 32.25 1 82.44 186 VAL B CA 1
ATOM 6638 C C . VAL B 1 186 ? 5.484 12.438 33.719 1 82.44 186 VAL B C 1
ATOM 6640 O O . VAL B 1 186 ? 4.637 13.227 34.156 1 82.44 186 VAL B O 1
ATOM 6643 N N . CYS B 1 187 ? 6.43 11.984 34.469 1 83.44 187 CYS B N 1
ATOM 6644 C CA . CYS B 1 187 ? 6.539 12.336 35.906 1 83.44 187 CYS B CA 1
ATOM 6645 C C . CYS B 1 187 ? 6.91 13.805 36.062 1 83.44 187 CYS B C 1
ATOM 6647 O O . CYS B 1 187 ? 6.434 14.469 37 1 83.44 187 CYS B O 1
ATOM 6649 N N . MET B 1 188 ? 7.676 14.219 35.219 1 83.19 188 MET B N 1
ATOM 6650 C CA . MET B 1 188 ? 8.094 15.617 35.312 1 83.19 188 MET B CA 1
ATOM 6651 C C . MET B 1 188 ? 6.941 16.547 34.938 1 83.19 188 MET B C 1
ATOM 6653 O O . MET B 1 188 ? 6.812 17.641 35.5 1 83.19 188 MET B O 1
ATOM 6657 N N . VAL B 1 189 ? 6.152 16.156 34 1 72.56 189 VAL B N 1
ATOM 6658 C CA . VAL B 1 189 ? 4.996 16.953 33.625 1 72.56 189 VAL B CA 1
ATOM 6659 C C . VAL B 1 189 ? 3.963 16.938 34.75 1 72.56 189 VAL B C 1
ATOM 6661 O O . VAL B 1 189 ? 3.355 17.969 35.062 1 72.56 189 VAL B O 1
ATOM 6664 N N . ASP B 1 190 ? 3.713 15.828 35.375 1 63.91 190 ASP B N 1
ATOM 6665 C CA . ASP B 1 190 ? 2.766 15.695 36.469 1 63.91 190 ASP B CA 1
ATOM 6666 C C . ASP B 1 190 ? 3.248 16.453 37.719 1 63.91 190 ASP B C 1
ATOM 6668 O O . ASP B 1 190 ? 2.445 17.031 38.438 1 63.91 190 ASP B O 1
ATOM 6672 N N . CYS B 1 191 ? 4.5 16.375 37.969 1 55.69 191 CYS B N 1
ATOM 6673 C CA . CYS B 1 191 ? 5.039 17.094 39.125 1 55.69 191 CYS B CA 1
ATOM 6674 C C . CYS B 1 191 ? 4.945 18.609 38.938 1 55.69 191 CYS B C 1
ATOM 6676 O O . CYS B 1 191 ? 4.734 19.344 39.875 1 55.69 191 CYS B O 1
ATOM 6678 N N . ALA B 1 192 ? 5.098 19.016 37.719 1 53.34 192 ALA B N 1
ATOM 6679 C CA . ALA B 1 192 ? 4.988 20.453 37.469 1 53.34 192 ALA B CA 1
ATOM 6680 C C . ALA B 1 192 ? 3.549 20.938 37.625 1 53.34 192 ALA B C 1
ATOM 6682 O O . ALA B 1 192 ? 3.305 22.094 37.969 1 53.34 192 ALA B O 1
ATOM 6683 N N . SER B 1 193 ? 2.584 20.141 37.344 1 51.06 193 SER B N 1
ATOM 6684 C CA . SER B 1 193 ? 1.182 20.531 37.469 1 51.06 193 SER B CA 1
ATOM 6685 C C . SER B 1 193 ? 0.667 20.359 38.906 1 51.06 193 SER B C 1
ATOM 6687 O O . SER B 1 193 ? -0.503 20.625 39.156 1 51.06 193 SER B O 1
ATOM 6689 N N . SER B 1 194 ? 1.494 19.969 39.812 1 45.69 194 SER B N 1
ATOM 6690 C CA . SER B 1 194 ? 1.003 19.875 41.188 1 45.69 194 SER B CA 1
ATOM 6691 C C . SER B 1 194 ? 0.776 21.266 41.781 1 45.69 194 SER B C 1
ATOM 6693 O O . SER B 1 194 ? 1.552 22.188 41.5 1 45.69 194 SER B O 1
ATOM 6695 N N . PRO B 1 195 ? -0.428 21.594 42.281 1 43.5 195 PRO B N 1
ATOM 6696 C CA . PRO B 1 195 ? -0.848 22.891 42.812 1 43.5 195 PRO B CA 1
ATOM 6697 C C . PRO B 1 195 ? 0.212 23.531 43.719 1 43.5 195 PRO B C 1
ATOM 6699 O O . PRO B 1 195 ? 0.154 24.719 44 1 43.5 195 PRO B O 1
ATOM 6702 N N . HIS B 1 196 ? 0.989 22.828 44.375 1 41.75 196 HIS B N 1
ATOM 6703 C CA . HIS B 1 196 ? 1.851 23.516 45.344 1 41.75 196 HIS B CA 1
ATOM 6704 C C . HIS B 1 196 ? 2.85 24.422 44.625 1 41.75 196 HIS B C 1
ATOM 6706 O O . HIS B 1 196 ? 3.217 25.469 45.156 1 41.75 196 HIS B O 1
ATOM 6712 N N . GLN B 1 197 ? 3.4 24.047 43.531 1 39.25 197 GLN B N 1
ATOM 6713 C CA . GLN B 1 197 ? 4.371 24.938 42.906 1 39.25 197 GLN B CA 1
ATOM 6714 C C . GLN B 1 197 ? 3.686 25.938 41.969 1 39.25 197 GLN B C 1
ATOM 6716 O O . GLN B 1 197 ? 4.301 26.922 41.562 1 39.25 197 GLN B O 1
ATOM 6721 N N . ALA B 1 198 ? 2.477 25.828 41.531 1 41.03 198 ALA B N 1
ATOM 6722 C CA . ALA B 1 198 ? 1.71 26.828 40.812 1 41.03 198 ALA B CA 1
ATOM 6723 C C . ALA B 1 198 ? 1.47 28.062 41.688 1 41.03 198 ALA B C 1
ATOM 6725 O O . ALA B 1 198 ? 1.282 29.172 41.156 1 41.03 198 ALA B O 1
ATOM 6726 N N . GLN B 1 199 ? 1.361 27.922 42.938 1 37.78 199 GLN B N 1
ATOM 6727 C CA . GLN B 1 199 ? 1.166 29.094 43.812 1 37.78 199 GLN B CA 1
ATOM 6728 C C . GLN B 1 199 ? 2.385 30.016 43.781 1 37.78 199 GLN B C 1
ATOM 6730 O O . GLN B 1 199 ? 2.271 31.219 44.031 1 37.78 199 GLN B O 1
ATOM 6735 N N . GLN B 1 200 ? 3.568 29.391 43.719 1 37.03 200 GLN B N 1
ATOM 6736 C CA . GLN B 1 200 ? 4.676 30.344 43.844 1 37.03 200 GLN B CA 1
ATOM 6737 C C . GLN B 1 200 ? 4.848 31.141 42.562 1 37.03 200 GLN B C 1
ATOM 6739 O O . GLN B 1 200 ? 5.363 32.25 42.562 1 37.03 200 GLN B O 1
ATOM 6744 N N . ASN B 1 201 ? 4.598 30.5 41.375 1 36 201 ASN B N 1
ATOM 6745 C CA . ASN B 1 201 ? 4.879 31.25 40.156 1 36 201 ASN B CA 1
ATOM 6746 C C . ASN B 1 201 ? 3.723 32.156 39.781 1 36 201 ASN B C 1
ATOM 6748 O O . ASN B 1 201 ? 3.74 32.781 38.719 1 36 201 ASN B O 1
ATOM 6752 N N . ASN B 1 202 ? 2.539 32 40.375 1 35.44 202 ASN B N 1
ATOM 6753 C CA . ASN B 1 202 ? 1.417 32.875 40 1 35.44 202 ASN B CA 1
ATOM 6754 C C . ASN B 1 202 ? 1.666 34.312 40.406 1 35.44 202 ASN B C 1
ATOM 6756 O O . ASN B 1 202 ? 0.77 35.156 40.312 1 35.44 202 ASN B O 1
ATOM 6760 N N . LYS B 1 203 ? 2.576 34.562 41.344 1 37.06 203 LYS B N 1
ATOM 6761 C CA . LYS B 1 203 ? 2.576 36 41.656 1 37.06 203 LYS B CA 1
ATOM 6762 C C . LYS B 1 203 ? 3.092 36.812 40.469 1 37.06 203 LYS B C 1
ATOM 6764 O O . LYS B 1 203 ? 3.295 38 40.562 1 37.06 203 LYS B O 1
ATOM 6769 N N . LEU B 1 204 ? 3.914 36.094 39.5 1 32.38 204 LEU B N 1
ATOM 6770 C CA . LEU B 1 204 ? 4.363 37.125 38.562 1 32.38 204 LEU B CA 1
ATOM 6771 C C . LEU B 1 204 ? 3.219 37.562 37.656 1 32.38 204 LEU B C 1
ATOM 6773 O O . LEU B 1 204 ? 2.182 36.906 37.594 1 32.38 204 LEU B O 1
ATOM 6777 N N . THR B 1 205 ? 3.562 38.25 36.375 1 30.56 205 THR B N 1
ATOM 6778 C CA . THR B 1 205 ? 2.816 39.188 35.562 1 30.56 205 THR B CA 1
ATOM 6779 C C . THR B 1 205 ? 1.609 38.5 34.906 1 30.56 205 THR B C 1
ATOM 6781 O O . THR B 1 205 ? 1.631 37.281 34.656 1 30.56 205 THR B O 1
ATOM 6784 N N . PRO B 1 206 ? 0.396 39.188 34.812 1 29.97 206 PRO B N 1
ATOM 6785 C CA . PRO B 1 206 ? -0.859 38.812 34.156 1 29.97 206 PRO B CA 1
ATOM 6786 C C . PRO B 1 206 ? -0.641 38.094 32.812 1 29.97 206 PRO B C 1
ATOM 6788 O O . PRO B 1 206 ? 0.124 38.594 31.984 1 29.97 206 PRO B O 1
ATOM 6791 N N . VAL B 1 207 ? -0.724 36.75 32.781 1 30.11 207 VAL B N 1
ATOM 6792 C CA . VAL B 1 207 ? -0.609 35.844 31.625 1 30.11 207 VAL B CA 1
ATOM 6793 C C . VAL B 1 207 ? -1.482 36.375 30.484 1 30.11 207 VAL B C 1
ATOM 6795 O O . VAL B 1 207 ? -2.711 36.406 30.594 1 30.11 207 VAL B O 1
ATOM 6798 N N . THR B 1 208 ? -1.083 37.5 29.781 1 27.8 208 THR B N 1
ATOM 6799 C CA . THR B 1 208 ? -1.733 37.75 28.5 1 27.8 208 THR B CA 1
ATOM 6800 C C . THR B 1 208 ? -1.832 36.438 27.703 1 27.8 208 THR B C 1
ATOM 6802 O O . THR B 1 208 ? -0.944 35.594 27.781 1 27.8 208 THR B O 1
ATOM 6805 N N . HIS B 1 209 ? -3.051 36.094 27.078 1 28.52 209 HIS B N 1
ATOM 6806 C CA . HIS B 1 209 ? -3.617 35.031 26.281 1 28.52 209 HIS B CA 1
ATOM 6807 C C . HIS B 1 209 ? -2.648 34.594 25.188 1 28.52 209 HIS B C 1
ATOM 6809 O O . HIS B 1 209 ? -3.057 33.969 24.203 1 28.52 209 HIS B O 1
ATOM 6815 N N . GLN B 1 210 ? -1.319 35 25.172 1 27.91 210 GLN B N 1
ATOM 6816 C CA . GLN B 1 210 ? -0.71 34.531 23.938 1 27.91 210 GLN B CA 1
ATOM 6817 C C . GLN B 1 210 ? -0.567 33 23.953 1 27.91 210 GLN B C 1
ATOM 6819 O O . GLN B 1 210 ? 0.221 32.469 24.719 1 27.91 210 GLN B O 1
ATOM 6824 N N . GLU B 1 211 ? -1.643 32.188 23.625 1 32.09 211 GLU B N 1
ATOM 6825 C CA . GLU B 1 211 ? -1.761 30.766 23.344 1 32.09 211 GLU B CA 1
ATOM 6826 C C . GLU B 1 211 ? -0.596 30.281 22.469 1 32.09 211 GLU B C 1
ATOM 6828 O O . GLU B 1 211 ? -0.39 29.078 22.328 1 32.09 211 GLU B O 1
ATOM 6833 N N . SER B 1 212 ? 0.04 31.172 21.641 1 33.34 212 SER B N 1
ATOM 6834 C CA . SER B 1 212 ? 0.989 30.672 20.656 1 33.34 212 SER B CA 1
ATOM 6835 C C . SER B 1 212 ? 2.207 30.047 21.328 1 33.34 212 SER B C 1
ATOM 6837 O O . SER B 1 212 ? 3.035 29.422 20.672 1 33.34 212 SER B O 1
ATOM 6839 N N . ASN B 1 213 ? 2.459 30.281 22.625 1 31.02 213 ASN B N 1
ATOM 6840 C CA . ASN B 1 213 ? 3.783 30.047 23.203 1 31.02 213 ASN B CA 1
ATOM 6841 C C . ASN B 1 213 ? 3.943 28.594 23.672 1 31.02 213 ASN B C 1
ATOM 6843 O O . ASN B 1 213 ? 4.949 28.25 24.297 1 31.02 213 ASN B O 1
ATOM 6847 N N . GLN B 1 214 ? 2.865 27.859 23.656 1 32.47 214 GLN B N 1
ATOM 6848 C CA . GLN B 1 214 ? 3.088 26.547 24.266 1 32.47 214 GLN B CA 1
ATOM 6849 C C . GLN B 1 214 ? 3.996 25.688 23.406 1 32.47 214 GLN B C 1
ATOM 6851 O O . GLN B 1 214 ? 4.676 24.797 23.922 1 32.47 214 GLN B O 1
ATOM 6856 N N . THR B 1 215 ? 3.883 25.797 22.047 1 34.56 215 THR B N 1
ATOM 6857 C CA . THR B 1 215 ? 4.75 24.953 21.219 1 34.56 215 THR B CA 1
ATOM 6858 C C . THR B 1 215 ? 6.207 25.375 21.359 1 34.56 215 THR B C 1
ATOM 6860 O O . THR B 1 215 ? 7.117 24.562 21.203 1 34.56 215 THR B O 1
ATOM 6863 N N . GLN B 1 216 ? 6.547 26.734 21.578 1 34.06 216 GLN B N 1
ATOM 6864 C CA . GLN B 1 216 ? 7.91 27.219 21.75 1 34.06 216 GLN B CA 1
ATOM 6865 C C . GLN B 1 216 ? 8.5 26.75 23.078 1 34.06 216 GLN B C 1
ATOM 6867 O O . GLN B 1 216 ? 9.719 26.75 23.266 1 34.06 216 GLN B O 1
ATOM 6872 N N . LYS B 1 217 ? 7.754 26.5 24.125 1 36.09 217 LYS B N 1
ATOM 6873 C CA . LYS B 1 217 ? 8.289 26.094 25.422 1 36.09 217 LYS B CA 1
ATOM 6874 C C . LYS B 1 217 ? 8.828 24.672 25.375 1 36.09 217 LYS B C 1
ATOM 6876 O O . LYS B 1 217 ? 9.688 24.297 26.188 1 36.09 217 LYS B O 1
ATOM 6881 N N . ALA B 1 218 ? 8.32 23.875 24.5 1 36.56 218 ALA B N 1
ATOM 6882 C CA . ALA B 1 218 ? 8.812 22.5 24.438 1 36.56 218 ALA B CA 1
ATOM 6883 C C . ALA B 1 218 ? 10.234 22.438 23.891 1 36.56 218 ALA B C 1
ATOM 6885 O O . ALA B 1 218 ? 11.047 21.625 24.328 1 36.56 218 ALA B O 1
ATOM 6886 N N . ASN B 1 219 ? 10.57 23.234 22.812 1 35.72 219 ASN B N 1
ATOM 6887 C CA . ASN B 1 219 ? 11.969 23.312 22.406 1 35.72 219 ASN B CA 1
ATOM 6888 C C . ASN B 1 219 ? 12.836 23.938 23.5 1 35.72 219 ASN B C 1
ATOM 6890 O O . ASN B 1 219 ? 14.055 23.734 23.516 1 35.72 219 ASN B O 1
ATOM 6894 N N . SER B 1 220 ? 12.328 24.969 24.328 1 33.44 220 SER B N 1
ATOM 6895 C CA . SER B 1 220 ? 13.07 25.672 25.359 1 33.44 220 SER B CA 1
ATOM 6896 C C . SER B 1 220 ? 13.297 24.797 26.578 1 33.44 220 SER B C 1
ATOM 6898 O O . SER B 1 220 ? 14.188 25.062 27.391 1 33.44 220 SER B O 1
ATOM 6900 N N . ILE B 1 221 ? 12.422 23.906 26.859 1 35.72 221 ILE B N 1
ATOM 6901 C CA . ILE B 1 221 ? 12.648 23.109 28.062 1 35.72 221 ILE B CA 1
ATOM 6902 C C . ILE B 1 221 ? 13.891 22.234 27.859 1 35.72 221 ILE B C 1
ATOM 6904 O O . ILE B 1 221 ? 14.586 21.922 28.828 1 35.72 221 ILE B O 1
ATOM 6908 N N . THR B 1 222 ? 14.055 21.797 26.609 1 37.91 222 THR B N 1
ATOM 6909 C CA . THR B 1 222 ? 15.281 21.031 26.469 1 37.91 222 THR B CA 1
ATOM 6910 C C . THR B 1 222 ? 16.5 21.922 26.625 1 37.91 222 THR B C 1
ATOM 6912 O O . THR B 1 222 ? 17.609 21.438 26.844 1 37.91 222 THR B O 1
ATOM 6915 N N . ALA B 1 223 ? 16.422 23.25 26.125 1 35.91 223 ALA B N 1
ATOM 6916 C CA . ALA B 1 223 ? 17.562 24.125 26.406 1 35.91 223 ALA B CA 1
ATOM 6917 C C . ALA B 1 223 ? 17.562 24.578 27.859 1 35.91 223 ALA B C 1
ATOM 6919 O O . ALA B 1 223 ? 18.281 25.5 28.234 1 35.91 223 ALA B O 1
ATOM 6920 N N . VAL B 1 224 ? 16.578 24.484 28.562 1 37 224 VAL B N 1
ATOM 6921 C CA . VAL B 1 224 ? 16.906 24.766 29.953 1 37 224 VAL B CA 1
ATOM 6922 C C . VAL B 1 224 ? 18.203 24.047 30.344 1 37 224 VAL B C 1
ATOM 6924 O O . VAL B 1 224 ? 18.359 22.859 30.062 1 37 224 VAL B O 1
ATOM 6927 N N . SER B 1 225 ? 19.297 24.719 30.672 1 38.12 225 SER B N 1
ATOM 6928 C CA . SER B 1 225 ? 20.719 24.469 30.859 1 38.12 225 SER B CA 1
ATOM 6929 C C . SER B 1 225 ? 20.953 23.094 31.484 1 38.12 225 SER B C 1
ATOM 6931 O O . SER B 1 225 ? 20.297 22.734 32.469 1 38.12 225 SER B O 1
ATOM 6933 N N . ALA B 1 226 ? 21.469 22.109 30.922 1 43.41 226 ALA B N 1
ATOM 6934 C CA . ALA B 1 226 ? 22.297 21.047 31.5 1 43.41 226 ALA B CA 1
ATOM 6935 C C . ALA B 1 226 ? 22.781 21.422 32.906 1 43.41 226 ALA B C 1
ATOM 6937 O O . ALA B 1 226 ? 23.391 20.594 33.594 1 43.41 226 ALA B O 1
ATOM 6938 N N . LYS B 1 227 ? 22.922 22.641 33.156 1 45.31 227 LYS B N 1
ATOM 6939 C CA . LYS B 1 227 ? 23.469 23.016 34.469 1 45.31 227 LYS B CA 1
ATOM 6940 C C . LYS B 1 227 ? 22.547 22.594 35.594 1 45.31 227 LYS B C 1
ATOM 6942 O O . LYS B 1 227 ? 23.016 22.172 36.656 1 45.31 227 LYS B O 1
ATOM 6947 N N . GLU B 1 228 ? 21.156 22.828 35.344 1 51.62 228 GLU B N 1
ATOM 6948 C CA . GLU B 1 228 ? 20.391 22.547 36.562 1 51.62 228 GLU B CA 1
ATOM 6949 C C . GLU B 1 228 ? 19.922 21.094 36.562 1 51.62 228 GLU B C 1
ATOM 6951 O O . GLU B 1 228 ? 19.766 20.5 37.625 1 51.62 228 GLU B O 1
ATOM 6956 N N . ASN B 1 229 ? 19.391 20.484 35.375 1 60.34 229 ASN B N 1
ATOM 6957 C CA . ASN B 1 229 ? 19.094 19.062 35.5 1 60.34 229 ASN B CA 1
ATOM 6958 C C . ASN B 1 229 ? 20.281 18.203 35.062 1 60.34 229 ASN B C 1
ATOM 6960 O O . ASN B 1 229 ? 21.016 18.562 34.156 1 60.34 229 ASN B O 1
ATOM 6964 N N . GLY B 1 230 ? 20.875 17.484 35.906 1 75.69 230 GLY B N 1
ATOM 6965 C CA . GLY B 1 230 ? 21.969 16.516 35.812 1 75.69 230 GLY B CA 1
ATOM 6966 C C . GLY B 1 230 ? 22.062 15.891 34.438 1 75.69 230 GLY B C 1
ATOM 6967 O O . GLY B 1 230 ? 21.062 15.805 33.719 1 75.69 230 GLY B O 1
ATOM 6968 N N . VAL B 1 231 ? 23.203 15.734 33.688 1 82.44 231 VAL B N 1
ATOM 6969 C CA . VAL B 1 231 ? 23.547 15.102 32.438 1 82.44 231 VAL B CA 1
ATOM 6970 C C . VAL B 1 231 ? 22.766 13.805 32.25 1 82.44 231 VAL B C 1
ATOM 6972 O O . VAL B 1 231 ? 22.328 13.484 31.156 1 82.44 231 VAL B O 1
ATOM 6975 N N . LEU B 1 232 ? 22.453 13.211 33.25 1 87.56 232 LEU B N 1
ATOM 6976 C CA . LEU B 1 232 ? 21.75 11.93 33.219 1 87.56 232 LEU B CA 1
ATOM 6977 C C . LEU B 1 232 ? 20.281 12.125 32.875 1 87.56 232 LEU B C 1
ATOM 6979 O O . LEU B 1 232 ? 19.703 11.336 32.094 1 87.56 232 LEU B O 1
ATOM 6983 N N . ILE B 1 233 ? 19.781 13.125 33.344 1 89.19 233 ILE B N 1
ATOM 6984 C CA . ILE B 1 233 ? 18.375 13.391 33.125 1 89.19 233 ILE B CA 1
ATOM 6985 C C . ILE B 1 233 ? 18.172 13.797 31.656 1 89.19 233 ILE B C 1
ATOM 6987 O O . ILE B 1 233 ? 17.234 13.336 31 1 89.19 233 ILE B O 1
ATOM 6991 N N . THR B 1 234 ? 19.078 14.555 31.203 1 88.81 234 THR B N 1
ATOM 6992 C CA . THR B 1 234 ? 18.984 14.984 29.812 1 88.81 234 THR B CA 1
ATOM 6993 C C . THR B 1 234 ? 19.188 13.805 28.859 1 88.81 234 THR B C 1
ATOM 6995 O O . THR B 1 234 ? 18.531 13.727 27.812 1 88.81 234 THR B O 1
ATOM 6998 N N . PHE B 1 235 ? 20.016 12.984 29.297 1 93.06 235 PHE B N 1
ATOM 6999 C CA . PHE B 1 235 ? 20.281 11.773 28.531 1 93.06 235 PHE B CA 1
ATOM 7000 C C . PHE B 1 235 ? 19.031 10.898 28.438 1 93.06 235 PHE B C 1
ATOM 7002 O O . PHE B 1 235 ? 18.641 10.477 27.359 1 93.06 235 PHE B O 1
ATOM 7009 N N . LEU B 1 236 ? 18.422 10.695 29.484 1 93.38 236 LEU B N 1
ATOM 7010 C CA . LEU B 1 236 ? 17.25 9.82 29.5 1 93.38 236 LEU B CA 1
ATOM 7011 C C . LEU B 1 236 ? 16.062 10.461 28.781 1 93.38 236 LEU B C 1
ATOM 7013 O O . LEU B 1 236 ? 15.297 9.781 28.109 1 93.38 236 LEU B O 1
ATOM 7017 N N . LEU B 1 237 ? 15.961 11.727 28.906 1 92.94 237 LEU B N 1
ATOM 7018 C CA . LEU B 1 237 ? 14.852 12.445 28.281 1 92.94 237 LEU B CA 1
ATOM 7019 C C . LEU B 1 237 ? 14.977 12.422 26.766 1 92.94 237 LEU B C 1
ATOM 7021 O O . LEU B 1 237 ? 13.977 12.539 26.047 1 92.94 237 LEU B O 1
ATOM 7025 N N . SER B 1 238 ? 16.188 12.32 26.297 1 94.81 238 SER B N 1
ATOM 7026 C CA . SER B 1 238 ? 16.406 12.258 24.859 1 94.81 238 SER B CA 1
ATOM 7027 C C . SER B 1 238 ? 15.734 11.031 24.25 1 94.81 238 SER B C 1
ATOM 7029 O O . SER B 1 238 ? 15.414 11.016 23.062 1 94.81 238 SER B O 1
ATOM 7031 N N . PHE B 1 239 ? 15.438 10.023 25.094 1 96.56 239 PHE B N 1
ATOM 7032 C CA . PHE B 1 239 ? 14.883 8.773 24.594 1 96.56 239 PHE B CA 1
ATOM 7033 C C . PHE B 1 239 ? 13.375 8.711 24.859 1 96.56 239 PHE B C 1
ATOM 7035 O O . PHE B 1 239 ? 12.742 7.684 24.625 1 96.56 239 PHE B O 1
ATOM 7042 N N . SER B 1 240 ? 12.812 9.805 25.328 1 95.88 240 SER B N 1
ATOM 7043 C CA . SER B 1 240 ? 11.383 9.812 25.609 1 95.88 240 SER B CA 1
ATOM 7044 C C . SER B 1 240 ? 10.562 9.672 24.344 1 95.88 240 SER B C 1
ATOM 7046 O O . SER B 1 240 ? 10.656 10.508 23.438 1 95.88 240 SER B O 1
ATOM 7048 N N . ALA B 1 241 ? 9.703 8.648 24.266 1 94 241 ALA B N 1
ATOM 7049 C CA . ALA B 1 241 ? 8.852 8.422 23.109 1 94 241 ALA B CA 1
ATOM 7050 C C . ALA B 1 241 ? 7.785 9.5 22.984 1 94 241 ALA B C 1
ATOM 7052 O O . ALA B 1 241 ? 7.328 9.812 21.891 1 94 241 ALA B O 1
ATOM 7053 N N . TRP B 1 242 ? 7.473 10.07 24.047 1 90.44 242 TRP B N 1
ATOM 7054 C CA . TRP B 1 242 ? 6.457 11.117 24.047 1 90.44 242 TRP B CA 1
ATOM 7055 C C . TRP B 1 242 ? 6.973 12.383 23.359 1 90.44 242 TRP B C 1
ATOM 7057 O O . TRP B 1 242 ? 6.336 12.898 22.453 1 90.44 242 TRP B O 1
ATOM 7067 N N . THR B 1 243 ? 8.062 12.828 23.797 1 91.69 243 THR B N 1
ATOM 7068 C CA . THR B 1 243 ? 8.656 14.031 23.234 1 91.69 243 THR B CA 1
ATOM 7069 C C . THR B 1 243 ? 9.047 13.82 21.781 1 91.69 243 THR B C 1
ATOM 7071 O O . THR B 1 243 ? 8.781 14.672 20.938 1 91.69 243 THR B O 1
ATOM 7074 N N . ASN B 1 244 ? 9.625 12.672 21.531 1 95.06 244 ASN B N 1
ATOM 7075 C CA . ASN B 1 244 ? 10.062 12.383 20.172 1 95.06 244 ASN B CA 1
ATOM 7076 C C . ASN B 1 244 ? 8.867 12.148 19.25 1 95.06 244 ASN B C 1
ATOM 7078 O O . ASN B 1 244 ? 8.938 12.461 18.062 1 95.06 244 ASN B O 1
ATOM 7082 N N . GLY B 1 245 ? 7.875 11.508 19.781 1 93.12 245 GLY B N 1
ATOM 7083 C CA . GLY B 1 245 ? 6.668 11.336 19 1 93.12 245 GLY B CA 1
ATOM 7084 C C . GLY B 1 245 ? 6.023 12.648 18.594 1 93.12 245 GLY B C 1
ATOM 7085 O O . GLY B 1 245 ? 5.59 12.805 17.453 1 93.12 245 GLY B O 1
ATOM 7086 N N . LYS B 1 246 ? 6 13.578 19.531 1 89.06 246 LYS B N 1
ATOM 7087 C CA . LYS B 1 246 ? 5.465 14.906 19.25 1 89.06 246 LYS B CA 1
ATOM 7088 C C . LYS B 1 246 ? 6.324 15.641 18.219 1 89.06 246 LYS B C 1
ATOM 7090 O O . LYS B 1 246 ? 5.797 16.344 17.344 1 89.06 246 LYS B O 1
ATOM 7095 N N . ARG B 1 247 ? 7.543 15.414 18.391 1 91 247 ARG B N 1
ATOM 7096 C CA . ARG B 1 247 ? 8.469 16 17.422 1 91 247 ARG B CA 1
ATOM 7097 C C . ARG B 1 247 ? 8.227 15.469 16.016 1 91 247 ARG B C 1
ATOM 7099 O O . ARG B 1 247 ? 8.25 16.219 15.047 1 91 247 ARG B O 1
ATOM 7106 N N . LEU B 1 248 ? 8.039 14.227 15.922 1 93.19 248 LEU B N 1
ATOM 7107 C CA . LEU B 1 248 ? 7.812 13.594 14.625 1 93.19 248 LEU B CA 1
ATOM 7108 C C . LEU B 1 248 ? 6.531 14.117 13.984 1 93.19 248 LEU B C 1
ATOM 7110 O O . LEU B 1 248 ? 6.512 14.406 12.781 1 93.19 248 LEU B O 1
ATOM 7114 N N . LEU B 1 249 ? 5.48 14.266 14.773 1 89.06 249 LEU B N 1
ATOM 7115 C CA . LEU B 1 249 ? 4.156 14.562 14.234 1 89.06 249 LEU B CA 1
ATOM 7116 C C . LEU B 1 249 ? 3.951 16.062 14.086 1 89.06 249 LEU B C 1
ATOM 7118 O O . LEU B 1 249 ? 2.959 16.516 13.508 1 89.06 249 LEU B O 1
ATOM 7122 N N . SER B 1 250 ? 4.93 16.812 14.484 1 87.62 250 SER B N 1
ATOM 7123 C CA . SER B 1 250 ? 4.805 18.266 14.414 1 87.62 250 SER B CA 1
ATOM 7124 C C . SER B 1 250 ? 4.859 18.75 12.969 1 87.62 250 SER B C 1
ATOM 7126 O O . SER B 1 250 ? 5.656 18.25 12.172 1 87.62 250 SER B O 1
ATOM 7128 N N . THR B 1 251 ? 3.994 19.641 12.609 1 84.25 251 THR B N 1
ATOM 7129 C CA . THR B 1 251 ? 3.969 20.203 11.258 1 84.25 251 THR B CA 1
ATOM 7130 C C . THR B 1 251 ? 4.43 21.656 11.266 1 84.25 251 THR B C 1
ATOM 7132 O O . THR B 1 251 ? 4.316 22.359 10.258 1 84.25 251 THR B O 1
ATOM 7135 N N . SER B 1 252 ? 5.02 22.078 12.383 1 79.94 252 SER B N 1
ATOM 7136 C CA . SER B 1 252 ? 5.516 23.438 12.484 1 79.94 252 SER B CA 1
ATOM 7137 C C . SER B 1 252 ? 6.812 23.625 11.703 1 79.94 252 SER B C 1
ATOM 7139 O O . SER B 1 252 ? 7.652 22.719 11.664 1 79.94 252 SER B O 1
ATOM 7141 N N . GLN B 1 253 ? 6.805 24.625 10.852 1 73.81 253 GLN B N 1
ATOM 7142 C CA . GLN B 1 253 ? 7.996 24.891 10.055 1 73.81 253 GLN B CA 1
ATOM 7143 C C . GLN B 1 253 ? 8.805 26.047 10.656 1 73.81 253 GLN B C 1
ATOM 7145 O O . GLN B 1 253 ? 8.242 27.016 11.148 1 73.81 253 GLN B O 1
ATOM 7150 N N . THR B 1 254 ? 10.039 25.703 10.867 1 68.69 254 THR B N 1
ATOM 7151 C CA . THR B 1 254 ? 10.922 26.766 11.312 1 68.69 254 THR B CA 1
ATOM 7152 C C . THR B 1 254 ? 11.234 27.719 10.164 1 68.69 254 THR B C 1
ATOM 7154 O O . THR B 1 254 ? 11.055 27.375 8.992 1 68.69 254 THR B O 1
ATOM 7157 N N . ARG B 1 255 ? 11.578 28.938 10.469 1 60.97 255 ARG B N 1
ATOM 7158 C CA . ARG B 1 255 ? 11.875 30 9.508 1 60.97 255 ARG B CA 1
ATOM 7159 C C . ARG B 1 255 ? 12.953 29.562 8.516 1 60.97 255 ARG B C 1
ATOM 7161 O O . ARG B 1 255 ? 12.938 29.969 7.355 1 60.97 255 ARG B O 1
ATOM 7168 N N . ASP B 1 256 ? 13.75 28.688 8.898 1 67.25 256 ASP B N 1
ATOM 7169 C CA . ASP B 1 256 ? 14.891 28.328 8.062 1 67.25 256 ASP B CA 1
ATOM 7170 C C . ASP B 1 256 ? 14.562 27.156 7.148 1 67.25 256 ASP B C 1
ATOM 7172 O O . ASP B 1 256 ? 15.312 26.859 6.219 1 67.25 256 ASP B O 1
ATOM 7176 N N . ASN B 1 257 ? 13.445 26.641 7.309 1 78.81 257 ASN B N 1
ATOM 7177 C CA . ASN B 1 257 ? 13.125 25.438 6.531 1 78.81 257 ASN B CA 1
ATOM 7178 C C . ASN B 1 257 ? 12.43 25.797 5.219 1 78.81 257 ASN B C 1
ATOM 7180 O O . ASN B 1 257 ? 11.539 26.656 5.195 1 78.81 257 ASN B O 1
ATOM 7184 N N . ILE B 1 258 ? 13.039 25.375 4.199 1 89.56 258 ILE B N 1
ATOM 7185 C CA . ILE B 1 258 ? 12.438 25.531 2.879 1 89.56 258 ILE B CA 1
ATOM 7186 C C . ILE B 1 258 ? 11.406 24.422 2.654 1 89.56 258 ILE B C 1
ATOM 7188 O O . ILE B 1 258 ? 11.758 23.281 2.344 1 89.56 258 ILE B O 1
ATOM 7192 N N . ALA B 1 259 ? 10.242 24.734 2.709 1 91.12 259 ALA B N 1
ATOM 7193 C CA . ALA B 1 259 ? 9.125 23.797 2.744 1 91.12 259 ALA B CA 1
ATOM 7194 C C . ALA B 1 259 ? 9.094 22.922 1.488 1 91.12 259 ALA B C 1
ATOM 7196 O O . ALA B 1 259 ? 8.805 21.734 1.558 1 91.12 259 ALA B O 1
ATOM 7197 N N . VAL B 1 260 ? 9.422 23.484 0.349 1 95.69 260 VAL B N 1
ATOM 7198 C CA . VAL B 1 260 ? 9.344 22.797 -0.934 1 95.69 260 VAL B CA 1
ATOM 7199 C C . VAL B 1 260 ? 10.289 21.609 -0.941 1 95.69 260 VAL B C 1
ATOM 7201 O O . VAL B 1 260 ? 10.008 20.578 -1.57 1 95.69 260 VAL B O 1
ATOM 7204 N N . ILE B 1 261 ? 11.344 21.641 -0.226 1 96.69 261 ILE B N 1
ATOM 7205 C CA . ILE B 1 261 ? 12.359 20.594 -0.205 1 96.69 261 ILE B CA 1
ATOM 7206 C C . ILE B 1 261 ? 11.797 19.344 0.477 1 96.69 261 ILE B C 1
ATOM 7208 O O . ILE B 1 261 ? 12.148 18.234 0.107 1 96.69 261 ILE B O 1
ATOM 7212 N N . SER B 1 262 ? 10.875 19.547 1.441 1 95.81 262 SER B N 1
ATOM 7213 C CA . SER B 1 262 ? 10.266 18.422 2.121 1 95.81 262 SER B CA 1
ATOM 7214 C C . SER B 1 262 ? 9.484 17.547 1.146 1 95.81 262 SER B C 1
ATOM 7216 O O . SER B 1 262 ? 9.57 16.312 1.202 1 95.81 262 SER B O 1
ATOM 7218 N N . GLY B 1 263 ? 8.789 18.188 0.299 1 97.12 263 GLY B N 1
ATOM 7219 C CA . GLY B 1 263 ? 8.047 17.438 -0.707 1 97.12 263 GLY B CA 1
ATOM 7220 C C . GLY B 1 263 ? 8.953 16.734 -1.7 1 97.12 263 GLY B C 1
ATOM 7221 O O . GLY B 1 263 ? 8.703 15.578 -2.053 1 97.12 263 GLY B O 1
ATOM 7222 N N . ILE B 1 264 ? 10 17.359 -2.135 1 98.06 264 ILE B N 1
ATOM 7223 C CA . ILE B 1 264 ? 10.938 16.781 -3.098 1 98.06 264 ILE B CA 1
ATOM 7224 C C . ILE B 1 264 ? 11.617 15.562 -2.492 1 98.06 264 ILE B C 1
ATOM 7226 O O . ILE B 1 264 ? 11.75 14.531 -3.152 1 98.06 264 ILE B O 1
ATOM 7230 N N . ARG B 1 265 ? 11.977 15.672 -1.25 1 97.44 265 ARG B N 1
ATOM 7231 C CA . ARG B 1 265 ? 12.656 14.578 -0.561 1 97.44 265 ARG B CA 1
ATOM 7232 C C . ARG B 1 265 ? 11.766 13.336 -0.504 1 97.44 265 ARG B C 1
ATOM 7234 O O . ARG B 1 265 ? 12.195 12.242 -0.87 1 97.44 265 ARG B O 1
ATOM 7241 N N . PHE B 1 266 ? 10.539 13.555 -0.052 1 97.62 266 PHE B N 1
ATOM 7242 C CA . PHE B 1 266 ? 9.68 12.398 0.138 1 97.62 266 PHE B CA 1
ATOM 7243 C C . PHE B 1 266 ? 9.312 11.766 -1.201 1 97.62 266 PHE B C 1
ATOM 7245 O O . PHE B 1 266 ? 9.297 10.539 -1.332 1 97.62 266 PHE B O 1
ATOM 7252 N N . LEU B 1 267 ? 8.969 12.578 -2.197 1 97.81 267 LEU B N 1
ATOM 7253 C CA . LEU B 1 267 ? 8.578 12.047 -3.5 1 97.81 267 LEU B CA 1
ATOM 7254 C C . LEU B 1 267 ? 9.75 11.32 -4.16 1 97.81 267 LEU B C 1
ATOM 7256 O O . LEU B 1 267 ? 9.555 10.336 -4.875 1 97.81 267 LEU B O 1
ATOM 7260 N N . SER B 1 268 ? 10.953 11.797 -3.916 1 98.06 268 SER B N 1
ATOM 7261 C CA . SER B 1 268 ? 12.133 11.102 -4.414 1 98.06 268 SER B CA 1
ATOM 7262 C C . SER B 1 268 ? 12.312 9.758 -3.723 1 98.06 268 SER B C 1
ATOM 7264 O O . SER B 1 268 ? 12.656 8.766 -4.367 1 98.06 268 SER B O 1
ATOM 7266 N N . MET B 1 269 ? 12.086 9.734 -2.436 1 97.81 269 MET B N 1
ATOM 7267 C CA . MET B 1 269 ? 12.156 8.477 -1.704 1 97.81 269 MET B CA 1
ATOM 7268 C C . MET B 1 269 ? 11.094 7.496 -2.205 1 97.81 269 MET B C 1
ATOM 7270 O O . MET B 1 269 ? 11.367 6.305 -2.367 1 97.81 269 MET B O 1
ATOM 7274 N N . ALA B 1 270 ? 9.922 8.008 -2.428 1 98.06 270 ALA B N 1
ATOM 7275 C CA . ALA B 1 270 ? 8.852 7.176 -2.963 1 98.06 270 ALA B CA 1
ATOM 7276 C C . ALA B 1 270 ? 9.234 6.586 -4.316 1 98.06 270 ALA B C 1
ATOM 7278 O O . ALA B 1 270 ? 8.922 5.43 -4.613 1 98.06 270 ALA B O 1
ATOM 7279 N N . TRP B 1 271 ? 9.891 7.391 -5.09 1 97.94 271 TRP B N 1
ATOM 7280 C CA . TRP B 1 271 ? 10.367 6.938 -6.395 1 97.94 271 TRP B CA 1
ATOM 7281 C C . TRP B 1 271 ? 11.414 5.84 -6.238 1 97.94 271 TRP B C 1
ATOM 7283 O O . TRP B 1 271 ? 11.383 4.84 -6.957 1 97.94 271 TRP B O 1
ATOM 7293 N N . ILE B 1 272 ? 12.273 5.977 -5.312 1 97.88 272 ILE B N 1
ATOM 7294 C CA . ILE B 1 272 ? 13.305 4.98 -5.043 1 97.88 272 ILE B CA 1
ATOM 7295 C C . ILE B 1 272 ? 12.656 3.666 -4.621 1 97.88 272 ILE B C 1
ATOM 7297 O O . ILE B 1 272 ? 13.008 2.602 -5.133 1 97.88 272 ILE B O 1
ATOM 7301 N N . VAL B 1 273 ? 11.711 3.723 -3.762 1 98.12 273 VAL B N 1
ATOM 7302 C CA . VAL B 1 273 ? 11.031 2.521 -3.287 1 98.12 273 VAL B CA 1
ATOM 7303 C C . VAL B 1 273 ? 10.289 1.853 -4.445 1 98.12 273 VAL B C 1
ATOM 7305 O O . VAL B 1 273 ? 10.336 0.629 -4.594 1 98.12 273 VAL B O 1
ATOM 7308 N N . THR B 1 274 ? 9.664 2.646 -5.281 1 97.88 274 THR B N 1
ATOM 7309 C CA . THR B 1 274 ? 8.93 2.123 -6.426 1 97.88 274 THR B CA 1
ATOM 7310 C C . THR B 1 274 ? 9.875 1.465 -7.426 1 97.88 274 THR B C 1
ATOM 7312 O O . THR B 1 274 ? 9.602 0.367 -7.914 1 97.88 274 THR B O 1
ATOM 7315 N N . GLY B 1 275 ? 10.93 2.168 -7.691 1 96.25 275 GLY B N 1
ATOM 7316 C CA . GLY B 1 275 ? 11.922 1.618 -8.602 1 96.25 275 GLY B CA 1
ATOM 7317 C C . GLY B 1 275 ? 12.547 0.331 -8.102 1 96.25 275 GLY B C 1
ATOM 7318 O O . GLY B 1 275 ? 12.711 -0.625 -8.867 1 96.25 275 GLY B O 1
ATOM 7319 N N . HIS B 1 276 ? 12.875 0.285 -6.852 1 95.94 276 HIS B N 1
ATOM 7320 C CA . HIS B 1 276 ? 13.461 -0.921 -6.273 1 95.94 276 HIS B CA 1
ATOM 7321 C C . HIS B 1 276 ? 12.445 -2.059 -6.23 1 95.94 276 HIS B C 1
ATOM 7323 O O . HIS B 1 276 ? 12.812 -3.227 -6.387 1 95.94 276 HIS B O 1
ATOM 7329 N N . THR B 1 277 ? 11.234 -1.715 -6.027 1 96.5 277 THR B N 1
ATOM 7330 C CA . THR B 1 277 ? 10.203 -2.744 -6.07 1 96.5 277 THR B CA 1
ATOM 7331 C C . THR B 1 277 ? 10.195 -3.449 -7.426 1 96.5 277 THR B C 1
ATOM 7333 O O . THR B 1 277 ? 10.234 -4.68 -7.488 1 96.5 277 THR B O 1
ATOM 7336 N N . LEU B 1 278 ? 10.188 -2.662 -8.461 1 94.75 278 LEU B N 1
ATOM 7337 C CA . LEU B 1 278 ? 10.195 -3.246 -9.797 1 94.75 278 LEU B CA 1
ATOM 7338 C C . LEU B 1 278 ? 11.508 -3.977 -10.062 1 94.75 278 LEU B C 1
ATOM 7340 O O . LEU B 1 278 ? 11.508 -5.074 -10.625 1 94.75 278 LEU B O 1
ATOM 7344 N N . SER B 1 279 ? 12.602 -3.438 -9.633 1 90.44 279 SER B N 1
ATOM 7345 C CA . SER B 1 279 ? 13.906 -4.051 -9.852 1 90.44 279 SER B CA 1
ATOM 7346 C C . SER B 1 279 ? 14.008 -5.402 -9.156 1 90.44 279 SER B C 1
ATOM 7348 O O . SER B 1 279 ? 14.508 -6.367 -9.734 1 90.44 279 SER B O 1
ATOM 7350 N N . PHE B 1 280 ? 13.516 -5.477 -7.992 1 89.75 280 PHE B N 1
ATOM 7351 C CA . PHE B 1 280 ? 13.617 -6.723 -7.238 1 89.75 280 PHE B CA 1
ATOM 7352 C C . PHE B 1 280 ? 12.641 -7.762 -7.777 1 89.75 280 PHE B C 1
ATOM 7354 O O . PHE B 1 280 ? 12.93 -8.961 -7.766 1 89.75 280 PHE B O 1
ATOM 7361 N N . LEU B 1 281 ? 11.531 -7.309 -8.234 1 91.12 281 LEU B N 1
ATOM 7362 C CA . LEU B 1 281 ? 10.625 -8.234 -8.906 1 91.12 281 LEU B CA 1
ATOM 7363 C C . LEU B 1 281 ? 11.281 -8.836 -10.141 1 91.12 281 LEU B C 1
ATOM 7365 O O . LEU B 1 281 ? 11.211 -10.047 -10.367 1 91.12 281 LEU B O 1
ATOM 7369 N N . LEU B 1 282 ? 11.969 -8.031 -10.852 1 87.19 282 LEU B N 1
ATOM 7370 C CA . LEU B 1 282 ? 12.609 -8.469 -12.094 1 87.19 282 LEU B CA 1
ATOM 7371 C C . LEU B 1 282 ? 13.781 -9.398 -11.797 1 87.19 282 LEU B C 1
ATOM 7373 O O . LEU B 1 282 ? 14.039 -10.344 -12.547 1 87.19 282 LEU B O 1
ATOM 7377 N N . MET B 1 283 ? 14.344 -9.188 -10.672 1 82.44 283 MET B N 1
ATOM 7378 C CA . MET B 1 283 ? 15.594 -9.906 -10.406 1 82.44 283 MET B CA 1
ATOM 7379 C C . MET B 1 283 ? 15.32 -11.195 -9.641 1 82.44 283 MET B C 1
ATOM 7381 O O . MET B 1 283 ? 16.016 -12.195 -9.844 1 82.44 283 MET B O 1
ATOM 7385 N N . SER B 1 284 ? 14.281 -11.133 -8.766 1 83.75 284 SER B N 1
ATOM 7386 C CA . SER B 1 284 ? 14.328 -12.242 -7.82 1 83.75 284 SER B CA 1
ATOM 7387 C C . SER B 1 284 ? 12.922 -12.766 -7.527 1 83.75 284 SER B C 1
ATOM 7389 O O . SER B 1 284 ? 12.766 -13.898 -7.062 1 83.75 284 SER B O 1
ATOM 7391 N N . PHE B 1 285 ? 11.906 -12.031 -7.715 1 90.25 285 PHE B N 1
ATOM 7392 C CA . PHE B 1 285 ? 10.656 -12.422 -7.062 1 90.25 285 PHE B CA 1
ATOM 7393 C C . PHE B 1 285 ? 9.555 -12.633 -8.086 1 90.25 285 PHE B C 1
ATOM 7395 O O . PHE B 1 285 ? 8.375 -12.727 -7.73 1 90.25 285 PHE B O 1
ATOM 7402 N N . SER B 1 286 ? 9.906 -12.695 -9.336 1 90.75 286 SER B N 1
ATOM 7403 C CA . SER B 1 286 ? 8.914 -12.953 -10.375 1 90.75 286 SER B CA 1
ATOM 7404 C C . SER B 1 286 ? 9.336 -14.102 -11.281 1 90.75 286 SER B C 1
ATOM 7406 O O . SER B 1 286 ? 10.531 -14.398 -11.391 1 90.75 286 SER B O 1
ATOM 7408 N N . ASP B 1 287 ? 8.391 -14.727 -11.891 1 89.94 287 ASP B N 1
ATOM 7409 C CA . ASP B 1 287 ? 8.688 -15.875 -12.734 1 89.94 287 ASP B CA 1
ATOM 7410 C C . ASP B 1 287 ? 8.273 -15.617 -14.18 1 89.94 287 ASP B C 1
ATOM 7412 O O . ASP B 1 287 ? 8.289 -16.531 -15.016 1 89.94 287 ASP B O 1
ATOM 7416 N N . ASN B 1 288 ? 7.836 -14.398 -14.539 1 90.25 288 ASN B N 1
ATOM 7417 C CA . ASN B 1 288 ? 7.426 -14.078 -15.906 1 90.25 288 ASN B CA 1
ATOM 7418 C C . ASN B 1 288 ? 8.234 -12.914 -16.469 1 90.25 288 ASN B C 1
ATOM 7420 O O . ASN B 1 288 ? 7.699 -12.078 -17.203 1 90.25 288 ASN B O 1
ATOM 7424 N N . VAL B 1 289 ? 9.453 -12.805 -16.141 1 87.62 289 VAL B N 1
ATOM 7425 C CA . VAL B 1 289 ? 10.305 -11.68 -16.516 1 87.62 289 VAL B CA 1
ATOM 7426 C C . VAL B 1 289 ? 10.375 -11.562 -18.031 1 87.62 289 VAL B C 1
ATOM 7428 O O . VAL B 1 289 ? 10.195 -10.477 -18.594 1 87.62 289 VAL B O 1
ATOM 7431 N N . GLU B 1 290 ? 10.578 -12.656 -18.703 1 84.44 290 GLU B N 1
ATOM 7432 C CA . GLU B 1 290 ? 10.695 -12.641 -20.156 1 84.44 290 GLU B CA 1
ATOM 7433 C C . GLU B 1 290 ? 9.406 -12.148 -20.812 1 84.44 290 GLU B C 1
ATOM 7435 O O . GLU B 1 290 ? 9.445 -11.445 -21.812 1 84.44 290 GLU B O 1
ATOM 7440 N N . GLN B 1 291 ? 8.367 -12.547 -20.25 1 85.62 291 GLN B N 1
ATOM 7441 C CA . GLN B 1 291 ? 7.062 -12.156 -20.781 1 85.62 291 GLN B CA 1
ATOM 7442 C C . GLN B 1 291 ? 6.82 -10.664 -20.578 1 85.62 291 GLN B C 1
ATOM 7444 O O . GLN B 1 291 ? 6.113 -10.031 -21.359 1 85.62 291 GLN B O 1
ATOM 7449 N N . ALA B 1 292 ? 7.418 -10.109 -19.594 1 88.5 292 ALA B N 1
ATOM 7450 C CA . ALA B 1 292 ? 7.152 -8.727 -19.219 1 88.5 292 ALA B CA 1
ATOM 7451 C C . ALA B 1 292 ? 8.086 -7.766 -19.953 1 88.5 292 ALA B C 1
ATOM 7453 O O . ALA B 1 292 ? 7.816 -6.562 -20.016 1 88.5 292 ALA B O 1
ATOM 7454 N N . LEU B 1 293 ? 9.164 -8.211 -20.531 1 85.62 293 LEU B N 1
ATOM 7455 C CA . LEU B 1 293 ? 10.234 -7.391 -21.094 1 85.62 293 LEU B CA 1
ATOM 7456 C C . LEU B 1 293 ? 9.711 -6.496 -22.203 1 85.62 293 LEU B C 1
ATOM 7458 O O . LEU B 1 293 ? 10.031 -5.305 -22.266 1 85.62 293 LEU B O 1
ATOM 7462 N N . PRO B 1 294 ? 8.844 -7.023 -23.094 1 84.44 294 PRO B N 1
ATOM 7463 C CA . PRO B 1 294 ? 8.352 -6.141 -24.156 1 84.44 294 PRO B CA 1
ATOM 7464 C C . PRO B 1 294 ? 7.578 -4.941 -23.625 1 84.44 294 PRO B C 1
ATOM 7466 O O . PRO B 1 294 ? 7.746 -3.822 -24.125 1 84.44 294 PRO B O 1
ATOM 7469 N N . ASP B 1 295 ? 6.77 -5.152 -22.672 1 86.44 295 ASP B N 1
ATOM 7470 C CA . ASP B 1 295 ? 6.023 -4.055 -22.062 1 86.44 295 ASP B CA 1
ATOM 7471 C C . ASP B 1 295 ? 6.961 -3.086 -21.344 1 86.44 295 ASP B C 1
ATOM 7473 O O . ASP B 1 295 ? 6.754 -1.872 -21.391 1 86.44 295 ASP B O 1
ATOM 7477 N N . ILE B 1 296 ? 7.922 -3.621 -20.734 1 84.62 296 ILE B N 1
ATOM 7478 C CA . ILE B 1 296 ? 8.875 -2.809 -19.984 1 84.62 296 ILE B CA 1
ATOM 7479 C C . ILE B 1 296 ? 9.633 -1.893 -20.938 1 84.62 296 ILE B C 1
ATOM 7481 O O . ILE B 1 296 ? 9.891 -0.728 -20.625 1 84.62 296 ILE B O 1
ATOM 7485 N N . TYR B 1 297 ? 9.844 -2.359 -22.109 1 80.69 297 TYR B N 1
ATOM 7486 C CA . TYR B 1 297 ? 10.57 -1.583 -23.109 1 80.69 297 TYR B CA 1
ATOM 7487 C C . TYR B 1 297 ? 9.664 -0.551 -23.766 1 80.69 297 TYR B C 1
ATOM 7489 O O . TYR B 1 297 ? 10.117 0.536 -24.141 1 80.69 297 TYR B O 1
ATOM 7497 N N . ASN B 1 298 ? 8.461 -0.834 -23.812 1 84.19 298 ASN B N 1
ATOM 7498 C CA . ASN B 1 298 ? 7.605 -0.027 -24.672 1 84.19 298 ASN B CA 1
ATOM 7499 C C . ASN B 1 298 ? 6.805 0.995 -23.875 1 84.19 298 ASN B C 1
ATOM 7501 O O . ASN B 1 298 ? 6.441 2.053 -24.391 1 84.19 298 ASN B O 1
ATOM 7505 N N . TRP B 1 299 ? 6.586 0.697 -22.703 1 85 299 TRP B N 1
ATOM 7506 C CA . TRP B 1 299 ? 5.727 1.595 -21.938 1 85 299 TRP B CA 1
ATOM 7507 C C . TRP B 1 299 ? 6.559 2.572 -21.109 1 85 299 TRP B C 1
ATOM 7509 O O . TRP B 1 299 ? 7.418 2.16 -20.328 1 85 299 TRP B O 1
ATOM 7519 N N . HIS B 1 300 ? 6.219 3.809 -21.203 1 87.25 300 HIS B N 1
ATOM 7520 C CA . HIS B 1 300 ? 6.945 4.887 -20.547 1 87.25 300 HIS B CA 1
ATOM 7521 C C . HIS B 1 300 ? 6.848 4.773 -19.031 1 87.25 300 HIS B C 1
ATOM 7523 O O . HIS B 1 300 ? 7.781 5.145 -18.312 1 87.25 300 HIS B O 1
ATOM 7529 N N . ALA B 1 301 ? 5.773 4.254 -18.609 1 90.06 301 ALA B N 1
ATOM 7530 C CA . ALA B 1 301 ? 5.582 4.133 -17.156 1 90.06 301 ALA B CA 1
ATOM 7531 C C . ALA B 1 301 ? 6.676 3.273 -16.531 1 90.06 301 ALA B C 1
ATOM 7533 O O . ALA B 1 301 ? 7.199 3.604 -15.469 1 90.06 301 ALA B O 1
ATOM 7534 N N . TYR B 1 302 ? 7.043 2.174 -17.188 1 90.88 302 TYR B N 1
ATOM 7535 C CA . TYR B 1 302 ? 8.102 1.302 -16.672 1 90.88 302 TYR B CA 1
ATOM 7536 C C . TYR B 1 302 ? 9.453 2.002 -16.719 1 90.88 302 TYR B C 1
ATOM 7538 O O . TYR B 1 302 ? 10.266 1.847 -15.797 1 90.88 302 TYR B O 1
ATOM 7546 N N . ARG B 1 303 ? 9.633 2.805 -17.719 1 88.62 303 ARG B N 1
ATOM 7547 C CA . ARG B 1 303 ? 10.898 3.521 -17.859 1 88.62 303 ARG B CA 1
ATOM 7548 C C . ARG B 1 303 ? 11.062 4.547 -16.734 1 88.62 303 ARG B C 1
ATOM 7550 O O . ARG B 1 303 ? 12.148 4.684 -16.172 1 88.62 303 ARG B O 1
ATOM 7557 N N . ILE B 1 304 ? 10.047 5.219 -16.5 1 92.62 304 ILE B N 1
ATOM 7558 C CA . ILE B 1 304 ? 10.078 6.203 -15.414 1 92.62 304 ILE B CA 1
ATOM 7559 C C . ILE B 1 304 ? 10.391 5.512 -14.094 1 92.62 304 ILE B C 1
ATOM 7561 O O . ILE B 1 304 ? 11.227 5.992 -13.32 1 92.62 304 ILE B O 1
ATOM 7565 N N . ILE B 1 305 ? 9.766 4.406 -13.883 1 93.5 305 ILE B N 1
ATOM 7566 C CA . ILE B 1 305 ? 9.961 3.672 -12.633 1 93.5 305 ILE B CA 1
ATOM 7567 C C . ILE B 1 305 ? 11.406 3.199 -12.531 1 93.5 305 ILE B C 1
ATOM 7569 O O . ILE B 1 305 ? 12.039 3.336 -11.484 1 93.5 305 ILE B O 1
ATOM 7573 N N . LEU B 1 306 ? 11.977 2.725 -13.617 1 90.19 306 LEU B N 1
ATOM 7574 C CA . LEU B 1 306 ? 13.289 2.094 -13.609 1 90.19 306 LEU B CA 1
ATOM 7575 C C . LEU B 1 306 ? 14.398 3.145 -13.625 1 90.19 306 LEU B C 1
ATOM 7577 O O . LEU B 1 306 ? 15.555 2.834 -13.352 1 90.19 306 LEU B O 1
ATOM 7581 N N . ASN B 1 307 ? 14.039 4.398 -13.898 1 90.44 307 ASN B N 1
ATOM 7582 C CA . ASN B 1 307 ? 15.016 5.48 -13.844 1 90.44 307 ASN B CA 1
ATOM 7583 C C . ASN B 1 307 ? 15.062 6.121 -12.461 1 90.44 307 ASN B C 1
ATOM 7585 O O . ASN B 1 307 ? 15.195 7.34 -12.344 1 90.44 307 ASN B O 1
ATOM 7589 N N . LEU B 1 308 ? 14.992 5.316 -11.469 1 90.75 308 LEU B N 1
ATOM 7590 C CA . LEU B 1 308 ? 14.984 5.742 -10.078 1 90.75 308 LEU B CA 1
ATOM 7591 C C . LEU B 1 308 ? 16.312 6.371 -9.688 1 90.75 308 LEU B C 1
ATOM 7593 O O . LEU B 1 308 ? 16.422 7.027 -8.656 1 90.75 308 LEU B O 1
ATOM 7597 N N . HIS B 1 309 ? 17.391 6.203 -10.461 1 90.38 309 HIS B N 1
ATOM 7598 C CA . HIS B 1 309 ? 18.703 6.746 -10.117 1 90.38 309 HIS B CA 1
ATOM 7599 C C . HIS B 1 309 ? 18.672 8.273 -10.117 1 90.38 309 HIS B C 1
ATOM 7601 O O . HIS B 1 309 ? 19.469 8.906 -9.406 1 90.38 309 HIS B O 1
ATOM 7607 N N . TYR B 1 310 ? 17.75 8.875 -10.828 1 94.75 310 TYR B N 1
ATOM 7608 C CA . TYR B 1 310 ? 17.641 10.336 -10.805 1 94.75 310 TYR B CA 1
ATOM 7609 C C . TYR B 1 310 ? 17.141 10.82 -9.453 1 94.75 310 TYR B C 1
ATOM 7611 O O . TYR B 1 310 ? 17.391 11.961 -9.055 1 94.75 310 TYR B O 1
ATOM 7619 N N . ALA B 1 311 ? 16.391 9.961 -8.812 1 96.94 311 ALA B N 1
ATOM 7620 C CA . ALA B 1 311 ? 16 10.305 -7.449 1 96.94 311 ALA B CA 1
ATOM 7621 C C . ALA B 1 311 ? 17.219 10.43 -6.543 1 96.94 311 ALA B C 1
ATOM 7623 O O . ALA B 1 311 ? 17.25 11.289 -5.656 1 96.94 311 ALA B O 1
ATOM 7624 N N . VAL B 1 312 ? 18.203 9.609 -6.727 1 96.88 312 VAL B N 1
ATOM 7625 C CA . VAL B 1 312 ? 19.453 9.688 -5.969 1 96.88 312 VAL B CA 1
ATOM 7626 C C . VAL B 1 312 ? 20.172 10.992 -6.289 1 96.88 312 VAL B C 1
ATOM 7628 O O . VAL B 1 312 ? 20.656 11.68 -5.391 1 96.88 312 VAL B O 1
ATOM 7631 N N . ASP B 1 313 ? 20.203 11.328 -7.523 1 97.5 313 ASP B N 1
ATOM 7632 C CA . ASP B 1 313 ? 20.828 12.578 -7.934 1 97.5 313 ASP B CA 1
ATOM 7633 C C . ASP B 1 313 ? 20.094 13.789 -7.363 1 97.5 313 ASP B C 1
ATOM 7635 O O . ASP B 1 313 ? 20.703 14.828 -7.102 1 97.5 313 ASP B O 1
ATOM 7639 N N . THR B 1 314 ? 18.812 13.594 -7.234 1 98.44 314 THR B N 1
ATOM 7640 C CA . THR B 1 314 ? 18.062 14.641 -6.551 1 98.44 314 THR B CA 1
ATOM 7641 C C . THR B 1 314 ? 18.578 14.852 -5.133 1 98.44 314 THR B C 1
ATOM 7643 O O . THR B 1 314 ? 18.75 15.984 -4.688 1 98.44 314 THR B O 1
ATOM 7646 N N . PHE B 1 315 ? 18.859 13.82 -4.453 1 98.25 315 PHE B N 1
ATOM 7647 C CA . PHE B 1 315 ? 19.344 13.93 -3.088 1 98.25 315 PHE B CA 1
ATOM 7648 C C . PHE B 1 315 ? 20.734 14.555 -3.064 1 98.25 315 PHE B C 1
ATOM 7650 O O . PHE B 1 315 ? 21.062 15.312 -2.148 1 98.25 315 PHE B O 1
ATOM 7657 N N . PHE B 1 316 ? 21.594 14.25 -4.051 1 98.44 316 PHE B N 1
ATOM 7658 C CA . PHE B 1 316 ? 22.906 14.891 -4.145 1 98.44 316 PHE B CA 1
ATOM 7659 C C . PHE B 1 316 ? 22.75 16.391 -4.387 1 98.44 316 PHE B C 1
ATOM 7661 O O . PHE B 1 316 ? 23.484 17.188 -3.797 1 98.44 316 PHE B O 1
ATOM 7668 N N . THR B 1 317 ? 21.844 16.688 -5.258 1 98.62 317 THR B N 1
ATOM 7669 C CA . THR B 1 317 ? 21.547 18.094 -5.555 1 98.62 317 THR B CA 1
ATOM 7670 C C . THR B 1 317 ? 21.109 18.828 -4.297 1 98.62 317 THR B C 1
ATOM 7672 O O . THR B 1 317 ? 21.609 19.922 -4.016 1 98.62 317 THR B O 1
ATOM 7675 N N . LEU B 1 318 ? 20.234 18.203 -3.562 1 98.19 318 LEU B N 1
ATOM 7676 C CA . LEU B 1 318 ? 19.734 18.812 -2.33 1 98.19 318 LEU B CA 1
ATOM 7677 C C . LEU B 1 318 ? 20.844 18.938 -1.294 1 98.19 318 LEU B C 1
ATOM 7679 O O . LEU B 1 318 ? 20.891 19.922 -0.558 1 98.19 318 LEU B O 1
ATOM 7683 N N . SER B 1 319 ? 21.688 17.953 -1.196 1 97.94 319 SER B N 1
ATOM 7684 C CA . SER B 1 319 ? 22.797 18 -0.26 1 97.94 319 SER B CA 1
ATOM 7685 C C . SER B 1 319 ? 23.719 19.188 -0.537 1 97.94 319 SER B C 1
ATOM 7687 O O . SER B 1 319 ? 24.125 19.891 0.388 1 97.94 319 SER B O 1
ATOM 7689 N N . GLY B 1 320 ? 24.016 19.406 -1.8 1 98.38 320 GLY B N 1
ATOM 7690 C CA . GLY B 1 320 ? 24.812 20.578 -2.166 1 98.38 320 GLY B CA 1
ATOM 7691 C C . GLY B 1 320 ? 24.141 21.891 -1.837 1 98.38 320 GLY B C 1
ATOM 7692 O O . GLY B 1 320 ? 24.766 22.781 -1.268 1 98.38 320 GLY B O 1
ATOM 7693 N N . PHE B 1 321 ? 22.906 21.938 -2.189 1 97.94 321 PHE B N 1
ATOM 7694 C CA . PHE B 1 321 ? 22.141 23.156 -1.939 1 97.94 321 PHE B CA 1
ATOM 7695 C C . PHE B 1 321 ? 22.078 23.453 -0.448 1 97.94 321 PHE B C 1
ATOM 7697 O O . PHE B 1 321 ? 22.297 24.594 -0.034 1 97.94 321 PHE B O 1
ATOM 7704 N N . LEU B 1 322 ? 21.828 22.484 0.378 1 96.06 322 LEU B N 1
ATOM 7705 C CA . LEU B 1 322 ? 21.594 22.672 1.806 1 96.06 322 LEU B CA 1
ATOM 7706 C C . LEU B 1 322 ? 22.906 22.969 2.537 1 96.06 322 LEU B C 1
ATOM 7708 O O . LEU B 1 322 ? 22.922 23.719 3.512 1 96.06 322 LEU B O 1
ATOM 7712 N N . VAL B 1 323 ? 23.984 22.344 2.139 1 96.81 323 VAL B N 1
ATOM 7713 C CA . VAL B 1 323 ? 25.266 22.625 2.766 1 96.81 323 VAL B CA 1
ATOM 7714 C C . VAL B 1 323 ? 25.641 24.078 2.547 1 96.81 323 VAL B C 1
ATOM 7716 O O . VAL B 1 323 ? 26.078 24.766 3.477 1 96.81 323 VAL B O 1
ATOM 7719 N N . ALA B 1 324 ? 25.438 24.531 1.349 1 96.56 324 ALA B N 1
ATOM 7720 C CA . ALA B 1 324 ? 25.734 25.922 1.056 1 96.56 324 ALA B CA 1
ATOM 7721 C C . ALA B 1 324 ? 24.734 26.859 1.75 1 96.56 324 ALA B C 1
ATOM 7723 O O . ALA B 1 324 ? 25.125 27.906 2.266 1 96.56 324 ALA B O 1
ATOM 7724 N N . HIS B 1 325 ? 23.531 26.484 1.742 1 93.44 325 HIS B N 1
ATOM 7725 C CA . HIS B 1 325 ? 22.484 27.297 2.369 1 93.44 325 HIS B CA 1
ATOM 7726 C C . HIS B 1 325 ? 22.766 27.5 3.854 1 93.44 325 HIS B C 1
ATOM 7728 O O . HIS B 1 325 ? 22.516 28.578 4.395 1 93.44 325 HIS B O 1
ATOM 7734 N N . LYS B 1 326 ? 23.297 26.531 4.457 1 91.5 326 LYS B N 1
ATOM 7735 C CA . LYS B 1 326 ? 23.516 26.578 5.902 1 91.5 326 LYS B CA 1
ATOM 7736 C C . LYS B 1 326 ? 24.859 27.188 6.242 1 91.5 326 LYS B C 1
ATOM 7738 O O . LYS B 1 326 ? 24.984 27.938 7.219 1 91.5 326 LYS B O 1
ATOM 7743 N N . TRP B 1 327 ? 25.922 26.938 5.445 1 93.88 327 TRP B N 1
ATOM 7744 C CA . TRP B 1 327 ? 27.281 27.203 5.949 1 93.88 327 TRP B CA 1
ATOM 7745 C C . TRP B 1 327 ? 27.984 28.234 5.09 1 93.88 327 TRP B C 1
ATOM 7747 O O . TRP B 1 327 ? 29.062 28.719 5.453 1 93.88 327 TRP B O 1
ATOM 7757 N N . LEU B 1 328 ? 27.453 28.609 3.967 1 92.94 328 LEU B N 1
ATOM 7758 C CA . LEU B 1 328 ? 28.188 29.469 3.041 1 92.94 328 LEU B CA 1
ATOM 7759 C C . LEU B 1 328 ? 28.484 30.812 3.67 1 92.94 328 LEU B C 1
ATOM 7761 O O . LEU B 1 328 ? 29.594 31.344 3.545 1 92.94 328 LEU B O 1
ATOM 7765 N N . LYS B 1 329 ? 27.547 31.375 4.355 1 90.62 329 LYS B N 1
ATOM 7766 C CA . LYS B 1 329 ? 27.734 32.688 4.953 1 90.62 329 LYS B CA 1
ATOM 7767 C C . LYS B 1 329 ? 28.844 32.688 6.004 1 90.62 329 LYS B C 1
ATOM 7769 O O . LYS B 1 329 ? 29.781 33.469 5.93 1 90.62 329 LYS B O 1
ATOM 7774 N N . PRO B 1 330 ? 28.719 31.797 6.934 1 93.25 330 PRO B N 1
ATOM 7775 C CA . PRO B 1 330 ? 29.812 31.719 7.906 1 93.25 330 PRO B CA 1
ATOM 7776 C C . PRO B 1 330 ? 31.172 31.438 7.254 1 93.25 330 PRO B C 1
ATOM 7778 O O . PRO B 1 330 ? 32.188 31.953 7.703 1 93.25 330 PRO B O 1
ATOM 7781 N N . VAL B 1 331 ? 31.234 30.703 6.273 1 94.5 331 VAL B N 1
ATOM 7782 C CA . VAL B 1 331 ? 32.5 30.359 5.598 1 94.5 331 VAL B CA 1
ATOM 7783 C C . VAL B 1 331 ? 33.031 31.578 4.84 1 94.5 331 VAL B C 1
ATOM 7785 O O . VAL B 1 331 ? 34.219 31.812 4.801 1 94.5 331 VAL B O 1
ATOM 7788 N N . MET B 1 332 ? 32.188 32.312 4.215 1 92.88 332 MET B N 1
ATOM 7789 C CA . MET B 1 332 ? 32.562 33.5 3.486 1 92.88 332 MET B CA 1
ATOM 7790 C C . MET B 1 332 ? 33.156 34.562 4.438 1 92.88 332 MET B C 1
ATOM 7792 O O . MET B 1 332 ? 33.969 35.375 4.039 1 92.88 332 MET B O 1
ATOM 7796 N N . GLU B 1 333 ? 32.781 34.5 5.688 1 92.62 333 GLU B N 1
ATOM 7797 C CA . GLU B 1 333 ? 33.25 35.469 6.691 1 92.62 333 GLU B CA 1
ATOM 7798 C C . GLU B 1 333 ? 34.562 35.031 7.309 1 92.62 333 GLU B C 1
ATOM 7800 O O . GLU B 1 333 ? 35.438 35.875 7.559 1 92.62 333 GLU B O 1
ATOM 7805 N N . LYS B 1 334 ? 34.719 33.75 7.52 1 93.31 334 LYS B N 1
ATOM 7806 C CA . LYS B 1 334 ? 35.844 33.312 8.32 1 93.31 334 LYS B CA 1
ATOM 7807 C C . LYS B 1 334 ? 36.875 32.562 7.465 1 93.31 334 LYS B C 1
ATOM 7809 O O . LYS B 1 334 ? 38.031 32.375 7.875 1 93.31 334 LYS B O 1
ATOM 7814 N N . GLY B 1 335 ? 36.375 32.094 6.332 1 89.62 335 GLY B N 1
ATOM 7815 C CA . GLY B 1 335 ? 37.281 31.344 5.465 1 89.62 335 GLY B CA 1
ATOM 7816 C C . GLY B 1 335 ? 37.812 30.062 6.102 1 89.62 335 GLY B C 1
ATOM 7817 O O . GLY B 1 335 ? 37.031 29.25 6.594 1 89.62 335 GLY B O 1
ATOM 7818 N N . TRP B 1 336 ? 39.094 29.922 6.199 1 89 336 TRP B N 1
ATOM 7819 C CA . TRP B 1 336 ? 39.719 28.734 6.746 1 89 336 TRP B CA 1
ATOM 7820 C C . TRP B 1 336 ? 39.625 28.719 8.266 1 89 336 TRP B C 1
ATOM 7822 O O . TRP B 1 336 ? 39.875 27.672 8.891 1 89 336 TRP B O 1
ATOM 7832 N N . ALA B 1 337 ? 39.281 29.844 8.922 1 90.38 337 ALA B N 1
ATOM 7833 C CA . ALA B 1 337 ? 39.156 29.922 10.367 1 90.38 337 ALA B CA 1
ATOM 7834 C C . ALA B 1 337 ? 37.781 29.391 10.82 1 90.38 337 ALA B C 1
ATOM 7836 O O . ALA B 1 337 ? 37.531 29.281 12.016 1 90.38 337 ALA B O 1
ATOM 7837 N N . PHE B 1 338 ? 37.031 29.062 9.773 1 93.12 338 PHE B N 1
ATOM 7838 C CA . PHE B 1 338 ? 35.75 28.438 10.047 1 93.12 338 PHE B CA 1
ATOM 7839 C C . PHE B 1 338 ? 35.969 27.156 10.852 1 93.12 338 PHE B C 1
ATOM 7841 O O . PHE B 1 338 ? 37 26.5 10.75 1 93.12 338 PHE B O 1
ATOM 7848 N N . ASN B 1 339 ? 35.094 26.766 11.758 1 93.19 339 ASN B N 1
ATOM 7849 C CA . ASN B 1 339 ? 35.188 25.578 12.594 1 93.19 339 ASN B CA 1
ATOM 7850 C C . ASN B 1 339 ? 34.906 24.312 11.789 1 93.19 339 ASN B C 1
ATOM 7852 O O . ASN B 1 339 ? 33.844 23.688 11.953 1 93.19 339 ASN B O 1
ATOM 7856 N N . TRP B 1 340 ? 35.812 23.859 11.094 1 94.31 340 TRP B N 1
ATOM 7857 C CA . TRP B 1 340 ? 35.656 22.703 10.219 1 94.31 340 TRP B CA 1
ATOM 7858 C C . TRP B 1 340 ? 35.531 21.422 11.023 1 94.31 340 TRP B C 1
ATOM 7860 O O . TRP B 1 340 ? 34.906 20.453 10.562 1 94.31 340 TRP B O 1
ATOM 7870 N N . ARG B 1 341 ? 36.125 21.359 12.211 1 93.38 341 ARG B N 1
ATOM 7871 C CA . ARG B 1 341 ? 35.969 20.188 13.07 1 93.38 341 ARG B CA 1
ATOM 7872 C C . ARG B 1 341 ? 34.5 19.938 13.391 1 93.38 341 ARG B C 1
ATOM 7874 O O . ARG B 1 341 ? 34 18.812 13.273 1 93.38 341 ARG B O 1
ATOM 7881 N N . TYR B 1 342 ? 33.844 20.953 13.789 1 93.06 342 TYR B N 1
ATOM 7882 C CA . TYR B 1 342 ? 32.406 20.828 14.062 1 93.06 342 TYR B CA 1
ATOM 7883 C C . TYR B 1 342 ? 31.641 20.484 12.797 1 93.06 342 TYR B C 1
ATOM 7885 O O . TYR B 1 342 ? 30.703 19.672 12.82 1 93.06 342 TYR B O 1
ATOM 7893 N N . PHE B 1 343 ? 32.094 21.156 11.719 1 94.56 343 PHE B N 1
ATOM 7894 C CA . PHE B 1 343 ? 31.453 20.938 10.43 1 94.56 343 PHE B CA 1
ATOM 7895 C C . PHE B 1 343 ? 31.438 19.469 10.07 1 94.56 343 PHE B C 1
ATOM 7897 O O . PHE B 1 343 ? 30.375 18.906 9.742 1 94.56 343 PHE B O 1
ATOM 7904 N N . PHE B 1 344 ? 32.5 18.75 10.18 1 95.75 344 PHE B N 1
ATOM 7905 C CA . PHE B 1 344 ? 32.625 17.359 9.781 1 95.75 344 PHE B CA 1
ATOM 7906 C C . PHE B 1 344 ? 32.031 16.438 10.844 1 95.75 344 PHE B C 1
ATOM 7908 O O . PHE B 1 344 ? 31.375 15.445 10.516 1 95.75 344 PHE B O 1
ATOM 7915 N N . LEU B 1 345 ? 32.188 16.734 12.086 1 94.62 345 LEU B N 1
ATOM 7916 C CA . LEU B 1 345 ? 31.719 15.875 13.156 1 94.62 345 LEU B CA 1
ATOM 7917 C C . LEU B 1 345 ? 30.188 15.906 13.234 1 94.62 345 LEU B C 1
ATOM 7919 O O . LEU B 1 345 ? 29.562 14.898 13.562 1 94.62 345 LEU B O 1
ATOM 7923 N N . HIS B 1 346 ? 29.672 17.031 12.992 1 92.69 346 HIS B N 1
ATOM 7924 C CA . HIS B 1 346 ? 28.219 17.172 12.984 1 92.69 346 HIS B CA 1
ATOM 7925 C C . HIS B 1 346 ? 27.578 16.266 11.953 1 92.69 346 HIS B C 1
ATOM 7927 O O . HIS B 1 346 ? 26.641 15.531 12.273 1 92.69 346 HIS B O 1
ATOM 7933 N N . ARG B 1 347 ? 28.062 16.297 10.805 1 94.56 347 ARG B N 1
ATOM 7934 C CA . ARG B 1 347 ? 27.531 15.477 9.727 1 94.56 347 ARG B CA 1
ATOM 7935 C C . ARG B 1 347 ? 27.75 13.992 10.008 1 94.56 347 ARG B C 1
ATOM 7937 O O . ARG B 1 347 ? 26.859 13.18 9.773 1 94.56 347 ARG B O 1
ATOM 7944 N N . TYR B 1 348 ? 28.938 13.688 10.445 1 96.38 348 TYR B N 1
ATOM 7945 C CA . TYR B 1 348 ? 29.266 12.297 10.758 1 96.38 348 TYR B CA 1
ATOM 7946 C C . TYR B 1 348 ? 28.328 11.742 11.82 1 96.38 348 TYR B C 1
ATOM 7948 O O . TYR B 1 348 ? 27.828 10.617 11.688 1 96.38 348 TYR B O 1
ATOM 7956 N N . TRP B 1 349 ? 28.047 12.508 12.82 1 95.75 349 TRP B N 1
ATOM 7957 C CA . TRP B 1 349 ? 27.172 12.07 13.906 1 95.75 349 TRP B CA 1
ATOM 7958 C C . TRP B 1 349 ? 25.734 11.906 13.422 1 95.75 349 TRP B C 1
ATOM 7960 O O . TRP B 1 349 ? 25.031 10.984 13.844 1 95.75 349 TRP B O 1
ATOM 7970 N N . ARG B 1 350 ? 25.375 12.766 12.594 1 93.94 350 ARG B N 1
ATOM 7971 C CA . ARG B 1 350 ? 24 12.766 12.102 1 93.94 350 ARG B CA 1
ATOM 7972 C C . ARG B 1 350 ? 23.719 11.516 11.273 1 93.94 350 ARG B C 1
ATOM 7974 O O . ARG B 1 350 ? 22.609 10.984 11.289 1 93.94 350 ARG B O 1
ATOM 7981 N N . LEU B 1 351 ? 24.672 10.93 10.641 1 97 351 LEU B N 1
ATOM 7982 C CA . LEU B 1 351 ? 24.422 9.875 9.656 1 97 351 LEU B CA 1
ATOM 7983 C C . LEU B 1 351 ? 24.875 8.523 10.195 1 97 351 LEU B C 1
ATOM 7985 O O . LEU B 1 351 ? 24.203 7.512 9.977 1 97 351 LEU B O 1
ATOM 7989 N N . THR B 1 352 ? 25.953 8.453 10.922 1 97.81 352 THR B N 1
ATOM 7990 C CA . THR B 1 352 ? 26.672 7.207 11.133 1 97.81 352 THR B CA 1
ATOM 7991 C C . THR B 1 352 ? 26 6.371 12.219 1 97.81 352 THR B C 1
ATOM 7993 O O . THR B 1 352 ? 25.766 5.172 12.039 1 97.81 352 THR B O 1
ATOM 7996 N N . PRO B 1 353 ? 25.703 6.934 13.383 1 97 353 PRO B N 1
ATOM 7997 C CA . PRO B 1 353 ? 25.094 6.078 14.406 1 97 353 PRO B CA 1
ATOM 7998 C C . PRO B 1 353 ? 23.781 5.453 13.953 1 97 353 PRO B C 1
ATOM 8000 O O . PRO B 1 353 ? 23.578 4.242 14.094 1 97 353 PRO B O 1
ATOM 8003 N N . PRO B 1 354 ? 22.859 6.207 13.359 1 97.56 354 PRO B N 1
ATOM 8004 C CA . PRO B 1 354 ? 21.641 5.57 12.867 1 97.56 354 PRO B CA 1
ATOM 8005 C C . PRO B 1 354 ? 21.922 4.516 11.797 1 97.56 354 PRO B C 1
ATOM 8007 O O . PRO B 1 354 ? 21.25 3.48 11.758 1 97.56 354 PRO B O 1
ATOM 8010 N N . LEU B 1 355 ? 22.891 4.758 10.969 1 98.12 355 LEU B N 1
ATOM 8011 C CA . LEU B 1 355 ? 23.266 3.803 9.938 1 98.12 355 LEU B CA 1
ATOM 8012 C C . LEU B 1 355 ? 23.734 2.486 10.547 1 98.12 355 LEU B C 1
ATOM 8014 O O . LEU B 1 355 ? 23.266 1.415 10.148 1 98.12 355 LEU B O 1
ATOM 8018 N N . MET B 1 356 ? 24.547 2.582 11.508 1 97.81 356 MET B N 1
ATOM 8019 C CA . MET B 1 356 ? 25.125 1.384 12.117 1 97.81 356 MET B CA 1
ATOM 8020 C C . MET B 1 356 ? 24.062 0.6 12.875 1 97.81 356 MET B C 1
ATOM 8022 O O . MET B 1 356 ? 24.047 -0.632 12.852 1 97.81 356 MET B O 1
ATOM 8026 N N . ILE B 1 357 ? 23.234 1.282 13.547 1 97.81 357 ILE B N 1
ATOM 8027 C CA . ILE B 1 357 ? 22.141 0.612 14.25 1 97.81 357 ILE B CA 1
ATOM 8028 C C . ILE B 1 357 ? 21.219 -0.052 13.242 1 97.81 357 ILE B C 1
ATOM 8030 O O . ILE B 1 357 ? 20.766 -1.182 13.453 1 97.81 357 ILE B O 1
ATOM 8034 N N . ALA B 1 358 ? 20.922 0.613 12.164 1 96.88 358 ALA B N 1
ATOM 8035 C CA . ALA B 1 358 ? 20.047 0.058 11.125 1 96.88 358 ALA B CA 1
ATOM 8036 C C . ALA B 1 358 ? 20.656 -1.204 10.523 1 96.88 358 ALA B C 1
ATOM 8038 O O . ALA B 1 358 ? 19.953 -2.17 10.234 1 96.88 358 ALA B O 1
ATOM 8039 N N . VAL B 1 359 ? 21.984 -1.178 10.32 1 95.94 359 VAL B N 1
ATOM 8040 C CA . VAL B 1 359 ? 22.672 -2.338 9.758 1 95.94 359 VAL B CA 1
ATOM 8041 C C . VAL B 1 359 ? 22.469 -3.545 10.672 1 95.94 359 VAL B C 1
ATOM 8043 O O . VAL B 1 359 ? 22.141 -4.637 10.211 1 95.94 359 VAL B O 1
ATOM 8046 N N . VAL B 1 360 ? 22.656 -3.307 11.922 1 96.12 360 VAL B N 1
ATOM 8047 C CA . VAL B 1 360 ? 22.531 -4.387 12.891 1 96.12 360 VAL B CA 1
ATOM 8048 C C . VAL B 1 360 ? 21.094 -4.887 12.938 1 96.12 360 VAL B C 1
ATOM 8050 O O . VAL B 1 360 ? 20.844 -6.094 12.953 1 96.12 360 VAL B O 1
ATOM 8053 N N . LEU B 1 361 ? 20.156 -4.035 12.945 1 96.19 361 LEU B N 1
ATOM 8054 C CA . LEU B 1 361 ? 18.75 -4.418 13.023 1 96.19 361 LEU B CA 1
ATOM 8055 C C . LEU B 1 361 ? 18.312 -5.148 11.758 1 96.19 361 LEU B C 1
ATOM 8057 O O . LEU B 1 361 ? 17.609 -6.16 11.828 1 96.19 361 LEU B O 1
ATOM 8061 N N . VAL B 1 362 ? 18.703 -4.609 10.594 1 95.12 362 VAL B N 1
ATOM 8062 C CA . VAL B 1 362 ? 18.312 -5.195 9.32 1 95.12 362 VAL B CA 1
ATOM 8063 C C . VAL B 1 362 ? 18.922 -6.586 9.18 1 95.12 362 VAL B C 1
ATOM 8065 O O . VAL B 1 362 ? 18.219 -7.555 8.891 1 95.12 362 VAL B O 1
ATOM 8068 N N . GLN B 1 363 ? 20.219 -6.695 9.445 1 93 363 GLN B N 1
ATOM 8069 C CA . GLN B 1 363 ? 20.891 -7.98 9.297 1 93 363 GLN B CA 1
ATOM 8070 C C . GLN B 1 363 ? 20.453 -8.961 10.391 1 93 363 GLN B C 1
ATOM 8072 O O . GLN B 1 363 ? 20.422 -10.172 10.164 1 93 363 GLN B O 1
ATOM 8077 N N . GLY B 1 364 ? 20.125 -8.461 11.508 1 93.25 364 GLY B N 1
ATOM 8078 C CA . GLY B 1 364 ? 19.766 -9.312 12.625 1 93.25 364 GLY B CA 1
ATOM 8079 C C . GLY B 1 364 ? 18.344 -9.844 12.523 1 93.25 364 GLY B C 1
ATOM 8080 O O . GLY B 1 364 ? 18.078 -11 12.875 1 93.25 364 GLY B O 1
ATOM 8081 N N . TYR B 1 365 ? 17.391 -9.039 12 1 93.06 365 TYR B N 1
ATOM 8082 C CA . TYR B 1 365 ? 15.992 -9.422 12.086 1 93.06 365 TYR B CA 1
ATOM 8083 C C . TYR B 1 365 ? 15.477 -9.922 10.75 1 93.06 365 TYR B C 1
ATOM 8085 O O . TYR B 1 365 ? 14.461 -10.625 10.688 1 93.06 365 TYR B O 1
ATOM 8093 N N . GLN B 1 366 ? 16 -9.539 9.656 1 90.94 366 GLN B N 1
ATOM 8094 C CA . GLN B 1 366 ? 15.477 -9.891 8.336 1 90.94 366 GLN B CA 1
ATOM 8095 C C . GLN B 1 366 ? 15.297 -11.398 8.203 1 90.94 366 GLN B C 1
ATOM 8097 O O . GLN B 1 366 ? 14.25 -11.867 7.762 1 90.94 366 GLN B O 1
ATOM 8102 N N . GLY B 1 367 ? 16.359 -12.227 8.602 1 86.81 367 GLY B N 1
ATOM 8103 C CA . GLY B 1 367 ? 16.281 -13.672 8.5 1 86.81 367 GLY B CA 1
ATOM 8104 C C . GLY B 1 367 ? 15.234 -14.289 9.398 1 86.81 367 GLY B C 1
ATOM 8105 O O . GLY B 1 367 ? 14.672 -15.336 9.078 1 86.81 367 GLY B O 1
ATOM 8106 N N . LEU B 1 368 ? 14.914 -13.586 10.492 1 89.06 368 LEU B N 1
ATOM 8107 C CA . LEU B 1 368 ? 13.945 -14.102 11.453 1 89.06 368 LEU B CA 1
ATOM 8108 C C . LEU B 1 368 ? 12.516 -13.836 10.977 1 89.06 368 LEU B C 1
ATOM 8110 O O . LEU B 1 368 ? 11.586 -14.547 11.367 1 89.06 368 LEU B O 1
ATOM 8114 N N . LEU B 1 369 ? 12.375 -12.922 10.109 1 90.12 369 LEU B N 1
ATOM 8115 C CA . LEU B 1 369 ? 11.039 -12.484 9.734 1 90.12 369 LEU B CA 1
ATOM 8116 C C . LEU B 1 369 ? 10.602 -13.148 8.438 1 90.12 369 LEU B C 1
ATOM 8118 O O . LEU B 1 369 ? 9.461 -12.977 7.996 1 90.12 369 LEU B O 1
ATOM 8122 N N . VAL B 1 370 ? 11.398 -13.914 7.789 1 88.94 370 VAL B N 1
ATOM 8123 C CA . VAL B 1 370 ? 11.047 -14.492 6.496 1 88.94 370 VAL B CA 1
ATOM 8124 C C . VAL B 1 370 ? 10.961 -16.016 6.617 1 88.94 370 VAL B C 1
ATOM 8126 O O . VAL B 1 370 ? 11.68 -16.625 7.41 1 88.94 370 VAL B O 1
ATOM 8129 N N . SER B 1 371 ? 10.031 -16.547 5.922 1 85.56 371 SER B N 1
ATOM 8130 C CA . SER B 1 371 ? 9.836 -17.984 5.824 1 85.56 371 SER B CA 1
ATOM 8131 C C . SER B 1 371 ? 9.086 -18.359 4.547 1 85.56 371 SER B C 1
ATOM 8133 O O . SER B 1 371 ? 8.383 -17.531 3.969 1 85.56 371 SER B O 1
ATOM 8135 N N . GLY B 1 372 ? 9.391 -19.578 4.102 1 86.44 372 GLY B N 1
ATOM 8136 C CA . GLY B 1 372 ? 8.609 -20.047 2.977 1 86.44 372 GLY B CA 1
ATOM 8137 C C . GLY B 1 372 ? 9.445 -20.359 1.754 1 86.44 372 GLY B C 1
ATOM 8138 O O . GLY B 1 372 ? 10.68 -20.375 1.825 1 86.44 372 GLY B O 1
ATOM 8139 N N . ALA B 1 373 ? 8.758 -20.641 0.687 1 86.12 373 ALA B N 1
ATOM 8140 C CA . ALA B 1 373 ? 9.359 -21.156 -0.543 1 86.12 373 ALA B CA 1
ATOM 8141 C C . ALA B 1 373 ? 10.305 -20.125 -1.166 1 86.12 373 ALA B C 1
ATOM 8143 O O . ALA B 1 373 ? 11.336 -20.484 -1.735 1 86.12 373 ALA B O 1
ATOM 8144 N N . ILE B 1 374 ? 10 -18.859 -0.971 1 84.81 374 ILE B N 1
ATOM 8145 C CA . ILE B 1 374 ? 10.711 -17.828 -1.7 1 84.81 374 ILE B CA 1
ATOM 8146 C C . ILE B 1 374 ? 11.789 -17.219 -0.808 1 84.81 374 ILE B C 1
ATOM 8148 O O . ILE B 1 374 ? 12.656 -16.484 -1.285 1 84.81 374 ILE B O 1
ATOM 8152 N N . ALA B 1 375 ? 11.82 -17.469 0.439 1 76.19 375 ALA B N 1
ATOM 8153 C CA . ALA B 1 375 ? 12.688 -16.844 1.428 1 76.19 375 ALA B CA 1
ATOM 8154 C C . ALA B 1 375 ? 14.156 -17.031 1.066 1 76.19 375 ALA B C 1
ATOM 8156 O O . ALA B 1 375 ? 14.984 -16.141 1.316 1 76.19 375 ALA B O 1
ATOM 8157 N N . ALA B 1 376 ? 14.422 -18.141 0.48 1 62.94 376 ALA B N 1
ATOM 8158 C CA . ALA B 1 376 ? 15.828 -18.438 0.226 1 62.94 376 ALA B CA 1
ATOM 8159 C C . ALA B 1 376 ? 16.359 -17.609 -0.938 1 62.94 376 ALA B C 1
ATOM 8161 O O . ALA B 1 376 ? 17.578 -17.484 -1.115 1 62.94 376 ALA B O 1
ATOM 8162 N N . THR B 1 377 ? 15.344 -17.188 -1.75 1 56.91 377 THR B N 1
ATOM 8163 C CA . THR B 1 377 ? 15.805 -16.406 -2.895 1 56.91 377 THR B CA 1
ATOM 8164 C C . THR B 1 377 ? 16.406 -15.078 -2.438 1 56.91 377 THR B C 1
ATOM 8166 O O . THR B 1 377 ? 17.078 -14.391 -3.215 1 56.91 377 THR B O 1
ATOM 8169 N N . MET B 1 378 ? 15.938 -14.836 -1.2 1 56.41 378 MET B N 1
ATOM 8170 C CA . MET B 1 378 ? 16.438 -13.586 -0.652 1 56.41 378 MET B CA 1
ATOM 8171 C C . MET B 1 378 ? 17.938 -13.688 -0.35 1 56.41 378 MET B C 1
ATOM 8173 O O . MET B 1 378 ? 18.438 -14.766 -0.046 1 56.41 378 MET B O 1
ATOM 8177 N N . GLN B 1 379 ? 18.734 -12.727 -0.651 1 52.69 379 GLN B N 1
ATOM 8178 C CA . GLN B 1 379 ? 20.188 -12.539 -0.726 1 52.69 379 GLN B CA 1
ATOM 8179 C C . GLN B 1 379 ? 20.844 -12.875 0.605 1 52.69 379 GLN B C 1
ATOM 8181 O O . GLN B 1 379 ? 20.719 -12.133 1.578 1 52.69 379 GLN B O 1
ATOM 8186 N N . PRO B 1 380 ? 20.969 -14.203 0.975 1 53.78 380 PRO B N 1
ATOM 8187 C CA . PRO B 1 380 ? 22.156 -14.539 1.749 1 53.78 380 PRO B CA 1
ATOM 8188 C C . PRO B 1 380 ? 23.344 -13.609 1.439 1 53.78 380 PRO B C 1
ATOM 8190 O O . PRO B 1 380 ? 24.156 -13.344 2.316 1 53.78 380 PRO B O 1
ATOM 8193 N N . SER B 1 381 ? 23.125 -13.031 0.263 1 56.22 381 SER B N 1
ATOM 8194 C CA . SER B 1 381 ? 24.297 -12.297 -0.198 1 56.22 381 SER B CA 1
ATOM 8195 C C . SER B 1 381 ? 24.531 -11.047 0.642 1 56.22 381 SER B C 1
ATOM 8197 O O . SER B 1 381 ? 25.672 -10.734 0.998 1 56.22 381 SER B O 1
ATOM 8199 N N . ASP B 1 382 ? 23.375 -10.57 1.122 1 74.25 382 ASP B N 1
ATOM 8200 C CA . ASP B 1 382 ? 23.594 -9.359 1.91 1 74.25 382 ASP B CA 1
ATOM 8201 C C . ASP B 1 382 ? 24.125 -9.703 3.299 1 74.25 382 ASP B C 1
ATOM 8203 O O . ASP B 1 382 ? 24.984 -8.984 3.83 1 74.25 382 ASP B O 1
ATOM 8207 N N . LYS B 1 383 ? 23.688 -10.906 3.703 1 77.88 383 LYS B N 1
ATOM 8208 C CA . LYS B 1 383 ? 24.188 -11.32 5.012 1 77.88 383 LYS B CA 1
ATOM 8209 C C . LYS B 1 383 ? 25.688 -11.609 4.961 1 77.88 383 LYS B C 1
ATOM 8211 O O . LYS B 1 383 ? 26.453 -11.094 5.785 1 77.88 383 LYS B O 1
ATOM 8216 N N . PHE B 1 384 ? 26.078 -12.32 3.965 1 82.12 384 PHE B N 1
ATOM 8217 C CA . PHE B 1 384 ? 27.5 -12.656 3.822 1 82.12 384 PHE B CA 1
ATOM 8218 C C . PHE B 1 384 ? 28.312 -11.406 3.541 1 82.12 384 PHE B C 1
ATOM 8220 O O . PHE B 1 384 ? 29.406 -11.242 4.098 1 82.12 384 PHE B O 1
ATOM 8227 N N . SER B 1 385 ? 27.781 -10.586 2.75 1 88.88 385 SER B N 1
ATOM 8228 C CA . SER B 1 385 ? 28.484 -9.352 2.404 1 88.88 385 SER B CA 1
ATOM 8229 C C . SER B 1 385 ? 28.625 -8.445 3.617 1 88.88 385 SER B C 1
ATOM 8231 O O . SER B 1 385 ? 29.672 -7.801 3.797 1 88.88 385 SER B O 1
ATOM 8233 N N . CYS B 1 386 ? 27.688 -8.406 4.449 1 91.19 386 CYS B N 1
ATOM 8234 C CA . CYS B 1 386 ? 27.734 -7.52 5.602 1 91.19 386 CYS B CA 1
ATOM 8235 C C . CYS B 1 386 ? 28.625 -8.094 6.695 1 91.19 386 CYS B C 1
ATOM 8237 O O . CYS B 1 386 ? 29.266 -7.348 7.438 1 91.19 386 CYS B O 1
ATOM 8239 N N . GLN B 1 387 ? 28.703 -9.375 6.797 1 89.81 387 GLN B N 1
ATOM 8240 C CA . GLN B 1 387 ? 29.609 -9.992 7.754 1 89.81 387 GLN B CA 1
ATOM 8241 C C . GLN B 1 387 ? 31.062 -9.688 7.395 1 89.81 387 GLN B C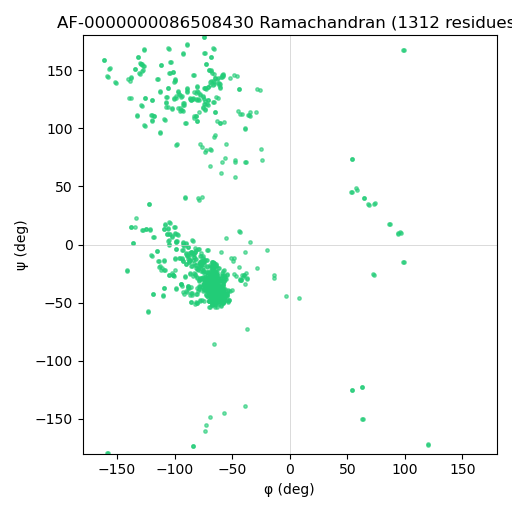 1
ATOM 8243 O O . GLN B 1 387 ? 31.891 -9.445 8.273 1 89.81 387 GLN B O 1
ATOM 8248 N N . LYS B 1 388 ? 31.281 -9.633 6.176 1 91.88 388 LYS B N 1
ATOM 8249 C CA . LYS B 1 388 ? 32.656 -9.445 5.695 1 91.88 388 LYS B CA 1
ATOM 8250 C C . LYS B 1 388 ? 33 -7.961 5.594 1 91.88 388 LYS B C 1
ATOM 8252 O O . LYS B 1 388 ? 34.125 -7.559 5.887 1 91.88 388 LYS B O 1
ATOM 8257 N N . ASN B 1 389 ? 32.031 -7.113 5.211 1 94.75 389 ASN B N 1
ATOM 8258 C CA . ASN B 1 389 ? 32.406 -5.789 4.734 1 94.75 389 ASN B CA 1
ATOM 8259 C C . ASN B 1 389 ? 31.703 -4.684 5.523 1 94.75 389 ASN B C 1
ATOM 8261 O O . ASN B 1 389 ? 31.75 -3.516 5.137 1 94.75 389 ASN B O 1
ATOM 8265 N N . TRP B 1 390 ? 31.094 -4.957 6.648 1 94.56 390 TRP B N 1
ATOM 8266 C CA . TRP B 1 390 ? 30.344 -3.959 7.406 1 94.56 390 TRP B CA 1
ATOM 8267 C C . TRP B 1 390 ? 31.234 -2.805 7.828 1 94.56 390 TRP B C 1
ATOM 8269 O O . TRP B 1 390 ? 30.781 -1.671 7.98 1 94.56 390 TRP B O 1
ATOM 8279 N N . TRP B 1 391 ? 32.562 -2.998 8.055 1 95.88 391 TRP B N 1
ATOM 8280 C CA . TRP B 1 391 ? 33.5 -2.02 8.586 1 95.88 391 TRP B CA 1
ATOM 8281 C C . TRP B 1 391 ? 33.719 -0.863 7.609 1 95.88 391 TRP B C 1
ATOM 8283 O O . TRP B 1 391 ? 34.156 0.213 7.992 1 95.88 391 TRP B O 1
ATOM 8293 N N . GLN B 1 392 ? 33.344 -1.037 6.371 1 97.81 392 GLN B N 1
ATOM 8294 C CA . GLN B 1 392 ? 33.5 -0.006 5.348 1 97.81 392 GLN B CA 1
ATOM 8295 C C . GLN B 1 392 ? 32.438 1.08 5.496 1 97.81 392 GLN B C 1
ATOM 8297 O O . GLN B 1 392 ? 32.625 2.205 5.027 1 97.81 392 GLN B O 1
ATOM 8302 N N . LEU B 1 393 ? 31.312 0.749 6.137 1 97.62 393 LEU B N 1
ATOM 8303 C CA . LEU B 1 393 ? 30.156 1.637 6.168 1 97.62 393 LEU B CA 1
ATOM 8304 C C . LEU B 1 393 ? 30.438 2.863 7.027 1 97.62 393 LEU B C 1
ATOM 8306 O O . LEU B 1 393 ? 30.234 3.996 6.586 1 97.62 393 LEU B O 1
ATOM 8310 N N . PRO B 1 394 ? 30.969 2.691 8.266 1 97.69 394 PRO B N 1
ATOM 8311 C CA . PRO B 1 394 ? 31.25 3.891 9.062 1 97.69 394 PRO B CA 1
ATOM 8312 C C . PRO B 1 394 ? 32.375 4.75 8.477 1 97.69 394 PRO B C 1
ATOM 8314 O O . PRO B 1 394 ? 32.469 5.934 8.797 1 97.69 394 PRO B O 1
ATOM 8317 N N . LEU B 1 395 ? 33.094 4.203 7.594 1 97.81 395 LEU B N 1
ATOM 8318 C CA . LEU B 1 395 ? 34.188 4.945 6.953 1 97.81 395 LEU B CA 1
ATOM 8319 C C . LEU B 1 395 ? 33.719 5.539 5.629 1 97.81 395 LEU B C 1
ATOM 8321 O O . LEU B 1 395 ? 34.406 6.387 5.047 1 97.81 395 LEU B O 1
ATOM 8325 N N . TYR B 1 396 ? 32.594 5.129 5.184 1 97.81 396 TYR B N 1
ATOM 8326 C CA . TYR B 1 396 ? 32 5.609 3.947 1 97.81 396 TYR B CA 1
ATOM 8327 C C . TYR B 1 396 ? 32.938 5.375 2.76 1 97.81 396 TYR B C 1
ATOM 8329 O O . TYR B 1 396 ? 33.156 6.281 1.956 1 97.81 396 TYR B O 1
ATOM 8337 N N . VAL B 1 397 ? 33.469 4.121 2.656 1 97.38 397 VAL B N 1
ATOM 8338 C CA . VAL B 1 397 ? 34.375 3.793 1.571 1 97.38 397 VAL B CA 1
ATOM 8339 C C . VAL B 1 397 ? 33.906 2.525 0.862 1 97.38 397 VAL B C 1
ATOM 8341 O O . VAL B 1 397 ? 34.656 1.931 0.08 1 97.38 397 VAL B O 1
ATOM 8344 N N . ASN B 1 398 ? 32.688 2.059 1.125 1 95.31 398 ASN B N 1
ATOM 8345 C CA . ASN B 1 398 ? 32.219 0.804 0.562 1 95.31 398 ASN B CA 1
ATOM 8346 C C . ASN B 1 398 ? 32.125 0.862 -0.962 1 95.31 398 ASN B C 1
ATOM 8348 O O . ASN B 1 398 ? 32.375 -0.143 -1.637 1 95.31 398 ASN B O 1
ATOM 8352 N N . ASN B 1 399 ? 31.859 2.025 -1.559 1 94.56 399 ASN B N 1
ATOM 8353 C CA . ASN B 1 399 ? 31.75 2.162 -3.008 1 94.56 399 ASN B CA 1
ATOM 8354 C C . ASN B 1 399 ? 33.125 2.191 -3.666 1 94.56 399 ASN B C 1
ATOM 8356 O O . ASN B 1 399 ? 33.25 1.99 -4.875 1 94.56 399 ASN B O 1
ATOM 8360 N N . ILE B 1 400 ? 34.188 2.459 -2.867 1 94.44 400 ILE B N 1
ATOM 8361 C CA . ILE B 1 400 ? 35.531 2.562 -3.395 1 94.44 400 ILE B CA 1
ATOM 8362 C C . ILE B 1 400 ? 36.281 1.251 -3.162 1 94.44 400 ILE B C 1
ATOM 8364 O O . ILE B 1 400 ? 37 0.774 -4.043 1 94.44 400 ILE B O 1
ATOM 8368 N N . VAL B 1 401 ? 36.062 0.636 -2.043 1 94.81 401 VAL B N 1
ATOM 8369 C CA . VAL B 1 401 ? 36.812 -0.554 -1.655 1 94.81 401 VAL B CA 1
ATOM 8370 C C . VAL B 1 401 ? 36.156 -1.793 -2.277 1 94.81 401 VAL B C 1
ATOM 8372 O O . VAL B 1 401 ? 36.875 -2.691 -2.748 1 94.81 401 VAL B O 1
ATOM 8375 N N . THR B 1 402 ? 34.875 -1.899 -2.246 1 92.75 402 THR B N 1
ATOM 8376 C CA . THR B 1 402 ? 34.125 -2.99 -2.838 1 92.75 402 THR B CA 1
ATOM 8377 C C . THR B 1 402 ? 33.281 -2.49 -4.02 1 92.75 402 THR B C 1
ATOM 8379 O O . THR B 1 402 ? 32.125 -2.102 -3.857 1 92.75 402 THR B O 1
ATOM 8382 N N . THR B 1 403 ? 33.844 -2.68 -5.176 1 88.25 403 THR B N 1
ATOM 8383 C CA . THR B 1 403 ? 33.25 -2.068 -6.355 1 88.25 403 THR B CA 1
ATOM 8384 C C . THR B 1 403 ? 32.094 -2.92 -6.883 1 88.25 403 THR B C 1
ATOM 8386 O O . THR B 1 403 ? 31.266 -2.449 -7.676 1 88.25 403 THR B O 1
ATOM 8389 N N . ASP B 1 404 ? 32.062 -4.184 -6.445 1 85.88 404 ASP B N 1
ATOM 8390 C CA . ASP B 1 404 ? 30.906 -5.02 -6.773 1 85.88 404 ASP B CA 1
ATOM 8391 C C . ASP B 1 404 ? 29.75 -4.75 -5.82 1 85.88 404 ASP B C 1
ATOM 8393 O O . ASP B 1 404 ? 29.797 -5.137 -4.652 1 85.88 404 ASP B O 1
ATOM 8397 N N . ILE B 1 405 ? 28.734 -4.16 -6.352 1 83.94 405 ILE B N 1
ATOM 8398 C CA . ILE B 1 405 ? 27.609 -3.721 -5.543 1 83.94 405 ILE B CA 1
ATOM 8399 C C . ILE B 1 405 ? 26.984 -4.918 -4.824 1 83.94 405 ILE B C 1
ATOM 8401 O O . ILE B 1 405 ? 26.484 -4.781 -3.705 1 83.94 405 ILE B O 1
ATOM 8405 N N . LEU B 1 406 ? 27.031 -6.121 -5.379 1 79.56 406 LEU B N 1
ATOM 8406 C CA . LEU B 1 406 ? 26.438 -7.32 -4.801 1 79.56 406 LEU B CA 1
ATOM 8407 C C . LEU B 1 406 ? 27.25 -7.805 -3.604 1 79.56 406 LEU B C 1
ATOM 8409 O O . LEU B 1 406 ? 26.766 -8.594 -2.795 1 79.56 406 LEU B O 1
ATOM 8413 N N . GLN B 1 407 ? 28.453 -7.25 -3.49 1 87.81 407 GLN B N 1
ATOM 8414 C CA . GLN B 1 407 ? 29.328 -7.652 -2.387 1 87.81 407 GLN B CA 1
ATOM 8415 C C . GLN B 1 407 ? 29.375 -6.578 -1.304 1 87.81 407 GLN B C 1
ATOM 8417 O O . GLN B 1 407 ? 30.016 -6.762 -0.269 1 87.81 407 GLN B O 1
ATOM 8422 N N . GLN B 1 408 ? 28.672 -5.566 -1.565 1 91.5 408 GLN B N 1
ATOM 8423 C CA . GLN B 1 408 ? 28.625 -4.512 -0.561 1 91.5 408 GLN B CA 1
ATOM 8424 C C . GLN B 1 408 ? 27.594 -4.828 0.523 1 91.5 408 GLN B C 1
ATOM 8426 O O . GLN B 1 408 ? 26.578 -5.484 0.256 1 91.5 408 GLN B O 1
ATOM 8431 N N . CYS B 1 409 ? 27.938 -4.41 1.721 1 93.31 409 CYS B N 1
ATOM 8432 C CA . CYS B 1 409 ? 26.953 -4.496 2.791 1 93.31 409 CYS B CA 1
ATOM 8433 C C . CYS B 1 409 ? 25.844 -3.467 2.596 1 93.31 409 CYS B C 1
ATOM 8435 O O . CYS B 1 409 ? 26.109 -2.262 2.611 1 93.31 409 CYS B O 1
ATOM 8437 N N . MET B 1 410 ? 24.609 -3.975 2.473 1 92.44 410 MET B N 1
ATOM 8438 C CA . MET B 1 410 ? 23.5 -3.078 2.178 1 92.44 410 MET B CA 1
ATOM 8439 C C . MET B 1 410 ? 23.781 -2.246 0.932 1 92.44 410 MET B C 1
ATOM 8441 O O . MET B 1 410 ? 24 -1.036 1.024 1 92.44 410 MET B O 1
ATOM 8445 N N . GLY B 1 411 ? 23.719 -2.854 -0.186 1 90.56 411 GLY B N 1
ATOM 8446 C CA . GLY B 1 411 ? 24.141 -2.346 -1.479 1 90.56 411 GLY B CA 1
ATOM 8447 C C . GLY B 1 411 ? 23.656 -0.936 -1.759 1 90.56 411 GLY B C 1
ATOM 8448 O O . GLY B 1 411 ? 24.344 -0.162 -2.436 1 90.56 411 GLY B O 1
ATOM 8449 N N . GLN B 1 412 ? 22.547 -0.478 -1.189 1 92.38 412 GLN B N 1
ATOM 8450 C CA . GLN B 1 412 ? 22 0.849 -1.47 1 92.38 412 GLN B CA 1
ATOM 8451 C C . GLN B 1 412 ? 22.828 1.935 -0.791 1 92.38 412 GLN B C 1
ATOM 8453 O O . GLN B 1 412 ? 22.734 3.111 -1.142 1 92.38 412 GLN B O 1
ATOM 8458 N N . THR B 1 413 ? 23.703 1.603 0.117 1 95.5 413 THR B N 1
ATOM 8459 C CA . THR B 1 413 ? 24.422 2.584 0.917 1 95.5 413 THR B CA 1
ATOM 8460 C C . THR B 1 413 ? 25.594 3.176 0.126 1 95.5 413 THR B C 1
ATOM 8462 O O . THR B 1 413 ? 26.281 4.082 0.604 1 95.5 413 THR B O 1
ATOM 8465 N N . TRP B 1 414 ? 25.844 2.689 -1.09 1 95.75 414 TRP B N 1
ATOM 8466 C CA . TRP B 1 414 ? 26.844 3.354 -1.924 1 95.75 414 TRP B CA 1
ATOM 8467 C C . TRP B 1 414 ? 26.531 4.844 -2.049 1 95.75 414 TRP B C 1
ATOM 8469 O O . TRP B 1 414 ? 27.453 5.668 -2.074 1 95.75 414 TRP B O 1
ATOM 8479 N N . SER B 1 415 ? 25.281 5.168 -2.18 1 96.44 415 SER B N 1
ATOM 8480 C CA . SER B 1 415 ? 24.891 6.566 -2.361 1 96.44 415 SER B CA 1
ATOM 8481 C C . SER B 1 415 ? 25.188 7.387 -1.11 1 96.44 415 SER B C 1
ATOM 8483 O O . SER B 1 415 ? 25.5 8.578 -1.202 1 96.44 415 SER B O 1
ATOM 8485 N N . LEU B 1 416 ? 25.062 6.781 0.049 1 96.88 416 LEU B N 1
ATOM 8486 C CA . LEU B 1 416 ? 25.422 7.453 1.293 1 96.88 416 LEU B CA 1
ATOM 8487 C C . LEU B 1 416 ? 26.922 7.73 1.354 1 96.88 416 LEU B C 1
ATOM 8489 O O . LEU B 1 416 ? 27.344 8.773 1.858 1 96.88 416 LEU B O 1
ATOM 8493 N N . ALA B 1 417 ? 27.688 6.754 0.927 1 97.81 417 ALA B N 1
ATOM 8494 C CA . ALA B 1 417 ? 29.141 6.949 0.853 1 97.81 417 ALA B CA 1
ATOM 8495 C C . ALA B 1 417 ? 29.484 8.125 -0.057 1 97.81 417 ALA B C 1
ATOM 8497 O O . ALA B 1 417 ? 30.297 8.969 0.302 1 97.81 417 ALA B O 1
ATOM 8498 N N . VAL B 1 418 ? 28.875 8.211 -1.138 1 97.69 418 VAL B N 1
ATOM 8499 C CA . VAL B 1 418 ? 29.109 9.281 -2.098 1 97.69 418 VAL B CA 1
ATOM 8500 C C . VAL B 1 418 ? 28.719 10.625 -1.479 1 97.69 418 VAL B C 1
ATOM 8502 O O . VAL B 1 418 ? 29.422 11.617 -1.624 1 97.69 418 VAL B O 1
ATOM 8505 N N . ASP B 1 419 ? 27.609 10.656 -0.842 1 97.56 419 ASP B N 1
ATOM 8506 C CA . ASP B 1 419 ? 27.125 11.875 -0.197 1 97.56 419 ASP B CA 1
ATOM 8507 C C . ASP B 1 419 ? 28.141 12.383 0.829 1 97.56 419 ASP B C 1
ATOM 8509 O O . ASP B 1 419 ? 28.438 13.578 0.879 1 97.56 419 ASP B O 1
ATOM 8513 N N . MET B 1 420 ? 28.609 11.492 1.661 1 97.81 420 MET B N 1
ATOM 8514 C CA . MET B 1 420 ? 29.609 11.859 2.654 1 97.81 420 MET B CA 1
ATOM 8515 C C . MET B 1 420 ? 30.891 12.336 1.98 1 97.81 420 MET B C 1
ATOM 8517 O O . MET B 1 420 ? 31.531 13.289 2.441 1 97.81 420 MET B O 1
ATOM 8521 N N . GLN B 1 421 ? 31.281 11.695 0.964 1 97.88 421 GLN B N 1
ATOM 8522 C CA . GLN B 1 421 ? 32.469 12.102 0.219 1 97.88 421 GLN B CA 1
ATOM 8523 C C . GLN B 1 421 ? 32.281 13.5 -0.37 1 97.88 421 GLN B C 1
ATOM 8525 O O . GLN B 1 421 ? 33.219 14.305 -0.338 1 97.88 421 GLN B O 1
ATOM 8530 N N . PHE B 1 422 ? 31.141 13.789 -0.915 1 97.94 422 PHE B N 1
ATOM 8531 C CA . PHE B 1 422 ? 30.844 15.141 -1.388 1 97.94 422 PHE B CA 1
ATOM 8532 C C . PHE B 1 422 ? 30.938 16.141 -0.249 1 97.94 422 PHE B C 1
ATOM 8534 O O . PHE B 1 422 ? 31.5 17.234 -0.424 1 97.94 422 PHE B O 1
ATOM 8541 N N . TYR B 1 423 ? 30.391 15.781 0.858 1 97.19 423 TYR B N 1
ATOM 8542 C CA . TYR B 1 423 ? 30.422 16.656 2.018 1 97.19 423 TYR B CA 1
ATOM 8543 C C . TYR B 1 423 ? 31.859 16.938 2.457 1 97.19 423 TYR B C 1
ATOM 8545 O O . TYR B 1 423 ? 32.219 18.062 2.795 1 97.19 423 TYR B O 1
ATOM 8553 N N . LEU B 1 424 ? 32.656 15.93 2.416 1 96.62 424 LEU B N 1
ATOM 8554 C CA . LEU B 1 424 ? 34.062 16.062 2.77 1 96.62 424 LEU B CA 1
ATOM 8555 C C . LEU B 1 424 ? 34.812 16.953 1.769 1 96.62 424 LEU B C 1
ATOM 8557 O O . LEU B 1 424 ? 35.75 17.656 2.133 1 96.62 424 LEU B O 1
ATOM 8561 N N . LEU B 1 425 ? 34.344 16.953 0.579 1 95.44 425 LEU B N 1
ATOM 8562 C CA . LEU B 1 425 ? 35 17.734 -0.484 1 95.44 425 LEU B CA 1
ATOM 8563 C C . LEU B 1 425 ? 34.406 19.141 -0.548 1 95.44 425 LEU B C 1
ATOM 8565 O O . LEU B 1 425 ? 35 20.016 -1.185 1 95.44 425 LEU B O 1
ATOM 8569 N N . SER B 1 426 ? 33.406 19.406 0.129 1 96.88 426 SER B N 1
ATOM 8570 C CA . SER B 1 426 ? 32.656 20.641 -0.011 1 96.88 426 SER B CA 1
ATOM 8571 C C . SER B 1 426 ? 33.5 21.859 0.349 1 96.88 426 SER B C 1
ATOM 8573 O O . SER B 1 426 ? 33.281 22.938 -0.208 1 96.88 426 SER B O 1
ATOM 8575 N N . PRO B 1 427 ? 34.5 21.797 1.304 1 96.38 427 PRO B N 1
ATOM 8576 C CA . PRO B 1 427 ? 35.344 22.969 1.588 1 96.38 427 PRO B CA 1
ATOM 8577 C C . PRO B 1 427 ? 36.062 23.484 0.348 1 96.38 427 PRO B C 1
ATOM 8579 O O . PRO B 1 427 ? 36.281 24.703 0.216 1 96.38 427 PRO B O 1
ATOM 8582 N N . LEU B 1 428 ? 36.375 22.609 -0.548 1 96.31 428 LEU B N 1
ATOM 8583 C CA . LEU B 1 428 ? 37.062 23 -1.773 1 96.31 428 LEU B CA 1
ATOM 8584 C C . LEU B 1 428 ? 36.156 23.859 -2.656 1 96.31 428 LEU B C 1
ATOM 8586 O O . LEU B 1 428 ? 36.625 24.625 -3.488 1 96.31 428 LEU B O 1
ATOM 8590 N N . MET B 1 429 ? 34.906 23.781 -2.461 1 97.31 429 MET B N 1
ATOM 8591 C CA . MET B 1 429 ? 33.938 24.531 -3.246 1 97.31 429 MET B CA 1
ATOM 8592 C C . MET B 1 429 ? 33.438 25.766 -2.473 1 97.31 429 MET B C 1
ATOM 8594 O O . MET B 1 429 ? 33.062 26.766 -3.07 1 97.31 429 MET B O 1
ATOM 8598 N N . LEU B 1 430 ? 33.469 25.719 -1.155 1 97.31 430 LEU B N 1
ATOM 8599 C CA . LEU B 1 430 ? 32.906 26.781 -0.314 1 97.31 430 LEU B CA 1
ATOM 8600 C C . LEU B 1 430 ? 33.969 27.844 -0.005 1 97.31 430 LEU B C 1
ATOM 8602 O O . LEU B 1 430 ? 33.656 29.031 -0.046 1 97.31 430 LEU B O 1
ATOM 8606 N N . ILE B 1 431 ? 35.219 27.453 0.257 1 96.38 431 ILE B N 1
ATOM 8607 C CA . ILE B 1 431 ? 36.281 28.359 0.723 1 96.38 431 ILE B CA 1
ATOM 8608 C C . ILE B 1 431 ? 36.594 29.391 -0.353 1 96.38 431 ILE B C 1
ATOM 8610 O O . ILE B 1 431 ? 36.812 30.562 -0.045 1 96.38 431 ILE B O 1
ATOM 8614 N N . PRO B 1 432 ? 36.625 28.969 -1.596 1 96.94 432 PRO B N 1
ATOM 8615 C CA . PRO B 1 432 ? 36.938 29.969 -2.627 1 96.94 432 PRO B CA 1
ATOM 8616 C C . PRO B 1 432 ? 35.969 31.156 -2.613 1 96.94 432 PRO B C 1
ATOM 8618 O O . PRO B 1 432 ? 36.344 32.25 -3.031 1 96.94 432 PRO B O 1
ATOM 8621 N N . PHE B 1 433 ? 34.75 31.016 -2.172 1 96.06 433 PHE B N 1
ATOM 8622 C CA . PHE B 1 433 ? 33.812 32.125 -2.08 1 96.06 433 PHE B CA 1
ATOM 8623 C C . PHE B 1 433 ? 34.312 33.156 -1.065 1 96.06 433 PHE B C 1
ATOM 8625 O O . PHE B 1 433 ? 33.844 34.312 -1.09 1 96.06 433 PHE B O 1
ATOM 8632 N N . TYR B 1 434 ? 35.125 32.688 -0.054 1 94.56 434 TYR B N 1
ATOM 8633 C CA . TYR B 1 434 ? 35.719 33.594 0.928 1 94.56 434 TYR B CA 1
ATOM 8634 C C . TYR B 1 434 ? 36.625 34.594 0.25 1 94.56 434 TYR B C 1
ATOM 8636 O O . TYR B 1 434 ? 36.656 35.781 0.652 1 94.56 434 TYR B O 1
ATOM 8644 N N . TYR B 1 435 ? 37.312 34.188 -0.711 1 95.56 435 TYR B N 1
ATOM 8645 C CA . TYR B 1 435 ? 38.312 35.031 -1.369 1 95.56 435 TYR B CA 1
ATOM 8646 C C . TYR B 1 435 ? 37.625 35.938 -2.396 1 95.56 435 TYR B C 1
ATOM 8648 O O . TYR B 1 435 ? 38 37.125 -2.533 1 95.56 435 TYR B O 1
ATOM 8656 N N . HIS B 1 436 ? 36.844 35.375 -3.252 1 95.12 436 HIS B N 1
ATOM 8657 C CA . HIS B 1 436 ? 36.125 36.125 -4.273 1 95.12 436 HIS B CA 1
ATOM 8658 C C . HIS B 1 436 ? 34.906 35.375 -4.777 1 95.12 436 HIS B C 1
ATOM 8660 O O . HIS B 1 436 ? 34.938 34.125 -4.895 1 95.12 436 HIS B O 1
ATOM 8666 N N . ARG B 1 437 ? 33.875 36.094 -5.074 1 93.56 437 ARG B N 1
ATOM 8667 C CA . ARG B 1 437 ? 32.656 35.5 -5.562 1 93.56 437 ARG B CA 1
ATOM 8668 C C . ARG B 1 437 ? 32.906 34.656 -6.816 1 93.56 437 ARG B C 1
ATOM 8670 O O . ARG B 1 437 ? 32.344 33.562 -6.961 1 93.56 437 ARG B O 1
ATOM 8677 N N . LEU B 1 438 ? 33.688 35.125 -7.727 1 96.62 438 LEU B N 1
ATOM 8678 C CA . LEU B 1 438 ? 33.938 34.438 -8.984 1 96.62 438 LEU B CA 1
ATOM 8679 C C . LEU B 1 438 ? 34.812 33.219 -8.766 1 96.62 438 LEU B C 1
ATOM 8681 O O . LEU B 1 438 ? 34.719 32.25 -9.5 1 96.62 438 LEU B O 1
ATOM 8685 N N . ALA B 1 439 ? 35.688 33.281 -7.809 1 96.94 439 ALA B N 1
ATOM 8686 C CA . ALA B 1 439 ? 36.5 32.094 -7.48 1 96.94 439 ALA B CA 1
ATOM 8687 C C . ALA B 1 439 ? 35.625 30.938 -7.039 1 96.94 439 ALA B C 1
ATOM 8689 O O . ALA B 1 439 ? 35.906 29.781 -7.387 1 96.94 439 ALA B O 1
ATOM 8690 N N . GLY B 1 440 ? 34.688 31.266 -6.199 1 96.94 440 GLY B N 1
ATOM 8691 C CA . GLY B 1 440 ? 33.75 30.234 -5.785 1 96.94 440 GLY B CA 1
ATOM 8692 C C . GLY B 1 440 ? 32.969 29.641 -6.941 1 96.94 440 GLY B C 1
ATOM 8693 O O . GLY B 1 440 ? 32.844 28.422 -7.043 1 96.94 440 GLY B O 1
ATOM 8694 N N . VAL B 1 441 ? 32.438 30.469 -7.812 1 97.56 441 VAL B N 1
ATOM 8695 C CA . VAL B 1 441 ? 31.672 30.016 -8.977 1 97.56 441 VAL B CA 1
ATOM 8696 C C . VAL B 1 441 ? 32.562 29.156 -9.875 1 97.56 441 VAL B C 1
ATOM 8698 O O . VAL B 1 441 ? 32.156 28.078 -10.328 1 97.56 441 VAL B O 1
ATOM 8701 N N . PHE B 1 442 ? 33.781 29.578 -10.078 1 97.62 442 PHE B N 1
ATOM 8702 C CA . PHE B 1 442 ? 34.719 28.859 -10.938 1 97.62 442 PHE B CA 1
ATOM 8703 C C . PHE B 1 442 ? 35.031 27.5 -10.344 1 97.62 442 PHE B C 1
ATOM 8705 O O . PHE B 1 442 ? 35.188 26.516 -11.07 1 97.62 442 PHE B O 1
ATOM 8712 N N . SER B 1 443 ? 35.25 27.469 -9.094 1 97.69 443 SER B N 1
ATOM 8713 C CA . SER B 1 443 ? 35.562 26.203 -8.438 1 97.69 443 SER B CA 1
ATOM 8714 C C . SER B 1 443 ? 34.438 25.188 -8.648 1 97.69 443 SER B C 1
ATOM 8716 O O . SER B 1 443 ? 34.688 24.031 -8.977 1 97.69 443 SER B O 1
ATOM 8718 N N . CYS B 1 444 ? 33.188 25.562 -8.406 1 98 444 CYS B N 1
ATOM 8719 C CA . CYS B 1 444 ? 32.031 24.688 -8.625 1 98 444 CYS B CA 1
ATOM 8720 C C . CYS B 1 444 ? 31.969 24.234 -10.078 1 98 444 CYS B C 1
ATOM 8722 O O . CYS B 1 444 ? 31.719 23.062 -10.352 1 98 444 CYS B O 1
ATOM 8724 N N . LEU B 1 445 ? 32.156 25.141 -11.008 1 97.88 445 LEU B N 1
ATOM 8725 C CA . LEU B 1 445 ? 32.094 24.828 -12.438 1 97.88 445 LEU B CA 1
ATOM 8726 C C . LEU B 1 445 ? 33.219 23.828 -12.812 1 97.88 445 LEU B C 1
ATOM 8728 O O . LEU B 1 445 ? 33.031 23 -13.695 1 97.88 445 LEU B O 1
ATOM 8732 N N . LEU B 1 446 ? 34.312 23.984 -12.203 1 97.69 446 LEU B N 1
ATOM 8733 C CA . LEU B 1 446 ? 35.406 23.062 -12.453 1 97.69 446 LEU B CA 1
ATOM 8734 C C . LEU B 1 446 ? 35.031 21.625 -12.102 1 97.69 446 LEU B C 1
ATOM 8736 O O . LEU B 1 446 ? 35.375 20.688 -12.82 1 97.69 446 LEU B O 1
ATOM 8740 N N . PHE B 1 447 ? 34.344 21.453 -10.977 1 97.69 447 PHE B N 1
ATOM 8741 C CA . PHE B 1 447 ? 33.875 20.125 -10.594 1 97.69 447 PHE B CA 1
ATOM 8742 C C . PHE B 1 447 ? 32.875 19.594 -11.609 1 97.69 447 PHE B C 1
ATOM 8744 O O . PHE B 1 447 ? 32.875 18.406 -11.945 1 97.69 447 PHE B O 1
ATOM 8751 N N . VAL B 1 448 ? 31.969 20.438 -12.133 1 97.75 448 VAL B N 1
ATOM 8752 C CA . VAL B 1 448 ? 30.969 20.047 -13.125 1 97.75 448 VAL B CA 1
ATOM 8753 C C . VAL B 1 448 ? 31.656 19.609 -14.414 1 97.75 448 VAL B C 1
ATOM 8755 O O . VAL B 1 448 ? 31.359 18.531 -14.945 1 97.75 448 VAL B O 1
ATOM 8758 N N . VAL B 1 449 ? 32.594 20.422 -14.883 1 97.19 449 VAL B N 1
ATOM 8759 C CA . VAL B 1 449 ? 33.281 20.125 -16.125 1 97.19 449 VAL B CA 1
ATOM 8760 C C . VAL B 1 449 ? 34.156 18.891 -15.961 1 97.19 449 VAL B C 1
ATOM 8762 O O . VAL B 1 449 ? 34.281 18.094 -16.891 1 97.19 449 VAL B O 1
ATOM 8765 N N . ALA B 1 450 ? 34.781 18.797 -14.812 1 96.69 450 ALA B N 1
ATOM 8766 C CA . ALA B 1 450 ? 35.594 17.609 -14.539 1 96.69 450 ALA B CA 1
ATOM 8767 C C . ALA B 1 450 ? 34.75 16.344 -14.641 1 96.69 450 ALA B C 1
ATOM 8769 O O . ALA B 1 450 ? 35.188 15.328 -15.18 1 96.69 450 ALA B O 1
ATOM 8770 N N . GLN B 1 451 ? 33.594 16.297 -14.055 1 96.38 451 GLN B N 1
ATOM 8771 C CA . GLN B 1 451 ? 32.688 15.156 -14.156 1 96.38 451 GLN B CA 1
ATOM 8772 C C . GLN B 1 451 ? 32.312 14.875 -15.609 1 96.38 451 GLN B C 1
ATOM 8774 O O . GLN B 1 451 ? 32.312 13.719 -16.047 1 96.38 451 GLN B O 1
ATOM 8779 N N . TRP B 1 452 ? 31.938 15.961 -16.359 1 96.38 452 TRP B N 1
ATOM 8780 C CA . TRP B 1 452 ? 31.547 15.812 -17.766 1 96.38 452 TRP B CA 1
ATOM 8781 C C . TRP B 1 452 ? 32.656 15.18 -18.578 1 96.38 452 TRP B C 1
ATOM 8783 O O . TRP B 1 452 ? 32.438 14.266 -19.375 1 96.38 452 TRP B O 1
ATOM 8793 N N . THR B 1 453 ? 33.844 15.672 -18.312 1 95.75 453 THR B N 1
ATOM 8794 C CA . THR B 1 453 ? 35 15.195 -19.062 1 95.75 453 THR B CA 1
ATOM 8795 C C . THR B 1 453 ? 35.281 13.742 -18.719 1 95.75 453 THR B C 1
ATOM 8797 O O . THR B 1 453 ? 35.562 12.93 -19.594 1 95.75 453 THR B O 1
ATOM 8800 N N . TYR B 1 454 ? 35.25 13.422 -17.5 1 95.12 454 TYR B N 1
ATOM 8801 C CA . TYR B 1 454 ? 35.562 12.062 -17.062 1 95.12 454 TYR B CA 1
ATOM 8802 C C . TYR B 1 454 ? 34.5 11.086 -17.578 1 95.12 454 TYR B C 1
ATOM 8804 O O . TYR B 1 454 ? 34.844 10 -18.062 1 95.12 454 TYR B O 1
ATOM 8812 N N . VAL B 1 455 ? 33.25 11.383 -17.484 1 93.12 455 VAL B N 1
ATOM 8813 C CA . VAL B 1 455 ? 32.188 10.523 -17.969 1 93.12 455 VAL B CA 1
ATOM 8814 C C . VAL B 1 455 ? 32.281 10.352 -19.484 1 93.12 455 VAL B C 1
ATOM 8816 O O . VAL B 1 455 ? 32.094 9.258 -20 1 93.12 455 VAL B O 1
ATOM 8819 N N . GLY B 1 456 ? 32.562 11.516 -20.172 1 91.31 456 GLY B N 1
ATOM 8820 C CA . GLY B 1 456 ? 32.781 11.422 -21.594 1 91.31 456 GLY B CA 1
ATOM 8821 C C . GLY B 1 456 ? 33.906 10.453 -21.953 1 91.31 456 GLY B C 1
ATOM 8822 O O . GLY B 1 456 ? 33.781 9.68 -22.906 1 91.31 456 GLY B O 1
ATOM 8823 N N . TRP B 1 457 ? 34.906 10.539 -21.203 1 92.12 457 TRP B N 1
ATOM 8824 C CA . TRP B 1 457 ? 36.031 9.641 -21.422 1 92.12 457 TRP B CA 1
ATOM 8825 C C . TRP B 1 457 ? 35.625 8.195 -21.172 1 92.12 457 TRP B C 1
ATOM 8827 O O . TRP B 1 457 ? 36 7.301 -21.938 1 92.12 457 TRP B O 1
ATOM 8837 N N . LEU B 1 458 ? 34.938 7.848 -20.109 1 89.31 458 LEU B N 1
ATOM 8838 C CA . LEU B 1 458 ? 34.5 6.5 -19.797 1 89.31 458 LEU B CA 1
ATOM 8839 C C . LEU B 1 458 ? 33.656 5.922 -20.922 1 89.31 458 LEU B C 1
ATOM 8841 O O . LEU B 1 458 ? 33.844 4.77 -21.328 1 89.31 458 LEU B O 1
ATOM 8845 N N . TYR B 1 459 ? 32.688 6.695 -21.406 1 85.56 459 TYR B N 1
ATOM 8846 C CA . TYR B 1 459 ? 31.797 6.219 -22.453 1 85.56 459 TYR B CA 1
ATOM 8847 C C . TYR B 1 459 ? 32.562 6.008 -23.766 1 85.56 459 TYR B C 1
ATOM 8849 O O . TYR B 1 459 ? 32.25 5.102 -24.531 1 85.56 459 TYR B O 1
ATOM 8857 N N . HIS B 1 460 ? 33.531 6.879 -23.984 1 84.69 460 HIS B N 1
ATOM 8858 C CA . HIS B 1 460 ? 34.344 6.711 -25.172 1 84.69 460 HIS B CA 1
ATOM 8859 C C . HIS B 1 460 ? 35.219 5.473 -25.047 1 84.69 460 HIS B C 1
ATOM 8861 O O . HIS B 1 460 ? 35.375 4.723 -26.016 1 84.69 460 HIS B O 1
ATOM 8867 N N . HIS B 1 461 ? 35.688 5.254 -23.922 1 86.56 461 HIS B N 1
ATOM 8868 C CA . HIS B 1 461 ? 36.656 4.168 -23.703 1 86.56 461 HIS B CA 1
ATOM 8869 C C . HIS B 1 461 ? 35.938 2.818 -23.688 1 86.56 461 HIS B C 1
ATOM 8871 O O . HIS B 1 461 ? 36.406 1.856 -24.297 1 86.56 461 HIS B O 1
ATOM 8877 N N . TYR B 1 462 ? 34.844 2.641 -22.969 1 82.44 462 TYR B N 1
ATOM 8878 C CA . TYR B 1 462 ? 34.188 1.353 -22.766 1 82.44 462 TYR B CA 1
ATOM 8879 C C . TYR B 1 462 ? 33.094 1.137 -23.781 1 82.44 462 TYR B C 1
ATOM 8881 O O . TYR B 1 462 ? 32.562 0.026 -23.922 1 82.44 462 TYR B O 1
ATOM 8889 N N . GLN B 1 463 ? 32.688 2.104 -24.5 1 80.56 463 GLN B N 1
ATOM 8890 C CA . GLN B 1 463 ? 31.656 2.02 -25.547 1 80.56 463 GLN B CA 1
ATOM 8891 C C . GLN B 1 463 ? 30.375 1.423 -25 1 80.56 463 GLN B C 1
ATOM 8893 O O . GLN B 1 463 ? 29.828 0.48 -25.578 1 80.56 463 GLN B O 1
ATOM 8898 N N . TRP B 1 464 ? 29.984 1.894 -23.859 1 75.94 464 TRP B N 1
ATOM 8899 C CA . TRP B 1 464 ? 28.766 1.407 -23.219 1 75.94 464 TRP B CA 1
ATOM 8900 C C . TRP B 1 464 ? 27.531 1.8 -24.031 1 75.94 464 TRP B C 1
ATOM 8902 O O . TRP B 1 464 ? 27.531 2.838 -24.688 1 75.94 464 TRP B O 1
ATOM 8912 N N . THR B 1 465 ? 26.562 0.69 -24.031 1 67.19 465 THR B N 1
ATOM 8913 C CA . THR B 1 465 ? 25.266 0.999 -24.625 1 67.19 465 THR B CA 1
ATOM 8914 C C . THR B 1 465 ? 24.219 1.301 -23.547 1 67.19 465 THR B C 1
ATOM 8916 O O . THR B 1 465 ? 24.375 0.862 -22.406 1 67.19 465 THR B O 1
ATOM 8919 N N . ASP B 1 466 ? 23.344 2.217 -23.719 1 61.03 466 ASP B N 1
ATOM 8920 C CA . ASP B 1 466 ? 22.391 2.662 -22.703 1 61.03 466 ASP B CA 1
ATOM 8921 C C . ASP B 1 466 ? 21.203 1.695 -22.609 1 61.03 466 ASP B C 1
ATOM 8923 O O . ASP B 1 466 ? 20.047 2.115 -22.641 1 61.03 466 ASP B O 1
ATOM 8927 N N . ASP B 1 467 ? 21.375 0.417 -22.688 1 61.94 467 ASP B N 1
ATOM 8928 C CA . ASP B 1 467 ? 20.281 -0.532 -22.531 1 61.94 467 ASP B CA 1
ATOM 8929 C C . ASP B 1 467 ? 20.203 -1.059 -21.094 1 61.94 467 ASP B C 1
ATOM 8931 O O . ASP B 1 467 ? 21.234 -1.422 -20.5 1 61.94 467 ASP B O 1
ATOM 8935 N N . PHE B 1 468 ? 18.984 -0.971 -20.562 1 63.16 468 PHE B N 1
ATOM 8936 C CA . PHE B 1 468 ? 18.797 -1.396 -19.188 1 63.16 468 PHE B CA 1
ATOM 8937 C C . PHE B 1 468 ? 19.203 -2.855 -19.016 1 63.16 468 PHE B C 1
ATOM 8939 O O . PHE B 1 468 ? 19.641 -3.26 -17.922 1 63.16 468 PHE B O 1
ATOM 8946 N N . LEU B 1 469 ? 19.141 -3.564 -20.109 1 61.94 469 LEU B N 1
ATOM 8947 C CA . LEU B 1 469 ? 19.516 -4.973 -20.062 1 61.94 469 LEU B CA 1
ATOM 8948 C C . LEU B 1 469 ? 21.031 -5.137 -20.156 1 61.94 469 LEU B C 1
ATOM 8950 O O . LEU B 1 469 ? 21.578 -6.199 -19.828 1 61.94 469 LEU B O 1
ATOM 8954 N N . SER B 1 470 ? 21.641 -3.955 -20.391 1 61.94 470 SER B N 1
ATOM 8955 C CA . SER B 1 470 ? 23.078 -4.047 -20.609 1 61.94 470 SER B CA 1
ATOM 8956 C C . SER B 1 470 ? 23.844 -3.561 -19.391 1 61.94 470 SER B C 1
ATOM 8958 O O . SER B 1 470 ? 25.047 -3.271 -19.484 1 61.94 470 SER B O 1
ATOM 8960 N N . ILE B 1 471 ? 23.094 -3.363 -18.391 1 65.69 471 ILE B N 1
ATOM 8961 C CA . ILE B 1 471 ? 23.812 -2.967 -17.172 1 65.69 471 ILE B CA 1
ATOM 8962 C C . ILE B 1 471 ? 24.781 -4.07 -16.781 1 65.69 471 ILE B C 1
ATOM 8964 O O . ILE B 1 471 ? 24.375 -5.184 -16.438 1 65.69 471 ILE B O 1
ATOM 8968 N N . THR B 1 472 ? 26.094 -3.709 -17.094 1 66.38 472 THR B N 1
ATOM 8969 C CA . THR B 1 472 ? 27.172 -4.645 -16.797 1 66.38 472 THR B CA 1
ATOM 8970 C C . THR B 1 472 ? 27.766 -4.363 -15.43 1 66.38 472 THR B C 1
ATOM 8972 O O . THR B 1 472 ? 27.516 -3.311 -14.836 1 66.38 472 THR B O 1
ATOM 8975 N N . THR B 1 473 ? 28.453 -5.262 -14.984 1 72.38 473 THR B N 1
ATOM 8976 C CA . THR B 1 473 ? 29.172 -5.105 -13.727 1 72.38 473 THR B CA 1
ATOM 8977 C C . THR B 1 473 ? 30.188 -3.973 -13.82 1 72.38 473 THR B C 1
ATOM 8979 O O . THR B 1 473 ? 30.422 -3.244 -12.852 1 72.38 473 THR B O 1
ATOM 8982 N N . GLU B 1 474 ? 30.719 -3.771 -15.008 1 77.44 474 GLU B N 1
ATOM 8983 C CA . GLU B 1 474 ? 31.719 -2.719 -15.234 1 77.44 474 GLU B CA 1
ATOM 8984 C C . GLU B 1 474 ? 31.062 -1.338 -15.195 1 77.44 474 GLU B C 1
ATOM 8986 O O . GLU B 1 474 ? 31.625 -0.395 -14.641 1 77.44 474 GLU B O 1
ATOM 8991 N N . TRP B 1 475 ? 29.953 -1.249 -15.812 1 82 475 TRP B N 1
ATOM 8992 C CA . TRP B 1 475 ? 29.234 0.014 -15.812 1 82 475 TRP B CA 1
ATOM 8993 C C . TRP B 1 475 ? 28.859 0.433 -14.391 1 82 475 TRP B C 1
ATOM 8995 O O . TRP B 1 475 ? 29.016 1.603 -14.023 1 82 475 TRP B O 1
ATOM 9005 N N . MET B 1 476 ? 28.516 -0.542 -13.625 1 83.56 476 MET B N 1
ATOM 9006 C CA . MET B 1 476 ? 28.172 -0.269 -12.234 1 83.56 476 MET B CA 1
ATOM 9007 C C . MET B 1 476 ? 29.406 0.124 -11.43 1 83.56 476 MET B C 1
ATOM 9009 O O . MET B 1 476 ? 29.359 1.072 -10.641 1 83.56 476 MET B O 1
ATOM 9013 N N . ALA B 1 477 ? 30.484 -0.484 -11.711 1 83.75 477 ALA B N 1
ATOM 9014 C CA . ALA B 1 477 ? 31.703 -0.343 -10.922 1 83.75 477 ALA B CA 1
ATOM 9015 C C . ALA B 1 477 ? 32.406 0.966 -11.242 1 83.75 477 ALA B C 1
ATOM 9017 O O . ALA B 1 477 ? 33.031 1.573 -10.359 1 83.75 477 ALA B O 1
ATOM 9018 N N . TYR B 1 478 ? 32.25 1.453 -12.477 1 85.62 478 TYR B N 1
ATOM 9019 C CA . TYR B 1 478 ? 33.094 2.584 -12.852 1 85.62 478 TYR B CA 1
ATOM 9020 C C . TYR B 1 478 ? 32.25 3.844 -13.047 1 85.62 478 TYR B C 1
ATOM 9022 O O . TYR B 1 478 ? 32.75 4.961 -12.945 1 85.62 478 TYR B O 1
ATOM 9030 N N . TYR B 1 479 ? 31.062 3.639 -13.219 1 87.31 479 TYR B N 1
ATOM 9031 C CA . TYR B 1 479 ? 30.25 4.801 -13.578 1 87.31 479 TYR B CA 1
ATOM 9032 C C . TYR B 1 479 ? 29.172 5.062 -12.531 1 87.31 479 TYR B C 1
ATOM 9034 O O . TYR B 1 479 ? 29.031 6.184 -12.039 1 87.31 479 TYR B O 1
ATOM 9042 N N . TYR B 1 480 ? 28.547 4.098 -12.078 1 89.12 480 TYR B N 1
ATOM 9043 C CA . TYR B 1 480 ? 27.281 4.281 -11.375 1 89.12 480 TYR B CA 1
ATOM 9044 C C . TYR B 1 480 ? 27.516 4.605 -9.906 1 89.12 480 TYR B C 1
ATOM 9046 O O . TYR B 1 480 ? 26.891 5.5 -9.352 1 89.12 480 TYR B O 1
ATOM 9054 N N . ILE B 1 481 ? 28.422 3.982 -9.195 1 92.69 481 ILE B N 1
ATOM 9055 C CA . ILE B 1 481 ? 28.422 4.023 -7.734 1 92.69 481 ILE B CA 1
ATOM 9056 C C . ILE B 1 481 ? 29.547 4.945 -7.242 1 92.69 481 ILE B C 1
ATOM 9058 O O . ILE B 1 481 ? 29.844 4.98 -6.051 1 92.69 481 ILE B O 1
ATOM 9062 N N . HIS B 1 482 ? 30.172 5.781 -8.078 1 92.31 482 HIS B N 1
ATOM 9063 C CA . HIS B 1 482 ? 31.328 6.562 -7.641 1 92.31 482 HIS B CA 1
ATOM 9064 C C . HIS B 1 482 ? 30.984 8.047 -7.586 1 92.31 482 HIS B C 1
ATOM 9066 O O . HIS B 1 482 ? 30.156 8.531 -8.352 1 92.31 482 HIS B O 1
ATOM 9072 N N . CYS B 1 483 ? 31.719 8.711 -6.754 1 93 483 CYS B N 1
ATOM 9073 C CA . CYS B 1 483 ? 31.484 10.133 -6.516 1 93 483 CYS B CA 1
ATOM 9074 C C . CYS B 1 483 ? 31.969 10.977 -7.691 1 93 483 CYS B C 1
ATOM 9076 O O . CYS B 1 483 ? 31.359 12 -8.016 1 93 483 CYS B O 1
ATOM 9078 N N . TYR B 1 484 ? 33.031 10.531 -8.438 1 92.38 484 TYR B N 1
ATOM 9079 C CA . TYR B 1 484 ? 33.594 11.352 -9.492 1 92.38 484 TYR B CA 1
ATOM 9080 C C . TYR B 1 484 ? 32.719 11.375 -10.727 1 92.38 484 TYR B C 1
ATOM 9082 O O . TYR B 1 484 ? 32.906 12.203 -11.617 1 92.38 484 TYR B O 1
ATOM 9090 N N . THR B 1 485 ? 31.719 10.547 -10.781 1 94.06 485 THR B N 1
ATOM 9091 C CA . THR B 1 485 ? 30.812 10.562 -11.922 1 94.06 485 THR B CA 1
ATOM 9092 C C . THR B 1 485 ? 29.484 11.203 -11.547 1 94.06 485 THR B C 1
ATOM 9094 O O . THR B 1 485 ? 28.562 11.273 -12.359 1 94.06 485 THR B O 1
ATOM 9097 N N . ARG B 1 486 ? 29.344 11.703 -10.305 1 95.88 486 ARG B N 1
ATOM 9098 C CA . ARG B 1 486 ? 28.047 12.203 -9.867 1 95.88 486 ARG B CA 1
ATOM 9099 C C . ARG B 1 486 ? 28.188 13.508 -9.094 1 95.88 486 ARG B C 1
ATOM 9101 O O . ARG B 1 486 ? 27.25 13.953 -8.438 1 95.88 486 ARG B O 1
ATOM 9108 N N . VAL B 1 487 ? 29.281 14.188 -9.141 1 97.5 487 VAL B N 1
ATOM 9109 C CA . VAL B 1 487 ? 29.562 15.352 -8.305 1 97.5 487 VAL B CA 1
ATOM 9110 C C . VAL B 1 487 ? 28.859 16.578 -8.875 1 97.5 487 VAL B C 1
ATOM 9112 O O . VAL B 1 487 ? 28.609 17.547 -8.156 1 97.5 487 VAL B O 1
ATOM 9115 N N . ALA B 1 488 ? 28.516 16.578 -10.164 1 97.75 488 ALA B N 1
ATOM 9116 C CA . ALA B 1 488 ? 27.953 17.75 -10.828 1 97.75 488 ALA B CA 1
ATOM 9117 C C . ALA B 1 488 ? 26.672 18.219 -10.148 1 97.75 488 ALA B C 1
ATOM 9119 O O . ALA B 1 488 ? 26.5 19.391 -9.844 1 97.75 488 ALA B O 1
ATOM 9120 N N . PRO B 1 489 ? 25.703 17.328 -9.875 1 98.38 489 PRO B N 1
ATOM 9121 C CA . PRO B 1 489 ? 24.484 17.766 -9.18 1 98.38 489 PRO B CA 1
ATOM 9122 C C . PRO B 1 489 ? 24.781 18.438 -7.844 1 98.38 489 PRO B C 1
ATOM 9124 O O . PRO B 1 489 ? 24.141 19.438 -7.5 1 98.38 489 PRO B O 1
ATOM 9127 N N . PHE B 1 490 ? 25.734 17.969 -7.109 1 98.5 490 PHE B N 1
ATOM 9128 C CA . PHE B 1 490 ? 26.125 18.531 -5.824 1 98.5 490 PHE B CA 1
ATOM 9129 C C . PHE B 1 490 ? 26.672 19.938 -5.996 1 98.5 490 PHE B C 1
ATOM 9131 O O . PHE B 1 490 ? 26.266 20.859 -5.285 1 98.5 490 PHE B O 1
ATOM 9138 N N . ALA B 1 491 ? 27.578 20.094 -6.938 1 98.62 491 ALA B N 1
ATOM 9139 C CA . ALA B 1 491 ? 28.188 21.391 -7.207 1 98.62 491 ALA B CA 1
ATOM 9140 C C . ALA B 1 491 ? 27.141 22.391 -7.68 1 98.62 491 ALA B C 1
ATOM 9142 O O . ALA B 1 491 ? 27.172 23.578 -7.305 1 98.62 491 ALA B O 1
ATOM 9143 N N . MET B 1 492 ? 26.266 21.953 -8.492 1 98.62 492 MET B N 1
ATOM 9144 C CA . MET B 1 492 ? 25.188 22.812 -8.977 1 98.62 492 MET B CA 1
ATOM 9145 C C . MET B 1 492 ? 24.281 23.25 -7.832 1 98.62 492 MET B C 1
ATOM 9147 O O . MET B 1 492 ? 23.75 24.359 -7.84 1 98.62 492 MET B O 1
ATOM 9151 N N . GLY B 1 493 ? 24.016 22.375 -6.895 1 98.75 493 GLY B N 1
ATOM 9152 C CA . GLY B 1 493 ? 23.281 22.734 -5.699 1 98.75 493 GLY B CA 1
ATOM 9153 C C . GLY B 1 493 ? 23.922 23.859 -4.914 1 98.75 493 GLY B C 1
ATOM 9154 O O . GLY B 1 493 ? 23.25 24.812 -4.527 1 98.75 493 GLY B O 1
ATOM 9155 N N . ILE B 1 494 ? 25.219 23.812 -4.723 1 98.44 494 ILE B N 1
ATOM 9156 C CA . ILE B 1 494 ? 25.969 24.844 -4.016 1 98.44 494 ILE B CA 1
ATOM 9157 C C . ILE B 1 494 ? 25.859 26.172 -4.758 1 98.44 494 ILE B C 1
ATOM 9159 O O . ILE B 1 494 ? 25.562 27.203 -4.148 1 98.44 494 ILE B O 1
ATOM 9163 N N . LEU B 1 495 ? 26.047 26.094 -6.043 1 97.94 495 LEU B N 1
ATOM 9164 C CA . LEU B 1 495 ? 26.016 27.297 -6.871 1 97.94 495 LEU B CA 1
ATOM 9165 C C . LEU B 1 495 ? 24.641 27.969 -6.793 1 97.94 495 LEU B C 1
ATOM 9167 O O . LEU B 1 495 ? 24.547 29.188 -6.695 1 97.94 495 LEU B O 1
ATOM 9171 N N . THR B 1 496 ? 23.656 27.203 -6.852 1 97.75 496 THR B N 1
ATOM 9172 C CA . THR B 1 496 ? 22.297 27.75 -6.82 1 97.75 496 THR B CA 1
ATOM 9173 C C . THR B 1 496 ? 22 28.391 -5.465 1 97.75 496 THR B C 1
ATOM 9175 O O . THR B 1 496 ? 21.375 29.453 -5.391 1 97.75 496 THR B O 1
ATOM 9178 N N . ALA B 1 497 ? 22.375 27.703 -4.418 1 97.25 497 ALA B N 1
ATOM 9179 C CA . ALA B 1 497 ? 22.203 28.281 -3.082 1 97.25 497 ALA B CA 1
ATOM 9180 C C . ALA B 1 497 ? 22.922 29.609 -2.951 1 97.25 497 ALA B C 1
ATOM 9182 O O . ALA B 1 497 ? 22.422 30.547 -2.33 1 97.25 497 ALA B O 1
ATOM 9183 N N . TYR B 1 498 ? 24.125 29.719 -3.496 1 96.38 498 TYR B N 1
ATOM 9184 C CA . TYR B 1 498 ? 24.891 30.953 -3.502 1 96.38 498 TYR B CA 1
ATOM 9185 C C . TYR B 1 498 ? 24.141 32.062 -4.242 1 96.38 498 TYR B C 1
ATOM 9187 O O . TYR B 1 498 ? 24.016 33.188 -3.746 1 96.38 498 TYR B O 1
ATOM 9195 N N . ILE B 1 499 ? 23.641 31.734 -5.375 1 94.88 499 ILE B N 1
ATOM 9196 C CA . ILE B 1 499 ? 22.938 32.719 -6.199 1 94.88 499 ILE B CA 1
ATOM 9197 C C . ILE B 1 499 ? 21.703 33.219 -5.457 1 94.88 499 ILE B C 1
ATOM 9199 O O . ILE B 1 499 ? 21.422 34.406 -5.434 1 94.88 499 ILE B O 1
ATOM 9203 N N . LEU B 1 500 ? 20.953 32.344 -4.891 1 94.38 500 LEU B N 1
ATOM 9204 C CA . LEU B 1 500 ? 19.75 32.719 -4.133 1 94.38 500 LEU B CA 1
ATOM 9205 C C . LEU B 1 500 ? 20.109 33.625 -2.951 1 94.38 500 LEU B C 1
ATOM 9207 O O . LEU B 1 500 ? 19.422 34.594 -2.686 1 94.38 500 LEU B O 1
ATOM 9211 N N . SER B 1 501 ? 21.141 33.25 -2.316 1 92.31 501 SER B N 1
ATOM 9212 C CA . SER B 1 501 ? 21.578 34.031 -1.172 1 92.31 501 SER B CA 1
ATOM 9213 C C . SER B 1 501 ? 22.047 35.438 -1.605 1 92.31 501 SER B C 1
ATOM 9215 O O . SER B 1 501 ? 21.734 36.438 -0.95 1 92.31 501 SER B O 1
ATOM 9217 N N . ALA B 1 502 ? 22.781 35.469 -2.652 1 91.44 502 ALA B N 1
ATOM 9218 C CA . ALA B 1 502 ? 23.297 36.75 -3.176 1 91.44 502 ALA B CA 1
ATOM 9219 C C . ALA B 1 502 ? 22.156 37.656 -3.621 1 91.44 502 ALA B C 1
ATOM 9221 O O . ALA B 1 502 ? 22.297 38.875 -3.572 1 91.44 502 ALA B O 1
ATOM 9222 N N . LYS B 1 503 ? 21.094 37.125 -3.965 1 93.06 503 LYS B N 1
ATOM 9223 C CA . LYS B 1 503 ? 19.969 37.906 -4.461 1 93.06 503 LYS B CA 1
ATOM 9224 C C . LYS B 1 503 ? 18.953 38.156 -3.354 1 93.06 503 LYS B C 1
ATOM 9226 O O . LYS B 1 503 ? 17.812 38.562 -3.629 1 93.06 503 LYS B O 1
ATOM 9231 N N . GLY B 1 504 ? 19.234 37.844 -2.121 1 90.19 504 GLY B N 1
ATOM 9232 C CA . GLY B 1 504 ? 18.391 38.156 -0.984 1 90.19 504 GLY B CA 1
ATOM 9233 C C . GLY B 1 504 ? 17.328 37.094 -0.723 1 90.19 504 GLY B C 1
ATOM 9234 O O . GLY B 1 504 ? 16.281 37.375 -0.145 1 90.19 504 GLY B O 1
ATOM 9235 N N . GLY B 1 505 ? 17.531 35.969 -1.274 1 90.69 505 GLY B N 1
ATOM 9236 C CA . GLY B 1 505 ? 16.656 34.844 -0.95 1 90.69 505 GLY B CA 1
ATOM 9237 C C . GLY B 1 505 ? 15.586 34.625 -1.996 1 90.69 505 GLY B C 1
ATOM 9238 O O . GLY B 1 505 ? 14.906 33.594 -1.973 1 90.69 505 GLY B O 1
ATOM 9239 N N . ARG B 1 506 ? 15.344 35.594 -2.879 1 93.19 506 ARG B N 1
ATOM 9240 C CA . ARG B 1 506 ? 14.383 35.469 -3.973 1 93.19 506 ARG B CA 1
ATOM 9241 C C . ARG B 1 506 ? 14.953 36.062 -5.262 1 93.19 506 ARG B C 1
ATOM 9243 O O . ARG B 1 506 ? 15.68 37.031 -5.227 1 93.19 506 ARG B O 1
ATOM 9250 N N . VAL B 1 507 ? 14.602 35.406 -6.289 1 95.38 507 VAL B N 1
ATOM 9251 C CA . VAL B 1 507 ? 15.016 35.906 -7.598 1 95.38 507 VAL B CA 1
ATOM 9252 C C . VAL B 1 507 ? 13.812 36.5 -8.328 1 95.38 507 VAL B C 1
ATOM 9254 O O . VAL B 1 507 ? 12.797 35.844 -8.516 1 95.38 507 VAL B O 1
ATOM 9257 N N . LYS B 1 508 ? 13.891 37.688 -8.68 1 96.06 508 LYS B N 1
ATOM 9258 C CA . LYS B 1 508 ? 12.836 38.344 -9.453 1 96.06 508 LYS B CA 1
ATOM 9259 C C . LYS B 1 508 ? 12.914 37.969 -10.93 1 96.06 508 LYS B C 1
ATOM 9261 O O . LYS B 1 508 ? 13.961 38.125 -11.562 1 96.06 508 LYS B O 1
ATOM 9266 N N . MET B 1 509 ? 11.805 37.469 -11.375 1 96.25 509 MET B N 1
ATOM 9267 C CA . MET B 1 509 ? 11.789 37.031 -12.766 1 96.25 509 MET B CA 1
ATOM 9268 C C . MET B 1 509 ? 10.578 37.594 -13.508 1 96.25 509 MET B C 1
ATOM 9270 O O . MET B 1 509 ? 9.523 37.812 -12.906 1 96.25 509 MET B O 1
ATOM 9274 N N . SER B 1 510 ? 10.766 37.875 -14.836 1 95.94 510 SER B N 1
ATOM 9275 C CA . SER B 1 510 ? 9.656 38.281 -15.68 1 95.94 510 SER B CA 1
ATOM 9276 C C . SER B 1 510 ? 8.727 37.094 -16 1 95.94 510 SER B C 1
ATOM 9278 O O . SER B 1 510 ? 9.094 35.938 -15.789 1 95.94 510 SER B O 1
ATOM 9280 N N . ARG B 1 511 ? 7.586 37.406 -16.469 1 92.06 511 ARG B N 1
ATOM 9281 C CA . ARG B 1 511 ? 6.602 36.375 -16.812 1 92.06 511 ARG B CA 1
ATOM 9282 C C . ARG B 1 511 ? 7.145 35.406 -17.875 1 92.06 511 ARG B C 1
ATOM 9284 O O . ARG B 1 511 ? 6.922 34.219 -17.797 1 92.06 511 ARG B O 1
ATOM 9291 N N . ASN B 1 512 ? 7.793 35.969 -18.812 1 96.12 512 ASN B N 1
ATOM 9292 C CA . ASN B 1 512 ? 8.352 35.125 -19.875 1 96.12 512 ASN B CA 1
ATOM 9293 C C . ASN B 1 512 ? 9.445 34.219 -19.359 1 96.12 512 ASN B C 1
ATOM 9295 O O . ASN B 1 512 ? 9.555 33.062 -19.781 1 96.12 512 ASN B O 1
ATOM 9299 N N . GLN B 1 513 ? 10.227 34.75 -18.484 1 96.69 513 GLN B N 1
ATOM 9300 C CA . GLN B 1 513 ? 11.281 33.938 -17.891 1 96.69 513 GLN B CA 1
ATOM 9301 C C . GLN B 1 513 ? 10.688 32.75 -17.109 1 96.69 513 GLN B C 1
ATOM 9303 O O . GLN B 1 513 ? 11.219 31.656 -17.141 1 96.69 513 GLN B O 1
ATOM 9308 N N . VAL B 1 514 ? 9.648 33.031 -16.422 1 96.88 514 VAL B N 1
ATOM 9309 C CA . VAL B 1 514 ? 8.992 32 -15.625 1 96.88 514 VAL B CA 1
ATOM 9310 C C . VAL B 1 514 ? 8.406 30.938 -16.531 1 96.88 514 VAL B C 1
ATOM 9312 O O . VAL B 1 514 ? 8.578 29.734 -16.297 1 96.88 514 VAL B O 1
ATOM 9315 N N . ILE B 1 515 ? 7.75 31.344 -17.594 1 96.19 515 ILE B N 1
ATOM 9316 C CA . ILE B 1 515 ? 7.137 30.406 -18.547 1 96.19 515 ILE B CA 1
ATOM 9317 C C . ILE B 1 515 ? 8.219 29.562 -19.203 1 96.19 515 ILE B C 1
ATOM 9319 O O . ILE B 1 515 ? 8.078 28.344 -19.312 1 96.19 515 ILE B O 1
ATOM 9323 N N . ILE B 1 516 ? 9.234 30.188 -19.625 1 97.56 516 ILE B N 1
ATOM 9324 C CA . ILE B 1 516 ? 10.336 29.484 -20.281 1 97.56 516 ILE B CA 1
ATOM 9325 C C . ILE B 1 516 ? 10.977 28.516 -19.297 1 97.56 516 ILE B C 1
ATOM 9327 O O . ILE B 1 516 ? 11.281 27.359 -19.656 1 97.56 516 ILE B O 1
ATOM 9331 N N . GLY B 1 517 ? 11.227 28.953 -18.109 1 97.75 517 GLY B N 1
ATOM 9332 C CA . GLY B 1 517 ? 11.82 28.094 -17.094 1 97.75 517 GLY B CA 1
ATOM 9333 C C . GLY B 1 517 ? 10.992 26.844 -16.812 1 97.75 517 GLY B C 1
ATOM 9334 O O . GLY B 1 517 ? 11.531 25.734 -16.781 1 97.75 517 GLY B O 1
ATOM 9335 N N . TRP B 1 518 ? 9.727 27.016 -16.625 1 97.62 518 TRP B N 1
ATOM 9336 C CA . TRP B 1 518 ? 8.859 25.875 -16.328 1 97.62 518 TRP B CA 1
ATOM 9337 C C . TRP B 1 518 ? 8.75 24.953 -17.531 1 97.62 518 TRP B C 1
ATOM 9339 O O . TRP B 1 518 ? 8.688 23.719 -17.375 1 97.62 518 TRP B O 1
ATOM 9349 N N . THR B 1 519 ? 8.688 25.516 -18.734 1 97.75 519 THR B N 1
ATOM 9350 C CA . THR B 1 519 ? 8.625 24.688 -19.938 1 97.75 519 THR B CA 1
ATOM 9351 C C . THR B 1 519 ? 9.891 23.844 -20.078 1 97.75 519 THR B C 1
ATOM 9353 O O . THR B 1 519 ? 9.812 22.641 -20.312 1 97.75 519 THR B O 1
ATOM 9356 N N . LEU B 1 520 ? 11.023 24.5 -19.906 1 97.25 520 LEU B N 1
ATOM 9357 C CA . LEU B 1 520 ? 12.297 23.797 -20.016 1 97.25 520 LEU B CA 1
ATOM 9358 C C . LEU B 1 520 ? 12.422 22.719 -18.938 1 97.25 520 LEU B C 1
ATOM 9360 O O . LEU B 1 520 ? 12.891 21.609 -19.203 1 97.25 520 LEU B O 1
ATOM 9364 N N . ALA B 1 521 ? 12.047 23.062 -17.766 1 97.38 521 ALA B N 1
ATOM 9365 C CA . ALA B 1 521 ? 12.117 22.094 -16.672 1 97.38 521 ALA B CA 1
ATOM 9366 C C . ALA B 1 521 ? 11.203 20.906 -16.938 1 97.38 521 ALA B C 1
ATOM 9368 O O . ALA B 1 521 ? 11.586 19.75 -16.688 1 97.38 521 ALA B O 1
ATOM 9369 N N . THR B 1 522 ? 9.977 21.125 -17.406 1 96.62 522 THR B N 1
ATOM 9370 C CA . THR B 1 522 ? 9.023 20.062 -17.688 1 96.62 522 THR B CA 1
ATOM 9371 C C . THR B 1 522 ? 9.539 19.156 -18.797 1 96.62 522 THR B C 1
ATOM 9373 O O . THR B 1 522 ? 9.469 17.922 -18.688 1 96.62 522 THR B O 1
ATOM 9376 N N . VAL B 1 523 ? 10.023 19.75 -19.828 1 95.5 523 VAL B N 1
ATOM 9377 C CA . VAL B 1 523 ? 10.57 18.984 -20.938 1 95.5 523 VAL B CA 1
ATOM 9378 C C . VAL B 1 523 ? 11.781 18.188 -20.469 1 95.5 523 VAL B C 1
ATOM 9380 O O . VAL B 1 523 ? 11.938 17.016 -20.844 1 95.5 523 VAL B O 1
ATOM 9383 N N . ALA B 1 524 ? 12.609 18.781 -19.688 1 94.38 524 ALA B N 1
ATOM 9384 C CA . ALA B 1 524 ? 13.797 18.109 -19.172 1 94.38 524 ALA B CA 1
ATOM 9385 C C . ALA B 1 524 ? 13.406 16.906 -18.312 1 94.38 524 ALA B C 1
ATOM 9387 O O . ALA B 1 524 ? 13.945 15.812 -18.484 1 94.38 524 ALA B O 1
ATOM 9388 N N . VAL B 1 525 ? 12.492 17.109 -17.406 1 93.88 525 VAL B N 1
ATOM 9389 C CA . VAL B 1 525 ? 12.055 16.047 -16.5 1 93.88 525 VAL B CA 1
ATOM 9390 C C . VAL B 1 525 ? 11.461 14.891 -17.297 1 93.88 525 VAL B C 1
ATOM 9392 O O . VAL B 1 525 ? 11.797 13.727 -17.062 1 93.88 525 VAL B O 1
ATOM 9395 N N . TYR B 1 526 ? 10.633 15.219 -18.25 1 92.19 526 TYR B N 1
ATOM 9396 C CA . TYR B 1 526 ? 9.977 14.18 -19.031 1 92.19 526 TYR B CA 1
ATOM 9397 C C . TYR B 1 526 ? 10.977 13.43 -19.891 1 92.19 526 TYR B C 1
ATOM 9399 O O . TYR B 1 526 ? 10.961 12.195 -19.953 1 92.19 526 TYR B O 1
ATOM 9407 N N . THR B 1 527 ? 11.836 14.141 -20.531 1 88.94 527 THR B N 1
ATOM 9408 C CA . THR B 1 527 ? 12.781 13.516 -21.453 1 88.94 527 THR B CA 1
ATOM 9409 C C . THR B 1 527 ? 13.781 12.648 -20.688 1 88.94 527 THR B C 1
ATOM 9411 O O . THR B 1 527 ? 14.086 11.523 -21.109 1 88.94 527 THR B O 1
ATOM 9414 N N . VAL B 1 528 ? 14.25 13.133 -19.625 1 89.88 528 VAL B N 1
ATOM 9415 C CA . VAL B 1 528 ? 15.258 12.391 -18.875 1 89.88 528 VAL B CA 1
ATOM 9416 C C . VAL B 1 528 ? 14.602 11.219 -18.141 1 89.88 528 VAL B C 1
ATOM 9418 O O . VAL B 1 528 ? 15.125 10.102 -18.141 1 89.88 528 VAL B O 1
ATOM 9421 N N . ALA B 1 529 ? 13.422 11.438 -17.609 1 87.31 529 ALA B N 1
ATOM 9422 C CA . ALA B 1 529 ? 12.734 10.398 -16.844 1 87.31 529 ALA B CA 1
ATOM 9423 C C . ALA B 1 529 ? 12.266 9.273 -17.766 1 87.31 529 ALA B C 1
ATOM 9425 O O . ALA B 1 529 ? 12.211 8.109 -17.359 1 87.31 529 ALA B O 1
ATOM 9426 N N . CYS B 1 530 ? 11.914 9.57 -19.016 1 86.19 530 CYS B N 1
ATOM 9427 C CA . CYS B 1 530 ? 11.367 8.578 -19.922 1 86.19 530 CYS B CA 1
ATOM 9428 C C . CYS B 1 530 ? 12.445 8.047 -20.859 1 86.19 530 CYS B C 1
ATOM 9430 O O . CYS B 1 530 ? 12.148 7.293 -21.797 1 86.19 530 CYS B O 1
ATOM 9432 N N . SER B 1 531 ? 13.586 8.5 -20.672 1 79.31 531 SER B N 1
ATOM 9433 C CA . SER B 1 531 ? 14.641 8.078 -21.578 1 79.31 531 SER B CA 1
ATOM 9434 C C . SER B 1 531 ? 14.852 6.57 -21.516 1 79.31 531 SER B C 1
ATOM 9436 O O . SER B 1 531 ? 14.586 5.938 -20.5 1 79.31 531 SER B O 1
ATOM 9438 N N . HIS B 1 532 ? 15.016 6.062 -22.797 1 67.44 532 HIS B N 1
ATOM 9439 C CA . HIS B 1 532 ? 15.25 4.629 -22.906 1 67.44 532 HIS B CA 1
ATOM 9440 C C . HIS B 1 532 ? 16.672 4.27 -22.453 1 67.44 532 HIS B C 1
ATOM 9442 O O . HIS B 1 532 ? 17.641 4.898 -22.891 1 67.44 532 HIS B O 1
ATOM 9448 N N . PRO B 1 533 ? 16.875 3.531 -21.438 1 52.66 533 PRO B N 1
ATOM 9449 C CA . PRO B 1 533 ? 18.25 3.145 -21.094 1 52.66 533 PRO B CA 1
ATOM 9450 C C . PRO B 1 533 ? 19.016 2.564 -22.266 1 52.66 533 PRO B C 1
ATOM 9452 O O . PRO B 1 533 ? 20.25 2.629 -22.297 1 52.66 533 PRO B O 1
ATOM 9455 N N . GLY B 1 534 ? 18.391 2.141 -23.609 1 48.28 534 GLY B N 1
ATOM 9456 C CA . GLY B 1 534 ? 19.125 1.28 -24.516 1 48.28 534 GLY B CA 1
ATOM 9457 C C . GLY B 1 534 ? 19.078 1.751 -25.953 1 48.28 534 GLY B C 1
ATOM 9458 O O . GLY B 1 534 ? 19.266 0.96 -26.875 1 48.28 534 GLY B O 1
ATOM 9459 N N . HIS B 1 535 ? 18.734 2.822 -26.328 1 44.47 535 HIS B N 1
ATOM 9460 C CA . HIS B 1 535 ? 18.75 2.688 -27.781 1 44.47 535 HIS B CA 1
ATOM 9461 C C . HIS B 1 535 ? 20.172 2.479 -28.297 1 44.47 535 HIS B C 1
ATOM 9463 O O . HIS B 1 535 ? 21.031 3.334 -28.109 1 44.47 535 HIS B O 1
ATOM 9469 N N . GLY B 1 536 ? 20.641 1.218 -28.469 1 48.19 536 GLY B N 1
ATOM 9470 C CA . GLY B 1 536 ? 21.703 0.437 -29.078 1 48.19 536 GLY B CA 1
ATOM 9471 C C . GLY B 1 536 ? 22.828 1.291 -29.656 1 48.19 536 GLY B C 1
ATOM 9472 O O . GLY B 1 536 ? 23.938 0.803 -29.891 1 48.19 536 GLY B O 1
ATOM 9473 N N . THR B 1 537 ? 22.578 2.338 -30.391 1 52.75 537 THR B N 1
ATOM 9474 C CA . THR B 1 537 ? 23.703 2.752 -31.234 1 52.75 537 THR B CA 1
ATOM 9475 C C . THR B 1 537 ? 24.594 3.756 -30.5 1 52.75 537 THR B C 1
ATOM 9477 O O . THR B 1 537 ? 24.078 4.688 -29.859 1 52.75 537 THR B O 1
ATOM 9480 N N . ASN B 1 538 ? 25.781 3.266 -30.031 1 58.28 538 ASN B N 1
ATOM 9481 C CA . ASN B 1 538 ? 26.891 4.094 -29.562 1 58.28 538 ASN B CA 1
ATOM 9482 C C . ASN B 1 538 ? 27.047 5.344 -30.422 1 58.28 538 ASN B C 1
ATOM 9484 O O . ASN B 1 538 ? 27.641 5.289 -31.5 1 58.28 538 ASN B O 1
ATOM 9488 N N . SER B 1 539 ? 26.094 6.293 -30.297 1 69.12 539 SER B N 1
ATOM 9489 C CA . SER B 1 539 ? 26.219 7.516 -31.094 1 69.12 539 SER B CA 1
ATOM 9490 C C . SER B 1 539 ? 26.672 8.688 -30.234 1 69.12 539 SER B C 1
ATOM 9492 O O . SER B 1 539 ? 26.656 8.609 -29 1 69.12 539 SER B O 1
ATOM 9494 N N . SER B 1 540 ? 27.438 9.633 -30.797 1 75.94 540 SER B N 1
ATOM 9495 C CA . SER B 1 540 ? 27.844 10.898 -30.203 1 75.94 540 SER B CA 1
ATOM 9496 C C . SER B 1 540 ? 26.703 11.516 -29.406 1 75.94 540 SER B C 1
ATOM 9498 O O . SER B 1 540 ? 26.922 12.117 -28.344 1 75.94 540 SER B O 1
ATOM 9500 N N . LEU B 1 541 ? 25.594 11.195 -29.766 1 75.81 541 LEU B N 1
ATOM 9501 C CA . LEU B 1 541 ? 24.422 11.742 -29.078 1 75.81 541 LEU B CA 1
ATOM 9502 C C . LEU B 1 541 ? 24.172 11.016 -27.766 1 75.81 541 LEU B C 1
ATOM 9504 O O . LEU B 1 541 ? 23.766 11.633 -26.781 1 75.81 541 LEU B O 1
ATOM 9508 N N . THR B 1 542 ? 24.391 9.773 -27.797 1 76.56 542 THR B N 1
ATOM 9509 C CA . THR B 1 542 ? 24.234 8.992 -26.562 1 76.56 542 THR B CA 1
ATOM 9510 C C . THR B 1 542 ? 25.281 9.391 -25.531 1 76.56 542 THR B C 1
ATOM 9512 O O . THR B 1 542 ? 24.969 9.461 -24.328 1 76.56 542 THR B O 1
ATOM 9515 N N . THR B 1 543 ? 26.438 9.641 -26.031 1 81.44 543 THR B N 1
ATOM 9516 C CA . THR B 1 543 ? 27.484 10.07 -25.141 1 81.44 543 THR B CA 1
ATOM 9517 C C . THR B 1 543 ? 27.172 11.445 -24.547 1 81.44 543 THR B C 1
ATOM 9519 O O . THR B 1 543 ? 27.344 11.664 -23.344 1 81.44 543 THR B O 1
ATOM 9522 N N . LEU B 1 544 ? 26.781 12.336 -25.375 1 83.94 544 LEU B N 1
ATOM 9523 C CA . LEU B 1 544 ? 26.422 13.664 -24.906 1 83.94 544 LEU B CA 1
ATOM 9524 C C . LEU B 1 544 ? 25.297 13.602 -23.875 1 83.94 544 LEU B C 1
ATOM 9526 O O . LEU B 1 544 ? 25.312 14.336 -22.891 1 83.94 544 LEU B O 1
ATOM 9530 N N . TYR B 1 545 ? 24.422 12.789 -24.172 1 84.81 545 TYR B N 1
ATOM 9531 C CA . TYR B 1 545 ? 23.312 12.625 -23.25 1 84.81 545 TYR B CA 1
ATOM 9532 C C . TYR B 1 545 ? 23.797 12.078 -21.906 1 84.81 545 TYR B C 1
ATOM 9534 O O . TYR B 1 545 ? 23.422 12.594 -20.844 1 84.81 545 TYR B O 1
ATOM 9542 N N . SER B 1 546 ? 24.609 11.109 -21.938 1 83.62 546 SER B N 1
ATOM 9543 C CA . SER B 1 546 ? 25.094 10.469 -20.719 1 83.62 546 SER B CA 1
ATOM 9544 C C . SER B 1 546 ? 25.938 11.43 -19.891 1 83.62 546 SER B C 1
ATOM 9546 O O . SER B 1 546 ? 25.953 11.367 -18.656 1 83.62 546 SER B O 1
ATOM 9548 N N . VAL B 1 547 ? 26.578 12.312 -20.578 1 89.44 547 VAL B N 1
ATOM 9549 C CA . VAL B 1 547 ? 27.453 13.289 -19.922 1 89.44 547 VAL B CA 1
ATOM 9550 C C . VAL B 1 547 ? 26.609 14.367 -19.25 1 89.44 547 VAL B C 1
ATOM 9552 O O . VAL B 1 547 ? 26.953 14.844 -18.156 1 89.44 547 VAL B O 1
ATOM 9555 N N . THR B 1 548 ? 25.453 14.633 -19.797 1 92.06 548 THR B N 1
ATOM 9556 C CA . THR B 1 548 ? 24.75 15.828 -19.344 1 92.06 548 THR B CA 1
ATOM 9557 C C . THR B 1 548 ? 23.453 15.453 -18.625 1 92.06 548 THR B C 1
ATOM 9559 O O . THR B 1 548 ? 22.828 16.297 -17.969 1 92.06 548 THR B O 1
ATOM 9562 N N . GLU B 1 549 ? 22.969 14.273 -18.703 1 92 549 GLU B N 1
ATOM 9563 C CA . GLU B 1 549 ? 21.656 13.891 -18.219 1 92 549 GLU B CA 1
ATOM 9564 C C . GLU B 1 549 ? 21.484 14.219 -16.734 1 92 549 GLU B C 1
ATOM 9566 O O . GLU B 1 549 ? 20.469 14.758 -16.312 1 92 549 GLU B O 1
ATOM 9571 N N . ARG B 1 550 ? 22.5 13.945 -15.914 1 94.62 550 ARG B N 1
ATOM 9572 C CA . ARG B 1 550 ? 22.422 14.188 -14.477 1 94.62 550 ARG B CA 1
ATOM 9573 C C . ARG B 1 550 ? 22.391 15.68 -14.172 1 94.62 550 ARG B C 1
ATOM 9575 O O . ARG B 1 550 ? 21.703 16.125 -13.25 1 94.62 550 ARG B O 1
ATOM 9582 N N . SER B 1 551 ? 23.172 16.422 -14.938 1 96.81 551 SER B N 1
ATOM 9583 C CA . SER B 1 551 ? 23.188 17.875 -14.773 1 96.81 551 SER B CA 1
ATOM 9584 C C . SER B 1 551 ? 21.859 18.484 -15.203 1 96.81 551 SER B C 1
ATOM 9586 O O . SER B 1 551 ? 21.375 19.422 -14.57 1 96.81 551 SER B O 1
ATOM 9588 N N . ILE B 1 552 ? 21.344 17.953 -16.266 1 96.62 552 ILE B N 1
ATOM 9589 C CA . ILE B 1 552 ? 20.047 18.453 -16.75 1 96.62 552 ILE B CA 1
ATOM 9590 C C . ILE B 1 552 ? 18.969 18.172 -15.703 1 96.62 552 ILE B C 1
ATOM 9592 O O . ILE B 1 552 ? 18.141 19.047 -15.414 1 96.62 552 ILE B O 1
ATOM 9596 N N . TRP B 1 553 ? 18.969 17.016 -15.172 1 97.25 553 TRP B N 1
ATOM 9597 C CA . TRP B 1 553 ? 18.016 16.672 -14.117 1 97.25 553 TRP B CA 1
ATOM 9598 C C . TRP B 1 553 ? 18.188 17.594 -12.914 1 97.25 553 TRP B C 1
ATOM 9600 O O . TRP B 1 553 ? 17.203 18.125 -12.398 1 97.25 553 TRP B O 1
ATOM 9610 N N . ALA B 1 554 ? 19.422 17.781 -12.484 1 98.31 554 ALA B N 1
ATOM 9611 C CA . ALA B 1 554 ? 19.719 18.641 -11.344 1 98.31 554 ALA B CA 1
ATOM 9612 C C . ALA B 1 554 ? 19.219 20.062 -11.602 1 98.31 554 ALA B C 1
ATOM 9614 O O . ALA B 1 554 ? 18.672 20.703 -10.703 1 98.31 554 ALA B O 1
ATOM 9615 N N . ALA B 1 555 ? 19.438 20.516 -12.797 1 98.19 555 ALA B N 1
ATOM 9616 C CA . ALA B 1 555 ? 18.984 21.844 -13.164 1 98.19 555 ALA B CA 1
ATOM 9617 C C . ALA B 1 555 ? 17.469 21.969 -13.055 1 98.19 555 ALA B C 1
ATOM 9619 O O . ALA B 1 555 ? 16.953 23.016 -12.625 1 98.19 555 ALA B O 1
ATOM 9620 N N . ALA B 1 556 ? 16.797 20.969 -13.469 1 98.31 556 ALA B N 1
ATOM 9621 C CA . ALA B 1 556 ? 15.336 20.969 -13.383 1 98.31 556 ALA B CA 1
ATOM 9622 C C . ALA B 1 556 ? 14.875 21 -11.93 1 98.31 556 ALA B C 1
ATOM 9624 O O . ALA B 1 556 ? 13.961 21.75 -11.578 1 98.31 556 ALA B O 1
ATOM 9625 N N . VAL B 1 557 ? 15.453 20.203 -11.094 1 98.25 557 VAL B N 1
ATOM 9626 C CA . VAL B 1 557 ? 15.117 20.156 -9.672 1 98.25 557 VAL B CA 1
ATOM 9627 C C . VAL B 1 557 ? 15.398 21.516 -9.039 1 98.25 557 VAL B C 1
ATOM 9629 O O . VAL B 1 557 ? 14.586 22.031 -8.258 1 98.25 557 VAL B O 1
ATOM 9632 N N . LEU B 1 558 ? 16.547 22.094 -9.352 1 98.5 558 LEU B N 1
ATOM 9633 C CA . LEU B 1 558 ? 16.938 23.375 -8.789 1 98.5 558 LEU B CA 1
ATOM 9634 C C . LEU B 1 558 ? 16 24.484 -9.273 1 98.5 558 LEU B C 1
ATOM 9636 O O . LEU B 1 558 ? 15.719 25.438 -8.531 1 98.5 558 LEU B O 1
ATOM 9640 N N . TRP B 1 559 ? 15.57 24.375 -10.516 1 98.12 559 TRP B N 1
ATOM 9641 C CA . TRP B 1 559 ? 14.57 25.312 -11 1 98.12 559 TRP B CA 1
ATOM 9642 C C . TRP B 1 559 ? 13.312 25.25 -10.148 1 98.12 559 TRP B C 1
ATOM 9644 O O . TRP B 1 559 ? 12.75 26.297 -9.781 1 98.12 559 TRP B O 1
ATOM 9654 N N . ILE B 1 560 ? 12.852 24.078 -9.844 1 98.06 560 ILE B N 1
ATOM 9655 C CA . ILE B 1 560 ? 11.656 23.906 -9.023 1 98.06 560 ILE B CA 1
ATOM 9656 C C . ILE B 1 560 ? 11.852 24.578 -7.672 1 98.06 560 ILE B C 1
ATOM 9658 O O . ILE B 1 560 ? 10.969 25.297 -7.203 1 98.06 560 ILE B O 1
ATOM 9662 N N . ILE B 1 561 ? 12.984 24.453 -7.094 1 97.94 561 ILE B N 1
ATOM 9663 C CA . ILE B 1 561 ? 13.273 25.031 -5.793 1 97.94 561 ILE B CA 1
ATOM 9664 C C . ILE B 1 561 ? 13.273 26.562 -5.906 1 97.94 561 ILE B C 1
ATOM 9666 O O . ILE B 1 561 ? 12.578 27.25 -5.148 1 97.94 561 ILE B O 1
ATOM 9670 N N . VAL B 1 562 ? 13.992 27.109 -6.895 1 97.5 562 VAL B N 1
ATOM 9671 C CA . VAL B 1 562 ? 14.133 28.547 -7.059 1 97.5 562 VAL B CA 1
ATOM 9672 C C . VAL B 1 562 ? 12.781 29.172 -7.383 1 97.5 562 VAL B C 1
ATOM 9674 O O . VAL B 1 562 ? 12.414 30.203 -6.824 1 97.5 562 VAL B O 1
ATOM 9677 N N . ALA B 1 563 ? 12.062 28.484 -8.273 1 97.62 563 ALA B N 1
ATOM 9678 C CA . ALA B 1 563 ? 10.75 29 -8.656 1 97.62 563 ALA B CA 1
ATOM 9679 C C . ALA B 1 563 ? 9.797 29.016 -7.457 1 97.62 563 ALA B C 1
ATOM 9681 O O . ALA B 1 563 ? 9.07 29.984 -7.254 1 97.62 563 ALA B O 1
ATOM 9682 N N . CYS B 1 564 ? 9.812 28.047 -6.672 1 96.25 564 CYS B N 1
ATOM 9683 C CA . CYS B 1 564 ? 8.906 27.938 -5.527 1 96.25 564 CYS B CA 1
ATOM 9684 C C . CYS B 1 564 ? 9.297 28.938 -4.441 1 96.25 564 CYS B C 1
ATOM 9686 O O . CYS B 1 564 ? 8.438 29.656 -3.918 1 96.25 564 CYS B O 1
ATOM 9688 N N . VAL B 1 565 ? 10.562 29.047 -4.152 1 95 565 VAL B N 1
ATOM 9689 C CA . VAL B 1 565 ? 11.023 29.938 -3.094 1 95 565 VAL B CA 1
ATOM 9690 C C . VAL B 1 565 ? 10.828 31.391 -3.518 1 95 565 VAL B C 1
ATOM 9692 O O . VAL B 1 565 ? 10.578 32.25 -2.678 1 95 565 VAL B O 1
ATOM 9695 N N . SER B 1 566 ? 10.867 31.625 -4.836 1 96.19 566 SER B N 1
ATOM 9696 C CA . SER B 1 566 ? 10.773 32.969 -5.355 1 96.19 566 SER B CA 1
ATOM 9697 C C . SER B 1 566 ? 9.328 33.375 -5.621 1 96.19 566 SER B C 1
ATOM 9699 O O . SER B 1 566 ? 9.062 34.469 -6.152 1 96.19 566 SER B O 1
ATOM 9701 N N . GLY B 1 567 ? 8.367 32.5 -5.332 1 93.31 567 GLY B N 1
ATOM 9702 C CA . GLY B 1 567 ? 6.957 32.844 -5.418 1 93.31 567 GLY B CA 1
ATOM 9703 C C . GLY B 1 567 ? 6.336 32.469 -6.758 1 93.31 567 GLY B C 1
ATOM 9704 O O . GLY B 1 567 ? 5.199 32.875 -7.039 1 93.31 567 GLY B O 1
ATOM 9705 N N . TYR B 1 568 ? 6.996 31.766 -7.594 1 95.5 568 TYR B N 1
ATOM 9706 C CA . TYR B 1 568 ? 6.52 31.422 -8.93 1 95.5 568 TYR B CA 1
ATOM 9707 C C . TYR B 1 568 ? 6.145 29.953 -9.031 1 95.5 568 TYR B C 1
ATOM 9709 O O . TYR B 1 568 ? 6.039 29.406 -10.125 1 95.5 568 TYR B O 1
ATOM 9717 N N . GLY B 1 569 ? 5.957 29.266 -7.98 1 94.06 569 GLY B N 1
ATOM 9718 C CA . GLY B 1 569 ? 5.766 27.828 -7.98 1 94.06 569 GLY B CA 1
ATOM 9719 C C . GLY B 1 569 ? 4.32 27.422 -8.195 1 94.06 569 GLY B C 1
ATOM 9720 O O . GLY B 1 569 ? 4.047 26.297 -8.617 1 94.06 569 GLY B O 1
ATOM 9721 N N . GLY B 1 570 ? 3.312 28.281 -7.867 1 89.12 570 GLY B N 1
ATOM 9722 C CA . GLY B 1 570 ? 1.904 27.984 -8.07 1 89.12 570 GLY B CA 1
ATOM 9723 C C . GLY B 1 570 ? 1.474 26.672 -7.441 1 89.12 570 GLY B C 1
ATOM 9724 O O . GLY B 1 570 ? 1.701 26.438 -6.25 1 89.12 570 GLY B O 1
ATOM 9725 N N . PRO B 1 571 ? 0.846 25.75 -8.281 1 86.88 571 PRO B N 1
ATOM 9726 C CA . PRO B 1 571 ? 0.365 24.453 -7.762 1 86.88 571 PRO B CA 1
ATOM 9727 C C . PRO B 1 571 ? 1.5 23.531 -7.336 1 86.88 571 PRO B C 1
ATOM 9729 O O . PRO B 1 571 ? 1.337 22.734 -6.402 1 86.88 571 PRO B O 1
ATOM 9732 N N . VAL B 1 572 ? 2.564 23.656 -8 1 93.62 572 VAL B N 1
ATOM 9733 C CA . VAL B 1 572 ? 3.707 22.812 -7.66 1 93.62 572 VAL B CA 1
ATOM 9734 C C . VAL B 1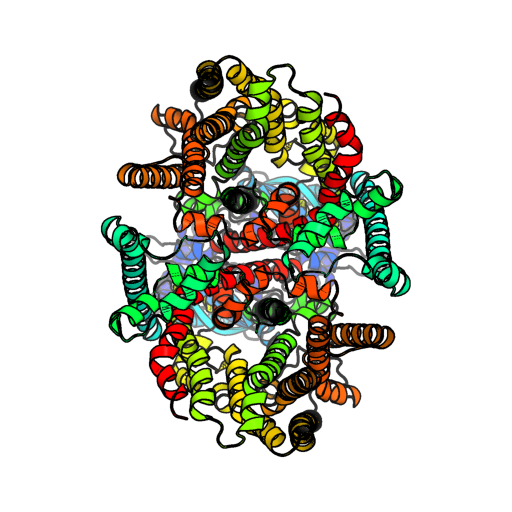 572 ? 4.176 23.141 -6.242 1 93.62 572 VAL B C 1
ATOM 9736 O O . VAL B 1 572 ? 4.441 22.219 -5.453 1 93.62 572 VAL B O 1
ATOM 9739 N N . ASN B 1 573 ? 4.258 24.391 -5.914 1 94.06 573 ASN B N 1
ATOM 9740 C CA . ASN B 1 573 ? 4.648 24.797 -4.562 1 94.06 573 ASN B CA 1
ATOM 9741 C C . ASN B 1 573 ? 3.621 24.344 -3.527 1 94.06 573 ASN B C 1
ATOM 9743 O O . ASN B 1 573 ? 3.984 23.906 -2.436 1 94.06 573 ASN B O 1
ATOM 9747 N N . ALA B 1 574 ? 2.365 24.516 -3.936 1 88.56 574 ALA B N 1
ATOM 9748 C CA . ALA B 1 574 ? 1.297 24.141 -3.016 1 88.56 574 ALA B CA 1
ATOM 9749 C C . ALA B 1 574 ? 1.377 22.656 -2.66 1 88.56 574 ALA B C 1
ATOM 9751 O O . ALA B 1 574 ? 1.173 22.281 -1.504 1 88.56 574 ALA B O 1
ATOM 9752 N N . ILE B 1 575 ? 1.703 21.844 -3.582 1 91.56 575 ILE B N 1
ATOM 9753 C CA . ILE B 1 575 ? 1.764 20.391 -3.371 1 91.56 575 ILE B CA 1
ATOM 9754 C C . ILE B 1 575 ? 3.051 20.031 -2.635 1 91.56 575 ILE B C 1
ATOM 9756 O O . ILE B 1 575 ? 3.02 19.328 -1.622 1 91.56 575 ILE B O 1
ATOM 9760 N N . LEU B 1 576 ? 4.129 20.516 -3.061 1 95.25 576 LEU B N 1
ATOM 9761 C CA . LEU B 1 576 ? 5.426 20.125 -2.518 1 95.25 576 LEU B CA 1
ATOM 9762 C C . LEU B 1 576 ? 5.629 20.703 -1.12 1 95.25 576 LEU B C 1
ATOM 9764 O O . LEU B 1 576 ? 6.391 20.156 -0.321 1 95.25 576 LEU B O 1
ATOM 9768 N N . SER B 1 577 ? 4.965 21.766 -0.779 1 92.5 577 SER B N 1
ATOM 9769 C CA . SER B 1 577 ? 5.117 22.406 0.522 1 92.5 577 SER B CA 1
ATOM 9770 C C . SER B 1 577 ? 3.979 22.031 1.464 1 92.5 577 SER B C 1
ATOM 9772 O O . SER B 1 577 ? 3.775 22.672 2.492 1 92.5 577 SER B O 1
ATOM 9774 N N . TRP B 1 578 ? 3.275 20.984 1.046 1 89.44 578 TRP B N 1
ATOM 9775 C CA . TRP B 1 578 ? 2.178 20.516 1.885 1 89.44 578 TRP B CA 1
ATOM 9776 C C . TRP B 1 578 ? 2.688 20.078 3.256 1 89.44 578 TRP B C 1
ATOM 9778 O O . TRP B 1 578 ? 3.699 19.375 3.355 1 89.44 578 TRP B O 1
ATOM 9788 N N . THR B 1 579 ? 2.041 20.453 4.281 1 87.06 579 THR B N 1
ATOM 9789 C CA . THR B 1 579 ? 2.514 20.344 5.656 1 87.06 579 THR B CA 1
ATOM 9790 C C . THR B 1 579 ? 2.781 18.891 6.023 1 87.06 579 THR B C 1
ATOM 9792 O O . THR B 1 579 ? 3.732 18.594 6.75 1 87.06 579 THR B O 1
ATOM 9795 N N . PRO B 1 580 ? 1.997 17.938 5.578 1 87.62 580 PRO B N 1
ATOM 9796 C CA . PRO B 1 580 ? 2.297 16.547 5.941 1 87.62 580 PRO B CA 1
ATOM 9797 C C . PRO B 1 580 ? 3.635 16.062 5.387 1 87.62 580 PRO B C 1
ATOM 9799 O O . PRO B 1 580 ? 4.238 15.141 5.934 1 87.62 580 PRO B O 1
ATOM 9802 N N . PHE B 1 581 ? 4.105 16.688 4.355 1 93.06 581 PHE B N 1
ATOM 9803 C CA . PHE B 1 581 ? 5.391 16.297 3.791 1 93.06 581 PHE B CA 1
ATOM 9804 C C . PHE B 1 581 ? 6.527 16.641 4.746 1 93.06 581 PHE B C 1
ATOM 9806 O O . PHE B 1 581 ? 7.625 16.078 4.633 1 93.06 581 PHE B O 1
ATOM 9813 N N . THR B 1 582 ? 6.254 17.547 5.695 1 91.75 582 THR B N 1
ATOM 9814 C CA . THR B 1 582 ? 7.27 17.844 6.699 1 91.75 582 THR B CA 1
ATOM 9815 C C . THR B 1 582 ? 7.527 16.609 7.578 1 91.75 582 THR B C 1
ATOM 9817 O O . THR B 1 582 ? 8.68 16.297 7.875 1 91.75 582 THR B O 1
ATOM 9820 N N . VAL B 1 583 ? 6.465 15.938 7.941 1 91.75 583 VAL B N 1
ATOM 9821 C CA . VAL B 1 583 ? 6.574 14.734 8.758 1 91.75 583 VAL B CA 1
ATOM 9822 C C . VAL B 1 583 ? 7.207 13.609 7.941 1 91.75 583 VAL B C 1
ATOM 9824 O O . VAL B 1 583 ? 8.125 12.938 8.414 1 91.75 583 VAL B O 1
ATOM 9827 N N . LEU B 1 584 ? 6.75 13.469 6.723 1 94.94 584 LEU B N 1
ATOM 9828 C CA . LEU B 1 584 ? 7.207 12.375 5.871 1 94.94 584 LEU B CA 1
ATOM 9829 C C . LEU B 1 584 ? 8.664 12.578 5.465 1 94.94 584 LEU B C 1
ATOM 9831 O O . LEU B 1 584 ? 9.398 11.609 5.27 1 94.94 584 LEU B O 1
ATOM 9835 N N . SER B 1 585 ? 9.039 13.797 5.32 1 95.31 585 SER B N 1
ATOM 9836 C CA . SER B 1 585 ? 10.422 14.086 4.961 1 95.31 585 SER B CA 1
ATOM 9837 C C . SER B 1 585 ? 11.375 13.719 6.094 1 95.31 585 SER B C 1
ATOM 9839 O O . SER B 1 585 ? 12.523 13.336 5.848 1 95.31 585 SER B O 1
ATOM 9841 N N . ARG B 1 586 ? 10.891 13.75 7.34 1 94.69 586 ARG B N 1
ATOM 9842 C CA . ARG B 1 586 ? 11.719 13.477 8.508 1 94.69 586 ARG B CA 1
ATOM 9843 C C . ARG B 1 586 ? 12.062 11.992 8.594 1 94.69 586 ARG B C 1
ATOM 9845 O O . ARG B 1 586 ? 13.047 11.609 9.234 1 94.69 586 ARG B O 1
ATOM 9852 N N . ILE B 1 587 ? 11.289 11.219 7.91 1 97.12 587 ILE B N 1
ATOM 9853 C CA . ILE B 1 587 ? 11.531 9.789 8.062 1 97.12 587 ILE B CA 1
ATOM 9854 C C . ILE B 1 587 ? 12.211 9.242 6.805 1 97.12 587 ILE B C 1
ATOM 9856 O O . ILE B 1 587 ? 12.406 8.031 6.676 1 97.12 587 ILE B O 1
ATOM 9860 N N . THR B 1 588 ? 12.625 10.086 5.918 1 97.31 588 THR B N 1
ATOM 9861 C CA . THR B 1 588 ? 13.18 9.664 4.637 1 97.31 588 THR B CA 1
ATOM 9862 C C . THR B 1 588 ? 14.516 8.945 4.836 1 97.31 588 THR B C 1
ATOM 9864 O O . THR B 1 588 ? 14.812 7.969 4.137 1 97.31 588 THR B O 1
ATOM 9867 N N . TYR B 1 589 ? 15.359 9.406 5.816 1 97.31 589 TYR B N 1
ATOM 9868 C CA . TYR B 1 589 ? 16.672 8.789 6.02 1 97.31 589 TYR B CA 1
ATOM 9869 C C . TYR B 1 589 ? 16.531 7.363 6.547 1 97.31 589 TYR B C 1
ATOM 9871 O O . TYR B 1 589 ? 17.094 6.426 5.984 1 97.31 589 TYR B O 1
ATOM 9879 N N . MET B 1 590 ? 15.742 7.207 7.609 1 98.38 590 MET B N 1
ATOM 9880 C CA . MET B 1 590 ? 15.516 5.863 8.141 1 98.38 590 MET B CA 1
ATOM 9881 C C . MET B 1 590 ? 14.805 4.988 7.117 1 98.38 590 MET B C 1
ATOM 9883 O O . MET B 1 590 ? 15.055 3.785 7.039 1 98.38 590 MET B O 1
ATOM 9887 N N . GLY B 1 591 ? 13.859 5.566 6.391 1 98.31 591 GLY B N 1
ATOM 9888 C CA . GLY B 1 591 ? 13.195 4.828 5.332 1 98.31 591 GLY B CA 1
ATOM 9889 C C . GLY B 1 591 ? 14.148 4.32 4.266 1 98.31 591 GLY B C 1
ATOM 9890 O O . GLY B 1 591 ? 14.031 3.176 3.82 1 98.31 591 GLY B O 1
ATOM 9891 N N . TYR B 1 592 ? 15.031 5.215 3.912 1 97.62 592 TYR B N 1
ATOM 9892 C CA . TYR B 1 592 ? 16.047 4.848 2.938 1 97.62 592 TYR B CA 1
ATOM 9893 C C . TYR B 1 592 ? 16.875 3.658 3.428 1 97.62 592 TYR B C 1
ATOM 9895 O O . TYR B 1 592 ? 17.141 2.729 2.664 1 97.62 592 TYR B O 1
ATOM 9903 N N . LEU B 1 593 ? 17.156 3.611 4.656 1 97.69 593 LEU B N 1
ATOM 9904 C CA . LEU B 1 593 ? 18.031 2.584 5.215 1 97.69 593 LEU B CA 1
ATOM 9905 C C . LEU B 1 593 ? 17.312 1.246 5.309 1 97.69 593 LEU B C 1
ATOM 9907 O O . LEU B 1 593 ? 17.922 0.191 5.117 1 97.69 593 LEU B O 1
ATOM 9911 N N . VAL B 1 594 ? 15.992 1.256 5.461 1 97.31 594 VAL B N 1
ATOM 9912 C CA . VAL B 1 594 ? 15.367 -0.018 5.801 1 97.31 594 VAL B CA 1
ATOM 9913 C C . VAL B 1 594 ? 14.445 -0.461 4.668 1 97.31 594 VAL B C 1
ATOM 9915 O O . VAL B 1 594 ? 13.898 -1.567 4.699 1 97.31 594 VAL B O 1
ATOM 9918 N N . HIS B 1 595 ? 14.195 0.286 3.627 1 97.62 595 HIS B N 1
ATOM 9919 C CA . HIS B 1 595 ? 13.148 0.011 2.654 1 97.62 595 HIS B CA 1
ATOM 9920 C C . HIS B 1 595 ? 13.398 -1.304 1.924 1 97.62 595 HIS B C 1
ATOM 9922 O O . HIS B 1 595 ? 12.469 -2.062 1.656 1 97.62 595 HIS B O 1
ATOM 9928 N N . ILE B 1 596 ? 14.633 -1.62 1.625 1 95.38 596 ILE B N 1
ATOM 9929 C CA . ILE B 1 596 ? 14.922 -2.855 0.902 1 95.38 596 ILE B CA 1
ATOM 9930 C C . ILE B 1 596 ? 14.625 -4.055 1.796 1 95.38 596 ILE B C 1
ATOM 9932 O O . ILE B 1 596 ? 14.086 -5.066 1.332 1 95.38 596 ILE B O 1
ATOM 9936 N N . CYS B 1 597 ? 15 -3.934 3.068 1 93.94 597 CYS B N 1
ATOM 9937 C CA . CYS B 1 597 ? 14.68 -4.992 4.02 1 93.94 597 CYS B CA 1
ATOM 9938 C C . CYS B 1 597 ? 13.18 -5.23 4.094 1 93.94 597 CYS B C 1
ATOM 9940 O O . CYS B 1 597 ? 12.727 -6.379 4.086 1 93.94 597 CYS B O 1
ATOM 9942 N N . ILE B 1 598 ? 12.422 -4.168 4.148 1 96.19 598 ILE B N 1
ATOM 9943 C CA . ILE B 1 598 ? 10.969 -4.273 4.242 1 96.19 598 ILE B CA 1
ATOM 9944 C C . ILE B 1 598 ? 10.414 -4.934 2.984 1 96.19 598 ILE B C 1
ATOM 9946 O O . ILE B 1 598 ? 9.547 -5.809 3.064 1 96.19 598 ILE B O 1
ATOM 9950 N N . MET B 1 599 ? 10.875 -4.574 1.853 1 94.75 599 MET B N 1
ATOM 9951 C CA . MET B 1 599 ? 10.469 -5.18 0.589 1 94.75 599 MET B CA 1
ATOM 9952 C C . MET B 1 599 ? 10.781 -6.672 0.574 1 94.75 599 MET B C 1
ATOM 9954 O O . MET B 1 599 ? 9.938 -7.488 0.195 1 94.75 599 MET B O 1
ATOM 9958 N N . ASN B 1 600 ? 11.992 -7 0.994 1 92.44 600 ASN B N 1
ATOM 9959 C CA . ASN B 1 600 ? 12.398 -8.398 1.033 1 92.44 600 ASN B CA 1
ATOM 9960 C C . ASN B 1 600 ? 11.5 -9.219 1.947 1 92.44 600 ASN B C 1
ATOM 9962 O O . ASN B 1 600 ? 11.133 -10.352 1.612 1 92.44 600 ASN B O 1
ATOM 9966 N N . VAL B 1 601 ? 11.188 -8.656 3.053 1 93.38 601 VAL B N 1
ATOM 9967 C CA . VAL B 1 601 ? 10.336 -9.359 4.008 1 93.38 601 VAL B CA 1
ATOM 9968 C C . VAL B 1 601 ? 8.953 -9.586 3.404 1 93.38 601 VAL B C 1
ATOM 9970 O O . VAL B 1 601 ? 8.375 -10.664 3.547 1 93.38 601 VAL B O 1
ATOM 9973 N N . ILE B 1 602 ? 8.43 -8.617 2.713 1 94.62 602 ILE B N 1
ATOM 9974 C CA . ILE B 1 602 ? 7.121 -8.75 2.088 1 94.62 602 ILE B CA 1
ATOM 9975 C C . ILE B 1 602 ? 7.172 -9.836 1.013 1 94.62 602 ILE B C 1
ATOM 9977 O O . ILE B 1 602 ? 6.398 -10.797 1.055 1 94.62 602 ILE B O 1
ATOM 9981 N N . PHE B 1 603 ? 8.094 -9.789 0.113 1 93.69 603 PHE B N 1
ATOM 9982 C CA . PHE B 1 603 ? 8.133 -10.68 -1.044 1 93.69 603 PHE B CA 1
ATOM 9983 C C . PHE B 1 603 ? 8.484 -12.102 -0.623 1 93.69 603 PHE B C 1
ATOM 9985 O O . PHE B 1 603 ? 7.93 -13.062 -1.153 1 93.69 603 PHE B O 1
ATOM 9992 N N . ALA B 1 604 ? 9.352 -12.195 0.329 1 90.81 604 ALA B N 1
ATOM 9993 C CA . ALA B 1 604 ? 9.812 -13.516 0.741 1 90.81 604 ALA B CA 1
ATOM 9994 C C . ALA B 1 604 ? 8.695 -14.297 1.43 1 90.81 604 ALA B C 1
ATOM 9996 O O . ALA B 1 604 ? 8.711 -15.531 1.445 1 90.81 604 ALA B O 1
ATOM 9997 N N . ASN B 1 605 ? 7.75 -13.594 1.962 1 92.25 605 ASN B N 1
ATOM 9998 C CA . ASN B 1 605 ? 6.707 -14.266 2.734 1 92.25 605 ASN B CA 1
ATOM 9999 C C . ASN B 1 605 ? 5.453 -14.5 1.898 1 92.25 605 ASN B C 1
ATOM 10001 O O . ASN B 1 605 ? 4.445 -14.992 2.408 1 92.25 605 ASN B O 1
ATOM 10005 N N . LEU B 1 606 ? 5.379 -14.172 0.608 1 91.44 606 LEU B N 1
ATOM 10006 C CA . LEU B 1 606 ? 4.207 -14.344 -0.247 1 91.44 606 LEU B CA 1
ATOM 10007 C C . LEU B 1 606 ? 4.02 -15.805 -0.624 1 91.44 606 LEU B C 1
ATOM 10009 O O . LEU B 1 606 ? 2.93 -16.203 -1.041 1 91.44 606 LEU B O 1
ATOM 10013 N N . GLU B 1 607 ? 4.895 -16.734 -0.492 1 88.94 607 GLU B N 1
ATOM 10014 C CA . GLU B 1 607 ? 4.848 -18.172 -0.777 1 88.94 607 GLU B CA 1
ATOM 10015 C C . GLU B 1 607 ? 4.875 -18.438 -2.279 1 88.94 607 GLU B C 1
ATOM 10017 O O . GLU B 1 607 ? 5.246 -19.531 -2.717 1 88.94 607 GLU B O 1
ATOM 10022 N N . ARG B 1 608 ? 4.402 -17.469 -3.086 1 91.44 608 ARG B N 1
ATOM 10023 C CA . ARG B 1 608 ? 4.414 -17.594 -4.539 1 91.44 608 ARG B CA 1
ATOM 10024 C C . ARG B 1 608 ? 5.105 -16.391 -5.188 1 91.44 608 ARG B C 1
ATOM 10026 O O . ARG B 1 608 ? 5.137 -15.305 -4.617 1 91.44 608 ARG B O 1
ATOM 10033 N N . TYR B 1 609 ? 5.641 -16.672 -6.391 1 92.5 609 TYR B N 1
ATOM 10034 C CA . TYR B 1 609 ? 6.262 -15.602 -7.16 1 92.5 609 TYR B CA 1
ATOM 10035 C C . TYR B 1 609 ? 5.211 -14.625 -7.68 1 92.5 609 TYR B C 1
ATOM 10037 O O . TYR B 1 609 ? 4.07 -15.016 -7.945 1 92.5 609 TYR B O 1
ATOM 10045 N N . VAL B 1 610 ? 5.582 -13.438 -7.832 1 93.94 610 VAL B N 1
ATOM 10046 C CA . VAL B 1 610 ? 4.668 -12.391 -8.266 1 93.94 610 VAL B CA 1
ATOM 10047 C C . VAL B 1 610 ? 4.66 -12.305 -9.789 1 93.94 610 VAL B C 1
ATOM 10049 O O . VAL B 1 610 ? 5.715 -12.383 -10.422 1 93.94 610 VAL B O 1
ATOM 10052 N N . TYR B 1 611 ? 3.473 -12.266 -10.414 1 93.38 611 TYR B N 1
ATOM 10053 C CA . TYR B 1 611 ? 3.348 -11.961 -11.828 1 93.38 611 TYR B CA 1
ATOM 10054 C C . TYR B 1 611 ? 3.564 -10.477 -12.086 1 93.38 611 TYR B C 1
ATOM 10056 O O . TYR B 1 611 ? 2.773 -9.641 -11.648 1 93.38 611 TYR B O 1
ATOM 10064 N N . ILE B 1 612 ? 4.543 -10.141 -12.891 1 93.56 612 ILE B N 1
ATOM 10065 C CA . ILE B 1 612 ? 4.934 -8.742 -13.07 1 93.56 612 ILE B CA 1
ATOM 10066 C C . ILE B 1 612 ? 4.051 -8.094 -14.133 1 93.56 612 ILE B C 1
ATOM 10068 O O . ILE B 1 612 ? 3.955 -8.586 -15.258 1 93.56 612 ILE B O 1
ATOM 10072 N N . ASN B 1 613 ? 3.451 -7.082 -13.844 1 93.81 613 ASN B N 1
ATOM 10073 C CA . ASN B 1 613 ? 2.818 -6.094 -14.703 1 93.81 613 ASN B CA 1
ATOM 10074 C C . ASN B 1 613 ? 2.654 -4.75 -14 1 93.81 613 ASN B C 1
ATOM 10076 O O . ASN B 1 613 ? 3.135 -4.57 -12.883 1 93.81 613 ASN B O 1
ATOM 10080 N N . LEU B 1 614 ? 2.107 -3.812 -14.641 1 94 614 LEU B N 1
ATOM 10081 C CA . LEU B 1 614 ? 2.045 -2.473 -14.07 1 94 614 LEU B CA 1
ATOM 10082 C C . LEU B 1 614 ? 1.186 -2.457 -12.812 1 94 614 LEU B C 1
ATOM 10084 O O . LEU B 1 614 ? 1.492 -1.742 -11.852 1 94 614 LEU B O 1
ATOM 10088 N N . TRP B 1 615 ? 0.098 -3.229 -12.742 1 93.62 615 TRP B N 1
ATOM 10089 C CA . TRP B 1 615 ? -0.834 -3.246 -11.625 1 93.62 615 TRP B CA 1
ATOM 10090 C C . TRP B 1 615 ? -0.196 -3.889 -10.398 1 93.62 615 TRP B C 1
ATOM 10092 O O . TRP B 1 615 ? -0.3 -3.361 -9.289 1 93.62 615 TRP B O 1
ATOM 10102 N N . SER B 1 616 ? 0.422 -5.078 -10.578 1 95.94 616 SER B N 1
ATOM 10103 C CA . SER B 1 616 ? 1.098 -5.723 -9.453 1 95.94 616 SER B CA 1
ATOM 10104 C C . SER B 1 616 ? 2.248 -4.863 -8.938 1 95.94 616 SER B C 1
ATOM 10106 O O . SER B 1 616 ? 2.441 -4.742 -7.727 1 95.94 616 SER B O 1
ATOM 10108 N N . THR B 1 617 ? 3.014 -4.254 -9.914 1 96.88 617 THR B N 1
ATOM 10109 C CA . THR B 1 617 ? 4.117 -3.383 -9.523 1 96.88 617 THR B CA 1
ATOM 10110 C C . THR B 1 617 ? 3.611 -2.209 -8.695 1 96.88 617 THR B C 1
ATOM 10112 O O . THR B 1 617 ? 4.188 -1.89 -7.648 1 96.88 617 THR B O 1
ATOM 10115 N N . ALA B 1 618 ? 2.562 -1.63 -9.148 1 97.19 618 ALA B N 1
ATOM 10116 C CA . ALA B 1 618 ? 1.984 -0.495 -8.438 1 97.19 618 ALA B CA 1
ATOM 10117 C C . ALA B 1 618 ? 1.488 -0.912 -7.051 1 97.19 618 ALA B C 1
ATOM 10119 O O . ALA B 1 618 ? 1.667 -0.181 -6.074 1 97.19 618 ALA B O 1
ATOM 10120 N N . ALA B 1 619 ? 0.806 -1.999 -6.953 1 97.88 619 ALA B N 1
ATOM 10121 C CA . ALA B 1 619 ? 0.263 -2.475 -5.684 1 97.88 619 ALA B CA 1
ATOM 10122 C C . ALA B 1 619 ? 1.376 -2.723 -4.668 1 97.88 619 ALA B C 1
ATOM 10124 O O . ALA B 1 619 ? 1.315 -2.232 -3.539 1 97.88 619 ALA B O 1
ATOM 10125 N N . PHE B 1 620 ? 2.424 -3.408 -5.062 1 98.12 620 PHE B N 1
ATOM 10126 C CA . PHE B 1 620 ? 3.484 -3.758 -4.125 1 98.12 620 PHE B CA 1
ATOM 10127 C C . PHE B 1 620 ? 4.367 -2.551 -3.834 1 98.12 620 PHE B C 1
ATOM 10129 O O . PHE B 1 620 ? 4.945 -2.445 -2.75 1 98.12 620 PHE B O 1
ATOM 10136 N N . ALA B 1 621 ? 4.469 -1.647 -4.82 1 98.44 621 ALA B N 1
ATOM 10137 C CA . ALA B 1 621 ? 5.168 -0.398 -4.539 1 98.44 621 ALA B CA 1
ATOM 10138 C C . ALA B 1 621 ? 4.469 0.388 -3.434 1 98.44 621 ALA B C 1
ATOM 10140 O O . ALA B 1 621 ? 5.117 0.895 -2.516 1 98.44 621 ALA B O 1
ATOM 10141 N N . ALA B 1 622 ? 3.154 0.466 -3.521 1 98.5 622 ALA B N 1
ATOM 10142 C CA . ALA B 1 622 ? 2.373 1.16 -2.502 1 98.5 622 ALA B CA 1
ATOM 10143 C C . ALA B 1 622 ? 2.518 0.482 -1.143 1 98.5 622 ALA B C 1
ATOM 10145 O O . ALA B 1 622 ? 2.66 1.155 -0.119 1 98.5 622 ALA B O 1
ATOM 10146 N N . ALA B 1 623 ? 2.451 -0.792 -1.108 1 98.44 623 ALA B N 1
ATOM 10147 C CA . ALA B 1 623 ? 2.604 -1.547 0.132 1 98.44 623 ALA B CA 1
ATOM 10148 C C . ALA B 1 623 ? 3.982 -1.319 0.746 1 98.44 623 ALA B C 1
ATOM 10150 O O . ALA B 1 623 ? 4.102 -1.061 1.945 1 98.44 623 ALA B O 1
ATOM 10151 N N . SER B 1 624 ? 5.008 -1.447 -0.117 1 98.31 624 SER B N 1
ATOM 10152 C CA . SER B 1 624 ? 6.375 -1.261 0.352 1 98.31 624 SER B CA 1
ATOM 10153 C C . SER B 1 624 ? 6.582 0.143 0.912 1 98.31 624 SER B C 1
ATOM 10155 O O . SER B 1 624 ? 7.23 0.315 1.948 1 98.31 624 SER B O 1
ATOM 10157 N N . LEU B 1 625 ? 6.09 1.096 0.184 1 98.5 625 LEU B N 1
ATOM 10158 C CA . LEU B 1 625 ? 6.211 2.475 0.647 1 98.5 625 LEU B CA 1
ATOM 10159 C C . LEU B 1 625 ? 5.5 2.664 1.982 1 98.5 625 LEU B C 1
ATOM 10161 O O . LEU B 1 625 ? 6.035 3.309 2.889 1 98.5 625 LEU B O 1
ATOM 10165 N N . PHE B 1 626 ? 4.301 2.141 2.127 1 97.94 626 PHE B N 1
ATOM 10166 C CA . PHE B 1 626 ? 3.5 2.281 3.338 1 97.94 626 PHE B CA 1
ATOM 10167 C C . PHE B 1 626 ? 4.23 1.694 4.539 1 97.94 626 PHE B C 1
ATOM 10169 O O . PHE B 1 626 ? 4.422 2.375 5.547 1 97.94 626 PHE B O 1
ATOM 10176 N N . TYR B 1 627 ? 4.668 0.509 4.461 1 98.19 627 TYR B N 1
ATOM 10177 C CA . TYR B 1 627 ? 5.285 -0.159 5.602 1 98.19 627 TYR B CA 1
ATOM 10178 C C . TYR B 1 627 ? 6.684 0.392 5.867 1 98.19 627 TYR B C 1
ATOM 10180 O O . TYR B 1 627 ? 7.145 0.401 7.008 1 98.19 627 TYR B O 1
ATOM 10188 N N . THR B 1 628 ? 7.352 0.841 4.789 1 98.5 628 THR B N 1
ATOM 10189 C CA . THR B 1 628 ? 8.617 1.54 5 1 98.5 628 THR B CA 1
ATOM 10190 C C . THR B 1 628 ? 8.406 2.795 5.84 1 98.5 628 THR B C 1
ATOM 10192 O O . THR B 1 628 ? 9.172 3.061 6.77 1 98.5 628 THR B O 1
ATOM 10195 N N . CYS B 1 629 ? 7.371 3.547 5.527 1 97.81 629 CYS B N 1
ATOM 10196 C CA . CYS B 1 629 ? 7.082 4.762 6.277 1 97.81 629 CYS B CA 1
ATOM 10197 C C . CYS B 1 629 ? 6.754 4.441 7.73 1 97.81 629 CYS B C 1
ATOM 10199 O O . CYS B 1 629 ? 7.207 5.133 8.641 1 97.81 629 CYS B O 1
ATOM 10201 N N . VAL B 1 630 ? 6.027 3.395 7.973 1 96.94 630 VAL B N 1
ATOM 10202 C CA . VAL B 1 630 ? 5.629 3.016 9.328 1 96.94 630 VAL B CA 1
ATOM 10203 C C . VAL B 1 630 ? 6.863 2.633 10.141 1 96.94 630 VAL B C 1
ATOM 10205 O O . VAL B 1 630 ? 7.086 3.164 11.227 1 96.94 630 VAL B O 1
ATOM 10208 N N . VAL B 1 631 ? 7.68 1.767 9.602 1 98 631 VAL B N 1
ATOM 10209 C CA . VAL B 1 631 ? 8.867 1.297 10.312 1 98 631 VAL B CA 1
ATOM 10210 C C . VAL B 1 631 ? 9.859 2.445 10.484 1 98 631 VAL B C 1
ATOM 10212 O O . VAL B 1 631 ? 10.477 2.588 11.539 1 98 631 VAL B O 1
ATOM 10215 N N . ALA B 1 632 ? 9.984 3.221 9.453 1 98.5 632 ALA B N 1
ATOM 10216 C CA . ALA B 1 632 ? 10.875 4.379 9.531 1 98.5 632 ALA B CA 1
ATOM 10217 C C . ALA B 1 632 ? 10.422 5.352 10.617 1 98.5 632 ALA B C 1
ATOM 10219 O O . ALA B 1 632 ? 11.25 5.965 11.289 1 98.5 632 ALA B O 1
ATOM 10220 N N . GLY B 1 633 ? 9.094 5.559 10.766 1 97.31 633 GLY B N 1
ATOM 10221 C CA . GLY B 1 633 ? 8.57 6.398 11.828 1 97.31 633 GLY B CA 1
ATOM 10222 C C . GLY B 1 633 ? 8.93 5.898 13.211 1 97.31 633 GLY B C 1
ATOM 10223 O O . GLY B 1 633 ? 9.344 6.68 14.07 1 97.31 633 GLY B O 1
ATOM 10224 N N . VAL B 1 634 ? 8.836 4.656 13.383 1 97.31 634 VAL B N 1
ATOM 10225 C CA . VAL B 1 634 ? 9.172 4.047 14.664 1 97.31 634 VAL B CA 1
ATOM 10226 C C . VAL B 1 634 ? 10.664 4.207 14.93 1 97.31 634 VAL B C 1
ATOM 10228 O O . VAL B 1 634 ? 11.062 4.574 16.047 1 97.31 634 VAL B O 1
ATOM 10231 N N . LEU B 1 635 ? 11.461 4.008 13.945 1 98.12 635 LEU B N 1
ATOM 10232 C CA . LEU B 1 635 ? 12.906 4.094 14.109 1 98.12 635 LEU B CA 1
ATOM 10233 C C . LEU B 1 635 ? 13.352 5.539 14.297 1 98.12 635 LEU B C 1
ATOM 10235 O O . LEU B 1 635 ? 14.328 5.809 15 1 98.12 635 LEU B O 1
ATOM 10239 N N . ALA B 1 636 ? 12.648 6.422 13.68 1 97.75 636 ALA B N 1
ATOM 10240 C CA . ALA B 1 636 ? 12.961 7.832 13.898 1 97.75 636 ALA B CA 1
ATOM 10241 C C . ALA B 1 636 ? 12.781 8.219 15.359 1 97.75 636 ALA B C 1
ATOM 10243 O O . ALA B 1 636 ? 13.648 8.859 15.953 1 97.75 636 ALA B O 1
ATOM 10244 N N . VAL B 1 637 ? 11.742 7.758 15.969 1 97 637 VAL B N 1
ATOM 10245 C CA . VAL B 1 637 ? 11.383 8.102 17.344 1 97 637 VAL B CA 1
ATOM 10246 C C . VAL B 1 637 ? 12.328 7.391 18.312 1 97 637 VAL B C 1
ATOM 10248 O O . VAL B 1 637 ? 12.75 7.973 19.312 1 97 637 VAL B O 1
ATOM 10251 N N . LEU B 1 638 ? 12.664 6.184 17.984 1 97.69 638 LEU B N 1
ATOM 10252 C CA . LEU B 1 638 ? 13.375 5.344 18.938 1 97.69 638 LEU B CA 1
ATOM 10253 C C . LEU B 1 638 ? 14.883 5.484 18.781 1 97.69 638 LEU B C 1
ATOM 10255 O O . LEU B 1 638 ? 15.641 5.254 19.719 1 97.69 638 LEU B O 1
ATOM 10259 N N . VAL B 1 639 ? 15.312 5.816 17.578 1 97.62 639 VAL B N 1
ATOM 10260 C CA . VAL B 1 639 ? 16.734 5.746 17.297 1 97.62 639 VAL B CA 1
ATOM 10261 C C . VAL B 1 639 ? 17.25 7.109 16.812 1 97.62 639 VAL B C 1
ATOM 10263 O O . VAL B 1 639 ? 18.047 7.754 17.484 1 97.62 639 VAL B O 1
ATOM 10266 N N . GLU B 1 640 ? 16.719 7.617 15.812 1 97.31 640 GLU B N 1
ATOM 10267 C CA . GLU B 1 640 ? 17.266 8.781 15.125 1 97.31 640 GLU B CA 1
ATOM 10268 C C . GLU B 1 640 ? 17.188 10.031 15.992 1 97.31 640 GLU B C 1
ATOM 10270 O O . GLU B 1 640 ? 18.172 10.75 16.141 1 97.31 640 GLU B O 1
ATOM 10275 N N . PHE B 1 641 ? 16.031 10.344 16.531 1 96.56 641 PHE B N 1
ATOM 10276 C CA . PHE B 1 641 ? 15.828 11.578 17.281 1 96.56 641 PHE B CA 1
ATOM 10277 C C . PHE B 1 641 ? 16.625 11.57 18.578 1 96.56 641 PHE B C 1
ATOM 10279 O O . PHE B 1 641 ? 17.234 12.57 18.953 1 96.56 641 PHE B O 1
ATOM 10286 N N . PRO B 1 642 ? 16.578 10.469 19.297 1 96.62 642 PRO B N 1
ATOM 10287 C CA . PRO B 1 642 ? 17.438 10.445 20.5 1 96.62 642 PRO B CA 1
ATOM 10288 C C . PRO B 1 642 ? 18.906 10.727 20.172 1 96.62 642 PRO B C 1
ATOM 10290 O O . PRO B 1 642 ? 19.562 11.461 20.906 1 96.62 642 PRO B O 1
ATOM 10293 N N . LEU B 1 643 ? 19.391 10.156 19.156 1 95.44 643 LEU B N 1
ATOM 10294 C CA . LEU B 1 643 ? 20.781 10.344 18.766 1 95.44 643 LEU B CA 1
ATOM 10295 C C . LEU B 1 643 ? 21.047 11.789 18.344 1 95.44 643 LEU B C 1
ATOM 10297 O O . LEU B 1 643 ? 22.141 12.32 18.578 1 95.44 643 LEU B O 1
ATOM 10301 N N . LEU B 1 644 ? 20.094 12.398 17.719 1 93.06 644 LEU B N 1
ATOM 10302 C CA . LEU B 1 644 ? 20.203 13.805 17.375 1 93.06 644 LEU B CA 1
ATOM 10303 C C . LEU B 1 644 ? 20.297 14.672 18.625 1 93.06 644 LEU B C 1
ATOM 10305 O O . LEU B 1 644 ? 21.062 15.641 18.656 1 93.06 644 LEU B O 1
ATOM 10309 N N . SER B 1 645 ? 19.484 14.297 19.562 1 92.06 645 SER B N 1
ATOM 10310 C CA . SER B 1 645 ? 19.516 15.047 20.812 1 92.06 645 SER B CA 1
ATOM 10311 C C . SER B 1 645 ? 20.828 14.852 21.547 1 92.06 645 SER B C 1
ATOM 10313 O O . SER B 1 645 ? 21.312 15.766 22.219 1 92.06 645 SER B O 1
ATOM 10315 N N . LEU B 1 646 ? 21.359 13.758 21.469 1 92.19 646 LEU B N 1
ATOM 10316 C CA . LEU B 1 646 ? 22.609 13.438 22.141 1 92.19 646 LEU B CA 1
ATOM 10317 C C . LEU B 1 646 ? 23.781 14.172 21.5 1 92.19 646 LEU B C 1
ATOM 10319 O O . LEU B 1 646 ? 24.828 14.336 22.109 1 92.19 646 LEU B O 1
ATOM 10323 N N . GLU B 1 647 ? 23.609 14.516 20.266 1 90.06 647 GLU B N 1
ATOM 10324 C CA . GLU B 1 647 ? 24.656 15.289 19.594 1 90.06 647 GLU B CA 1
ATOM 10325 C C . GLU B 1 647 ? 24.984 16.547 20.375 1 90.06 647 GLU B C 1
ATOM 10327 O O . GLU B 1 647 ? 26.156 16.938 20.469 1 90.06 647 GLU B O 1
ATOM 10332 N N . LYS B 1 648 ? 23.969 17.172 20.844 1 83.19 648 LYS B N 1
ATOM 10333 C CA . LYS B 1 648 ? 24.141 18.422 21.578 1 83.19 648 LYS B CA 1
ATOM 10334 C C . LYS B 1 648 ? 24.953 18.203 22.844 1 83.19 648 LYS B C 1
ATOM 10336 O O . LYS B 1 648 ? 25.656 19.109 23.297 1 83.19 648 LYS B O 1
ATOM 10341 N N . ILE B 1 649 ? 24.844 17.094 23.312 1 81.12 649 ILE B N 1
ATOM 10342 C CA . ILE B 1 649 ? 25.562 16.766 24.547 1 81.12 649 ILE B CA 1
ATOM 10343 C C . ILE B 1 649 ? 27.016 16.422 24.234 1 81.12 649 ILE B C 1
ATOM 10345 O O . ILE B 1 649 ? 27.938 16.906 24.906 1 81.12 649 ILE B O 1
ATOM 10349 N N . PHE B 1 650 ? 27.234 15.703 23.234 1 80.5 650 PHE B N 1
ATOM 10350 C CA . PHE B 1 650 ? 28.562 15.156 22.984 1 80.5 650 PHE B CA 1
ATOM 10351 C C . PHE B 1 650 ? 29.359 16.062 22.062 1 80.5 650 PHE B C 1
ATOM 10353 O O . PHE B 1 650 ? 30.578 16.203 22.219 1 80.5 650 PHE B O 1
ATOM 10360 N N . VAL B 1 651 ? 28.703 16.688 21.109 1 75.62 651 VAL B N 1
ATOM 10361 C CA . VAL B 1 651 ? 29.406 17.438 20.062 1 75.62 651 VAL B CA 1
ATOM 10362 C C . VAL B 1 651 ? 29.203 18.938 20.281 1 75.62 651 VAL B C 1
ATOM 10364 O O . VAL B 1 651 ? 29.984 19.75 19.797 1 75.62 651 VAL B O 1
ATOM 10367 N N . GLY B 1 652 ? 28.109 19.297 21.031 1 69.81 652 GLY B N 1
ATOM 10368 C CA . GLY B 1 652 ? 27.766 20.688 21.25 1 69.81 652 GLY B CA 1
ATOM 10369 C C . GLY B 1 652 ? 28.891 21.484 21.906 1 69.81 652 GLY B C 1
ATOM 10370 O O . GLY B 1 652 ? 29.031 22.688 21.672 1 69.81 652 GLY B O 1
ATOM 10371 N N . GLN B 1 653 ? 29.703 20.812 22.531 1 65.38 653 GLN B N 1
ATOM 10372 C CA . GLN B 1 653 ? 30.812 21.469 23.203 1 65.38 653 GLN B CA 1
ATOM 10373 C C . GLN B 1 653 ? 31.859 21.953 22.203 1 65.38 653 GLN B C 1
ATOM 10375 O O . GLN B 1 653 ? 32.594 22.906 22.469 1 65.38 653 GLN B O 1
ATOM 10380 N N . THR B 1 654 ? 31.891 21.328 21.109 1 68.69 654 THR B N 1
ATOM 10381 C CA . THR B 1 654 ? 32.875 21.703 20.094 1 68.69 654 THR B CA 1
ATOM 10382 C C . THR B 1 654 ? 32.406 22.953 19.344 1 68.69 654 THR B C 1
ATOM 10384 O O . THR B 1 654 ? 33.219 23.609 18.688 1 68.69 654 THR B O 1
ATOM 10387 N N . LYS B 1 655 ? 31.203 23.234 19.406 1 63.22 655 LYS B N 1
ATOM 10388 C CA . LYS B 1 655 ? 30.656 24.422 18.766 1 63.22 655 LYS B CA 1
ATOM 10389 C C . LYS B 1 655 ? 31.188 25.688 19.422 1 63.22 655 LYS B C 1
ATOM 10391 O O . LYS B 1 655 ? 31.391 26.703 18.734 1 63.22 655 LYS B O 1
ATOM 10396 N N . LYS B 1 656 ? 31.422 25.812 20.859 1 55.16 656 LYS B N 1
ATOM 10397 C CA . LYS B 1 656 ? 31.781 26.969 21.656 1 55.16 656 LYS B CA 1
ATOM 10398 C C . LYS B 1 656 ? 33.25 27.344 21.469 1 55.16 656 LYS B C 1
ATOM 10400 O O . LYS B 1 656 ? 33.656 28.453 21.812 1 55.16 656 LYS B O 1
ATOM 10405 N N . VAL B 1 657 ? 34.031 26.531 21.031 1 46.38 657 VAL B N 1
ATOM 10406 C CA . VAL B 1 657 ? 35.406 26.984 20.953 1 46.38 657 VAL B CA 1
ATOM 10407 C C . VAL B 1 657 ? 35.594 27.922 19.766 1 46.38 657 VAL B C 1
ATOM 10409 O O . VAL B 1 657 ? 35.438 27.516 18.609 1 46.38 657 VAL B O 1
ATOM 10412 N N . LYS B 1 658 ? 35.25 29.328 19.969 1 41.41 658 LYS B N 1
ATOM 10413 C CA . LYS B 1 658 ? 35.562 30.469 19.109 1 41.41 658 LYS B CA 1
ATOM 10414 C C . LYS B 1 658 ? 37.062 30.656 18.953 1 41.41 658 LYS B C 1
ATOM 10416 O O . LYS B 1 658 ? 37.812 30.641 19.953 1 41.41 658 LYS B O 1
#

Radius of gyration: 34.04 Å; Cα contacts (8 Å, |Δi|>4): 1950; chains: 2; bounding box: 81×108×94 Å

InterPro domains:
  IPR002656 Acyltransferase 3 domain [PF01757] (261-636)
  IPR006621 Nose resistant-to-fluoxetine protein, N-terminal [PF20146] (26-132)
  IPR006621 Nose resistant-to-fluoxetine protein, N-terminal [SM00703] (23-155)
  IPR052728 Oxygen and lipid transport regulator [PTHR11161] (19-656)